Protein AF-0000000086875230 (afdb_homodimer)

Sequence (832 aa):
MGKPRIEEWTQLRGIAFLAIVMQHNIAEYIYRSDIEQPDSIMLTMIYHLTRFGTPTFVFLSGVMLFYHHRQAKPEYTRFIRKRFGDIYIPFVLWTLIYWLSVRIFTPEFWSSGTLDLRSLIRELFIPQTGYHLWFVIMIFQFYVLFPLFWIGVQLVYRQIIKITRITPTRSVLFLVLIAAGIYGLLMKWSYYDMGGWAASLSQPWSTLLEYRSYSWVMYWFYFLLGAVCAWAVDTWRNWSVRALPWMVSIFIGMYIWLGYDVLRGSGDVVNLNISTYLKPTTFIIIMAQMFMLYGFLILLRGKTTKFLNLLTWIGRYSFGGYLVHALIIYAIAYFTRPLQLGGWHLPITLLSFLVTAAIALAISCGLSRLPGSRYTVGLQRKRKHNSPVHGLDGMDPRRTPGPVTPVRASHSRETSMGKPRIEEWTQLRGIAFLAIVMQHNIAEYIYRSDIEQPDSIMLTMIYHLTRFGTPTFVFLSGVMLFYHHRQAKPEYTRFIRKRFGDIYIPFVLWTLIYWLSVRIFTPEFWSSGTLDLRSLIRELFIPQTGYHLWFVIMIFQFYVLFPLFWIGVQLVYRQIIKITRITPTRSVLFLVLIAAGIYGLLMKWSYYDMGGWAASLSQPWSTLLEYRSYSWVMYWFYFLLGAVCAWAVDTWRNWSVRALPWMVSIFIGMYIWLGYDVLRGSGDVVNLNISTYLKPTTFIIIMAQMFMLYGFLILLRGKTTKFLNLLTWIGRYSFGGYLVHALIIYAIAYFTRPLQLGGWHLPITLLSFLVTAAIALAISCGLSRLPGSRYTVGLQRKRKHNSPVHGLDGMDPRRTPGPVTPVRASHSRETS

Secondary structure (DSSP, 8-state):
-PPPP-HHHHHHHHHHHHHHHHHHHHHHHHT-TT--HHHHHHHHHHHHHTTTHHHHHHHHHHHHHHHHTSSS---HHHHHHHHIIIIIHHHHHHHHHHHHHHHHH-HHHHHS----HHHHHHHHHS-STTGGGHHHHHHHHHHHTHHHHHHHHHHHHHHHHHH-SS-HHHHHHHHHHHHHHHHHHHHHIIIIIHHHHHHHSPTTHHHHHHTGGGSGGGGHHHHHHHHHHHH-HHHHHHHHHHTHHHHHHHHHHHHHHHHHHHHHT--SS--GGGG-TTSHHHHHHHHHHHHHHHHHHHHHTTT-HHHHHHHHHHHHTHHHHHHHHHHHHHHHHHHHTTS--TTTHHHHHHHHHHHHHHHHHHHHHHHHTSTTHHHHHS------------------TT------------------/-PPPP-HHHHHHHHHHHHHHHHHHHHHHHHT-TT--HHHHHHHHHHHHHTTTHHHHHHHHHHHHHHHHTSSS---HHHHHHHHIIIIIHHHHHHHHHHHHHHHHH-HHHHHS----HHHHHHHHHS-STTGGGHHHHHHHHHHHTHHHHHHHHHHHHHHHHHH-SS-HHHHHHHHHHHHHHHHHHHHHIIIIIHHHHHHHSPTTHHHHHHTGGGSGGGGHHHHHHHHHHHH-HHHHHHHHHHTHHHHHHHHHHHHHHHHHHHHHT--SS--GGGG-TTSHHHHHHHHHHHHHHHHHHHHHTTT-HHHHHHHHHHHHTHHHHHHHHHHHHHHHHHHHTTS--TTTHHHHHHHHHHHHHHHHHHHHHHHHTSTTHHHHHS------------------TT------------------

Organism: NCBI:txid248903

Radius of gyration: 35.5 Å; Cα contacts (8 Å, |Δi|>4): 869; chains: 2; bounding box: 124×95×71 Å

Structure (mmCIF, N/CA/C/O backbone):
data_AF-0000000086875230-model_v1
#
loop_
_entity.id
_entity.type
_entity.pdbx_description
1 polymer Acyltransferase
#
loop_
_atom_site.group_PDB
_atom_site.id
_atom_site.type_symbol
_atom_site.label_atom_id
_atom_site.label_alt_id
_atom_site.label_comp_id
_atom_site.label_asym_id
_atom_site.label_entity_id
_atom_site.label_seq_id
_atom_site.pdbx_PDB_ins_code
_atom_site.Cartn_x
_atom_site.Cartn_y
_atom_site.Cartn_z
_atom_site.occupancy
_atom_site.B_iso_or_equiv
_atom_site.auth_seq_id
_atom_site.auth_comp_id
_atom_site.auth_asym_id
_atom_site.auth_atom_id
_atom_site.pdbx_PDB_model_num
ATOM 1 N N . MET A 1 1 ? 29.203 27.656 8.086 1 35 1 MET A N 1
ATOM 2 C CA . MET A 1 1 ? 28.656 26.859 6.992 1 35 1 MET A CA 1
ATOM 3 C C . MET A 1 1 ? 27.25 26.391 7.32 1 35 1 MET A C 1
ATOM 5 O O . MET A 1 1 ? 27 25.875 8.414 1 35 1 MET A O 1
ATOM 9 N N . GLY A 1 2 ? 26.25 26.984 6.703 1 51.62 2 GLY A N 1
ATOM 10 C CA . GLY A 1 2 ? 24.844 26.703 6.977 1 51.62 2 GLY A CA 1
ATOM 11 C C . GLY A 1 2 ? 24.516 25.234 6.949 1 51.62 2 GLY A C 1
ATOM 12 O O . GLY A 1 2 ? 25.25 24.438 6.355 1 51.62 2 GLY A O 1
ATOM 13 N N . LYS A 1 3 ? 23.766 24.703 7.891 1 64.69 3 LYS A N 1
ATOM 14 C CA . LYS A 1 3 ? 23.422 23.281 7.977 1 64.69 3 LYS A CA 1
ATOM 15 C C . LYS A 1 3 ? 22.875 22.781 6.645 1 64.69 3 LYS A C 1
ATOM 17 O O . LYS A 1 3 ? 22.156 23.5 5.941 1 64.69 3 LYS A O 1
ATOM 22 N N . PRO A 1 4 ? 23.406 21.641 6.188 1 76.12 4 PRO A N 1
ATOM 23 C CA . PRO A 1 4 ? 22.984 21.078 4.906 1 76.12 4 PRO A CA 1
ATOM 24 C C . PRO A 1 4 ? 21.469 20.859 4.84 1 76.12 4 PRO A C 1
ATOM 26 O O . PRO A 1 4 ? 20.844 20.5 5.844 1 76.12 4 PRO A O 1
ATOM 29 N N . ARG A 1 5 ? 20.953 21.266 3.734 1 79.06 5 ARG A N 1
ATOM 30 C CA . ARG A 1 5 ? 19.516 21.047 3.492 1 79.06 5 ARG A CA 1
ATOM 31 C C . ARG A 1 5 ? 19.203 19.578 3.312 1 79.06 5 ARG A C 1
ATOM 33 O O . ARG A 1 5 ? 19.906 18.859 2.586 1 79.06 5 ARG A O 1
ATOM 40 N N . ILE A 1 6 ? 18.219 19.141 4.098 1 89.69 6 ILE A N 1
ATOM 41 C CA . ILE A 1 6 ? 17.797 17.734 4.035 1 89.69 6 ILE A CA 1
ATOM 42 C C . ILE A 1 6 ? 16.594 17.609 3.102 1 89.69 6 ILE A C 1
ATOM 44 O O . ILE A 1 6 ? 15.484 18.031 3.445 1 89.69 6 ILE A O 1
ATOM 48 N N . GLU A 1 7 ? 16.734 17.016 2.004 1 91.44 7 GLU A N 1
ATOM 49 C CA . GLU A 1 7 ? 15.75 16.969 0.92 1 91.44 7 GLU A CA 1
ATOM 50 C C . GLU A 1 7 ? 14.547 16.109 1.288 1 91.44 7 GLU A C 1
ATOM 52 O O . GLU A 1 7 ? 13.422 16.391 0.877 1 91.44 7 GLU A O 1
ATOM 57 N N . GLU A 1 8 ? 14.805 15.086 2.08 1 95.25 8 GLU A N 1
ATOM 58 C CA . GLU A 1 8 ? 13.719 14.156 2.379 1 95.25 8 GLU A CA 1
ATOM 59 C C . GLU A 1 8 ? 12.633 14.82 3.213 1 95.25 8 GLU A C 1
ATOM 61 O O . GLU A 1 8 ? 11.469 14.422 3.16 1 95.25 8 GLU A O 1
ATOM 66 N N . TRP A 1 9 ? 12.992 15.805 4.027 1 96.19 9 TRP A N 1
ATOM 67 C CA . TRP A 1 9 ? 11.992 16.516 4.816 1 96.19 9 TRP A CA 1
ATOM 68 C C . TRP A 1 9 ? 11.07 17.344 3.918 1 96.19 9 TRP A C 1
ATOM 70 O O . TRP A 1 9 ? 9.852 17.375 4.133 1 96.19 9 TRP A O 1
ATOM 80 N N . THR A 1 10 ? 11.68 17.953 2.887 1 96.38 10 THR A N 1
ATOM 81 C CA . THR A 1 10 ? 10.883 18.719 1.936 1 96.38 10 THR A CA 1
ATOM 82 C C . THR A 1 10 ? 9.984 17.797 1.119 1 96.38 10 THR A C 1
ATOM 84 O O . THR A 1 10 ? 8.828 18.125 0.847 1 96.38 10 THR A O 1
ATOM 87 N N . GLN A 1 11 ? 10.523 16.719 0.78 1 97.5 11 GLN A N 1
ATOM 88 C CA . GLN A 1 11 ? 9.742 15.734 0.031 1 97.5 11 GLN A CA 1
ATOM 89 C C . GLN A 1 11 ? 8.578 15.203 0.866 1 97.5 11 GLN A C 1
ATOM 91 O O . GLN A 1 11 ? 7.465 15.047 0.362 1 97.5 11 GLN A O 1
ATOM 96 N N . LEU A 1 12 ? 8.844 14.906 2.115 1 97.62 12 LEU A N 1
ATOM 97 C CA . LEU A 1 12 ? 7.801 14.438 3.023 1 97.62 12 LEU A CA 1
ATOM 98 C C . LEU A 1 12 ? 6.715 15.492 3.197 1 97.62 12 LEU A C 1
ATOM 100 O O . LEU A 1 12 ? 5.531 15.164 3.287 1 97.62 12 LEU A O 1
ATOM 104 N N . ARG A 1 13 ? 7.078 16.75 3.205 1 97.19 13 ARG A N 1
ATOM 105 C CA . ARG A 1 13 ? 6.129 17.859 3.254 1 97.19 13 ARG A CA 1
ATOM 106 C C . ARG A 1 13 ? 5.199 17.844 2.043 1 97.19 13 ARG A C 1
ATOM 108 O O . ARG A 1 13 ? 4 18.094 2.168 1 97.19 13 ARG A O 1
ATOM 115 N N . GLY A 1 14 ? 5.836 17.594 0.949 1 97.94 14 GLY A N 1
ATOM 116 C CA . GLY A 1 14 ? 5.039 17.516 -0.266 1 97.94 14 GLY A CA 1
ATOM 117 C C . GLY A 1 14 ? 3.969 16.453 -0.214 1 97.94 14 GLY A C 1
ATOM 118 O O . GLY A 1 14 ? 2.814 16.688 -0.572 1 97.94 14 GLY A O 1
ATOM 119 N N . ILE A 1 15 ? 4.305 15.273 0.255 1 97.81 15 ILE A N 1
ATOM 120 C CA . ILE A 1 15 ? 3.359 14.164 0.358 1 97.81 15 ILE A CA 1
ATOM 121 C C . ILE A 1 15 ? 2.277 14.5 1.38 1 97.81 15 ILE A C 1
ATOM 123 O O . ILE A 1 15 ? 1.096 14.227 1.156 1 97.81 15 ILE A O 1
ATOM 127 N N . ALA A 1 16 ? 2.697 15.078 2.48 1 97.94 16 ALA A N 1
ATOM 128 C CA . ALA A 1 16 ? 1.756 15.453 3.531 1 97.94 16 ALA A CA 1
ATOM 129 C C . ALA A 1 16 ? 0.749 16.484 3.025 1 97.94 16 ALA A C 1
ATOM 131 O O . ALA A 1 16 ? -0.44 16.406 3.348 1 97.94 16 ALA A O 1
ATOM 132 N N . PHE A 1 17 ? 1.22 17.422 2.244 1 97.75 17 PHE A N 1
ATOM 133 C CA . PHE A 1 17 ? 0.346 18.438 1.658 1 97.75 17 PHE A CA 1
ATOM 134 C C . PHE A 1 17 ? -0.721 17.781 0.783 1 97.75 17 PHE A C 1
ATOM 136 O O . PHE A 1 17 ? -1.906 18.094 0.907 1 97.75 17 PHE A O 1
ATOM 143 N N . LEU A 1 18 ? -0.27 16.875 -0.063 1 98.25 18 LEU A N 1
ATOM 144 C CA . LEU A 1 18 ? -1.21 16.203 -0.952 1 98.25 18 LEU A CA 1
ATOM 145 C C . LEU A 1 18 ? -2.242 15.414 -0.153 1 98.25 18 LEU A C 1
ATOM 147 O O . LEU A 1 18 ? -3.418 15.367 -0.527 1 98.25 18 LEU A O 1
ATOM 151 N N . ALA A 1 19 ? -1.819 14.805 0.914 1 97.81 19 ALA A N 1
ATOM 152 C CA . ALA A 1 19 ? -2.73 14.055 1.772 1 97.81 19 ALA A CA 1
ATOM 153 C C . A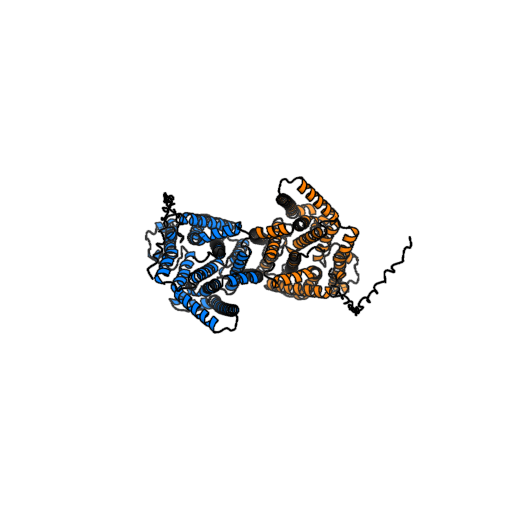LA A 1 19 ? -3.781 14.969 2.395 1 97.81 19 ALA A C 1
ATOM 155 O O . ALA A 1 19 ? -4.965 14.625 2.438 1 97.81 19 ALA A O 1
ATOM 156 N N . ILE A 1 20 ? -3.375 16.109 2.838 1 97.12 20 ILE A N 1
ATOM 157 C CA . ILE A 1 20 ? -4.277 17.062 3.479 1 97.12 20 ILE A CA 1
ATOM 158 C C . ILE A 1 20 ? -5.309 17.562 2.467 1 97.12 20 ILE A C 1
ATOM 160 O O . ILE A 1 20 ? -6.504 17.594 2.758 1 97.12 20 ILE A O 1
ATOM 164 N N . VAL A 1 21 ? -4.812 17.938 1.298 1 97.88 21 VAL A N 1
ATOM 165 C CA . VAL A 1 21 ? -5.711 18.438 0.26 1 97.88 21 VAL A CA 1
ATOM 166 C C . VAL A 1 21 ? -6.723 17.344 -0.109 1 97.88 21 VAL A C 1
ATOM 168 O O . VAL A 1 21 ? -7.91 17.625 -0.286 1 97.88 21 VAL A O 1
ATOM 171 N N . MET A 1 22 ? -6.277 16.125 -0.183 1 97.81 22 MET A N 1
ATOM 172 C CA . MET A 1 22 ? -7.172 15.008 -0.482 1 97.81 22 MET A CA 1
ATOM 173 C C . MET A 1 22 ? -8.242 14.859 0.596 1 97.81 22 MET A C 1
ATOM 175 O O . MET A 1 22 ? -9.422 14.711 0.286 1 97.81 22 MET A O 1
ATOM 179 N N . GLN A 1 23 ? -7.863 14.953 1.811 1 95.19 23 GLN A N 1
ATOM 180 C CA . GLN A 1 23 ? -8.797 14.789 2.92 1 95.19 23 GLN A CA 1
ATOM 181 C C . GLN A 1 23 ? -9.883 15.859 2.881 1 95.19 23 GLN A C 1
ATOM 183 O O . GLN A 1 23 ? -11.062 15.562 3.119 1 95.19 23 GLN A O 1
ATOM 188 N N . HIS A 1 24 ? -9.547 17.047 2.588 1 96.06 24 HIS A N 1
ATOM 189 C CA . HIS A 1 24 ? -10.523 18.125 2.568 1 96.06 24 HIS A CA 1
ATOM 190 C C . HIS A 1 24 ? -11.453 18.016 1.365 1 96.06 24 HIS A C 1
ATOM 192 O O . HIS A 1 24 ? -12.617 18.406 1.436 1 96.06 24 HIS A O 1
ATOM 198 N N . ASN A 1 25 ? -10.883 17.5 0.277 1 96.94 25 ASN A N 1
ATOM 199 C CA . ASN A 1 25 ? -11.766 17.219 -0.852 1 96.94 25 ASN A CA 1
ATOM 200 C C . ASN A 1 25 ? -12.742 16.094 -0.537 1 96.94 25 ASN A C 1
ATOM 202 O O . ASN A 1 25 ? -13.906 16.141 -0.952 1 96.94 25 ASN A O 1
ATOM 206 N N . ILE A 1 26 ? -12.281 15.094 0.142 1 95.75 26 ILE A N 1
ATOM 207 C CA . ILE A 1 26 ? -13.156 14 0.557 1 95.75 26 ILE A CA 1
ATOM 208 C C . ILE A 1 26 ? -14.266 14.547 1.457 1 95.75 26 ILE A C 1
ATOM 210 O O . ILE A 1 26 ? -15.438 14.211 1.28 1 95.75 26 ILE A O 1
ATOM 214 N N . ALA A 1 27 ? -13.922 15.391 2.393 1 91.94 27 ALA A N 1
ATOM 215 C CA . ALA A 1 27 ? -14.875 15.961 3.342 1 91.94 27 ALA A CA 1
ATOM 216 C C . ALA A 1 27 ? -15.961 16.75 2.619 1 91.94 27 ALA A C 1
ATOM 218 O O . ALA A 1 27 ? -17.109 16.781 3.07 1 91.94 27 ALA A O 1
ATOM 219 N N . GLU A 1 28 ? -15.625 17.344 1.536 1 92.75 28 GLU A N 1
ATOM 220 C CA . GLU A 1 28 ? -16.578 18.156 0.772 1 92.75 28 GLU A CA 1
ATOM 221 C C . GLU A 1 28 ? -17.656 17.281 0.15 1 92.75 28 GLU A C 1
ATOM 223 O O . GLU A 1 28 ? -18.812 17.703 0.006 1 92.75 28 GLU A O 1
ATOM 228 N N . TYR A 1 29 ? -17.344 16.047 -0.2 1 93.69 29 TYR A N 1
ATOM 229 C CA . TYR A 1 29 ? -18.25 15.273 -1.025 1 93.69 29 TYR A CA 1
ATOM 230 C C . TYR A 1 29 ? -18.875 14.125 -0.228 1 93.69 29 TYR A C 1
ATOM 232 O O . TYR A 1 29 ? -19.984 13.688 -0.524 1 93.69 29 TYR A O 1
ATOM 240 N N . ILE A 1 30 ? -18.266 13.648 0.777 1 90.88 30 ILE A N 1
ATOM 241 C CA . ILE A 1 30 ? -18.641 12.398 1.42 1 90.88 30 ILE A CA 1
ATOM 242 C C . ILE A 1 30 ? -19.922 12.594 2.227 1 90.88 30 ILE A C 1
ATOM 244 O O . ILE A 1 30 ? -20.641 11.633 2.502 1 90.88 30 ILE A O 1
ATOM 248 N N . TYR A 1 31 ? -20.281 13.805 2.59 1 87.62 31 TYR A N 1
ATOM 249 C CA . TYR A 1 31 ? -21.453 14.047 3.434 1 87.62 31 TYR A CA 1
ATOM 250 C C . TYR A 1 31 ? -22.641 14.508 2.6 1 87.62 31 TYR A C 1
ATOM 252 O O . TYR A 1 31 ? -23.672 14.891 3.146 1 87.62 31 TYR A O 1
ATOM 260 N N . ARG A 1 32 ? -22.453 14.523 1.411 1 91.25 32 ARG A N 1
ATOM 261 C CA . ARG A 1 32 ? -23.562 14.914 0.554 1 91.25 32 ARG A CA 1
ATOM 262 C C . ARG A 1 32 ? -24.672 13.867 0.576 1 91.25 32 ARG A C 1
ATOM 264 O O . ARG A 1 32 ? -24.391 12.664 0.631 1 91.25 32 ARG A O 1
ATOM 271 N N . SER A 1 33 ? -25.875 14.273 0.5 1 89.62 33 SER A N 1
ATOM 272 C CA . SER A 1 33 ? -27.047 13.43 0.722 1 89.62 33 SER A CA 1
ATOM 273 C C . SER A 1 33 ? -27.219 12.422 -0.409 1 89.62 33 SER A C 1
ATOM 275 O O . SER A 1 33 ? -27.781 11.344 -0.205 1 89.62 33 SER A O 1
ATOM 277 N N . ASP A 1 34 ? -26.766 12.742 -1.569 1 92.44 34 ASP A N 1
ATOM 278 C CA . ASP A 1 34 ? -27.016 11.875 -2.723 1 92.44 34 ASP A CA 1
ATOM 279 C C . ASP A 1 34 ? -25.859 10.906 -2.941 1 92.44 34 ASP A C 1
ATOM 281 O O . ASP A 1 34 ? -25.766 10.273 -3.992 1 92.44 34 ASP A O 1
ATOM 285 N N . ILE A 1 35 ? -25.031 10.758 -1.969 1 92.31 35 ILE A N 1
ATOM 286 C CA . ILE A 1 35 ? -23.875 9.875 -2.145 1 92.31 35 ILE A CA 1
ATOM 287 C C . ILE A 1 35 ? -24.328 8.422 -2.076 1 92.31 35 ILE A C 1
ATOM 289 O O . ILE A 1 35 ? -25.172 8.062 -1.257 1 92.31 35 ILE A O 1
ATOM 293 N N . GLU A 1 36 ? -23.828 7.633 -2.949 1 91.81 36 GLU A N 1
ATOM 294 C CA . GLU A 1 36 ? -24.094 6.199 -2.965 1 91.81 36 GLU A CA 1
ATOM 295 C C . GLU A 1 36 ? -23.078 5.434 -2.125 1 91.81 36 GLU A C 1
ATOM 297 O O . GLU A 1 36 ? -21.953 5.895 -1.923 1 91.81 36 GLU A O 1
ATOM 302 N N . GLN A 1 37 ? -23.406 4.293 -1.749 1 91.06 37 GLN A N 1
ATOM 303 C CA . GLN A 1 37 ? -22.641 3.508 -0.794 1 91.06 37 GLN A CA 1
ATOM 304 C C . GLN A 1 37 ? -21.25 3.186 -1.343 1 91.06 37 GLN A C 1
ATOM 306 O O . GLN A 1 37 ? -20.25 3.355 -0.646 1 91.06 37 GLN A O 1
ATOM 311 N N . PRO A 1 38 ? -21.109 2.75 -2.611 1 91.5 38 PRO A N 1
ATOM 312 C CA . PRO A 1 38 ? -19.781 2.451 -3.125 1 91.5 38 PRO A CA 1
ATOM 313 C C . PRO A 1 38 ? -18.844 3.662 -3.086 1 91.5 38 PRO A C 1
ATOM 315 O O . PRO A 1 38 ? -17.656 3.523 -2.77 1 91.5 38 PRO A O 1
ATOM 318 N N . ASP A 1 39 ? -19.406 4.82 -3.389 1 94 39 ASP A N 1
ATOM 319 C CA . ASP A 1 39 ? -18.609 6.043 -3.348 1 94 39 ASP A CA 1
ATOM 320 C C . ASP A 1 39 ? -18.172 6.363 -1.924 1 94 39 ASP A C 1
ATOM 322 O O . ASP A 1 39 ? -17 6.672 -1.69 1 94 39 ASP A O 1
ATOM 326 N N . SER A 1 40 ? -19.125 6.215 -1.051 1 93.19 40 SER A N 1
ATOM 327 C CA . SER A 1 40 ? -18.859 6.508 0.352 1 93.19 40 SER A CA 1
ATOM 328 C C . SER A 1 40 ? -17.781 5.586 0.91 1 93.19 40 SER A C 1
ATOM 330 O O . SER A 1 40 ? -16.859 6.039 1.592 1 93.19 40 SER A O 1
ATOM 332 N N . ILE A 1 41 ? -17.859 4.348 0.566 1 92.88 41 ILE A N 1
ATOM 333 C CA . ILE A 1 41 ? -16.922 3.346 1.08 1 92.88 41 ILE A CA 1
ATOM 334 C C . ILE A 1 41 ? -15.531 3.605 0.524 1 92.88 41 ILE A C 1
ATOM 336 O O . ILE A 1 41 ? -14.555 3.639 1.276 1 92.88 41 ILE A O 1
ATOM 340 N N . MET A 1 42 ? -15.43 3.816 -0.723 1 94.69 42 MET A N 1
ATOM 341 C CA . MET A 1 42 ? -14.109 3.959 -1.329 1 94.69 42 MET A CA 1
ATOM 342 C C . MET A 1 42 ? -13.477 5.293 -0.946 1 94.69 42 MET A C 1
ATOM 344 O O . MET A 1 42 ? -12.25 5.391 -0.824 1 94.69 42 MET A O 1
ATOM 348 N N . LEU A 1 43 ? -14.266 6.328 -0.792 1 95.44 43 LEU A N 1
ATOM 349 C CA . LEU A 1 43 ? -13.734 7.582 -0.279 1 95.44 43 LEU A CA 1
ATOM 350 C C . LEU A 1 43 ? -13.18 7.402 1.131 1 95.44 43 LEU A C 1
ATOM 352 O O . LEU A 1 43 ? -12.148 7.992 1.479 1 95.44 43 LEU A O 1
ATOM 356 N N . THR A 1 44 ? -13.844 6.602 1.913 1 93.38 44 THR A N 1
ATOM 357 C CA . THR A 1 44 ? -13.367 6.293 3.254 1 93.38 44 THR A CA 1
ATOM 358 C C . THR A 1 44 ? -12.039 5.543 3.193 1 93.38 44 THR A C 1
ATOM 360 O O . THR A 1 44 ? -11.141 5.797 3.998 1 93.38 44 THR A O 1
ATOM 363 N N . MET A 1 45 ? -11.922 4.664 2.234 1 94.69 45 MET A N 1
ATOM 364 C CA . MET A 1 45 ? -10.672 3.934 2.064 1 94.69 45 MET A CA 1
ATOM 365 C C . MET A 1 45 ? -9.531 4.883 1.719 1 94.69 45 MET A C 1
ATOM 367 O O . MET A 1 45 ? -8.414 4.734 2.229 1 94.69 45 MET A O 1
ATOM 371 N N . ILE A 1 46 ? -9.797 5.82 0.866 1 96.31 46 ILE A N 1
ATOM 372 C CA . ILE A 1 46 ? -8.781 6.805 0.513 1 96.31 46 ILE A CA 1
ATOM 373 C C . ILE A 1 46 ? -8.461 7.672 1.729 1 96.31 46 ILE A C 1
ATOM 375 O O . ILE A 1 46 ? -7.305 8.039 1.945 1 96.31 46 ILE A O 1
ATOM 379 N N . TYR A 1 47 ? -9.469 7.984 2.498 1 94.69 47 TYR A N 1
ATOM 380 C CA . TYR A 1 47 ? -9.312 8.766 3.723 1 94.69 47 TYR A CA 1
ATOM 381 C C . TYR A 1 47 ? -8.305 8.109 4.656 1 94.69 47 TYR A C 1
ATOM 383 O O . TYR A 1 47 ? -7.406 8.773 5.18 1 94.69 47 TYR A O 1
ATOM 391 N N . HIS A 1 48 ? -8.344 6.812 4.746 1 93.94 48 HIS A N 1
ATOM 392 C CA . HIS A 1 48 ? -7.453 6.078 5.637 1 93.94 48 HIS A CA 1
ATOM 393 C C . HIS A 1 48 ? -6.039 6.012 5.066 1 93.94 48 HIS A C 1
ATOM 395 O O . HIS A 1 48 ? -5.074 5.82 5.812 1 93.94 48 HIS A O 1
ATOM 401 N N . LEU A 1 49 ? -5.891 6.188 3.787 1 95.31 49 LEU A N 1
ATOM 402 C CA . LEU A 1 49 ? -4.574 6.23 3.162 1 95.31 49 LEU A CA 1
ATOM 403 C C . LEU A 1 49 ? -3.877 7.555 3.451 1 95.31 49 LEU A C 1
ATOM 405 O O . LEU A 1 49 ? -2.652 7.648 3.352 1 95.31 49 LEU A O 1
ATOM 409 N N . THR A 1 50 ? -4.598 8.57 3.838 1 94.81 50 THR A N 1
ATOM 410 C CA . THR A 1 50 ? -4.035 9.914 3.854 1 94.81 50 THR A CA 1
ATOM 411 C C . THR A 1 50 ? -4.066 10.5 5.266 1 94.81 50 THR A C 1
ATOM 413 O O . THR A 1 50 ? -3.902 11.703 5.449 1 94.81 50 THR A O 1
ATOM 416 N N . ARG A 1 51 ? -4.164 9.719 6.266 1 92.62 51 ARG A N 1
ATOM 417 C CA . ARG A 1 51 ? -4.375 10.188 7.629 1 92.62 51 ARG A CA 1
ATOM 418 C C . ARG A 1 51 ? -3.105 10.82 8.195 1 92.62 51 ARG A C 1
ATOM 420 O O . ARG A 1 51 ? -3.164 11.594 9.156 1 92.62 51 ARG A O 1
ATOM 427 N N . PHE A 1 52 ? -2.055 10.656 7.602 1 95.06 52 PHE A N 1
ATOM 428 C CA . PHE A 1 52 ? -0.763 11.055 8.148 1 95.06 52 PHE A CA 1
ATOM 429 C C . PHE A 1 52 ? -0.494 12.523 7.879 1 95.06 52 PHE A C 1
ATOM 431 O O . PHE A 1 52 ? 0.446 13.102 8.43 1 95.06 52 PHE A O 1
ATOM 438 N N . GLY A 1 53 ? -1.24 13.242 7.133 1 95.25 53 GLY A N 1
ATOM 439 C CA . GLY A 1 53 ? -0.927 14.57 6.633 1 95.25 53 GLY A CA 1
ATOM 440 C C . GLY A 1 53 ? -0.607 15.562 7.734 1 95.25 53 GLY A C 1
ATOM 441 O O . GLY A 1 53 ? 0.537 16 7.867 1 95.25 53 GLY A O 1
ATOM 442 N N . THR A 1 54 ? -1.523 15.828 8.648 1 93.12 54 THR A N 1
ATOM 443 C CA . THR A 1 54 ? -1.4 16.859 9.672 1 93.12 54 THR A CA 1
ATOM 444 C C . THR A 1 54 ? -0.319 16.484 10.688 1 93.12 54 THR A C 1
ATOM 446 O O . THR A 1 54 ? 0.595 17.266 10.945 1 93.12 54 THR A O 1
ATOM 449 N N . PRO A 1 55 ? -0.34 15.281 11.18 1 94.12 55 PRO A N 1
ATOM 450 C CA . PRO A 1 55 ? 0.704 14.906 12.133 1 94.12 55 PRO A CA 1
ATOM 451 C C . PRO A 1 55 ? 2.104 14.953 11.523 1 94.12 55 PRO A C 1
ATOM 453 O O . PRO A 1 55 ? 3.074 15.242 12.227 1 94.12 55 PRO A O 1
ATOM 456 N N . THR A 1 56 ? 2.17 14.695 10.289 1 96.81 56 THR A N 1
ATOM 457 C CA . THR A 1 56 ? 3.469 14.758 9.625 1 96.81 56 THR A CA 1
ATOM 458 C C . THR A 1 56 ? 4.004 16.188 9.609 1 96.81 56 THR A C 1
ATOM 460 O O . THR A 1 56 ? 5.207 16.406 9.789 1 96.81 56 THR A O 1
ATOM 463 N N . PHE A 1 57 ? 3.162 17.156 9.406 1 96.25 57 PHE A N 1
ATOM 464 C CA . PHE A 1 57 ? 3.588 18.547 9.43 1 96.25 57 PHE A CA 1
ATOM 465 C C . PHE A 1 57 ? 4.066 18.938 10.828 1 96.25 57 PHE A C 1
ATOM 467 O O . PHE A 1 57 ? 5.02 19.703 10.969 1 96.25 57 PHE A O 1
ATOM 474 N N . VAL A 1 58 ? 3.41 18.422 11.844 1 95.69 58 VAL A N 1
ATOM 475 C CA . VAL A 1 58 ? 3.832 18.688 13.211 1 95.69 58 VAL A CA 1
ATOM 476 C C . VAL A 1 58 ? 5.211 18.062 13.453 1 95.69 58 VAL A C 1
ATOM 478 O O . VAL A 1 58 ? 6.094 18.719 14.023 1 95.69 58 VAL A O 1
ATOM 481 N N . PHE A 1 59 ? 5.367 16.859 13.023 1 96.88 59 PHE A N 1
ATOM 482 C CA . PHE A 1 59 ? 6.641 16.156 13.109 1 96.88 59 PHE A CA 1
ATOM 483 C C . PHE A 1 59 ? 7.746 16.969 12.422 1 96.88 59 PHE A C 1
ATOM 485 O O . PHE A 1 59 ? 8.82 17.156 12.992 1 96.88 59 PHE A O 1
ATOM 492 N N . LEU A 1 60 ? 7.469 17.453 11.25 1 96.5 60 LEU A N 1
ATOM 493 C CA . LEU A 1 60 ? 8.453 18.172 10.461 1 96.5 60 LEU A CA 1
ATOM 494 C C . LEU A 1 60 ? 8.789 19.516 11.102 1 96.5 60 LEU A C 1
ATOM 496 O O . LEU A 1 60 ? 9.93 19.984 11.039 1 96.5 60 LEU A O 1
ATOM 500 N N . SER A 1 61 ? 7.805 20.172 11.664 1 94.81 61 SER A N 1
ATOM 501 C CA . SER A 1 61 ? 8.055 21.406 12.398 1 94.81 61 SER A CA 1
ATOM 502 C C . SER A 1 61 ? 9.008 21.172 13.57 1 94.81 61 SER A C 1
ATOM 504 O O . SER A 1 61 ? 9.93 21.969 13.797 1 94.81 61 SER A O 1
ATOM 506 N N . GLY A 1 62 ? 8.773 20.078 14.242 1 94.44 62 GLY A N 1
ATOM 507 C CA . GLY A 1 62 ? 9.68 19.703 15.32 1 94.44 62 GLY A CA 1
ATOM 508 C C . GLY A 1 62 ? 11.094 19.422 14.836 1 94.44 62 GLY A C 1
ATOM 509 O O . GLY A 1 62 ? 12.062 19.938 15.398 1 94.44 62 GLY A O 1
ATOM 510 N N . VAL A 1 63 ? 11.164 18.656 13.828 1 94.81 63 VAL A N 1
ATOM 511 C CA . VAL A 1 63 ? 12.469 18.281 13.289 1 94.81 63 VAL A CA 1
ATOM 512 C C . VAL A 1 63 ? 13.25 19.531 12.883 1 94.81 63 VAL A C 1
ATOM 514 O O . VAL A 1 63 ? 14.43 19.672 13.219 1 94.81 63 VAL A O 1
ATOM 517 N N . MET A 1 64 ? 12.633 20.406 12.234 1 91.88 64 MET A N 1
ATOM 518 C CA . MET A 1 64 ? 13.305 21.594 11.711 1 91.88 64 MET A CA 1
ATOM 519 C C . MET A 1 64 ? 13.734 22.531 12.836 1 91.88 64 MET A C 1
ATOM 521 O O . MET A 1 64 ? 14.852 23.047 12.828 1 91.88 64 MET A O 1
ATOM 525 N N . LEU A 1 65 ? 12.914 22.688 13.797 1 91.31 65 LEU A N 1
ATOM 526 C CA . LEU A 1 65 ? 13.219 23.594 14.906 1 91.31 65 LEU A CA 1
ATOM 527 C C . LEU A 1 65 ? 14.383 23.047 15.742 1 91.31 65 LEU A C 1
ATOM 529 O O . LEU A 1 65 ? 15.328 23.781 16.031 1 91.31 65 LEU A O 1
ATOM 533 N N . PHE A 1 66 ? 14.344 21.844 16 1 91.75 66 PHE A N 1
ATOM 534 C CA . PHE A 1 66 ? 15.383 21.25 16.844 1 91.75 66 PHE A CA 1
ATOM 535 C C . PHE A 1 66 ? 16.672 21.062 16.062 1 91.75 66 PHE A C 1
ATOM 537 O O . PHE A 1 66 ? 17.766 21.141 16.625 1 91.75 66 PHE A O 1
ATOM 544 N N . TYR A 1 67 ? 16.516 20.766 14.789 1 90.38 67 TYR A N 1
ATOM 545 C CA . TYR A 1 67 ? 17.688 20.625 13.938 1 90.38 67 TYR A CA 1
ATOM 546 C C . TYR A 1 67 ? 18.453 21.953 13.836 1 90.38 67 TYR A C 1
ATOM 548 O O . TYR A 1 67 ? 19.672 21.969 13.93 1 90.38 67 TYR A O 1
ATOM 556 N N . HIS A 1 68 ? 17.797 23.062 13.703 1 87.81 68 HIS A N 1
ATOM 557 C CA . HIS A 1 68 ? 18.422 24.375 13.531 1 87.81 68 HIS A CA 1
ATOM 558 C C . HIS A 1 68 ? 18.906 24.922 14.867 1 87.81 68 HIS A C 1
ATOM 560 O O . HIS A 1 68 ? 19.859 25.703 14.898 1 87.81 68 HIS A O 1
ATOM 566 N N . HIS A 1 69 ? 18.328 24.531 15.93 1 86.06 69 HIS A N 1
ATOM 567 C CA . HIS A 1 69 ? 18.703 25.047 17.234 1 86.06 69 HIS A CA 1
ATOM 568 C C . HIS A 1 69 ? 19.297 23.953 18.125 1 86.06 69 HIS A C 1
ATOM 570 O O . HIS A 1 69 ? 19.078 23.938 19.328 1 86.06 69 HIS A O 1
ATOM 576 N N . ARG A 1 70 ? 19.922 23.094 17.453 1 79.19 70 ARG A N 1
ATOM 577 C CA . ARG A 1 70 ? 20.5 21.953 18.172 1 79.19 70 ARG A CA 1
ATOM 578 C C . ARG A 1 70 ? 21.594 22.406 19.125 1 79.19 70 ARG A C 1
ATOM 580 O O . ARG A 1 70 ? 21.672 21.906 20.266 1 79.19 70 ARG A O 1
ATOM 587 N N . GLN A 1 71 ? 22.375 23.328 18.719 1 76.25 71 GLN A N 1
ATOM 588 C CA . GLN A 1 71 ? 23.578 23.672 19.469 1 76.25 71 GLN A CA 1
ATOM 589 C C . GLN A 1 71 ? 23.328 24.875 20.391 1 76.25 71 GLN A C 1
ATOM 591 O O . GLN A 1 71 ? 24.016 25.047 21.406 1 76.25 71 GLN A O 1
ATOM 596 N N . ALA A 1 72 ? 22.391 25.797 20 1 76.75 72 ALA A N 1
ATOM 597 C CA . ALA A 1 72 ? 22.188 27.016 20.781 1 76.75 72 ALA A CA 1
ATOM 598 C C . ALA A 1 72 ? 20.703 27.344 20.922 1 76.75 72 ALA A C 1
ATOM 600 O O . ALA A 1 72 ? 19.938 27.188 19.984 1 76.75 72 ALA A O 1
ATOM 601 N N . LYS A 1 73 ? 20.547 27.672 22.203 1 78.12 73 LYS A N 1
ATOM 602 C CA . LYS A 1 73 ? 19.188 28.172 22.469 1 78.12 73 LYS A CA 1
ATOM 603 C C . LYS A 1 73 ? 18.891 29.406 21.625 1 78.12 73 LYS A C 1
ATOM 605 O O . LYS A 1 73 ? 19.719 30.312 21.516 1 78.12 73 LYS A O 1
ATOM 610 N N . PRO A 1 74 ? 17.781 29.359 21.031 1 79.94 74 PRO A N 1
ATOM 611 C CA . PRO A 1 74 ? 17.438 30.531 20.234 1 79.94 74 PRO A CA 1
ATOM 612 C C . PRO A 1 74 ? 17.141 31.766 21.094 1 79.94 74 PRO A C 1
ATOM 614 O O . PRO A 1 74 ? 16.688 31.641 22.234 1 79.94 74 PRO A O 1
ATOM 617 N N . GLU A 1 75 ? 17.516 32.938 20.469 1 87.81 75 GLU A N 1
ATOM 618 C CA . GLU A 1 75 ? 17.031 34.156 21.062 1 87.81 75 GLU A CA 1
ATOM 619 C C . GLU A 1 75 ? 15.516 34.312 20.891 1 87.81 75 GLU A C 1
ATOM 621 O O . GLU A 1 75 ? 15.031 34.5 19.781 1 87.81 75 GLU A O 1
ATOM 626 N N . TYR A 1 76 ? 14.859 34.219 21.906 1 88.62 76 TYR A N 1
ATOM 627 C CA . TYR A 1 76 ? 13.414 34.031 21.906 1 88.62 76 TYR A CA 1
ATOM 628 C C . TYR A 1 76 ? 12.703 35.125 21.125 1 88.62 76 TYR A C 1
ATOM 630 O O . TYR A 1 76 ? 11.852 34.844 20.281 1 88.62 76 TYR A O 1
ATOM 638 N N . THR A 1 77 ? 13.07 36.406 21.406 1 89.75 77 THR A N 1
ATOM 639 C CA . THR A 1 77 ? 12.359 37.531 20.781 1 89.75 77 THR A CA 1
ATOM 640 C C . THR A 1 77 ? 12.562 37.531 19.266 1 89.75 77 THR A C 1
ATOM 642 O O . THR A 1 77 ? 11.602 37.688 18.516 1 89.75 77 THR A O 1
ATOM 645 N N . ARG A 1 78 ? 13.695 37.281 18.922 1 89.31 78 ARG A N 1
ATOM 646 C CA . ARG A 1 78 ? 13.992 37.219 17.484 1 89.31 78 ARG A CA 1
ATOM 647 C C . ARG A 1 78 ? 13.344 36 16.828 1 89.31 78 ARG A C 1
ATOM 649 O O . ARG A 1 78 ? 12.844 36.094 15.711 1 89.31 78 ARG A O 1
ATOM 656 N N . PHE A 1 79 ? 13.422 34.938 17.547 1 90.06 79 PHE A N 1
ATOM 657 C CA . PHE A 1 79 ? 12.836 33.688 17.062 1 90.06 79 PHE A CA 1
ATOM 658 C C . PHE A 1 79 ? 11.336 33.844 16.828 1 90.06 79 PHE A C 1
ATOM 660 O O . PHE A 1 79 ? 10.828 33.531 15.766 1 90.06 79 PHE A O 1
ATOM 667 N N . ILE A 1 80 ? 10.672 34.438 17.75 1 90.12 80 ILE A N 1
ATOM 668 C CA . ILE A 1 80 ? 9.219 34.562 17.688 1 90.12 80 ILE A CA 1
ATOM 669 C C . ILE A 1 80 ? 8.844 35.594 16.641 1 90.12 80 ILE A C 1
ATOM 671 O O . ILE A 1 80 ? 7.832 35.469 15.938 1 90.12 80 ILE A O 1
ATOM 675 N N . ARG A 1 81 ? 9.617 36.625 16.547 1 89.94 81 ARG A N 1
ATOM 676 C CA . ARG A 1 81 ? 9.336 37.656 15.562 1 89.94 81 ARG A CA 1
ATOM 677 C C . ARG A 1 81 ? 9.422 37.094 14.148 1 89.94 81 ARG A C 1
ATOM 679 O O . ARG A 1 81 ? 8.586 37.406 13.297 1 89.94 81 ARG A O 1
ATOM 686 N N . LYS A 1 82 ? 10.352 36.344 13.953 1 87.62 82 LYS A N 1
ATOM 687 C CA . LYS A 1 82 ? 10.523 35.75 12.641 1 87.62 82 LYS A CA 1
ATOM 688 C C . LYS A 1 82 ? 9.367 34.812 12.305 1 87.62 82 LYS A C 1
ATOM 690 O O . LYS A 1 82 ? 8.828 34.844 11.203 1 87.62 82 LYS A O 1
ATOM 695 N N . ARG A 1 83 ? 9.023 34 13.266 1 88.06 83 ARG A N 1
ATOM 696 C CA . ARG A 1 83 ? 7.93 33.062 13.055 1 88.06 83 ARG A CA 1
ATOM 697 C C . ARG A 1 83 ? 6.598 33.812 12.891 1 88.06 83 ARG A C 1
ATOM 699 O O . ARG A 1 83 ? 5.734 33.375 12.133 1 88.06 83 ARG A O 1
ATOM 706 N N . PHE A 1 84 ? 6.504 34.812 13.633 1 89.12 84 PHE A N 1
ATOM 707 C CA . PHE A 1 84 ? 5.305 35.656 13.5 1 89.12 84 PHE A CA 1
ATOM 708 C C . PHE A 1 84 ? 5.188 36.219 12.094 1 89.12 84 PHE A C 1
ATOM 710 O O . PHE A 1 84 ? 4.102 36.219 11.508 1 89.12 84 PHE A O 1
ATOM 717 N N . GLY A 1 85 ? 6.23 36.625 11.539 1 86.75 85 GLY A N 1
ATOM 718 C CA . GLY A 1 85 ? 6.246 37.156 10.188 1 86.75 85 GLY A CA 1
ATOM 719 C C . GLY A 1 85 ? 6.043 36.094 9.125 1 86.75 85 GLY A C 1
ATOM 720 O O . GLY A 1 85 ? 5.281 36.312 8.18 1 86.75 85 GLY A O 1
ATOM 721 N N . ASP A 1 86 ? 6.559 34.969 9.328 1 87.19 86 ASP A N 1
ATOM 722 C CA . ASP A 1 86 ? 6.605 33.938 8.289 1 87.19 86 ASP A CA 1
ATOM 723 C C . ASP A 1 86 ? 5.34 33.062 8.305 1 87.19 86 ASP A C 1
ATOM 725 O O . ASP A 1 86 ? 4.949 32.531 7.281 1 87.19 86 ASP A O 1
ATOM 729 N N . ILE A 1 87 ? 4.742 33 9.453 1 88.19 87 ILE A N 1
ATOM 730 C CA . ILE A 1 87 ? 3.658 32.031 9.57 1 88.19 87 ILE A CA 1
ATOM 731 C C . ILE A 1 87 ? 2.373 32.75 9.984 1 88.19 87 ILE A C 1
ATOM 733 O O . ILE A 1 87 ? 1.335 32.594 9.336 1 88.19 87 ILE A O 1
ATOM 737 N N . TYR A 1 88 ? 2.414 33.594 10.961 1 88.81 88 TYR A N 1
ATOM 738 C CA . TYR A 1 88 ? 1.2 34.156 11.531 1 88.81 88 TYR A CA 1
ATOM 739 C C . TYR A 1 88 ? 0.644 35.281 10.633 1 88.81 88 TYR A C 1
ATOM 741 O O . TYR A 1 88 ? -0.574 35.406 10.492 1 88.81 88 TYR A O 1
ATOM 749 N N . ILE A 1 89 ? 1.487 36.031 10.039 1 90.19 89 ILE A N 1
ATOM 750 C CA . ILE A 1 89 ? 1.02 37.125 9.172 1 90.19 89 ILE A CA 1
ATOM 751 C C . ILE A 1 89 ? 0.272 36.531 7.977 1 90.19 89 ILE A C 1
ATOM 753 O O . ILE A 1 89 ? -0.847 36.938 7.672 1 90.19 89 ILE A O 1
ATOM 757 N N . PRO A 1 90 ? 0.912 35.594 7.312 1 90.75 90 PRO A N 1
ATOM 758 C CA . PRO A 1 90 ? 0.138 34.969 6.25 1 90.75 90 PRO A CA 1
ATOM 759 C C . PRO A 1 90 ? -1.183 34.375 6.75 1 90.75 90 PRO A C 1
ATOM 761 O O . PRO A 1 90 ? -2.191 34.438 6.043 1 90.75 90 PRO A O 1
ATOM 764 N N . PHE A 1 91 ? -1.16 33.844 7.918 1 91.31 91 PHE A N 1
ATOM 765 C CA . PHE A 1 91 ? -2.371 33.312 8.523 1 91.31 91 PHE A CA 1
ATOM 766 C C . PHE A 1 91 ? -3.438 34.375 8.664 1 91.31 91 PHE A C 1
ATOM 768 O O . PHE A 1 91 ? -4.598 34.156 8.305 1 91.31 91 PHE A O 1
ATOM 775 N N . VAL A 1 92 ? -3.084 35.531 9.109 1 91.25 92 VAL A N 1
ATOM 776 C CA . VAL A 1 92 ? -4.02 36.625 9.305 1 91.25 92 VAL A CA 1
ATOM 777 C C . VAL A 1 92 ? -4.543 37.125 7.953 1 91.25 92 VAL A C 1
ATOM 779 O O . VAL A 1 92 ? -5.746 37.312 7.785 1 91.25 92 VAL A O 1
ATOM 782 N N . LEU A 1 93 ? -3.682 37.219 7.059 1 91.25 93 LEU A N 1
ATOM 783 C CA . LEU A 1 93 ? -4.051 37.688 5.727 1 91.25 93 LEU A CA 1
ATOM 784 C C . LEU A 1 93 ? -5.047 36.719 5.074 1 91.25 93 LEU A C 1
ATOM 786 O O . LEU A 1 93 ? -6.062 37.156 4.527 1 91.25 93 LEU A O 1
ATOM 790 N N . TRP A 1 94 ? -4.762 35.469 5.117 1 92.06 94 TRP A N 1
ATOM 791 C CA . TRP A 1 94 ? -5.629 34.5 4.465 1 92.06 94 TRP A CA 1
ATOM 792 C C . TRP A 1 94 ? -6.938 34.344 5.23 1 92.06 94 TRP A C 1
ATOM 794 O O . TRP A 1 94 ? -7.973 34.031 4.641 1 92.06 94 TRP A O 1
ATOM 804 N N . THR A 1 95 ? -6.867 34.5 6.562 1 90.88 95 THR A N 1
ATOM 805 C CA . THR A 1 95 ? -8.117 34.531 7.316 1 90.88 95 THR A CA 1
ATOM 806 C C . THR A 1 95 ? -9.016 35.656 6.82 1 90.88 95 THR A C 1
ATOM 808 O O . THR A 1 95 ? -10.227 35.438 6.664 1 90.88 95 THR A O 1
ATOM 811 N N . LEU A 1 96 ? -8.398 36.781 6.555 1 89 96 LEU A N 1
ATOM 812 C CA . LEU A 1 96 ? -9.141 37.938 6.016 1 89 96 LEU A CA 1
ATOM 813 C C . LEU A 1 96 ? -9.695 37.625 4.633 1 89 96 LEU A C 1
ATOM 815 O O . LEU A 1 96 ? -10.852 37.906 4.34 1 89 96 LEU A O 1
ATOM 819 N N . ILE A 1 97 ? -8.922 37 3.801 1 89.88 97 ILE A N 1
ATOM 820 C CA . ILE A 1 97 ? -9.336 36.656 2.447 1 89.88 97 ILE A CA 1
ATOM 821 C C . ILE A 1 97 ? -10.516 35.688 2.506 1 89.88 97 ILE A C 1
ATOM 823 O O . ILE A 1 97 ? -11.508 35.875 1.793 1 89.88 97 ILE A O 1
ATOM 827 N N . TYR A 1 98 ? -10.391 34.656 3.342 1 90.44 98 TYR A N 1
ATOM 828 C CA . TYR A 1 98 ? -11.477 33.719 3.494 1 90.44 98 TYR A CA 1
ATOM 829 C C . TYR A 1 98 ? -12.734 34.375 4.02 1 90.44 98 TYR A C 1
ATOM 831 O O . TYR A 1 98 ? -13.844 34.094 3.553 1 90.44 98 TYR A O 1
ATOM 839 N N . TRP A 1 99 ? -12.539 35.219 4.961 1 85.94 99 TRP A N 1
ATOM 840 C CA . TRP A 1 99 ? -13.656 35.969 5.559 1 85.94 99 TRP A CA 1
ATOM 841 C C . TRP A 1 99 ? -14.352 36.844 4.523 1 85.94 99 TRP A C 1
ATOM 843 O O . TRP A 1 99 ? -15.578 36.875 4.457 1 85.94 99 TRP A O 1
ATOM 853 N N . LEU A 1 100 ? -13.633 37.438 3.672 1 84.06 100 LEU A N 1
ATOM 854 C CA . LEU A 1 100 ? -14.164 38.312 2.629 1 84.06 100 LEU A CA 1
ATOM 855 C C . LEU A 1 100 ? -14.82 37.5 1.521 1 84.06 100 LEU A C 1
ATOM 857 O O . LEU A 1 100 ? -15.828 37.906 0.945 1 84.06 100 LEU A O 1
ATOM 861 N N . SER A 1 101 ? -14.25 36.406 1.161 1 83.44 101 SER A N 1
ATOM 862 C CA . SER A 1 101 ? -14.734 35.562 0.063 1 83.44 101 SER A CA 1
ATOM 863 C C . SER A 1 101 ? -16.141 35.031 0.344 1 83.44 101 SER A C 1
ATOM 865 O O . SER A 1 101 ? -16.969 34.969 -0.566 1 83.44 101 SER A O 1
ATOM 867 N N . VAL A 1 102 ? -16.406 34.562 1.49 1 75.06 102 VAL A N 1
ATOM 868 C CA . VAL A 1 102 ? -17.719 34.062 1.849 1 75.06 102 VAL A CA 1
ATOM 869 C C . VAL A 1 102 ? -18.75 35.188 1.787 1 75.06 102 VAL A C 1
ATOM 871 O O . VAL A 1 102 ? -19.891 34.969 1.383 1 75.06 102 VAL A O 1
ATOM 874 N N . ARG A 1 103 ? -18.375 36.281 2.096 1 71.44 103 ARG A N 1
ATOM 875 C CA . ARG A 1 103 ? -19.281 37.406 2.146 1 71.44 103 ARG A CA 1
ATOM 876 C C . ARG A 1 103 ? -19.516 38 0.757 1 71.44 103 ARG A C 1
ATOM 878 O O . ARG A 1 103 ? -20.609 38.5 0.459 1 71.44 103 ARG A O 1
ATOM 885 N N . ILE A 1 104 ? -18.484 37.844 -0.02 1 63.69 104 ILE A N 1
ATOM 886 C CA . ILE A 1 104 ? -18.641 38.344 -1.383 1 63.69 104 ILE A CA 1
ATOM 887 C C . ILE A 1 104 ? -19.547 37.406 -2.178 1 63.69 104 ILE A C 1
ATOM 889 O O . ILE A 1 104 ? -20.375 37.844 -2.971 1 63.69 104 ILE A O 1
ATOM 893 N N . PHE A 1 105 ? -19.453 36.125 -1.941 1 59.59 105 PHE A N 1
ATOM 894 C CA . PHE A 1 105 ? -20.188 35.156 -2.746 1 59.59 105 PHE A CA 1
ATOM 895 C C . PHE A 1 105 ? -21.516 34.812 -2.084 1 59.59 105 PHE A C 1
ATOM 897 O O . PHE A 1 105 ? -22.312 34.062 -2.648 1 59.59 105 PHE A O 1
ATOM 904 N N . THR A 1 106 ? -21.781 35.188 -0.865 1 57.47 106 THR A N 1
ATOM 905 C CA . THR A 1 106 ? -23.078 34.938 -0.25 1 57.47 106 THR A CA 1
ATOM 906 C C . THR A 1 106 ? -23.938 36.219 -0.261 1 57.47 106 THR A C 1
ATOM 908 O O . THR A 1 106 ? -23.516 37.25 0.274 1 57.47 106 THR A O 1
ATOM 911 N N . PRO A 1 107 ? -24.922 36.219 -1.106 1 53.88 107 PRO A N 1
ATOM 912 C CA . PRO A 1 107 ? -25.797 37.375 -1.267 1 53.88 107 PRO A CA 1
ATOM 913 C C . PRO A 1 107 ? -26.203 38 0.069 1 53.88 107 PRO A C 1
ATOM 915 O O . PRO A 1 107 ? -26.391 39.219 0.16 1 53.88 107 PRO A O 1
ATOM 918 N N . GLU A 1 108 ? -26.5 37.094 0.895 1 50.88 108 GLU A N 1
ATOM 919 C CA . GLU A 1 108 ? -27.109 37.625 2.115 1 50.88 108 GLU A CA 1
ATOM 920 C C . GLU A 1 108 ? -26.156 38.562 2.834 1 50.88 108 GLU A C 1
ATOM 922 O O . GLU A 1 108 ? -26.609 39.469 3.58 1 50.88 108 GLU A O 1
ATOM 927 N N . PHE A 1 109 ? -24.938 38.344 2.656 1 49.56 109 PHE A N 1
ATOM 928 C CA . PHE A 1 109 ? -23.953 39.25 3.277 1 49.56 109 PHE A CA 1
ATOM 929 C C . PHE A 1 109 ? -24.094 40.656 2.73 1 49.56 109 PHE A C 1
ATOM 931 O O . PHE A 1 109 ? -23.984 41.625 3.482 1 49.56 109 PHE A O 1
ATOM 938 N N . TRP A 1 110 ? -24.281 40.719 1.46 1 47.97 110 TRP A N 1
ATOM 939 C CA . TRP A 1 110 ? -24.469 42.062 0.922 1 47.97 110 TRP A CA 1
ATOM 940 C C . TRP A 1 110 ? -25.734 42.688 1.512 1 47.97 110 TRP A C 1
ATOM 942 O O . TRP A 1 110 ? -25.812 43.906 1.599 1 47.97 110 TRP A O 1
ATOM 952 N N . SER A 1 111 ? -26.5 41.812 1.721 1 48.78 111 SER A N 1
ATOM 953 C CA . SER A 1 111 ? -27.703 42.438 2.264 1 48.78 111 SER A CA 1
ATOM 954 C C . SER A 1 111 ? -27.5 42.844 3.725 1 48.78 111 SER A C 1
ATOM 956 O O . SER A 1 111 ? -28.188 43.719 4.227 1 48.78 111 SER A O 1
ATOM 958 N N . SER A 1 112 ? -26.969 41.844 4.461 1 50.03 112 SER A N 1
ATOM 959 C CA . SER A 1 112 ? -26.969 42.25 5.863 1 50.03 112 SER A CA 1
ATOM 960 C C . SER A 1 112 ? -25.859 43.25 6.148 1 50.03 112 SER A C 1
ATOM 962 O O . SER A 1 112 ? -24.672 42.938 6.078 1 50.03 112 SER A O 1
ATOM 964 N N . GLY A 1 113 ? -25.469 44.188 5.469 1 49.91 113 GLY A N 1
ATOM 965 C CA . GLY A 1 113 ? -24.688 45.406 5.5 1 49.91 113 GLY A CA 1
ATOM 966 C C . GLY A 1 113 ? -23.562 45.344 6.531 1 49.91 113 GLY A C 1
ATOM 967 O O . GLY A 1 113 ? -22.766 46.281 6.617 1 49.91 113 GLY A O 1
ATOM 968 N N . THR A 1 114 ? -23.719 44.844 7.777 1 52.38 114 THR A N 1
ATOM 969 C CA . THR A 1 114 ? -22.859 45.188 8.891 1 52.38 114 THR A CA 1
ATOM 970 C C . THR A 1 114 ? -21.578 44.344 8.891 1 52.38 114 THR A C 1
ATOM 972 O O . THR A 1 114 ? -21.641 43.125 8.797 1 52.38 114 THR A O 1
ATOM 975 N N . LEU A 1 115 ? -20.547 44.969 8.461 1 59.53 115 LEU A N 1
ATOM 976 C CA . LEU A 1 115 ? -19.219 44.438 8.641 1 59.53 115 LEU A CA 1
ATOM 977 C C . LEU A 1 115 ? -19 43.969 10.07 1 59.53 115 LEU A C 1
ATOM 979 O O . LEU A 1 115 ? -18.906 44.781 10.992 1 59.53 115 LEU A O 1
ATOM 983 N N . ASP A 1 116 ? -19.5 42.844 10.445 1 68.94 116 ASP A N 1
ATOM 984 C CA . ASP A 1 116 ? -19.328 42.312 11.789 1 68.94 116 ASP A CA 1
ATOM 985 C C . ASP A 1 116 ? -17.859 41.969 12.055 1 68.94 116 ASP A C 1
ATOM 987 O O . ASP A 1 116 ? -17.438 40.812 11.867 1 68.94 116 ASP A O 1
ATOM 991 N N . LEU A 1 117 ? -17.047 43.031 12.367 1 77.38 117 LEU A N 1
ATOM 992 C CA . LEU A 1 117 ? -15.648 42.875 12.727 1 77.38 117 LEU A CA 1
ATOM 993 C C . LEU A 1 117 ? -15.469 41.875 13.844 1 77.38 117 LEU A C 1
ATOM 995 O O . LEU A 1 117 ? -14.414 41.219 13.938 1 77.38 117 LEU A O 1
ATOM 999 N N . ARG A 1 118 ? -16.484 41.719 14.594 1 76.94 118 ARG A N 1
ATOM 1000 C CA . ARG A 1 118 ? -16.422 40.719 15.664 1 76.94 118 ARG A CA 1
ATOM 1001 C C . ARG A 1 118 ? -16.281 39.312 15.094 1 76.94 118 ARG A C 1
ATOM 1003 O O . ARG A 1 118 ? -15.578 38.469 15.664 1 76.94 118 ARG A O 1
ATOM 1010 N N . SER A 1 119 ? -16.859 39.219 14.008 1 80.62 119 SER A N 1
ATOM 1011 C CA . SER A 1 119 ? -16.797 37.906 13.383 1 80.62 119 SER A CA 1
ATOM 1012 C C . SER A 1 119 ? -15.391 37.625 12.844 1 80.62 119 SER A C 1
ATOM 1014 O O . SER A 1 119 ? -14.914 36.5 12.898 1 80.62 119 SER A O 1
ATOM 1016 N N . LEU A 1 120 ? -14.789 38.625 12.422 1 81.75 120 LEU A N 1
ATOM 1017 C CA . LEU A 1 120 ? -13.422 38.469 11.938 1 81.75 120 LEU A CA 1
ATOM 1018 C C . LEU A 1 120 ? -12.477 38.094 13.07 1 81.75 120 LEU A C 1
ATOM 1020 O O . LEU A 1 120 ? -11.625 37.219 12.914 1 81.75 120 LEU A O 1
ATOM 1024 N N . ILE A 1 121 ? -12.617 38.781 14.172 1 82.75 121 ILE A N 1
ATOM 1025 C CA . ILE A 1 121 ? -11.773 38.531 15.328 1 82.75 121 ILE A CA 1
ATOM 1026 C C . ILE A 1 121 ? -11.977 37.094 15.797 1 82.75 121 ILE A C 1
ATOM 1028 O O . ILE A 1 121 ? -11.016 36.406 16.156 1 82.75 121 ILE A O 1
ATOM 1032 N N . ARG A 1 122 ? -13.117 36.625 15.773 1 79.69 122 ARG A N 1
ATOM 1033 C CA . ARG A 1 122 ? -13.414 35.25 16.156 1 79.69 122 ARG A CA 1
ATOM 1034 C C . ARG A 1 122 ? -12.719 34.25 15.211 1 79.69 122 ARG A C 1
ATOM 1036 O O . ARG A 1 122 ? -12.219 33.219 15.648 1 79.69 122 ARG A O 1
ATOM 1043 N N . GLU A 1 123 ? -12.664 34.594 13.984 1 82.25 123 GLU A N 1
ATOM 1044 C CA . GLU A 1 123 ? -12.047 33.719 12.977 1 82.25 123 GLU A CA 1
ATOM 1045 C C . GLU A 1 123 ? -10.539 33.625 13.188 1 82.25 123 GLU A C 1
ATOM 1047 O O . GLU A 1 123 ? -9.922 32.625 12.805 1 82.25 123 GLU A O 1
ATOM 1052 N N . LEU A 1 124 ? -10.055 34.625 13.828 1 83.19 124 LEU A N 1
ATOM 1053 C CA . LEU A 1 124 ? -8.617 34.625 14.078 1 83.19 124 LEU A CA 1
ATOM 1054 C C . LEU A 1 124 ? -8.258 33.656 15.188 1 83.19 124 LEU A C 1
ATOM 1056 O O . LEU A 1 124 ? -7.102 33.25 15.305 1 83.19 124 LEU A O 1
ATOM 1060 N N . PHE A 1 125 ? -9.25 33.281 15.945 1 78.19 125 PHE A N 1
ATOM 1061 C CA . PHE A 1 125 ? -8.992 32.375 17.047 1 78.19 125 PHE A CA 1
ATOM 1062 C C . PHE A 1 125 ? -9.648 31.016 16.797 1 78.19 125 PHE A C 1
ATOM 1064 O O . PHE A 1 125 ? -9.117 29.969 17.188 1 78.19 125 PHE A O 1
ATOM 1071 N N . ILE A 1 126 ? -10.719 31.031 16.234 1 77.38 126 ILE A N 1
ATOM 1072 C CA . ILE A 1 126 ? -11.461 29.828 15.875 1 77.38 126 ILE A CA 1
ATOM 1073 C C . ILE A 1 126 ? -11.906 29.906 14.422 1 77.38 126 ILE A C 1
ATOM 1075 O O . ILE A 1 126 ? -13.062 30.234 14.141 1 77.38 126 ILE A O 1
ATOM 1079 N N . PRO A 1 127 ? -11 29.578 13.609 1 76.81 127 PRO A N 1
ATOM 1080 C CA . PRO A 1 127 ? -11.344 29.719 12.188 1 76.81 127 PRO A CA 1
ATOM 1081 C C . PRO A 1 127 ? -12.477 28.781 11.766 1 76.81 127 PRO A C 1
ATOM 1083 O O . PRO A 1 127 ? -12.422 27.578 12.039 1 76.81 127 PRO A O 1
ATOM 1086 N N . GLN A 1 128 ? -13.523 29.266 11.219 1 75.75 128 GLN A N 1
ATOM 1087 C CA . GLN A 1 128 ? -14.656 28.5 10.719 1 75.75 128 GLN A CA 1
ATOM 1088 C C . GLN A 1 128 ? -14.719 28.516 9.195 1 75.75 128 GLN A C 1
ATOM 1090 O O . GLN A 1 128 ? -14.914 27.484 8.555 1 75.75 128 GLN A O 1
ATOM 1095 N N . THR A 1 129 ? -14.484 29.734 8.695 1 76 129 THR A N 1
ATOM 1096 C CA . THR A 1 129 ? -14.492 29.875 7.242 1 76 129 THR A CA 1
ATOM 1097 C C . THR A 1 129 ? -13.234 29.25 6.637 1 76 129 THR A C 1
ATOM 1099 O O . THR A 1 129 ? -13.305 28.547 5.617 1 76 129 THR A O 1
ATOM 1102 N N . GLY A 1 130 ? -12.219 29.547 7.246 1 83.56 130 GLY A N 1
ATOM 1103 C CA . GLY A 1 130 ? -10.984 28.828 6.965 1 83.56 130 GLY A CA 1
ATOM 1104 C C . GLY A 1 130 ? -10.734 27.672 7.914 1 83.56 130 GLY A C 1
ATOM 1105 O O . GLY A 1 130 ? -9.766 27.672 8.672 1 83.56 130 GLY A O 1
ATOM 1106 N N . TYR A 1 131 ? -11.438 26.688 7.758 1 81.44 131 TYR A N 1
ATOM 1107 C CA . TYR A 1 131 ? -11.5 25.609 8.734 1 81.44 131 TYR A CA 1
ATOM 1108 C C . TYR A 1 131 ? -10.141 24.938 8.898 1 81.44 131 TYR A C 1
ATOM 1110 O O . TYR A 1 131 ? -9.836 24.391 9.961 1 81.44 131 TYR A O 1
ATOM 1118 N N . HIS A 1 132 ? -9.359 24.938 7.863 1 89.38 132 HIS A N 1
ATOM 1119 C CA . HIS A 1 132 ? -8.07 24.266 7.914 1 89.38 132 HIS A CA 1
ATOM 1120 C C . HIS A 1 132 ? -7.031 25.109 8.648 1 89.38 132 HIS A C 1
ATOM 1122 O O . HIS A 1 132 ? -5.98 24.609 9.047 1 89.38 132 HIS A O 1
ATOM 1128 N N . LEU A 1 133 ? -7.305 26.391 8.93 1 90.88 133 LEU A N 1
ATOM 1129 C CA . LEU A 1 133 ? -6.332 27.328 9.477 1 90.88 133 LEU A CA 1
ATOM 1130 C C . LEU A 1 133 ? -6.141 27.094 10.977 1 90.88 133 LEU A C 1
ATOM 1132 O O . LEU A 1 133 ? -5.242 27.672 11.586 1 90.88 133 LEU A O 1
ATOM 1136 N N . TRP A 1 134 ? -6.918 26.219 11.562 1 86.94 134 TRP A N 1
ATOM 1137 C CA . TRP A 1 134 ? -6.699 25.828 12.953 1 86.94 134 TRP A CA 1
ATOM 1138 C C . TRP A 1 134 ? -5.277 25.312 13.156 1 86.94 134 TRP A C 1
ATOM 1140 O O . TRP A 1 134 ? -4.699 25.469 14.234 1 86.94 134 TRP A O 1
ATOM 1150 N N . PHE A 1 135 ? -4.797 24.688 12.227 1 91.38 135 PHE A N 1
ATOM 1151 C CA . PHE A 1 135 ? -3.469 24.094 12.297 1 91.38 135 PHE A CA 1
ATOM 1152 C C . PHE A 1 135 ? -2.412 25.156 12.594 1 91.38 135 PHE A C 1
ATOM 1154 O O . PHE A 1 135 ? -1.493 24.922 13.383 1 91.38 135 PHE A O 1
ATOM 1161 N N . VAL A 1 136 ? -2.527 26.328 11.914 1 91.06 136 VAL A N 1
ATOM 1162 C CA . VAL A 1 136 ? -1.543 27.391 12.086 1 91.06 136 VAL A CA 1
ATOM 1163 C C . VAL A 1 136 ? -1.565 27.891 13.531 1 91.06 136 VAL A C 1
ATOM 1165 O O . VAL A 1 136 ? -0.514 28.141 14.125 1 91.06 136 VAL A O 1
ATOM 1168 N N . ILE A 1 137 ? -2.703 27.984 14.055 1 89 137 ILE A N 1
ATOM 1169 C CA . ILE A 1 137 ? -2.842 28.391 15.445 1 89 137 ILE A CA 1
ATOM 1170 C C . ILE A 1 137 ? -2.195 27.359 16.359 1 89 137 ILE A C 1
ATOM 1172 O O . ILE A 1 137 ? -1.458 27.719 17.281 1 89 137 ILE A O 1
ATOM 1176 N N . MET A 1 138 ? -2.432 26.172 16.047 1 90.12 138 MET A N 1
ATOM 1177 C CA . MET A 1 138 ? -1.904 25.078 16.859 1 90.12 138 MET A CA 1
ATOM 1178 C C . MET A 1 138 ? -0.384 25.016 16.766 1 90.12 138 MET A C 1
ATOM 1180 O O . MET A 1 138 ? 0.305 24.906 17.781 1 90.12 138 MET A O 1
ATOM 1184 N N . ILE A 1 139 ? 0.164 25.141 15.609 1 91.94 139 ILE A N 1
ATOM 1185 C CA . ILE A 1 139 ? 1.606 25.031 15.422 1 91.94 139 ILE A CA 1
ATOM 1186 C C . ILE A 1 139 ? 2.307 26.234 16.047 1 91.94 139 ILE A C 1
ATOM 1188 O O . ILE A 1 139 ? 3.432 26.125 16.547 1 91.94 139 ILE A O 1
ATOM 1192 N N . PHE A 1 140 ? 1.646 27.391 16 1 90.62 140 PHE A N 1
ATOM 1193 C CA . PHE A 1 140 ? 2.217 28.578 16.609 1 90.62 140 PHE A CA 1
ATOM 1194 C C . PHE A 1 140 ? 2.371 28.406 18.125 1 90.62 140 PHE A C 1
ATOM 1196 O O . PHE A 1 140 ? 3.291 28.969 18.719 1 90.62 140 PHE A O 1
ATOM 1203 N N . GLN A 1 141 ? 1.479 27.609 18.703 1 91.38 141 GLN A N 1
ATOM 1204 C CA . GLN A 1 141 ? 1.625 27.297 20.109 1 91.38 141 GLN A CA 1
ATOM 1205 C C . GLN A 1 141 ? 2.936 26.562 20.375 1 91.38 141 GLN A C 1
ATOM 1207 O O . GLN A 1 141 ? 3.605 26.812 21.375 1 91.38 141 GLN A O 1
ATOM 1212 N N . PHE A 1 142 ? 3.305 25.703 19.516 1 92.31 142 PHE A N 1
ATOM 1213 C CA . PHE A 1 142 ? 4.574 25 19.641 1 92.31 142 PHE A CA 1
ATOM 1214 C C . PHE A 1 142 ? 5.746 25.969 19.516 1 92.31 142 PHE A C 1
ATOM 1216 O O . PHE A 1 142 ? 6.75 25.828 20.219 1 92.31 142 PHE A O 1
ATOM 1223 N N . TYR A 1 143 ? 5.602 26.969 18.703 1 90.81 143 TYR A N 1
ATOM 1224 C CA . TYR A 1 143 ? 6.668 27.953 18.531 1 90.81 143 TYR A CA 1
ATOM 1225 C C . TYR A 1 143 ? 6.836 28.812 19.781 1 90.81 143 TYR A C 1
ATOM 1227 O O . TYR A 1 143 ? 7.961 29.062 20.219 1 90.81 143 TYR A O 1
ATOM 1235 N N . VAL A 1 144 ? 5.734 29.156 20.312 1 91.88 144 VAL A N 1
ATOM 1236 C CA . VAL A 1 144 ? 5.762 29.969 21.516 1 91.88 144 VAL A CA 1
ATOM 1237 C C . VAL A 1 144 ? 6.355 29.156 22.672 1 91.88 144 VAL A C 1
ATOM 1239 O O . VAL A 1 144 ? 7.141 29.688 23.469 1 91.88 144 VAL A O 1
ATOM 1242 N N . LEU A 1 145 ? 6.074 27.922 22.734 1 92.31 145 LEU A N 1
ATOM 1243 C CA . LEU A 1 145 ? 6.496 27.062 23.844 1 92.31 145 LEU A CA 1
ATOM 1244 C C . LEU A 1 145 ? 7.836 26.406 23.531 1 92.31 145 LEU A C 1
ATOM 1246 O O . LEU A 1 145 ? 8.32 25.578 24.312 1 92.31 145 LEU A O 1
ATOM 1250 N N . PHE A 1 146 ? 8.453 26.719 22.484 1 92.19 146 PHE A N 1
ATOM 1251 C CA . PHE A 1 146 ? 9.633 26.031 21.984 1 92.19 146 PHE A CA 1
ATOM 1252 C C . PHE A 1 146 ? 10.766 26.094 23 1 92.19 146 PHE A C 1
ATOM 1254 O O . PHE A 1 146 ? 11.438 25.094 23.25 1 92.19 146 PHE A O 1
ATOM 1261 N N . PRO A 1 147 ? 10.977 27.281 23.656 1 88.38 147 PRO A N 1
ATOM 1262 C CA . PRO A 1 147 ? 12.047 27.312 24.641 1 88.38 147 PRO A CA 1
ATOM 1263 C C . PRO A 1 147 ? 11.844 26.312 25.766 1 88.38 147 PRO A C 1
ATOM 1265 O O . PRO A 1 147 ? 12.805 25.719 26.266 1 88.38 147 PRO A O 1
ATOM 1268 N N . LEU A 1 148 ? 10.609 26.109 26.109 1 88.56 148 LEU A N 1
ATOM 1269 C CA . LEU A 1 148 ? 10.297 25.125 27.141 1 88.56 148 LEU A CA 1
ATOM 1270 C C . LEU A 1 148 ? 10.594 23.719 26.656 1 88.56 148 LEU A C 1
ATOM 1272 O O . LEU A 1 148 ? 11.156 22.906 27.391 1 88.56 148 LEU A O 1
ATOM 1276 N N . PHE A 1 149 ? 10.25 23.438 25.469 1 89.62 149 PHE A N 1
ATOM 1277 C CA . PHE A 1 149 ? 10.516 22.125 24.875 1 89.62 149 PHE A CA 1
ATOM 1278 C C . PHE A 1 149 ? 12.016 21.922 24.703 1 89.62 149 PHE A C 1
ATOM 1280 O O . PHE A 1 149 ? 12.523 20.812 24.906 1 89.62 149 PHE A O 1
ATOM 1287 N N . TRP A 1 150 ? 12.633 22.984 24.328 1 88.31 150 TRP A N 1
ATOM 1288 C CA . TRP A 1 150 ? 14.078 22.906 24.125 1 88.31 150 TRP A CA 1
ATOM 1289 C C . TRP A 1 150 ? 14.797 22.547 25.422 1 88.31 150 TRP A C 1
ATOM 1291 O O . TRP A 1 150 ? 15.656 21.672 25.438 1 88.31 150 TRP A O 1
ATOM 1301 N N . ILE A 1 151 ? 14.414 23.156 26.469 1 87.06 151 ILE A N 1
ATOM 1302 C CA . ILE A 1 151 ? 15.008 22.891 27.781 1 87.06 151 ILE A CA 1
ATOM 1303 C C . ILE A 1 151 ? 14.688 21.469 28.203 1 87.06 151 ILE A C 1
ATOM 1305 O O . ILE A 1 151 ? 15.555 20.766 28.734 1 87.06 151 ILE A O 1
ATOM 1309 N N . GLY A 1 152 ? 13.469 21.078 27.984 1 85.5 152 GLY A N 1
ATOM 1310 C CA . GLY A 1 152 ? 13.062 19.719 28.328 1 85.5 152 GLY A CA 1
ATOM 1311 C C . GLY A 1 152 ? 13.883 18.656 27.625 1 85.5 152 GLY A C 1
ATOM 1312 O O . GLY A 1 152 ? 14.336 17.688 28.234 1 85.5 152 GLY A O 1
ATOM 1313 N N . VAL A 1 153 ? 14.086 18.828 26.406 1 83.94 153 VAL A N 1
ATOM 1314 C CA . VAL A 1 153 ? 14.82 17.875 25.594 1 83.94 153 VAL A CA 1
ATOM 1315 C C . VAL A 1 153 ? 16.281 17.844 26.016 1 83.94 153 VAL A C 1
ATOM 1317 O O . VAL A 1 153 ? 16.906 16.781 26.062 1 83.94 153 VAL A O 1
ATOM 1320 N N . GLN A 1 154 ? 16.797 19.031 26.359 1 82.94 154 GLN A N 1
ATOM 1321 C CA . GLN A 1 154 ? 18.188 19.125 26.828 1 82.94 154 GLN A CA 1
ATOM 1322 C C . GLN A 1 154 ? 18.359 18.406 28.156 1 82.94 154 GLN A C 1
ATOM 1324 O O . GLN A 1 154 ? 19.375 17.734 28.375 1 82.94 154 GLN A O 1
ATOM 1329 N N . LEU A 1 155 ? 17.438 18.516 28.938 1 83.19 155 LEU A N 1
ATOM 1330 C CA . LEU A 1 155 ? 17.484 17.859 30.234 1 83.19 155 LEU A CA 1
ATOM 1331 C C . LEU A 1 155 ? 17.438 16.344 30.062 1 83.19 155 LEU A C 1
ATOM 1333 O O . LEU A 1 155 ? 18.172 15.617 30.734 1 83.19 155 LEU A O 1
ATOM 1337 N N . VAL A 1 156 ? 16.547 15.914 29.219 1 79.69 156 VAL A N 1
ATOM 1338 C CA . VAL A 1 156 ? 16.406 14.484 28.953 1 79.69 156 VAL A CA 1
ATOM 1339 C C . VAL A 1 156 ? 17.688 13.938 28.344 1 79.69 156 VAL A C 1
ATOM 1341 O O . VAL A 1 156 ? 18.156 12.859 28.734 1 79.69 156 VAL A O 1
ATOM 1344 N N . TYR A 1 157 ? 18.25 14.703 27.469 1 77.69 157 TYR A N 1
ATOM 1345 C CA . TYR A 1 157 ? 19.5 14.297 26.828 1 77.69 157 TYR A CA 1
ATOM 1346 C C . TYR A 1 157 ? 20.625 14.195 27.844 1 77.69 157 TYR A C 1
ATOM 1348 O O . TYR A 1 157 ? 21.406 13.234 27.828 1 77.69 157 TYR A O 1
ATOM 1356 N N . ARG A 1 158 ? 20.703 15.141 28.719 1 78.75 158 ARG A N 1
ATOM 1357 C CA . ARG A 1 158 ? 21.719 15.148 29.75 1 78.75 158 ARG A CA 1
ATOM 1358 C C . ARG A 1 158 ? 21.562 13.953 30.688 1 78.75 158 ARG A C 1
ATOM 1360 O O . ARG A 1 158 ? 22.562 13.359 31.109 1 78.75 158 ARG A O 1
ATOM 1367 N N . GLN A 1 159 ? 20.391 13.578 30.953 1 78.56 159 GLN A N 1
ATOM 1368 C CA . GLN A 1 159 ? 20.109 12.445 31.828 1 78.56 159 GLN A CA 1
ATOM 1369 C C . GLN A 1 159 ? 20.453 11.117 31.156 1 78.56 159 GLN A C 1
ATOM 1371 O O . GLN A 1 159 ? 20.938 10.195 31.797 1 78.56 159 GLN A O 1
ATOM 1376 N N . ILE A 1 160 ? 20.125 11.07 29.875 1 74.62 160 ILE A N 1
ATOM 1377 C CA . ILE A 1 160 ? 20.406 9.859 29.109 1 74.62 160 ILE A CA 1
ATOM 1378 C C . ILE A 1 160 ? 21.906 9.609 29.047 1 74.62 160 ILE A C 1
ATOM 1380 O O . ILE A 1 160 ? 22.359 8.477 29.188 1 74.62 160 ILE A O 1
ATOM 1384 N N . ILE A 1 161 ? 22.641 10.664 28.891 1 69.25 161 ILE A N 1
ATOM 1385 C CA . ILE A 1 161 ? 24.094 10.547 28.812 1 69.25 161 ILE A CA 1
ATOM 1386 C C . ILE A 1 161 ? 24.656 10.133 30.172 1 69.25 161 ILE A C 1
ATOM 1388 O O . ILE A 1 161 ? 25.641 9.398 30.25 1 69.25 161 ILE A O 1
ATOM 1392 N N . LYS A 1 162 ? 24.078 10.641 31.141 1 68.94 162 LYS A N 1
ATOM 1393 C CA . LYS A 1 162 ? 24.547 10.328 32.5 1 68.94 162 LYS A CA 1
ATOM 1394 C C . LYS A 1 162 ? 24.266 8.867 32.844 1 68.94 162 LYS A C 1
ATOM 1396 O O . LYS A 1 162 ? 25.062 8.227 33.531 1 68.94 162 LYS A O 1
ATOM 1401 N N . ILE A 1 163 ? 23.062 8.625 32.812 1 56.09 163 ILE A N 1
ATOM 1402 C CA . ILE A 1 163 ? 22.641 7.297 33.25 1 56.09 163 ILE A CA 1
ATOM 1403 C C . ILE A 1 163 ? 23.375 6.23 32.438 1 56.09 163 ILE A C 1
ATOM 1405 O O . ILE A 1 163 ? 23.703 5.164 32.969 1 56.09 163 ILE A O 1
ATOM 1409 N N . THR A 1 164 ? 23.094 5.941 31.234 1 49.88 164 THR A N 1
ATOM 1410 C CA . THR A 1 164 ? 22.984 4.617 30.625 1 49.88 164 THR A CA 1
ATOM 1411 C C . THR A 1 164 ? 24.328 4.16 30.078 1 49.88 164 THR A C 1
ATOM 1413 O O . THR A 1 164 ? 24.891 4.793 29.188 1 49.88 164 THR A O 1
ATOM 1416 N N . ARG A 1 165 ? 24.922 3.379 30.781 1 50.12 165 ARG A N 1
ATOM 1417 C CA . ARG A 1 165 ? 25.578 2.168 30.312 1 50.12 165 ARG A CA 1
ATOM 1418 C C . ARG A 1 165 ? 24.906 1.642 29.047 1 50.12 165 ARG A C 1
ATOM 1420 O O . ARG A 1 165 ? 25.422 0.715 28.406 1 50.12 165 ARG A O 1
ATOM 1427 N N . ILE A 1 166 ? 23.625 1.794 28.875 1 51.72 166 ILE A N 1
ATOM 1428 C CA . ILE A 1 166 ? 22.875 1.303 27.719 1 51.72 166 ILE A CA 1
ATOM 1429 C C . ILE A 1 166 ? 23.094 2.236 26.531 1 51.72 166 ILE A C 1
ATOM 1431 O O . ILE A 1 166 ? 23.219 3.451 26.703 1 51.72 166 ILE A O 1
ATOM 1435 N N . THR A 1 167 ? 23.406 1.786 25.422 1 58.81 167 THR A N 1
ATOM 1436 C CA . THR A 1 167 ? 23.703 2.529 24.203 1 58.81 167 THR A CA 1
ATOM 1437 C C . THR A 1 167 ? 22.672 3.619 23.969 1 58.81 167 THR A C 1
ATOM 1439 O O . THR A 1 167 ? 21.469 3.387 24.125 1 58.81 167 THR A O 1
ATOM 1442 N N . PRO A 1 168 ? 23.062 4.844 23.953 1 65.56 168 PRO A N 1
ATOM 1443 C CA . PRO A 1 168 ? 22.203 6.02 23.75 1 65.56 168 PRO A CA 1
ATOM 1444 C C . PRO A 1 168 ? 21.031 5.746 22.797 1 65.56 168 PRO A C 1
ATOM 1446 O O . PRO A 1 168 ? 19.938 6.242 23.016 1 65.56 168 PRO A O 1
ATOM 1449 N N . THR A 1 169 ? 21.188 4.852 22 1 70.88 169 THR A N 1
ATOM 1450 C CA . THR A 1 169 ? 20.141 4.555 21.016 1 70.88 169 THR A CA 1
ATOM 1451 C C . THR A 1 169 ? 19 3.775 21.672 1 70.88 169 THR A C 1
ATOM 1453 O O . THR A 1 169 ? 17.828 4.047 21.406 1 70.88 169 THR A O 1
ATOM 1456 N N . ARG A 1 170 ? 19.281 2.852 22.547 1 73.31 170 ARG A N 1
ATOM 1457 C CA . ARG A 1 170 ? 18.266 2.027 23.203 1 73.31 170 ARG A CA 1
ATOM 1458 C C . ARG A 1 170 ? 17.469 2.844 24.203 1 73.31 170 ARG A C 1
ATOM 1460 O O . ARG A 1 170 ? 16.266 2.637 24.359 1 73.31 170 ARG A O 1
ATOM 1467 N N . SER A 1 171 ? 18.188 3.725 24.797 1 75.38 171 SER A N 1
ATOM 1468 C CA . SER A 1 171 ? 17.516 4.582 25.781 1 75.38 171 SER A CA 1
ATOM 1469 C C . SER A 1 171 ? 16.5 5.504 25.094 1 75.38 171 SER A C 1
ATOM 1471 O O . SER A 1 171 ? 15.398 5.707 25.609 1 75.38 171 SER A O 1
ATOM 1473 N N . VAL A 1 172 ? 16.906 6.039 24.031 1 76.81 172 VAL A N 1
ATOM 1474 C CA . VAL A 1 172 ? 16.016 6.922 23.281 1 76.81 172 VAL A CA 1
ATOM 1475 C C . VAL A 1 172 ? 14.797 6.141 22.797 1 76.81 172 VAL A C 1
ATOM 1477 O O . VAL A 1 172 ? 13.672 6.633 22.891 1 76.81 172 VAL A O 1
ATOM 1480 N N . LEU A 1 173 ? 15.031 4.949 22.375 1 77.19 173 LEU A N 1
ATOM 1481 C CA . LEU A 1 173 ? 13.938 4.098 21.906 1 77.19 173 LEU A CA 1
ATOM 1482 C C . LEU A 1 173 ? 12.961 3.816 23.047 1 77.19 173 LEU A C 1
ATOM 1484 O O . LEU A 1 173 ? 11.742 3.846 22.844 1 77.19 173 LEU A O 1
ATOM 1488 N N . PHE A 1 174 ? 13.531 3.555 24.141 1 77.12 174 PHE A N 1
ATOM 1489 C CA . PHE A 1 174 ? 12.695 3.283 25.312 1 77.12 174 PHE A CA 1
ATOM 1490 C C . PHE A 1 174 ? 11.859 4.504 25.672 1 77.12 174 PHE A C 1
ATOM 1492 O O . PHE A 1 174 ? 10.664 4.379 25.953 1 77.12 174 PHE A O 1
ATOM 1499 N N . LEU A 1 175 ? 12.422 5.629 25.641 1 78.44 175 LEU A N 1
ATOM 1500 C CA . LEU A 1 175 ? 11.711 6.863 25.953 1 78.44 175 LEU A CA 1
ATOM 1501 C C . LEU A 1 175 ? 10.609 7.133 24.938 1 78.44 175 LEU A C 1
ATOM 1503 O O . LEU A 1 175 ? 9.516 7.586 25.297 1 78.44 175 LEU A O 1
ATOM 1507 N N . VAL A 1 176 ? 10.883 6.883 23.734 1 81.5 176 VAL A N 1
ATOM 1508 C CA . VAL A 1 176 ? 9.898 7.074 22.672 1 81.5 176 VAL A CA 1
ATOM 1509 C C . VAL A 1 176 ? 8.727 6.121 22.875 1 81.5 176 VAL A C 1
ATOM 1511 O O . VAL A 1 176 ? 7.566 6.504 22.688 1 81.5 176 VAL A O 1
ATOM 1514 N N . LEU A 1 177 ? 9 4.922 23.297 1 82.75 177 LEU A N 1
ATOM 1515 C CA . LEU A 1 177 ? 7.953 3.936 23.547 1 82.75 177 LEU A CA 1
ATOM 1516 C C . LEU A 1 177 ? 7.07 4.355 24.719 1 82.75 177 LEU A C 1
ATOM 1518 O O . LEU A 1 177 ? 5.848 4.211 24.656 1 82.75 177 LEU A O 1
ATOM 1522 N N . ILE A 1 178 ? 7.691 4.867 25.719 1 81.56 178 ILE A N 1
ATOM 1523 C CA . ILE A 1 178 ? 6.945 5.352 26.875 1 81.56 178 ILE A CA 1
ATOM 1524 C C . ILE A 1 178 ? 6.062 6.527 26.469 1 81.56 178 ILE A C 1
ATOM 1526 O O . ILE A 1 178 ? 4.883 6.582 26.812 1 81.56 178 ILE A O 1
ATOM 1530 N N . ALA A 1 179 ? 6.684 7.398 25.75 1 83.44 179 ALA A N 1
ATOM 1531 C CA . ALA A 1 179 ? 5.93 8.555 25.266 1 83.44 179 ALA A CA 1
ATOM 1532 C C . ALA A 1 179 ? 4.762 8.125 24.375 1 83.44 179 ALA A C 1
ATOM 1534 O O . ALA A 1 179 ? 3.672 8.688 24.453 1 83.44 179 ALA A O 1
ATOM 1535 N N . ALA A 1 180 ? 4.988 7.156 23.609 1 84.25 180 ALA A N 1
ATOM 1536 C CA . ALA A 1 180 ? 3.936 6.617 22.75 1 84.25 180 ALA A CA 1
ATOM 1537 C C . ALA A 1 180 ? 2.809 6.008 23.578 1 84.25 180 ALA A C 1
ATOM 1539 O O . ALA A 1 180 ? 1.632 6.152 23.25 1 84.25 180 ALA A O 1
ATOM 1540 N N . GLY A 1 181 ? 3.219 5.359 24.609 1 84 181 GLY A N 1
ATOM 1541 C CA . GLY A 1 181 ? 2.229 4.801 25.516 1 84 181 GLY A CA 1
ATOM 1542 C C . GLY A 1 181 ? 1.365 5.859 26.188 1 84 181 GLY A C 1
ATOM 1543 O O . GLY A 1 181 ? 0.14 5.73 26.234 1 84 181 GLY A O 1
ATOM 1544 N N . ILE A 1 182 ? 2.027 6.891 26.641 1 83.06 182 ILE A N 1
ATOM 1545 C CA . ILE A 1 182 ? 1.318 7.996 27.266 1 83.06 182 ILE A CA 1
ATOM 1546 C C . ILE A 1 182 ? 0.388 8.664 26.25 1 83.06 182 ILE A C 1
ATOM 1548 O O . ILE A 1 182 ? -0.761 8.977 26.578 1 83.06 182 ILE A O 1
ATOM 1552 N N . TYR A 1 183 ? 0.923 8.852 25.109 1 84.31 183 TYR A N 1
ATOM 1553 C CA . TYR A 1 183 ? 0.119 9.453 24.062 1 84.31 183 TYR A CA 1
ATOM 1554 C C . TYR A 1 183 ? -1.061 8.555 23.688 1 84.31 183 TYR A C 1
ATOM 1556 O O . TYR A 1 183 ? -2.17 9.047 23.469 1 84.31 183 TYR A O 1
ATOM 156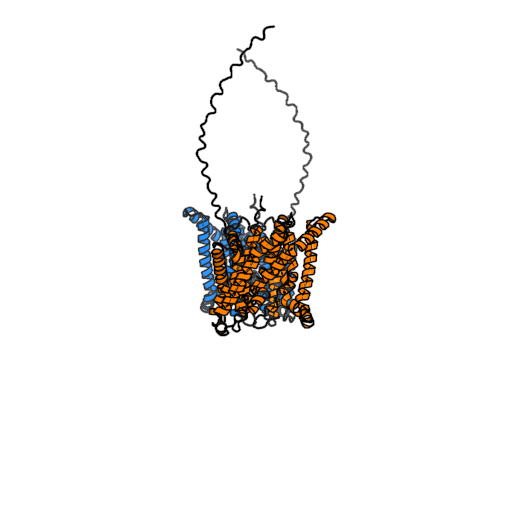4 N N . GLY A 1 184 ? -0.806 7.289 23.656 1 78.75 184 GLY A N 1
ATOM 1565 C CA . GLY A 1 184 ? -1.888 6.348 23.422 1 78.75 184 GLY A CA 1
ATOM 1566 C C . GLY A 1 184 ? -2.986 6.414 24.453 1 78.75 184 GLY A C 1
ATOM 1567 O O . GLY A 1 184 ? -4.172 6.348 24.125 1 78.75 184 GLY A O 1
ATOM 1568 N N . LEU A 1 185 ? -2.6 6.547 25.656 1 75.94 185 LEU A N 1
ATOM 1569 C CA . LEU A 1 185 ? -3.561 6.672 26.75 1 75.94 185 LEU A CA 1
ATOM 1570 C C . LEU A 1 185 ? -4.336 7.98 26.641 1 75.94 185 LEU A C 1
ATOM 1572 O O . LEU A 1 185 ? -5.535 8.023 26.922 1 75.94 185 LEU A O 1
ATOM 1576 N N . LEU A 1 186 ? -3.613 8.992 26.266 1 75.62 186 LEU A N 1
ATOM 1577 C CA . LEU A 1 186 ? -4.273 10.273 26.031 1 75.62 186 LEU A CA 1
ATOM 1578 C C . LEU A 1 186 ? -5.32 10.156 24.938 1 75.62 186 LEU A C 1
ATOM 1580 O O . LEU A 1 186 ? -6.414 10.711 25.047 1 75.62 186 LEU A O 1
ATOM 1584 N N . MET A 1 187 ? -4.996 9.469 23.891 1 75.94 187 MET A N 1
ATOM 1585 C CA . MET A 1 187 ? -5.93 9.273 22.797 1 75.94 187 MET A CA 1
ATOM 1586 C C . MET A 1 187 ? -7.125 8.438 23.219 1 75.94 187 MET A C 1
ATOM 1588 O O . MET A 1 187 ? -8.25 8.695 22.797 1 75.94 187 MET A O 1
ATOM 1592 N N . LYS A 1 188 ? -6.871 7.434 24.047 1 73 188 LYS A N 1
ATOM 1593 C CA . LYS A 1 188 ? -7.961 6.625 24.578 1 73 188 LYS A CA 1
ATOM 1594 C C . LYS A 1 188 ? -8.906 7.473 25.438 1 73 188 LYS A C 1
ATOM 1596 O O . LYS A 1 188 ? -10.133 7.352 25.312 1 73 188 LYS A O 1
ATOM 1601 N N . TRP A 1 189 ? -8.273 8.273 26.203 1 70.5 189 TRP A N 1
ATOM 1602 C CA . TRP A 1 189 ? -9.062 9.164 27.062 1 70.5 189 TRP A CA 1
ATOM 1603 C C . TRP A 1 189 ? -9.859 10.156 26.219 1 70.5 189 TRP A C 1
ATOM 1605 O O . TRP A 1 189 ? -11.031 10.422 26.516 1 70.5 189 TRP A O 1
ATOM 1615 N N . SER A 1 190 ? -9.266 10.656 25.234 1 66.62 190 SER A N 1
ATOM 1616 C CA . SER A 1 190 ? -9.906 11.633 24.359 1 66.62 190 SER A CA 1
ATOM 1617 C C . SER A 1 190 ? -11.094 11.016 23.625 1 66.62 190 SER A C 1
ATOM 1619 O O . SER A 1 190 ? -12.148 11.641 23.516 1 66.62 190 SER A O 1
ATOM 1621 N N . TYR A 1 191 ? -11.008 9.82 23.172 1 63.66 191 TYR A N 1
ATOM 1622 C CA . TYR A 1 191 ? -12.023 9.188 22.328 1 63.66 191 TYR A CA 1
ATOM 1623 C C . TYR A 1 191 ? -13.148 8.609 23.172 1 63.66 191 TYR A C 1
ATOM 1625 O O . TYR A 1 191 ? -14.328 8.836 22.891 1 63.66 191 TYR A O 1
ATOM 1633 N N . TYR A 1 192 ? -12.867 7.902 24.219 1 63.12 192 TYR A N 1
ATOM 1634 C CA . TYR A 1 192 ? -13.883 7.133 24.938 1 63.12 192 TYR A CA 1
ATOM 1635 C C . TYR A 1 192 ? -14.461 7.938 26.094 1 63.12 192 TYR A C 1
ATOM 1637 O O . TYR A 1 192 ? -15.641 7.801 26.422 1 63.12 192 TYR A O 1
ATOM 1645 N N . ASP A 1 193 ? -13.664 8.734 26.641 1 59.94 193 ASP A N 1
ATOM 1646 C CA . ASP A 1 193 ? -14.102 9.266 27.938 1 59.94 193 ASP A CA 1
ATOM 1647 C C . ASP A 1 193 ? -14.461 10.742 27.828 1 59.94 193 ASP A C 1
ATOM 1649 O O . ASP A 1 193 ? -15.328 11.234 28.562 1 59.94 193 ASP A O 1
ATOM 1653 N N . MET A 1 194 ? -13.922 11.453 27.016 1 60.19 194 MET A N 1
ATOM 1654 C CA . MET A 1 194 ? -13.945 12.914 27.109 1 60.19 194 MET A CA 1
ATOM 1655 C C . MET A 1 194 ? -15.305 13.461 26.703 1 60.19 194 MET A C 1
ATOM 1657 O O . MET A 1 194 ? -15.758 14.477 27.25 1 60.19 194 MET A O 1
ATOM 1661 N N . GLY A 1 195 ? -15.914 12.789 25.703 1 54.03 195 GLY A N 1
ATOM 1662 C CA . GLY A 1 195 ? -17.25 13.273 25.422 1 54.03 195 GLY A CA 1
ATOM 1663 C C . GLY A 1 195 ? -18.125 13.367 26.672 1 54.03 195 GLY A C 1
ATOM 1664 O O . GLY A 1 195 ? -18.812 14.367 26.875 1 54.03 195 GLY A O 1
ATOM 1665 N N . GLY A 1 196 ? -17.953 12.328 27.375 1 49.88 196 GLY A N 1
ATOM 1666 C CA . GLY A 1 196 ? -18.734 12.32 28.609 1 49.88 196 GLY A CA 1
ATOM 1667 C C . GLY A 1 196 ? -18.297 13.383 29.594 1 49.88 196 GLY A C 1
ATOM 1668 O O . GLY A 1 196 ? -19.125 14.07 30.188 1 49.88 196 GLY A O 1
ATOM 1669 N N . TRP A 1 197 ? -17.031 13.578 29.703 1 50.72 197 TRP A N 1
ATOM 1670 C CA . TRP A 1 197 ? -16.5 14.555 30.641 1 50.72 197 TRP A CA 1
ATOM 1671 C C . TRP A 1 197 ? -16.812 15.977 30.203 1 50.72 197 TRP A C 1
ATOM 1673 O O . TRP A 1 197 ? -17.172 16.828 31.031 1 50.72 197 TRP A O 1
ATOM 1683 N N . ALA A 1 198 ? -16.703 16.328 28.922 1 53.69 198 ALA A N 1
ATOM 1684 C CA . ALA A 1 198 ? -17 17.656 28.391 1 53.69 198 ALA A CA 1
ATOM 1685 C C . ALA A 1 198 ? -18.438 18.062 28.719 1 53.69 198 ALA A C 1
ATOM 1687 O O . ALA A 1 198 ? -18.703 19.234 29.031 1 53.69 198 ALA A O 1
ATOM 1688 N N . ALA A 1 199 ? -19.281 17.078 28.656 1 54.56 199 ALA A N 1
ATOM 1689 C CA . ALA A 1 199 ? -20.688 17.344 28.953 1 54.56 199 ALA A CA 1
ATOM 1690 C C . ALA A 1 199 ? -20.875 17.625 30.438 1 54.56 199 ALA A C 1
ATOM 1692 O O . ALA A 1 199 ? -21.812 18.344 30.828 1 54.56 199 ALA A O 1
ATOM 1693 N N . SER A 1 200 ? -19.953 17.047 31.156 1 51.62 200 SER A N 1
ATOM 1694 C CA . SER A 1 200 ? -20.156 17.188 32.594 1 51.62 200 SER A CA 1
ATOM 1695 C C . SER A 1 200 ? -19.406 18.391 33.156 1 51.62 200 SER A C 1
ATOM 1697 O O . SER A 1 200 ? -19.688 18.859 34.281 1 51.62 200 SER A O 1
ATOM 1699 N N . LEU A 1 201 ? -18.438 18.781 32.469 1 54.53 201 LEU A N 1
ATOM 1700 C CA . LEU A 1 201 ? -17.625 19.859 33 1 54.53 201 LEU A CA 1
ATOM 1701 C C . LEU A 1 201 ? -18.234 21.219 32.688 1 54.53 201 LEU A C 1
ATOM 1703 O O . LEU A 1 201 ? -18.922 21.375 31.672 1 54.53 201 LEU A O 1
ATOM 1707 N N . SER A 1 202 ? -18.203 22.172 33.688 1 52.25 202 SER A N 1
ATOM 1708 C CA . SER A 1 202 ? -18.719 23.531 33.531 1 52.25 202 SER A CA 1
ATOM 1709 C C . SER A 1 202 ? -17.922 24.312 32.5 1 52.25 202 SER A C 1
ATOM 1711 O O . SER A 1 202 ? -16.797 23.938 32.156 1 52.25 202 SER A O 1
ATOM 1713 N N . GLN A 1 203 ? -18.422 25.484 32 1 54.62 203 GLN A N 1
ATOM 1714 C CA . GLN A 1 203 ? -17.688 26.438 31.172 1 54.62 203 GLN A CA 1
ATOM 1715 C C . GLN A 1 203 ? -16.484 26.984 31.922 1 54.62 203 GLN A C 1
ATOM 1717 O O . GLN A 1 203 ? -16.484 27.062 33.156 1 54.62 203 GLN A O 1
ATOM 1722 N N . PRO A 1 204 ? -15.492 27.344 31.312 1 55.5 204 PRO A N 1
ATOM 1723 C CA . PRO A 1 204 ? -15.07 27.328 29.906 1 55.5 204 PRO A CA 1
ATOM 1724 C C . PRO A 1 204 ? -14.344 26.031 29.531 1 55.5 204 PRO A C 1
ATOM 1726 O O . PRO A 1 204 ? -13.914 25.875 28.375 1 55.5 204 PRO A O 1
ATOM 1729 N N . TRP A 1 205 ? -14.211 25.234 30.484 1 52.28 205 TRP A N 1
ATOM 1730 C CA . TRP A 1 205 ? -13.453 24 30.281 1 52.28 205 TRP A CA 1
ATOM 1731 C C . TRP A 1 205 ? -14.117 23.109 29.234 1 52.28 205 TRP A C 1
ATOM 1733 O O . TRP A 1 205 ? -13.438 22.438 28.469 1 52.28 205 TRP A O 1
ATOM 1743 N N . SER A 1 206 ? -15.336 23.266 29.219 1 51.44 206 SER A N 1
ATOM 1744 C CA . SER A 1 206 ? -16.094 22.5 28.25 1 51.44 206 SER A CA 1
ATOM 1745 C C . SER A 1 206 ? -15.742 22.922 26.812 1 51.44 206 SER A C 1
ATOM 1747 O O . SER A 1 206 ? -15.586 22.078 25.938 1 51.44 206 SER A O 1
ATOM 1749 N N . THR A 1 207 ? -15.578 24.281 26.766 1 52.69 207 THR A N 1
ATOM 1750 C CA . THR A 1 207 ? -15.266 24.812 25.438 1 52.69 207 THR A CA 1
ATOM 1751 C C . THR A 1 207 ? -13.852 24.406 25.016 1 52.69 207 THR A C 1
ATOM 1753 O O . THR A 1 207 ? -13.625 24.062 23.859 1 52.69 207 THR A O 1
ATOM 1756 N N . LEU A 1 208 ? -13.031 24.422 26 1 52.91 208 LEU A N 1
ATOM 1757 C CA . LEU A 1 208 ? -11.648 24.047 25.734 1 52.91 208 LEU A CA 1
ATOM 1758 C C . LEU A 1 208 ? -11.555 22.594 25.312 1 52.91 208 LEU A C 1
ATOM 1760 O O . LEU A 1 208 ? -10.789 22.234 24.422 1 52.91 208 LEU A O 1
ATOM 1764 N N . LEU A 1 209 ? -12.367 21.938 25.984 1 55.5 209 LEU A N 1
ATOM 1765 C CA . LEU A 1 209 ? -12.367 20.5 25.688 1 55.5 209 LEU A CA 1
ATOM 1766 C C . LEU A 1 209 ? -13.023 20.234 24.328 1 55.5 209 LEU A C 1
ATOM 1768 O O . LEU A 1 209 ? -12.633 19.297 23.625 1 55.5 209 LEU A O 1
ATOM 1772 N N . GLU A 1 210 ? -13.875 21.141 24.062 1 58.16 210 GLU A N 1
ATOM 1773 C CA . GLU A 1 210 ? -14.531 21.016 22.766 1 58.16 210 GLU A CA 1
ATOM 1774 C C . GLU A 1 210 ? -13.57 21.328 21.625 1 58.16 210 GLU A C 1
ATOM 1776 O O . GLU A 1 210 ? -13.648 20.734 20.547 1 58.16 210 GLU A O 1
ATOM 1781 N N . TYR A 1 211 ? -12.617 22.297 22.031 1 60.47 211 TYR A N 1
ATOM 1782 C CA . TYR A 1 211 ? -11.664 22.688 21 1 60.47 211 TYR A CA 1
ATOM 1783 C C . TYR A 1 211 ? -10.305 22.047 21.234 1 60.47 211 TYR A C 1
ATOM 1785 O O . TYR A 1 211 ? -9.266 22.641 20.922 1 60.47 211 TYR A O 1
ATOM 1793 N N . ARG A 1 212 ? -10.391 20.984 21.828 1 64.06 212 ARG A N 1
ATOM 1794 C CA . ARG A 1 212 ? -9.172 20.281 22.203 1 64.06 212 ARG A CA 1
ATOM 1795 C C . ARG A 1 212 ? -8.328 19.938 20.969 1 64.06 212 ARG A C 1
ATOM 1797 O O . ARG A 1 212 ? -7.105 19.844 21.062 1 64.06 212 ARG A O 1
ATOM 1804 N N . SER A 1 213 ? -8.984 19.859 19.891 1 68.06 213 SER A N 1
ATOM 1805 C CA . SER A 1 213 ? -8.25 19.484 18.688 1 68.06 213 SER A CA 1
ATOM 1806 C C . SER A 1 213 ? -7.324 20.609 18.234 1 68.06 213 SER A C 1
ATOM 1808 O O . SER A 1 213 ? -6.402 20.375 17.453 1 68.06 213 SER A O 1
ATOM 1810 N N . TYR A 1 214 ? -7.473 21.766 18.891 1 73.25 214 TYR A N 1
ATOM 1811 C CA . TYR A 1 214 ? -6.645 22.906 18.516 1 73.25 214 TYR A CA 1
ATOM 1812 C C . TYR A 1 214 ? -5.465 23.047 19.469 1 73.25 214 TYR A C 1
ATOM 1814 O O . TYR A 1 214 ? -4.633 23.953 19.297 1 73.25 214 TYR A O 1
ATOM 1822 N N . SER A 1 215 ? -5.418 22.141 20.375 1 79.94 215 SER A N 1
ATOM 1823 C CA . SER A 1 215 ? -4.383 22.266 21.391 1 79.94 215 SER A CA 1
ATOM 1824 C C . SER A 1 215 ? -3.143 21.453 21.031 1 79.94 215 SER A C 1
ATOM 1826 O O . SER A 1 215 ? -3.254 20.344 20.5 1 79.94 215 SER A O 1
ATOM 1828 N N . TRP A 1 216 ? -2.031 22.047 21.375 1 85.75 216 TRP A N 1
ATOM 1829 C CA . TRP A 1 216 ? -0.748 21.391 21.156 1 85.75 216 TRP A CA 1
ATOM 1830 C C . TRP A 1 216 ? -0.656 20.094 21.953 1 85.75 216 TRP A C 1
ATOM 1832 O O . TRP A 1 216 ? 0.09 19.188 21.578 1 85.75 216 TRP A O 1
ATOM 1842 N N . VAL A 1 217 ? -1.448 19.969 22.938 1 82.81 217 VAL A N 1
ATOM 1843 C CA . VAL A 1 217 ? -1.393 18.828 23.844 1 82.81 217 VAL A CA 1
ATOM 1844 C C . VAL A 1 217 ? -1.755 17.547 23.078 1 82.81 217 VAL A C 1
ATOM 1846 O O . VAL A 1 217 ? -1.209 16.484 23.344 1 82.81 217 VAL A O 1
ATOM 1849 N N . MET A 1 218 ? -2.506 17.75 22.078 1 84.75 218 MET A N 1
ATOM 1850 C CA . MET A 1 218 ? -2.992 16.594 21.344 1 84.75 218 MET A CA 1
ATOM 1851 C C . MET A 1 218 ? -1.981 16.141 20.297 1 84.75 218 MET A C 1
ATOM 1853 O O . MET A 1 218 ? -2.107 15.062 19.719 1 84.75 218 MET A O 1
ATOM 1857 N N . TYR A 1 219 ? -0.93 16.922 20.109 1 89.69 219 TYR A N 1
ATOM 1858 C CA . TYR A 1 219 ? -0.002 16.609 19.031 1 89.69 219 TYR A CA 1
ATOM 1859 C C . TYR A 1 219 ? 1.44 16.656 19.531 1 89.69 219 TYR A C 1
ATOM 1861 O O . TYR A 1 219 ? 2.375 16.672 18.719 1 89.69 219 TYR A O 1
ATOM 1869 N N . TRP A 1 220 ? 1.651 16.672 20.828 1 90.25 220 TRP A N 1
ATOM 1870 C CA . TRP A 1 220 ? 2.979 16.859 21.391 1 90.25 220 TRP A CA 1
ATOM 1871 C C . TRP A 1 220 ? 3.902 15.703 21.031 1 90.25 220 TRP A C 1
ATOM 1873 O O . TRP A 1 220 ? 5.105 15.898 20.844 1 90.25 220 TRP A O 1
ATOM 1883 N N . PHE A 1 221 ? 3.354 14.547 20.906 1 91.31 221 PHE A N 1
ATOM 1884 C CA . PHE A 1 221 ? 4.156 13.367 20.625 1 91.31 221 PHE A CA 1
ATOM 1885 C C . PHE A 1 221 ? 4.871 13.508 19.281 1 91.31 221 PHE A C 1
ATOM 1887 O O . PHE A 1 221 ? 6.066 13.227 19.172 1 91.31 221 PHE A O 1
ATOM 1894 N N . TYR A 1 222 ? 4.176 13.906 18.297 1 93.62 222 TYR A N 1
ATOM 1895 C CA . TYR A 1 222 ? 4.746 14.039 16.953 1 93.62 222 TYR A CA 1
ATOM 1896 C C . TYR A 1 222 ? 5.836 15.102 16.938 1 93.62 222 TYR A C 1
ATOM 1898 O O . TYR A 1 222 ? 6.852 14.945 16.25 1 93.62 222 TYR A O 1
ATOM 1906 N N . PHE A 1 223 ? 5.605 16.156 17.688 1 93.94 223 PHE A N 1
ATOM 1907 C CA . PHE A 1 223 ? 6.586 17.234 17.797 1 93.94 223 PHE A CA 1
ATOM 1908 C C . PHE A 1 223 ? 7.867 16.734 18.453 1 93.94 223 PHE A C 1
ATOM 1910 O O . PHE A 1 223 ? 8.969 17 17.969 1 93.94 223 PHE A O 1
ATOM 1917 N N . LEU A 1 224 ? 7.684 15.961 19.484 1 91.44 224 LEU A N 1
ATOM 1918 C CA . LEU A 1 224 ? 8.836 15.438 20.203 1 91.44 224 LEU A CA 1
ATOM 1919 C C . LEU A 1 224 ? 9.539 14.359 19.391 1 91.44 224 LEU A C 1
ATOM 1921 O O . LEU A 1 224 ? 10.766 14.211 19.469 1 91.44 224 LEU A O 1
ATOM 1925 N N . LEU A 1 225 ? 8.773 13.641 18.656 1 93.38 225 LEU A N 1
ATOM 1926 C CA . LEU A 1 225 ? 9.375 12.68 17.734 1 93.38 225 LEU A CA 1
ATOM 1927 C C . LEU A 1 225 ? 10.289 13.383 16.734 1 93.38 225 LEU A C 1
ATOM 1929 O O . LEU A 1 225 ? 11.328 12.844 16.359 1 93.38 225 LEU A O 1
ATOM 1933 N N . GLY A 1 226 ? 9.875 14.531 16.312 1 94.56 226 GLY A N 1
ATOM 1934 C CA . GLY A 1 226 ? 10.719 15.352 15.461 1 94.56 226 GLY A CA 1
ATOM 1935 C C . GLY A 1 226 ? 12.047 15.711 16.109 1 94.56 226 GLY A C 1
ATOM 1936 O O . GLY A 1 226 ? 13.078 15.719 15.43 1 94.56 226 GLY A O 1
ATOM 1937 N N . ALA A 1 227 ? 12.008 15.961 17.375 1 91.44 227 ALA A N 1
ATOM 1938 C CA . ALA A 1 227 ? 13.242 16.266 18.109 1 91.44 227 ALA A CA 1
ATOM 1939 C C . ALA A 1 227 ? 14.203 15.078 18.078 1 91.44 227 ALA A C 1
ATOM 1941 O O . ALA A 1 227 ? 15.406 15.258 17.875 1 91.44 227 ALA A O 1
ATOM 1942 N N . VAL A 1 228 ? 13.68 13.93 18.25 1 89.56 228 VAL A N 1
ATOM 1943 C CA . VAL A 1 228 ? 14.492 12.719 18.234 1 89.56 228 VAL A CA 1
ATOM 1944 C C . VAL A 1 228 ? 15.133 12.539 16.859 1 89.56 228 VAL A C 1
ATOM 1946 O O . VAL A 1 228 ? 16.312 12.219 16.766 1 89.56 228 VAL A O 1
ATOM 1949 N N . CYS A 1 229 ? 14.367 12.734 15.875 1 91.81 229 CYS A N 1
ATOM 1950 C CA . CYS A 1 229 ? 14.875 12.648 14.516 1 91.81 229 CYS A CA 1
ATOM 1951 C C . CYS A 1 229 ? 15.984 13.672 14.273 1 91.81 229 CYS A C 1
ATOM 1953 O O . CYS A 1 229 ? 17.016 13.352 13.672 1 91.81 229 CYS A O 1
ATOM 1955 N N . ALA A 1 230 ? 15.789 14.859 14.781 1 91.44 230 ALA A N 1
ATOM 1956 C CA . ALA A 1 230 ? 16.75 15.953 14.578 1 91.44 230 ALA A CA 1
ATOM 1957 C C . ALA A 1 230 ? 18.062 15.656 15.281 1 91.44 230 ALA A C 1
ATOM 1959 O O . ALA A 1 230 ? 19.125 16.062 14.805 1 91.44 230 ALA A O 1
ATOM 1960 N N . TRP A 1 231 ? 18.031 14.945 16.281 1 85.06 231 TRP A N 1
ATOM 1961 C CA . TRP A 1 231 ? 19.219 14.664 17.078 1 85.06 231 TRP A CA 1
ATOM 1962 C C . TRP A 1 231 ? 20.078 13.586 16.406 1 85.06 231 TRP A C 1
ATOM 1964 O O . TRP A 1 231 ? 21.297 13.609 16.516 1 85.06 231 TRP A O 1
ATOM 1974 N N . ALA A 1 232 ? 19.422 12.672 15.797 1 87.5 232 ALA A N 1
ATOM 1975 C CA . ALA A 1 232 ? 20.156 11.578 15.164 1 87.5 232 ALA A CA 1
ATOM 1976 C C . ALA A 1 232 ? 19.594 11.258 13.789 1 87.5 232 ALA A C 1
ATOM 1978 O O . ALA A 1 232 ? 19.047 10.164 13.57 1 87.5 232 ALA A O 1
ATOM 1979 N N . VAL A 1 233 ? 19.906 12.094 12.898 1 90.75 233 VAL A N 1
ATOM 1980 C CA . VAL A 1 233 ? 19.312 12.023 11.57 1 90.75 233 VAL A CA 1
ATOM 1981 C C . VAL A 1 233 ? 19.75 10.742 10.867 1 90.75 233 VAL A C 1
ATOM 1983 O O . VAL A 1 233 ? 18.922 10.023 10.289 1 90.75 233 VAL A O 1
ATOM 1986 N N . ASP A 1 234 ? 21.016 10.344 10.945 1 91.5 234 ASP A N 1
ATOM 1987 C CA . ASP A 1 234 ? 21.547 9.172 10.25 1 91.5 234 ASP A CA 1
ATOM 1988 C C . ASP A 1 234 ? 21 7.883 10.852 1 91.5 234 ASP A C 1
ATOM 1990 O O . ASP A 1 234 ? 20.641 6.957 10.125 1 91.5 234 ASP A O 1
ATOM 1994 N N . THR A 1 235 ? 21 7.906 12.148 1 89.31 235 THR A N 1
ATOM 1995 C CA . THR A 1 235 ? 20.438 6.746 12.82 1 89.31 235 THR A CA 1
ATOM 1996 C C . THR A 1 235 ? 18.953 6.586 12.469 1 89.31 235 THR A C 1
ATOM 1998 O O . THR A 1 235 ? 18.484 5.469 12.258 1 89.31 235 THR A O 1
ATOM 2001 N N . TRP A 1 236 ? 18.266 7.742 12.414 1 91.88 236 TRP A N 1
ATOM 2002 C CA . TRP A 1 236 ? 16.859 7.746 12.055 1 91.88 236 TRP A CA 1
ATOM 2003 C C . TRP A 1 236 ? 16.641 7.203 10.641 1 91.88 236 TRP A C 1
ATOM 2005 O O . TRP A 1 236 ? 15.75 6.387 10.406 1 91.88 236 TRP A O 1
ATOM 2015 N N . ARG A 1 237 ? 17.5 7.59 9.75 1 93.38 237 ARG A N 1
ATOM 2016 C CA . ARG A 1 237 ? 17.438 7.137 8.367 1 93.38 237 ARG A CA 1
ATOM 2017 C C . ARG A 1 237 ? 17.609 5.621 8.281 1 93.38 237 ARG A C 1
ATOM 2019 O O . ARG A 1 237 ? 16.797 4.934 7.66 1 93.38 237 ARG A O 1
ATOM 2026 N N . ASN A 1 238 ? 18.609 5.129 8.922 1 91.31 238 ASN A N 1
ATOM 2027 C CA . ASN A 1 238 ? 18.922 3.707 8.875 1 91.31 238 ASN A CA 1
ATOM 2028 C C . ASN A 1 238 ? 17.828 2.867 9.523 1 91.31 238 ASN A C 1
ATOM 2030 O O . ASN A 1 238 ? 17.453 1.823 8.992 1 91.31 238 ASN A O 1
ATOM 2034 N N . TRP A 1 239 ? 17.391 3.363 10.562 1 89.81 239 TRP A N 1
ATOM 2035 C CA . TRP A 1 239 ? 16.328 2.645 11.266 1 89.81 239 TRP A CA 1
ATOM 2036 C C . TRP A 1 239 ? 15.055 2.615 10.438 1 89.81 239 TRP A C 1
ATOM 2038 O O . TRP A 1 239 ? 14.367 1.594 10.383 1 89.81 239 TRP A O 1
ATOM 2048 N N . SER A 1 240 ? 14.711 3.73 9.867 1 93 240 SER A N 1
ATOM 2049 C CA . SER A 1 240 ? 13.492 3.812 9.062 1 93 240 SER A CA 1
ATOM 2050 C C . SER A 1 240 ? 13.531 2.836 7.895 1 93 240 SER A C 1
ATOM 2052 O O . SER A 1 240 ? 12.516 2.227 7.555 1 93 240 SER A O 1
ATOM 2054 N N . VAL A 1 241 ? 14.672 2.633 7.328 1 93.31 241 VAL A N 1
ATOM 2055 C CA . VAL A 1 241 ? 14.828 1.714 6.207 1 93.31 241 VAL A CA 1
ATOM 2056 C C . VAL A 1 241 ? 14.727 0.273 6.699 1 93.31 241 VAL A C 1
ATOM 2058 O O . VAL A 1 241 ? 14.031 -0.548 6.098 1 93.31 241 VAL A O 1
ATOM 2061 N N . ARG A 1 242 ? 15.344 -0.024 7.773 1 90.94 242 ARG A N 1
ATOM 2062 C CA . ARG A 1 242 ? 15.344 -1.379 8.312 1 90.94 242 ARG A CA 1
ATOM 2063 C C . ARG A 1 242 ? 13.953 -1.778 8.789 1 90.94 242 ARG A C 1
ATOM 2065 O O . ARG A 1 242 ? 13.57 -2.945 8.688 1 90.94 242 ARG A O 1
ATOM 2072 N N . ALA A 1 243 ? 13.211 -0.824 9.273 1 92.62 243 ALA A N 1
ATOM 2073 C CA . ALA A 1 243 ? 11.883 -1.088 9.82 1 92.62 243 ALA A CA 1
ATOM 2074 C C . ALA A 1 243 ? 10.82 -1.044 8.727 1 92.62 243 ALA A C 1
ATOM 2076 O O . ALA A 1 243 ? 9.656 -1.378 8.977 1 92.62 243 ALA A O 1
ATOM 2077 N N . LEU A 1 244 ? 11.188 -0.687 7.555 1 94.69 244 LEU A N 1
ATOM 2078 C CA . LEU A 1 244 ? 10.25 -0.35 6.484 1 94.69 244 LEU A CA 1
ATOM 2079 C C . LEU A 1 244 ? 9.305 -1.51 6.207 1 94.69 244 LEU A C 1
ATOM 2081 O O . LEU A 1 244 ? 8.078 -1.334 6.215 1 94.69 244 LEU A O 1
ATOM 2085 N N . PRO A 1 245 ? 9.805 -2.799 5.996 1 93.62 245 PRO A N 1
ATOM 2086 C CA . PRO A 1 245 ? 8.859 -3.881 5.691 1 93.62 245 PRO A CA 1
ATOM 2087 C C . PRO A 1 245 ? 7.875 -4.145 6.824 1 93.62 245 PRO A C 1
ATOM 2089 O O . PRO A 1 245 ? 6.715 -4.484 6.574 1 93.62 245 PRO A O 1
ATOM 2092 N N . TRP A 1 246 ? 8.281 -3.947 8 1 92.94 246 TRP A N 1
ATOM 2093 C CA . TRP A 1 246 ? 7.414 -4.148 9.156 1 92.94 246 TRP A CA 1
ATOM 2094 C C . TRP A 1 246 ? 6.367 -3.043 9.25 1 92.94 246 TRP A C 1
ATOM 2096 O O . TRP A 1 246 ? 5.207 -3.301 9.586 1 92.94 246 TRP A O 1
ATOM 2106 N N . MET A 1 247 ? 6.785 -1.825 8.992 1 94.88 247 MET A N 1
ATOM 2107 C CA . MET A 1 247 ? 5.852 -0.701 9.016 1 94.88 247 MET A CA 1
ATOM 2108 C C . MET A 1 247 ? 4.812 -0.837 7.906 1 94.88 247 MET A C 1
ATOM 2110 O O . MET A 1 247 ? 3.65 -0.479 8.094 1 94.88 247 MET A O 1
ATOM 2114 N N . VAL A 1 248 ? 5.25 -1.371 6.77 1 95.31 248 VAL A N 1
ATOM 2115 C CA . VAL A 1 248 ? 4.316 -1.622 5.676 1 95.31 248 VAL A CA 1
ATOM 2116 C C . VAL A 1 248 ? 3.287 -2.664 6.102 1 95.31 248 VAL A C 1
ATOM 2118 O O . VAL A 1 248 ? 2.09 -2.504 5.852 1 95.31 248 VAL A O 1
ATOM 2121 N N . SER A 1 249 ? 3.74 -3.725 6.77 1 94 249 SER A N 1
ATOM 2122 C CA . SER A 1 249 ? 2.848 -4.781 7.238 1 94 249 SER A CA 1
ATOM 2123 C C . SER A 1 249 ? 1.851 -4.25 8.266 1 94 249 SER A C 1
ATOM 2125 O O . SER A 1 249 ? 0.661 -4.566 8.195 1 94 249 SER A O 1
ATOM 2127 N N . ILE A 1 250 ? 2.318 -3.402 9.164 1 95 250 ILE A N 1
ATOM 2128 C CA . ILE A 1 250 ? 1.448 -2.803 10.172 1 95 250 ILE A CA 1
ATOM 2129 C C . ILE A 1 250 ? 0.435 -1.882 9.492 1 95 250 ILE A C 1
ATOM 2131 O O . ILE A 1 250 ? -0.745 -1.878 9.852 1 95 250 ILE A O 1
ATOM 2135 N N . PHE A 1 251 ? 0.891 -1.166 8.555 1 96.56 251 PHE A N 1
ATOM 2136 C CA . PHE A 1 251 ? 0.009 -0.263 7.82 1 96.56 251 PHE A CA 1
ATOM 2137 C C . PHE A 1 251 ? -1.118 -1.036 7.148 1 96.56 251 PHE A C 1
ATOM 2139 O O . PHE A 1 251 ? -2.289 -0.668 7.27 1 96.56 251 PHE A O 1
ATOM 2146 N N . ILE A 1 252 ? -0.756 -2.113 6.434 1 95.44 252 ILE A N 1
ATOM 2147 C CA . ILE A 1 252 ? -1.754 -2.914 5.73 1 95.44 252 ILE A CA 1
ATOM 2148 C C . ILE A 1 252 ? -2.75 -3.49 6.734 1 95.44 252 ILE A C 1
ATOM 2150 O O . ILE A 1 252 ? -3.963 -3.418 6.527 1 95.44 252 ILE A O 1
ATOM 2154 N N . GLY A 1 253 ? -2.271 -4.039 7.84 1 94.81 253 GLY A N 1
ATOM 2155 C CA . GLY A 1 253 ? -3.141 -4.586 8.875 1 94.81 253 GLY A CA 1
ATOM 2156 C C . GLY A 1 253 ? -4.086 -3.557 9.461 1 94.81 253 GLY A C 1
ATOM 2157 O O . GLY A 1 253 ? -5.285 -3.811 9.594 1 94.81 253 GLY A O 1
ATOM 2158 N N . MET A 1 254 ? -3.531 -2.41 9.766 1 94.38 254 MET A N 1
ATOM 2159 C CA . MET A 1 254 ? -4.344 -1.354 10.359 1 94.38 254 MET A CA 1
ATOM 2160 C C . MET A 1 254 ? -5.312 -0.771 9.336 1 94.38 254 MET A C 1
ATOM 2162 O O . MET A 1 254 ? -6.43 -0.375 9.68 1 94.38 254 MET A O 1
ATOM 2166 N N . TYR A 1 255 ? -4.84 -0.675 8.086 1 94.5 255 TYR A N 1
ATOM 2167 C CA . TYR A 1 255 ? -5.695 -0.198 7.008 1 94.5 255 TYR A CA 1
ATOM 2168 C C . TYR A 1 255 ? -6.945 -1.062 6.883 1 94.5 255 TYR A C 1
ATOM 2170 O O . TYR A 1 255 ? -8.062 -0.542 6.797 1 94.5 255 TYR A O 1
ATOM 2178 N N . ILE A 1 256 ? -6.734 -2.363 6.965 1 94.44 256 ILE A N 1
ATOM 2179 C CA . ILE A 1 256 ? -7.844 -3.307 6.875 1 94.44 256 ILE A CA 1
ATOM 2180 C C . ILE A 1 256 ? -8.703 -3.209 8.133 1 94.44 256 ILE A C 1
ATOM 2182 O O . ILE A 1 256 ? -9.938 -3.172 8.047 1 94.44 256 ILE A O 1
ATOM 2186 N N . TRP A 1 257 ? -8.078 -3.08 9.242 1 92.56 257 TRP A N 1
ATOM 2187 C CA . TRP A 1 257 ? -8.805 -3.027 10.508 1 92.56 257 TRP A CA 1
ATOM 2188 C C . TRP A 1 257 ? -9.648 -1.761 10.594 1 92.56 257 TRP A C 1
ATOM 2190 O O . TRP A 1 257 ? -10.812 -1.812 11 1 92.56 257 TRP A O 1
ATOM 2200 N N . LEU A 1 258 ? -9.102 -0.664 10.25 1 92.19 258 LEU A N 1
ATOM 2201 C CA . LEU A 1 258 ? -9.828 0.598 10.336 1 92.19 258 LEU A CA 1
ATOM 2202 C C . LEU A 1 258 ? -11.008 0.609 9.367 1 92.19 258 LEU A C 1
ATOM 2204 O O . LEU A 1 258 ? -12.086 1.108 9.703 1 92.19 258 LEU A O 1
ATOM 2208 N N . GLY A 1 259 ? -10.742 0.116 8.133 1 92.06 259 GLY A N 1
ATOM 2209 C CA . GLY A 1 259 ? -11.859 -0.015 7.215 1 92.06 259 GLY A CA 1
ATOM 2210 C C . GLY A 1 259 ? -12.992 -0.871 7.766 1 92.06 259 GLY A C 1
ATOM 2211 O O . GLY A 1 259 ? -14.164 -0.511 7.648 1 92.06 259 GLY A O 1
ATOM 2212 N N . TYR A 1 260 ? -12.578 -1.94 8.383 1 92.06 260 TYR A N 1
ATOM 2213 C CA . TYR A 1 260 ? -13.539 -2.863 8.984 1 92.06 260 TYR A CA 1
ATOM 2214 C C . TYR A 1 260 ? -14.312 -2.188 10.109 1 92.06 260 TYR A C 1
ATOM 2216 O O . TYR A 1 260 ? -15.539 -2.283 10.172 1 92.06 260 TYR A O 1
ATOM 2224 N N . ASP A 1 261 ? -13.648 -1.498 10.93 1 89.25 261 ASP A N 1
ATOM 2225 C CA . ASP A 1 261 ? -14.234 -0.834 12.094 1 89.25 261 ASP A CA 1
ATOM 2226 C C . ASP A 1 261 ? -15.234 0.237 11.664 1 89.25 261 ASP A C 1
ATOM 2228 O O . ASP A 1 261 ? -16.344 0.303 12.195 1 89.25 261 ASP A O 1
ATOM 2232 N N . VAL A 1 262 ? -14.906 0.999 10.695 1 89.62 262 VAL A N 1
ATOM 2233 C CA . VAL A 1 262 ? -15.766 2.084 10.234 1 89.62 262 VAL A CA 1
ATOM 2234 C C . VAL A 1 262 ? -17 1.509 9.562 1 89.62 262 VAL A C 1
ATOM 2236 O O . VAL A 1 262 ? -18.109 2.016 9.75 1 89.62 262 VAL A O 1
ATOM 2239 N N . LEU A 1 263 ? -16.844 0.464 8.805 1 90.12 263 LEU A N 1
ATOM 2240 C CA . LEU A 1 263 ? -17.969 -0.133 8.094 1 90.12 263 LEU A CA 1
ATOM 2241 C C . LEU A 1 263 ? -18.938 -0.797 9.07 1 90.12 263 LEU A C 1
ATOM 2243 O O . LEU A 1 263 ? -20.156 -0.755 8.875 1 90.12 263 LEU A O 1
ATOM 2247 N N . ARG A 1 264 ? -18.438 -1.376 10.125 1 89.5 264 ARG A N 1
ATOM 2248 C CA . ARG A 1 264 ? -19.297 -2.008 11.133 1 89.5 264 ARG A CA 1
ATOM 2249 C C . ARG A 1 264 ? -20.109 -0.969 11.883 1 89.5 264 ARG A C 1
ATOM 2251 O O . ARG A 1 264 ? -21.25 -1.244 12.297 1 89.5 264 ARG A O 1
ATOM 2258 N N . GLY A 1 265 ? -19.5 0.161 12.023 1 85.06 265 GLY A N 1
ATOM 2259 C CA . GLY A 1 265 ? -20.172 1.216 12.75 1 85.06 265 GLY A CA 1
ATOM 2260 C C . GLY A 1 265 ? -20.969 2.145 11.852 1 85.06 265 GLY A C 1
ATOM 2261 O O . GLY A 1 265 ? -21.469 3.182 12.305 1 85.06 265 GLY A O 1
ATOM 2262 N N . SER A 1 266 ? -21.047 1.782 10.57 1 85.5 266 SER A N 1
ATOM 2263 C CA . SER A 1 266 ? -21.71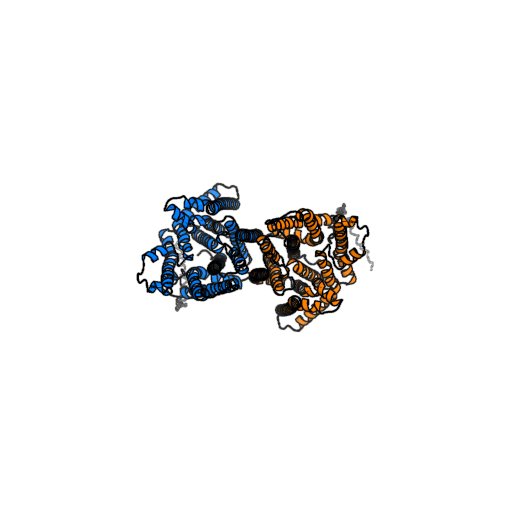9 2.666 9.625 1 85.5 266 SER A CA 1
ATOM 2264 C C . SER A 1 266 ? -22.922 1.985 8.984 1 85.5 266 SER A C 1
ATOM 2266 O O . SER A 1 266 ? -23.094 0.77 9.102 1 85.5 266 SER A O 1
ATOM 2268 N N . GLY A 1 267 ? -23.781 2.768 8.508 1 79.06 267 GLY A N 1
ATOM 2269 C CA . GLY A 1 267 ? -24.891 2.279 7.688 1 79.06 267 GLY A CA 1
ATOM 2270 C C . GLY A 1 267 ? -24.609 2.379 6.199 1 79.06 267 GLY A C 1
ATOM 2271 O O . GLY A 1 267 ? -23.531 2.012 5.734 1 79.06 267 GLY A O 1
ATOM 2272 N N . ASP A 1 268 ? -25.578 2.846 5.469 1 74.31 268 ASP A N 1
ATOM 2273 C CA . ASP A 1 268 ? -25.422 2.977 4.023 1 74.31 268 ASP A CA 1
ATOM 2274 C C . ASP A 1 268 ? -24.375 4.039 3.676 1 74.31 268 ASP A C 1
ATOM 2276 O O . ASP A 1 268 ? -23.594 3.869 2.736 1 74.31 268 ASP A O 1
ATOM 2280 N N . VAL A 1 269 ? -24.5 5.086 4.535 1 78.62 269 VAL A N 1
ATOM 2281 C CA . VAL A 1 269 ? -23.484 6.129 4.398 1 78.62 269 VAL A CA 1
ATOM 2282 C C . VAL A 1 269 ? -22.469 6.008 5.523 1 78.62 269 VAL A C 1
ATOM 2284 O O . VAL A 1 269 ? -22.828 5.828 6.688 1 78.62 269 VAL A O 1
ATOM 2287 N N . VAL A 1 270 ? -21.234 6.008 5.098 1 80.94 270 VAL A N 1
ATOM 2288 C CA . VAL A 1 270 ? -20.156 5.77 6.055 1 80.94 270 VAL A CA 1
ATOM 2289 C C . VAL A 1 270 ? -20.047 6.953 7.016 1 80.94 270 VAL A C 1
ATOM 2291 O O . VAL A 1 270 ? -20.141 8.109 6.598 1 80.94 270 VAL A O 1
ATOM 2294 N N . ASN A 1 271 ? -19.891 6.66 8.266 1 76.38 271 ASN A N 1
ATOM 2295 C CA . ASN A 1 271 ? -19.641 7.652 9.305 1 76.38 271 ASN A CA 1
ATOM 2296 C C . ASN A 1 271 ? -18.141 7.812 9.586 1 76.38 271 ASN A C 1
ATOM 2298 O O . ASN A 1 271 ? -17.562 7.012 10.312 1 76.38 271 ASN A O 1
ATOM 2302 N N . LEU A 1 272 ? -17.578 8.875 9.109 1 74.25 272 LEU A N 1
ATOM 2303 C CA . LEU A 1 272 ? -16.141 9.078 9.227 1 74.25 272 LEU A CA 1
ATOM 2304 C C . LEU A 1 272 ? -15.758 9.461 10.656 1 74.25 272 LEU A C 1
ATOM 2306 O O . LEU A 1 272 ? -14.586 9.414 11.023 1 74.25 272 LEU A O 1
ATOM 2310 N N . ASN A 1 273 ? -16.734 9.82 11.477 1 68.5 273 ASN A N 1
ATOM 2311 C CA . ASN A 1 273 ? -16.469 10.211 12.859 1 68.5 273 ASN A CA 1
ATOM 2312 C C . ASN A 1 273 ? -15.969 9.031 13.688 1 68.5 273 ASN A C 1
ATOM 2314 O O . ASN A 1 273 ? -15.422 9.219 14.781 1 68.5 273 ASN A O 1
ATOM 2318 N N . ILE A 1 274 ? -16.141 7.891 13.172 1 70.19 274 ILE A N 1
ATOM 2319 C CA . ILE A 1 274 ? -15.633 6.695 13.836 1 70.19 274 ILE A CA 1
ATOM 2320 C C . ILE A 1 274 ? -14.109 6.645 13.711 1 70.19 274 ILE A C 1
ATOM 2322 O O . ILE A 1 274 ? -13.422 6.133 14.602 1 70.19 274 ILE A O 1
ATOM 2326 N N . SER A 1 275 ? -13.672 7.254 12.68 1 70.12 275 SER A N 1
ATOM 2327 C CA . SER A 1 275 ? -12.234 7.25 12.445 1 70.12 275 SER A CA 1
ATOM 2328 C C . SER A 1 275 ? -11.633 8.633 12.648 1 70.12 275 SER A C 1
ATOM 2330 O O . SER A 1 275 ? -11.031 9.203 11.734 1 70.12 275 SER A O 1
ATOM 2332 N N . THR A 1 276 ? -11.672 9.125 13.859 1 69.06 276 THR A N 1
ATOM 2333 C CA . THR A 1 276 ? -11.125 10.438 14.18 1 69.06 276 THR A CA 1
ATOM 2334 C C . THR A 1 276 ? -9.641 10.336 14.516 1 69.06 276 THR A C 1
ATOM 2336 O O . THR A 1 276 ? -9.117 9.242 14.742 1 69.06 276 THR A O 1
ATOM 2339 N N . TYR A 1 277 ? -9.047 11.422 14.438 1 66.81 277 TYR A N 1
ATOM 2340 C CA . TYR A 1 277 ? -7.625 11.523 14.75 1 66.81 277 TYR A CA 1
ATOM 2341 C C . TYR A 1 277 ? -7.355 11.109 16.188 1 66.81 277 TYR A C 1
ATOM 2343 O O . TYR A 1 277 ? -6.258 10.648 16.516 1 66.81 277 TYR A O 1
ATOM 2351 N N . LEU A 1 278 ? -8.375 11.211 16.875 1 64.94 278 LEU A N 1
ATOM 2352 C CA . LEU A 1 278 ? -8.148 11.062 18.297 1 64.94 278 LEU A CA 1
ATOM 2353 C C . LEU A 1 278 ? -8.516 9.656 18.766 1 64.94 278 LEU A C 1
ATOM 2355 O O . LEU A 1 278 ? -9.125 9.492 19.828 1 64.94 278 LEU A O 1
ATOM 2359 N N . LYS A 1 279 ? -8.234 8.68 17.984 1 76.31 279 LYS A N 1
ATOM 2360 C CA . LYS A 1 279 ? -8.398 7.258 18.281 1 76.31 279 LYS A CA 1
ATOM 2361 C C . LYS A 1 279 ? -7.055 6.543 18.312 1 76.31 279 LYS A C 1
ATOM 2363 O O . LYS A 1 279 ? -6.172 6.84 17.5 1 76.31 279 LYS A O 1
ATOM 2368 N N . PRO A 1 280 ? -6.867 5.703 19.281 1 78.19 280 PRO A N 1
ATOM 2369 C CA . PRO A 1 280 ? -5.59 4.996 19.391 1 78.19 280 PRO A CA 1
ATOM 2370 C C . PRO A 1 280 ? -5.203 4.262 18.109 1 78.19 280 PRO A C 1
ATOM 2372 O O . PRO A 1 280 ? -4.027 4.223 17.75 1 78.19 280 PRO A O 1
ATOM 2375 N N . THR A 1 281 ? -6.152 3.74 17.453 1 81.5 281 THR A N 1
ATOM 2376 C CA . THR A 1 281 ? -5.855 2.994 16.234 1 81.5 281 THR A CA 1
ATOM 2377 C C . THR A 1 281 ? -5.379 3.934 15.125 1 81.5 281 THR A C 1
ATOM 2379 O O . THR A 1 281 ? -4.527 3.562 14.312 1 81.5 281 THR A O 1
ATOM 2382 N N . THR A 1 282 ? -5.914 5.121 15.172 1 84.62 282 THR A N 1
ATOM 2383 C CA . THR A 1 282 ? -5.484 6.105 14.188 1 84.62 282 THR A CA 1
ATOM 2384 C C . THR A 1 282 ? -4.039 6.531 14.445 1 84.62 282 THR A C 1
ATOM 2386 O O . THR A 1 282 ? -3.287 6.785 13.5 1 84.62 282 THR A O 1
ATOM 2389 N N . PHE A 1 283 ? -3.723 6.543 15.688 1 88.12 283 PHE A N 1
ATOM 2390 C CA . PHE A 1 283 ? -2.348 6.852 16.062 1 88.12 283 PHE A CA 1
ATOM 2391 C C . PHE A 1 283 ? -1.385 5.824 15.484 1 88.12 283 PHE A C 1
ATOM 2393 O O . PHE A 1 283 ? -0.357 6.188 14.906 1 88.12 283 PHE A O 1
ATOM 2400 N N . ILE A 1 284 ? -1.761 4.582 15.516 1 90.38 284 ILE A N 1
ATOM 2401 C CA . ILE A 1 284 ? -0.893 3.5 15.062 1 90.38 284 ILE A CA 1
ATOM 2402 C C . ILE A 1 284 ? -0.728 3.57 13.547 1 90.38 284 ILE A C 1
ATOM 2404 O O . ILE A 1 284 ? 0.386 3.457 13.031 1 90.38 284 ILE A O 1
ATOM 2408 N N . ILE A 1 285 ? -1.794 3.76 12.828 1 93.25 285 ILE A N 1
ATOM 2409 C CA . ILE A 1 285 ? -1.697 3.789 11.375 1 93.25 285 ILE A CA 1
ATOM 2410 C C . ILE A 1 285 ? -0.91 5.023 10.938 1 93.25 285 ILE A C 1
ATOM 2412 O O . ILE A 1 285 ? -0.16 4.973 9.961 1 93.25 285 ILE A O 1
ATOM 2416 N N . ILE A 1 286 ? -1.046 6.133 11.648 1 94.31 286 ILE A N 1
ATOM 2417 C CA . ILE A 1 286 ? -0.325 7.359 11.32 1 94.31 286 ILE A CA 1
ATOM 2418 C C . ILE A 1 286 ? 1.175 7.141 11.508 1 94.31 286 ILE A C 1
ATOM 2420 O O . ILE A 1 286 ? 1.975 7.5 10.641 1 94.31 286 ILE A O 1
ATOM 2424 N N . MET A 1 287 ? 1.498 6.52 12.594 1 93.56 287 MET A N 1
ATOM 2425 C CA . MET A 1 287 ? 2.902 6.223 12.859 1 93.56 287 MET A CA 1
ATOM 2426 C C . MET A 1 287 ? 3.475 5.305 11.781 1 93.56 287 MET A C 1
ATOM 2428 O O . MET A 1 287 ? 4.57 5.547 11.273 1 93.56 287 MET A O 1
ATOM 2432 N N . ALA A 1 288 ? 2.711 4.352 11.461 1 95.62 288 ALA A N 1
ATOM 2433 C CA . ALA A 1 288 ? 3.154 3.418 10.43 1 95.62 288 ALA A CA 1
ATOM 2434 C C . ALA A 1 288 ? 3.34 4.129 9.094 1 95.62 288 ALA A C 1
ATOM 2436 O O . ALA A 1 288 ? 4.336 3.906 8.398 1 95.62 288 ALA A O 1
ATOM 2437 N N . GLN A 1 289 ? 2.439 4.965 8.773 1 97.12 289 GLN A N 1
ATOM 2438 C CA . GLN A 1 289 ? 2.496 5.703 7.52 1 97.12 289 GLN A CA 1
ATOM 2439 C C . GLN A 1 289 ? 3.688 6.656 7.492 1 97.12 289 GLN A C 1
ATOM 2441 O O . GLN A 1 289 ? 4.41 6.727 6.496 1 97.12 289 GLN A O 1
ATOM 2446 N N . MET A 1 290 ? 3.887 7.34 8.547 1 96.31 290 MET A N 1
ATOM 2447 C CA . MET A 1 290 ? 4.973 8.312 8.602 1 96.31 290 MET A CA 1
ATOM 2448 C C . MET A 1 290 ? 6.328 7.625 8.461 1 96.31 290 MET A C 1
ATOM 2450 O O . MET A 1 290 ? 7.164 8.055 7.66 1 96.31 290 MET A O 1
ATOM 2454 N N . PHE A 1 291 ? 6.512 6.535 9.164 1 95.06 291 PHE A N 1
ATOM 2455 C CA . PHE A 1 291 ? 7.777 5.812 9.109 1 95.06 291 PHE A CA 1
ATOM 2456 C C . PHE A 1 291 ? 7.949 5.125 7.762 1 95.06 291 PHE A C 1
ATOM 2458 O O . PHE A 1 291 ? 9.055 5.102 7.211 1 95.06 291 PHE A O 1
ATOM 2465 N N . MET A 1 292 ? 6.867 4.602 7.285 1 96.5 292 MET A N 1
ATOM 2466 C CA . MET A 1 292 ? 6.918 3.938 5.984 1 96.5 292 MET A CA 1
ATOM 2467 C C . MET A 1 292 ? 7.301 4.922 4.883 1 96.5 292 MET A C 1
ATOM 2469 O O . MET A 1 292 ? 8.188 4.641 4.074 1 96.5 292 MET A O 1
ATOM 2473 N N . LEU A 1 293 ? 6.691 6.082 4.863 1 97.19 293 LEU A N 1
ATOM 2474 C CA . LEU A 1 293 ? 6.957 7.086 3.84 1 97.19 293 LEU A CA 1
ATOM 2475 C C . LEU A 1 293 ? 8.383 7.621 3.957 1 97.19 293 LEU A C 1
ATOM 2477 O O . LEU A 1 293 ? 9.055 7.824 2.945 1 97.19 293 LEU A O 1
ATOM 2481 N N . TYR A 1 294 ? 8.812 7.84 5.199 1 96.75 294 TYR A N 1
ATOM 2482 C CA . TYR A 1 294 ? 10.188 8.273 5.414 1 96.75 294 TYR A CA 1
ATOM 2483 C C . TYR A 1 294 ? 11.172 7.242 4.879 1 96.75 294 TYR A C 1
ATOM 2485 O O . TYR A 1 294 ? 12.117 7.59 4.164 1 96.75 294 TYR A O 1
ATOM 2493 N N . GLY A 1 295 ? 10.977 5.98 5.207 1 95.12 295 GLY A N 1
ATOM 2494 C CA . GLY A 1 295 ? 11.836 4.914 4.719 1 95.12 295 GLY A CA 1
ATOM 2495 C C . GLY A 1 295 ? 11.844 4.801 3.207 1 95.12 295 GLY A C 1
ATOM 2496 O O . GLY A 1 295 ? 12.898 4.586 2.602 1 95.12 295 GLY A O 1
ATOM 2497 N N . PHE A 1 296 ? 10.719 4.949 2.66 1 94.94 296 PHE A N 1
ATOM 2498 C CA . PHE A 1 296 ? 10.602 4.898 1.207 1 94.94 296 PHE A CA 1
ATOM 2499 C C . PHE A 1 296 ? 11.398 6.023 0.558 1 94.94 296 PHE A C 1
ATOM 2501 O O . PHE A 1 296 ? 12.102 5.801 -0.431 1 94.94 296 PHE A O 1
ATOM 2508 N N . LEU A 1 297 ? 11.336 7.184 1.085 1 96 297 LEU A N 1
ATOM 2509 C CA . LEU A 1 297 ? 12.039 8.336 0.526 1 96 297 LEU A CA 1
ATOM 2510 C C . LEU A 1 297 ? 13.547 8.141 0.599 1 96 297 LEU A C 1
ATOM 2512 O O . LEU A 1 297 ? 14.266 8.477 -0.346 1 96 297 LEU A O 1
ATOM 2516 N N . ILE A 1 298 ? 13.984 7.559 1.694 1 94.81 298 ILE A N 1
ATOM 2517 C CA . ILE A 1 298 ? 15.414 7.32 1.857 1 94.81 298 ILE A CA 1
ATOM 2518 C C . ILE A 1 298 ? 15.883 6.277 0.841 1 94.81 298 ILE A C 1
ATOM 2520 O O . ILE A 1 298 ? 16.938 6.434 0.226 1 94.81 298 ILE A O 1
ATOM 2524 N N . LEU A 1 299 ? 15.102 5.324 0.639 1 93.25 299 LEU A N 1
ATOM 2525 C CA . LEU A 1 299 ? 15.477 4.246 -0.272 1 93.25 299 LEU A CA 1
ATOM 2526 C C . LEU A 1 299 ? 15.508 4.742 -1.714 1 93.25 299 LEU A C 1
ATOM 2528 O O . LEU A 1 299 ? 16.312 4.258 -2.523 1 93.25 299 LEU A O 1
ATOM 2532 N N . LEU A 1 300 ? 14.703 5.668 -2.008 1 93.94 300 LEU A N 1
ATOM 2533 C CA . LEU A 1 300 ? 14.562 6.137 -3.381 1 93.94 300 LEU A CA 1
ATOM 2534 C C . LEU A 1 300 ? 15.609 7.199 -3.701 1 93.94 300 LEU A C 1
ATOM 2536 O O . LEU A 1 300 ? 15.773 7.586 -4.859 1 93.94 300 LEU A O 1
ATOM 2540 N N . ARG A 1 301 ? 16.281 7.605 -2.699 1 91.44 301 ARG A N 1
ATOM 2541 C CA . ARG A 1 301 ? 17.266 8.664 -2.895 1 91.44 301 ARG A CA 1
ATOM 2542 C C . ARG A 1 301 ? 18.297 8.266 -3.949 1 91.44 301 ARG A C 1
ATOM 2544 O O . ARG A 1 301 ? 18.891 7.188 -3.867 1 91.44 301 ARG A O 1
ATOM 2551 N N . GLY A 1 302 ? 18.438 9.109 -4.93 1 88.62 302 GLY A N 1
ATOM 2552 C CA . GLY A 1 302 ? 19.422 8.883 -5.965 1 88.62 302 GLY A CA 1
ATOM 2553 C C . GLY A 1 302 ? 18.969 7.922 -7.039 1 88.62 302 GLY A C 1
ATOM 2554 O O . GLY A 1 302 ? 19.672 7.691 -8.023 1 88.62 302 GLY A O 1
ATOM 2555 N N . LYS A 1 303 ? 17.797 7.344 -6.898 1 89.19 303 LYS A N 1
ATOM 2556 C CA . LYS A 1 303 ? 17.344 6.32 -7.836 1 89.19 303 LYS A CA 1
ATOM 2557 C C . LYS A 1 303 ? 16.219 6.844 -8.727 1 89.19 303 LYS A C 1
ATOM 2559 O O . LYS A 1 303 ? 16.078 6.418 -9.867 1 89.19 303 LYS A O 1
ATOM 2564 N N . THR A 1 304 ? 15.43 7.629 -8.188 1 86.81 304 THR A N 1
ATOM 2565 C CA . THR A 1 304 ? 14.297 8.188 -8.914 1 86.81 304 THR A CA 1
ATOM 2566 C C . THR A 1 304 ? 14.297 9.711 -8.836 1 86.81 304 THR A C 1
ATOM 2568 O O . THR A 1 304 ? 13.469 10.305 -8.148 1 86.81 304 THR A O 1
ATOM 2571 N N . THR A 1 305 ? 14.953 10.312 -9.656 1 86.94 305 THR A N 1
ATOM 2572 C CA . THR A 1 305 ? 15.234 11.742 -9.547 1 86.94 305 THR A CA 1
ATOM 2573 C C . THR A 1 305 ? 14.016 12.562 -9.961 1 86.94 305 THR A C 1
ATOM 2575 O O . THR A 1 305 ? 13.672 13.539 -9.305 1 86.94 305 THR A O 1
ATOM 2578 N N . LYS A 1 306 ? 13.375 12.094 -11.008 1 92.5 306 LYS A N 1
ATOM 2579 C CA . LYS A 1 306 ? 12.234 12.867 -11.492 1 92.5 306 LYS A CA 1
ATOM 2580 C C . LYS A 1 306 ? 11.109 12.898 -10.461 1 92.5 306 LYS A C 1
ATOM 2582 O O . LYS A 1 306 ? 10.531 13.953 -10.188 1 92.5 306 LYS A O 1
ATOM 2587 N N . PHE A 1 307 ? 10.82 11.828 -9.875 1 93.81 307 PHE A N 1
ATOM 2588 C CA . PHE A 1 307 ? 9.766 11.719 -8.867 1 93.81 307 PHE A CA 1
ATOM 2589 C C . PHE A 1 307 ? 10.117 12.508 -7.617 1 93.81 307 PHE A C 1
ATOM 2591 O O . PHE A 1 307 ? 9.289 13.266 -7.102 1 93.81 307 PHE A O 1
ATOM 2598 N N . LEU A 1 308 ? 11.297 12.398 -7.172 1 95.06 308 LEU A N 1
ATOM 2599 C CA . LEU A 1 308 ? 11.734 13.078 -5.961 1 95.06 308 LEU A CA 1
ATOM 2600 C C . LEU A 1 308 ? 11.805 14.586 -6.184 1 95.06 308 LEU A C 1
ATOM 2602 O O . LEU A 1 308 ? 11.492 15.367 -5.273 1 95.06 308 LEU A O 1
ATOM 2606 N N . ASN A 1 309 ? 12.148 14.969 -7.395 1 95.81 309 ASN A N 1
ATOM 2607 C CA . ASN A 1 309 ? 12.172 16.391 -7.711 1 95.81 309 ASN A CA 1
ATOM 2608 C C . ASN A 1 309 ? 10.766 16.984 -7.707 1 95.81 309 ASN A C 1
ATOM 2610 O O . ASN A 1 309 ? 10.57 18.125 -7.27 1 95.81 309 ASN A O 1
ATOM 2614 N N . LEU A 1 310 ? 9.914 16.219 -8.211 1 95.94 310 LEU A N 1
ATOM 2615 C CA . LEU A 1 310 ? 8.523 16.672 -8.18 1 95.94 310 LEU A CA 1
ATOM 2616 C C . LEU A 1 310 ? 8.047 16.844 -6.742 1 95.94 310 LEU A C 1
ATOM 2618 O O . LEU A 1 310 ? 7.402 17.844 -6.414 1 95.94 310 LEU A O 1
ATOM 2622 N N . LEU A 1 311 ? 8.359 15.906 -5.891 1 96.75 311 LEU A N 1
ATOM 2623 C CA . LEU A 1 311 ? 7.965 15.984 -4.488 1 96.75 311 LEU A CA 1
ATOM 2624 C C . LEU A 1 311 ? 8.625 17.172 -3.805 1 96.75 311 LEU A C 1
ATOM 2626 O O . LEU A 1 311 ? 7.996 17.844 -2.984 1 96.75 311 LEU A O 1
ATOM 2630 N N . THR A 1 312 ? 9.852 17.391 -4.156 1 96.75 312 THR A N 1
ATOM 2631 C CA . THR A 1 312 ? 10.57 18.531 -3.602 1 96.75 312 THR A CA 1
ATOM 2632 C C . THR A 1 312 ? 9.922 19.844 -4.039 1 96.75 312 THR A C 1
ATOM 2634 O O . THR A 1 312 ? 9.773 20.766 -3.238 1 96.75 312 THR A O 1
ATOM 2637 N N . TRP A 1 313 ? 9.539 19.859 -5.25 1 96.75 313 TRP A N 1
ATOM 2638 C CA . TRP A 1 313 ? 8.867 21.031 -5.773 1 96.75 313 TRP A CA 1
ATOM 2639 C C . TRP A 1 313 ? 7.535 21.266 -5.062 1 96.75 313 TRP A C 1
ATOM 2641 O O . TRP A 1 313 ? 7.23 22.391 -4.652 1 96.75 313 TRP A O 1
ATOM 2651 N N . ILE A 1 314 ? 6.789 20.281 -4.902 1 97.5 314 ILE A N 1
ATOM 2652 C CA . ILE A 1 314 ? 5.516 20.375 -4.195 1 97.5 314 ILE A CA 1
ATOM 2653 C C . ILE A 1 314 ? 5.758 20.797 -2.75 1 97.5 314 ILE A C 1
ATOM 2655 O O . ILE A 1 314 ? 5.035 21.641 -2.217 1 97.5 314 ILE A O 1
ATOM 2659 N N . GLY A 1 315 ? 6.762 20.203 -2.154 1 97.12 315 GLY A N 1
ATOM 2660 C CA . GLY A 1 315 ? 7.094 20.516 -0.777 1 97.12 315 GLY A CA 1
ATOM 2661 C C . GLY A 1 315 ? 7.488 21.969 -0.587 1 97.12 315 GLY A C 1
ATOM 2662 O O . GLY A 1 315 ? 7.141 22.594 0.421 1 97.12 315 GLY A O 1
ATOM 2663 N N . ARG A 1 316 ? 8.141 22.547 -1.567 1 94.62 316 ARG A N 1
ATOM 2664 C CA . ARG A 1 316 ? 8.594 23.938 -1.513 1 94.62 316 ARG A CA 1
ATOM 2665 C C . ARG A 1 316 ? 7.41 24.891 -1.489 1 94.62 316 ARG A C 1
ATOM 2667 O O . ARG A 1 316 ? 7.453 25.922 -0.811 1 94.62 316 ARG A O 1
ATOM 2674 N N . TYR A 1 317 ? 6.352 24.5 -2.105 1 95.81 317 TYR A N 1
ATOM 2675 C CA . TYR A 1 317 ? 5.211 25.406 -2.232 1 95.81 317 TYR A CA 1
ATOM 2676 C C . TYR A 1 317 ? 4.023 24.906 -1.42 1 95.81 317 TYR A C 1
ATOM 2678 O O . TYR A 1 317 ? 2.895 25.344 -1.619 1 95.81 317 TYR A O 1
ATOM 2686 N N . SER A 1 318 ? 4.285 24 -0.522 1 95.88 318 SER A N 1
ATOM 2687 C CA . SER A 1 318 ? 3.217 23.328 0.208 1 95.88 318 SER A CA 1
ATOM 2688 C C . SER A 1 318 ? 2.52 24.281 1.172 1 95.88 318 SER A C 1
ATOM 2690 O O . SER A 1 318 ? 1.3 24.219 1.333 1 95.88 318 SER A O 1
ATOM 2692 N N . PHE A 1 319 ? 3.244 25.172 1.815 1 93.88 319 PHE A N 1
ATOM 2693 C CA . PHE A 1 319 ? 2.635 26.078 2.793 1 93.88 319 PHE A CA 1
ATOM 2694 C C . PHE A 1 319 ? 1.659 27.031 2.117 1 93.88 319 PHE A C 1
ATOM 2696 O O . PHE A 1 319 ? 0.509 27.156 2.543 1 93.88 319 PHE A O 1
ATOM 2703 N N . GLY A 1 320 ? 2.125 27.703 1.077 1 94.69 320 GLY A N 1
ATOM 2704 C CA . GLY A 1 320 ? 1.216 28.547 0.324 1 94.69 320 GLY A CA 1
ATOM 2705 C C . GLY A 1 320 ? 0.018 27.797 -0.229 1 94.69 320 GLY A C 1
ATOM 2706 O O . GLY A 1 320 ? -1.105 28.312 -0.196 1 94.69 320 GLY A O 1
ATOM 2707 N N . GLY A 1 321 ? 0.33 26.641 -0.751 1 96.56 321 GLY A N 1
ATOM 2708 C CA . GLY A 1 321 ? -0.759 25.812 -1.237 1 96.56 321 GLY A CA 1
ATOM 2709 C C . GLY A 1 321 ? -1.763 25.453 -0.158 1 96.56 321 GLY A C 1
ATOM 2710 O O . GLY A 1 321 ? -2.969 25.406 -0.412 1 96.56 321 GLY A O 1
ATOM 2711 N N . TYR A 1 322 ? -1.258 25.156 0.997 1 95.62 322 TYR A N 1
ATOM 2712 C CA . TYR A 1 322 ? -2.096 24.828 2.146 1 95.62 322 TYR A CA 1
ATOM 2713 C C . TYR A 1 322 ? -3.025 25.984 2.486 1 95.62 322 TYR A C 1
ATOM 2715 O O . TYR A 1 322 ? -4.215 25.781 2.742 1 95.62 322 TYR A O 1
ATOM 2723 N N . LEU A 1 323 ? -2.539 27.172 2.418 1 94.88 323 LEU A N 1
ATOM 2724 C CA . LEU A 1 323 ? -3.326 28.344 2.764 1 94.88 323 LEU A CA 1
ATOM 2725 C C . LEU A 1 323 ? -4.422 28.594 1.731 1 94.88 323 LEU A C 1
ATOM 2727 O O . LEU A 1 323 ? -5.539 28.969 2.084 1 94.88 323 LEU A O 1
ATOM 2731 N N . VAL A 1 324 ? -4.145 28.234 0.529 1 95.25 324 VAL A N 1
ATOM 2732 C CA . VAL A 1 324 ? -5.016 28.625 -0.577 1 95.25 324 VAL A CA 1
ATOM 2733 C C . VAL A 1 324 ? -6.023 27.5 -0.851 1 95.25 324 VAL A C 1
ATOM 2735 O O . VAL A 1 324 ? -7.133 27.766 -1.326 1 95.25 324 VAL A O 1
ATOM 2738 N N . HIS A 1 325 ? -5.738 26.25 -0.594 1 96.88 325 HIS A N 1
ATOM 2739 C CA . HIS A 1 325 ? -6.426 25.109 -1.176 1 96.88 325 HIS A CA 1
ATOM 2740 C C . HIS A 1 325 ? -7.902 25.094 -0.802 1 96.88 325 HIS A C 1
ATOM 2742 O O . HIS A 1 325 ? -8.75 24.734 -1.62 1 96.88 325 HIS A O 1
ATOM 2748 N N . ALA A 1 326 ? -8.242 25.516 0.367 1 95 326 ALA A N 1
ATOM 2749 C CA . ALA A 1 326 ? -9.648 25.516 0.779 1 95 326 ALA A CA 1
ATOM 2750 C C . ALA A 1 326 ? -10.469 26.484 -0.053 1 95 326 ALA A C 1
ATOM 2752 O O . ALA A 1 326 ? -11.648 26.234 -0.326 1 95 326 ALA A O 1
ATOM 2753 N N . LEU A 1 327 ? -9.883 27.594 -0.405 1 93.69 327 LEU A N 1
ATOM 2754 C CA . LEU A 1 327 ? -10.562 28.562 -1.252 1 93.69 327 LEU A CA 1
ATOM 2755 C C . LEU A 1 327 ? -10.914 27.953 -2.605 1 93.69 327 LEU A C 1
ATOM 2757 O O . LEU A 1 327 ? -12 28.203 -3.137 1 93.69 327 LEU A O 1
ATOM 2761 N N . ILE A 1 328 ? -10 27.219 -3.109 1 95.88 328 ILE A N 1
ATOM 2762 C CA . ILE A 1 328 ? -10.227 26.547 -4.387 1 95.88 328 ILE A CA 1
ATOM 2763 C C . ILE A 1 328 ? -11.328 25.516 -4.238 1 95.88 328 ILE A C 1
ATOM 2765 O O . ILE A 1 328 ? -12.18 25.359 -5.125 1 95.88 328 ILE A O 1
ATOM 2769 N N . ILE A 1 329 ? -11.32 24.781 -3.16 1 95.38 329 ILE A N 1
ATOM 2770 C CA . ILE A 1 329 ? -12.375 23.797 -2.904 1 95.38 329 ILE A CA 1
ATOM 2771 C C . ILE A 1 329 ? -13.734 24.484 -2.875 1 95.38 329 ILE A C 1
ATOM 2773 O O . ILE A 1 329 ? -14.703 24 -3.453 1 95.38 329 ILE A O 1
ATOM 2777 N N . TYR A 1 330 ? -13.805 25.672 -2.256 1 91.88 330 TYR A N 1
ATOM 2778 C CA . TYR A 1 330 ? -15.039 26.453 -2.213 1 91.88 330 TYR A CA 1
ATOM 2779 C C . TYR A 1 330 ? -15.477 26.859 -3.615 1 91.88 330 TYR A C 1
ATOM 2781 O O . TYR A 1 330 ? -16.656 26.766 -3.951 1 91.88 330 TYR A O 1
ATOM 2789 N N . ALA A 1 331 ? -14.555 27.281 -4.406 1 92.38 331 ALA A N 1
ATOM 2790 C CA . ALA A 1 331 ? -14.859 27.688 -5.773 1 92.38 331 ALA A CA 1
ATOM 2791 C C . ALA A 1 331 ? -15.414 26.531 -6.59 1 92.38 331 ALA A C 1
ATOM 2793 O O . ALA A 1 331 ? -16.391 26.688 -7.324 1 92.38 331 ALA A O 1
ATOM 2794 N N . ILE A 1 332 ? -14.82 25.375 -6.422 1 94.94 332 ILE A N 1
ATOM 2795 C CA . ILE A 1 332 ? -15.281 24.188 -7.133 1 94.94 332 ILE A CA 1
ATOM 2796 C C . ILE A 1 332 ? -16.656 23.766 -6.605 1 94.94 332 ILE A C 1
ATOM 2798 O O . ILE A 1 332 ? -17.531 23.406 -7.383 1 94.94 332 ILE A O 1
ATOM 2802 N N . ALA A 1 333 ? -16.797 23.875 -5.336 1 91.44 333 ALA A N 1
ATOM 2803 C CA . ALA A 1 333 ? -18.047 23.469 -4.691 1 91.44 333 ALA A CA 1
ATOM 2804 C C . ALA A 1 333 ? -19.203 24.359 -5.141 1 91.44 333 ALA A C 1
ATOM 2806 O O . ALA A 1 333 ? -20.359 23.906 -5.211 1 91.44 333 ALA A O 1
ATOM 2807 N N . TYR A 1 334 ? -18.922 25.594 -5.398 1 89.31 334 TYR A N 1
ATOM 2808 C CA . TYR A 1 334 ? -19.953 26.5 -5.895 1 89.31 334 TYR A CA 1
ATOM 2809 C C . TYR A 1 334 ? -20.625 25.938 -7.145 1 89.31 334 TYR A C 1
ATOM 2811 O O . TYR A 1 334 ? -21.828 26.078 -7.316 1 89.31 334 TYR A O 1
ATOM 2819 N N . PHE A 1 335 ? -19.875 25.234 -7.906 1 91.62 335 PHE A N 1
ATOM 2820 C CA . PHE A 1 335 ? -20.391 24.672 -9.148 1 91.62 335 PHE A CA 1
ATOM 2821 C C . PHE A 1 335 ? -20.922 23.266 -8.922 1 91.62 335 PHE A C 1
ATOM 2823 O O . PHE A 1 335 ? -21.844 22.828 -9.609 1 91.62 335 PHE A O 1
ATOM 2830 N N . THR A 1 336 ? -20.391 22.547 -7.961 1 93.19 336 THR A N 1
ATOM 2831 C CA . THR A 1 336 ? -20.719 21.125 -7.832 1 93.19 336 THR A CA 1
ATOM 2832 C C . THR A 1 336 ? -21.859 20.922 -6.84 1 93.19 336 THR A C 1
ATOM 2834 O O . THR A 1 336 ? -22.547 19.906 -6.887 1 93.19 336 THR A O 1
ATOM 2837 N N . ARG A 1 337 ? -22.125 21.734 -5.953 1 90.75 337 ARG A N 1
ATOM 2838 C CA . ARG A 1 337 ? -23.109 21.547 -4.898 1 90.75 337 ARG A CA 1
ATOM 2839 C C . ARG A 1 337 ? -24.531 21.5 -5.473 1 90.75 337 ARG A C 1
ATOM 2841 O O . ARG A 1 337 ? -25.344 20.688 -5.051 1 90.75 337 ARG A O 1
ATOM 2848 N N . PRO A 1 338 ? -24.781 22.344 -6.496 1 91.5 338 PRO A N 1
ATOM 2849 C CA . PRO A 1 338 ? -26.125 22.281 -7.066 1 91.5 338 PRO A CA 1
ATOM 2850 C C . PRO A 1 338 ? -26.328 21.078 -7.984 1 91.5 338 PRO A C 1
ATOM 2852 O O . PRO A 1 338 ? -27.469 20.75 -8.336 1 91.5 338 PRO A O 1
ATOM 2855 N N . LEU A 1 339 ? -25.312 20.344 -8.273 1 92.62 339 LEU A N 1
ATOM 2856 C CA . LEU A 1 339 ? -25.391 19.203 -9.18 1 92.62 339 LEU A CA 1
ATOM 2857 C C . LEU A 1 339 ? -25.734 17.922 -8.422 1 92.62 339 LEU A C 1
ATOM 2859 O O . LEU A 1 339 ? -25.281 17.734 -7.285 1 92.62 339 LEU A O 1
ATOM 2863 N N . GLN A 1 340 ? -26.594 17.094 -9.016 1 91.19 340 GLN A N 1
ATOM 2864 C CA . GLN A 1 340 ? -26.797 15.742 -8.508 1 91.19 340 GLN A CA 1
ATOM 2865 C C . GLN A 1 340 ? -25.703 14.797 -8.992 1 91.19 340 GLN A C 1
ATOM 2867 O O . GLN A 1 340 ? -25.609 14.523 -10.188 1 91.19 340 GLN A O 1
ATOM 2872 N N . LEU A 1 341 ? -24.953 14.281 -8.031 1 92.25 341 LEU A N 1
ATOM 2873 C CA . LEU A 1 341 ? -23.766 13.516 -8.406 1 92.25 341 LEU A CA 1
ATOM 2874 C C . LEU A 1 341 ? -23.922 12.055 -8.016 1 92.25 341 LEU A C 1
ATOM 2876 O O . LEU A 1 341 ? -22.922 11.367 -7.766 1 92.25 341 LEU A O 1
ATOM 2880 N N . GLY A 1 342 ? -25.109 11.617 -7.953 1 90.12 342 GLY A N 1
ATOM 2881 C CA . GLY A 1 342 ? -25.328 10.227 -7.566 1 90.12 342 GLY A CA 1
ATOM 2882 C C . GLY A 1 342 ? -24.5 9.258 -8.375 1 90.12 342 GLY A C 1
ATOM 2883 O O . GLY A 1 342 ? -24.578 9.219 -9.609 1 90.12 342 GLY A O 1
ATOM 2884 N N . GLY A 1 343 ? -23.641 8.523 -7.734 1 90.12 343 GLY A N 1
ATOM 2885 C CA . GLY A 1 343 ? -22.812 7.516 -8.391 1 90.12 343 GLY A CA 1
ATOM 2886 C C . GLY A 1 343 ? -21.516 8.07 -8.945 1 90.12 343 GLY A C 1
ATOM 2887 O O . GLY A 1 343 ? -20.719 7.324 -9.508 1 90.12 343 GLY A O 1
ATOM 2888 N N . TRP A 1 344 ? -21.281 9.336 -8.742 1 93.75 344 TRP A N 1
ATOM 2889 C CA . TRP A 1 344 ? -20.109 9.953 -9.336 1 93.75 344 TRP A CA 1
ATOM 2890 C C . TRP A 1 344 ? -19.266 10.664 -8.281 1 93.75 344 TRP A C 1
ATOM 2892 O O . TRP A 1 344 ? -18.297 11.359 -8.609 1 93.75 344 TRP A O 1
ATOM 2902 N N . HIS A 1 345 ? -19.594 10.5 -7.086 1 95.5 345 HIS A N 1
ATOM 2903 C CA . HIS A 1 345 ? -18.922 11.258 -6.039 1 95.5 345 HIS A CA 1
ATOM 2904 C C . HIS A 1 345 ? -17.438 10.906 -5.969 1 95.5 345 HIS A C 1
ATOM 2906 O O . HIS A 1 345 ? -16.594 11.781 -5.758 1 95.5 345 HIS A O 1
ATOM 2912 N N . LEU A 1 346 ? -17.109 9.641 -6.199 1 95.94 346 LEU A N 1
ATOM 2913 C CA . LEU A 1 346 ? -15.711 9.234 -6.125 1 95.94 346 LEU A CA 1
ATOM 2914 C C . LEU A 1 346 ? -14.898 9.867 -7.25 1 95.94 346 LEU A C 1
ATOM 2916 O O . LEU A 1 346 ? -13.93 10.586 -6.996 1 95.94 346 LEU A O 1
ATOM 2920 N N . PRO A 1 347 ? -15.305 9.734 -8.539 1 96.19 347 PRO A N 1
ATOM 2921 C CA . PRO A 1 347 ? -14.5 10.328 -9.609 1 96.19 347 PRO A CA 1
ATOM 2922 C C . PRO A 1 347 ? -14.438 11.852 -9.516 1 96.19 347 PRO A C 1
ATOM 2924 O O . PRO A 1 347 ? -13.398 12.445 -9.828 1 96.19 347 PRO A O 1
ATOM 2927 N N . ILE A 1 348 ? -15.5 12.445 -9.094 1 96.88 348 ILE A N 1
ATOM 2928 C CA . ILE A 1 348 ? -15.531 13.898 -9.016 1 96.88 348 ILE A CA 1
ATOM 2929 C C . ILE A 1 348 ? -14.641 14.375 -7.871 1 96.88 348 ILE A C 1
ATOM 2931 O O . ILE A 1 348 ? -13.984 15.414 -7.973 1 96.88 348 ILE A O 1
ATOM 2935 N N . THR A 1 349 ? -14.656 13.641 -6.738 1 97.19 349 THR A N 1
ATOM 2936 C CA . THR A 1 349 ? -13.758 13.984 -5.641 1 97.19 349 THR A CA 1
ATOM 2937 C C . THR A 1 349 ? -12.305 13.922 -6.094 1 97.19 349 THR A C 1
ATOM 2939 O O . THR A 1 349 ? -11.516 14.82 -5.793 1 97.19 349 THR A O 1
ATOM 2942 N N . LEU A 1 350 ? -11.953 12.891 -6.844 1 97.44 350 LEU A N 1
ATOM 2943 C CA . LEU A 1 350 ? -10.586 12.727 -7.32 1 97.44 350 LEU A CA 1
ATOM 2944 C C . LEU A 1 350 ? -10.219 13.828 -8.312 1 97.44 350 LEU A C 1
ATOM 2946 O O . LEU A 1 350 ? -9.109 14.367 -8.266 1 97.44 350 LEU A O 1
ATOM 2950 N N . LEU A 1 351 ? -11.117 14.148 -9.133 1 97.12 351 LEU A N 1
ATOM 2951 C CA . LEU A 1 351 ? -10.891 15.234 -10.078 1 97.12 351 LEU A CA 1
ATOM 2952 C C . LEU A 1 351 ? -10.75 16.562 -9.344 1 97.12 351 LEU A C 1
ATOM 2954 O O . LEU A 1 351 ? -9.859 17.359 -9.664 1 97.12 351 LEU A O 1
ATOM 2958 N N . SER A 1 352 ? -11.688 16.812 -8.414 1 97.94 352 SER A N 1
ATOM 2959 C CA . SER A 1 352 ? -11.617 18.031 -7.609 1 97.94 352 SER A CA 1
ATOM 2960 C C . SER A 1 352 ? -10.281 18.125 -6.871 1 97.94 352 SER A C 1
ATOM 2962 O O . SER A 1 352 ? -9.703 19.203 -6.758 1 97.94 352 SER A O 1
ATOM 2964 N N . PHE A 1 353 ? -9.805 16.984 -6.359 1 98.12 353 PHE A N 1
ATOM 2965 C CA . PHE A 1 353 ? -8.516 16.938 -5.68 1 98.12 353 PHE A CA 1
ATOM 2966 C C . PHE A 1 353 ? -7.391 17.359 -6.617 1 98.12 353 PHE A C 1
ATOM 2968 O O . PHE A 1 353 ? -6.551 18.172 -6.262 1 98.12 353 PHE A O 1
ATOM 2975 N N . LEU A 1 354 ? -7.375 16.797 -7.785 1 97.94 354 LEU A N 1
ATOM 2976 C CA . LEU A 1 354 ? -6.312 17.078 -8.742 1 97.94 354 LEU A CA 1
ATOM 2977 C C . LEU A 1 354 ? -6.328 18.547 -9.148 1 97.94 354 LEU A C 1
ATOM 2979 O O . LEU A 1 354 ? -5.277 19.188 -9.211 1 97.94 354 LEU A O 1
ATOM 2983 N N . VAL A 1 355 ? -7.441 19.062 -9.344 1 97.88 355 VAL A N 1
ATOM 2984 C CA . VAL A 1 355 ? -7.582 20.453 -9.742 1 97.88 355 VAL A CA 1
ATOM 2985 C C . VAL A 1 355 ? -7.195 21.375 -8.578 1 97.88 355 VAL A C 1
ATOM 2987 O O . VAL A 1 355 ? -6.469 22.359 -8.766 1 97.88 355 VAL A O 1
ATOM 2990 N N . THR A 1 356 ? -7.68 21.062 -7.402 1 98.38 356 THR A N 1
ATOM 2991 C CA . THR A 1 356 ? -7.363 21.859 -6.223 1 98.38 356 THR A CA 1
ATOM 2992 C C . THR A 1 356 ? -5.859 21.891 -5.977 1 98.38 356 THR A C 1
ATOM 2994 O O . THR A 1 356 ? -5.277 22.953 -5.77 1 98.38 356 THR A O 1
ATOM 2997 N N . ALA A 1 357 ? -5.262 20.688 -5.996 1 98.31 357 ALA A N 1
ATOM 2998 C CA . ALA A 1 357 ? -3.824 20.609 -5.758 1 98.31 357 ALA A CA 1
ATOM 2999 C C . ALA A 1 357 ? -3.047 21.391 -6.816 1 98.31 357 ALA A C 1
ATOM 3001 O O . ALA A 1 357 ? -2.141 22.156 -6.488 1 98.31 357 ALA A O 1
ATOM 3002 N N . ALA A 1 358 ? -3.42 21.266 -8.047 1 98.06 358 ALA A N 1
ATOM 3003 C CA . ALA A 1 358 ? -2.717 21.906 -9.148 1 98.06 358 ALA A CA 1
ATOM 3004 C C . ALA A 1 358 ? -2.855 23.438 -9.062 1 98.06 358 ALA A C 1
ATOM 3006 O O . ALA A 1 358 ? -1.862 24.156 -9.141 1 98.06 358 ALA A O 1
ATOM 3007 N N . ILE A 1 359 ? -4.02 23.891 -8.82 1 98.19 359 ILE A N 1
ATOM 3008 C CA . ILE A 1 359 ? -4.273 25.328 -8.797 1 98.19 359 ILE A CA 1
ATOM 3009 C C . ILE A 1 359 ? -3.67 25.938 -7.539 1 98.19 359 ILE A C 1
ATOM 3011 O O . ILE A 1 359 ? -3.09 27.031 -7.586 1 98.19 359 ILE A O 1
ATOM 3015 N N . ALA A 1 360 ? -3.826 25.281 -6.43 1 97.94 360 ALA A N 1
ATOM 3016 C CA . ALA A 1 360 ? -3.26 25.797 -5.188 1 97.94 360 ALA A CA 1
ATOM 3017 C C . ALA A 1 360 ? -1.744 25.938 -5.293 1 97.94 360 ALA A C 1
ATOM 3019 O O . ALA A 1 360 ? -1.182 26.953 -4.879 1 97.94 360 ALA A O 1
ATOM 3020 N N . LEU A 1 361 ? -1.108 24.953 -5.859 1 97.75 361 LEU A N 1
ATOM 3021 C CA . LEU A 1 361 ? 0.34 25 -6.023 1 97.75 361 LEU A CA 1
ATOM 3022 C C . LEU A 1 361 ? 0.738 26.062 -7.039 1 97.75 361 LEU A C 1
ATOM 3024 O O . LEU A 1 361 ? 1.75 26.75 -6.863 1 97.75 361 LEU A O 1
ATOM 3028 N N . ALA A 1 362 ? -0.028 26.188 -8.07 1 97.31 362 ALA A N 1
ATOM 3029 C CA . ALA A 1 362 ? 0.243 27.219 -9.062 1 97.31 362 ALA A CA 1
ATOM 3030 C C . ALA A 1 362 ? 0.144 28.609 -8.453 1 97.31 362 ALA A C 1
ATOM 3032 O O . ALA A 1 362 ? 0.995 29.469 -8.703 1 97.31 362 ALA A O 1
ATOM 3033 N N . ILE A 1 363 ? -0.843 28.828 -7.652 1 96.12 363 ILE A N 1
ATOM 3034 C CA . ILE A 1 363 ? -1.023 30.125 -6.988 1 96.12 363 ILE A CA 1
ATOM 3035 C C . ILE A 1 363 ? 0.12 30.359 -6.004 1 96.12 363 ILE A C 1
ATOM 3037 O O . ILE A 1 363 ? 0.674 31.453 -5.945 1 96.12 363 ILE A O 1
ATOM 3041 N N . SER A 1 364 ? 0.404 29.312 -5.258 1 95.75 364 SER A N 1
ATOM 3042 C CA . SER A 1 364 ? 1.521 29.422 -4.328 1 95.75 364 SER A CA 1
ATOM 3043 C C . SER A 1 364 ? 2.812 29.781 -5.055 1 95.75 364 SER A C 1
ATOM 3045 O O . SER A 1 364 ? 3.566 30.641 -4.605 1 95.75 364 SER A O 1
ATOM 3047 N N . CYS A 1 365 ? 3.055 29.141 -6.18 1 94.88 365 CYS A N 1
ATOM 3048 C CA . CYS A 1 365 ? 4.238 29.406 -6.992 1 94.88 365 CYS A CA 1
ATOM 3049 C C . CYS A 1 365 ? 4.203 30.828 -7.547 1 94.88 365 CYS A C 1
ATOM 3051 O O . CYS A 1 365 ? 5.219 31.531 -7.543 1 94.88 365 CYS A O 1
ATOM 3053 N N . GLY A 1 366 ? 3.135 31.25 -8 1 94.56 366 GLY A N 1
ATOM 3054 C CA . GLY A 1 366 ? 2.982 32.594 -8.516 1 94.56 366 GLY A CA 1
ATOM 3055 C C . GLY A 1 366 ? 3.172 33.688 -7.457 1 94.56 366 GLY A C 1
ATOM 3056 O O . GLY A 1 366 ? 3.881 34.656 -7.676 1 94.56 366 GLY A O 1
ATOM 3057 N N . LEU A 1 367 ? 2.564 33.531 -6.277 1 92.38 367 LEU A N 1
ATOM 3058 C CA . LEU A 1 367 ? 2.656 34.5 -5.184 1 92.38 367 LEU A CA 1
ATOM 3059 C C . LEU A 1 367 ? 4.078 34.562 -4.648 1 92.38 367 LEU A C 1
ATOM 3061 O O . LEU A 1 367 ? 4.496 35.594 -4.137 1 92.38 367 LEU A O 1
ATOM 3065 N N . SER A 1 368 ? 4.777 33.438 -4.766 1 91 368 SER A N 1
ATOM 3066 C CA . SER A 1 368 ? 6.148 33.406 -4.266 1 91 368 SER A CA 1
ATOM 3067 C C . SER A 1 368 ? 7.062 34.281 -5.113 1 91 368 SER A C 1
ATOM 3069 O O . SER A 1 368 ? 8.141 34.688 -4.668 1 91 368 SER A O 1
ATOM 3071 N N . ARG A 1 369 ? 6.602 34.625 -6.297 1 90.25 369 ARG A N 1
ATOM 3072 C CA . ARG A 1 369 ? 7.41 35.438 -7.203 1 90.25 369 ARG A CA 1
ATOM 3073 C C . ARG A 1 369 ? 7.086 36.906 -7.055 1 90.25 369 ARG A C 1
ATOM 3075 O O . ARG A 1 369 ? 7.785 37.75 -7.605 1 90.25 369 ARG A O 1
ATOM 3082 N N . LEU A 1 370 ? 6.164 37.25 -6.359 1 88.5 370 LEU A N 1
ATOM 3083 C CA . LEU A 1 370 ? 5.754 38.625 -6.152 1 88.5 370 LEU A CA 1
ATOM 3084 C C . LEU A 1 370 ? 6.477 39.25 -4.953 1 88.5 370 LEU A C 1
ATOM 3086 O O . LEU A 1 370 ? 6.922 38.531 -4.059 1 88.5 370 LEU A O 1
ATOM 3090 N N . PRO A 1 371 ? 6.574 40.594 -5.023 1 84.31 371 PRO A N 1
ATOM 3091 C CA . PRO A 1 371 ? 7.156 41.25 -3.85 1 84.31 371 PRO A CA 1
ATOM 3092 C C . PRO A 1 371 ? 6.297 41.062 -2.596 1 84.31 371 PRO A C 1
ATOM 3094 O O . PRO A 1 371 ? 5.066 41.094 -2.678 1 84.31 371 PRO A O 1
ATOM 3097 N N . GLY A 1 372 ? 6.844 40.688 -1.489 1 81.94 372 GLY A N 1
ATOM 3098 C CA . GLY A 1 372 ? 6.125 40.469 -0.246 1 81.94 372 GLY A CA 1
ATOM 3099 C C . GLY A 1 372 ? 5.711 39.031 -0.054 1 81.94 372 GLY A C 1
ATOM 3100 O O . GLY A 1 372 ? 4.773 38.75 0.697 1 81.94 372 GLY A O 1
ATOM 3101 N N . SER A 1 373 ? 6.195 38.188 -0.802 1 83.69 373 SER A N 1
ATOM 3102 C CA . SER A 1 373 ? 5.875 36.781 -0.776 1 83.69 373 SER A CA 1
ATOM 3103 C C . SER A 1 373 ? 6.004 36.188 0.633 1 83.69 373 SER A C 1
ATOM 3105 O O . SER A 1 373 ? 5.258 35.281 1.012 1 83.69 373 SER A O 1
ATOM 3107 N N . ARG A 1 374 ? 6.738 36.844 1.369 1 83.44 374 ARG A N 1
ATOM 3108 C CA . ARG A 1 374 ? 6.926 36.406 2.746 1 83.44 374 ARG A CA 1
ATOM 3109 C C . ARG A 1 374 ? 5.637 36.562 3.547 1 83.44 374 ARG A C 1
ATOM 3111 O O . ARG A 1 374 ? 5.312 35.688 4.367 1 83.44 374 ARG A O 1
ATOM 3118 N N . TYR A 1 375 ? 4.883 37.5 3.195 1 83.31 375 TYR A N 1
ATOM 3119 C CA . TYR A 1 375 ? 3.695 37.812 3.986 1 83.31 375 TYR A CA 1
ATOM 3120 C C . TYR A 1 375 ? 2.461 37.156 3.395 1 83.31 375 TYR A C 1
ATOM 3122 O O . TYR A 1 375 ? 1.416 37.062 4.043 1 83.31 375 TYR A O 1
ATOM 3130 N N . THR A 1 376 ? 2.613 36.562 2.293 1 83.31 376 THR A N 1
ATOM 3131 C CA . THR A 1 376 ? 1.459 35.938 1.678 1 83.31 376 THR A CA 1
ATOM 3132 C C . THR A 1 376 ? 1.6 34.406 1.727 1 83.31 376 THR A C 1
ATOM 3134 O O . THR A 1 376 ? 0.643 33.688 2.049 1 83.31 376 THR A O 1
ATOM 3137 N N . VAL A 1 377 ? 2.842 33.969 1.397 1 81.5 377 VAL A N 1
ATOM 3138 C CA . VAL A 1 377 ? 2.998 32.531 1.316 1 81.5 377 VAL A CA 1
ATOM 3139 C C . VAL A 1 377 ? 4.176 32.062 2.182 1 81.5 377 VAL A C 1
ATOM 3141 O O . VAL A 1 377 ? 4.543 30.906 2.186 1 81.5 377 VAL A O 1
ATOM 3144 N N . GLY A 1 378 ? 4.727 32.875 2.971 1 75.25 378 GLY A N 1
ATOM 3145 C CA . GLY A 1 378 ? 5.773 32.531 3.926 1 75.25 378 GLY A CA 1
ATOM 3146 C C . GLY A 1 378 ? 7.105 32.25 3.266 1 75.25 378 GLY A C 1
ATOM 3147 O O . GLY A 1 378 ? 7.973 31.609 3.867 1 75.25 378 GLY A O 1
ATOM 3148 N N . LEU A 1 379 ? 7.289 32.469 1.996 1 73.06 379 LEU A N 1
ATOM 3149 C CA . LEU A 1 379 ? 8.523 32.219 1.264 1 73.06 379 LEU A CA 1
ATOM 3150 C C . LEU A 1 379 ? 9.211 33.531 0.892 1 73.06 379 LEU A C 1
ATOM 3152 O O . LEU A 1 379 ? 8.547 34.5 0.517 1 73.06 379 LEU A O 1
ATOM 3156 N N . GLN A 1 380 ? 10.547 33.531 1.293 1 67 380 GLN A N 1
ATOM 3157 C CA . GLN A 1 380 ? 11.312 34.688 0.904 1 67 380 GLN A CA 1
ATOM 3158 C C . GLN A 1 380 ? 11.688 34.656 -0.576 1 67 380 GLN A C 1
ATOM 3160 O O . GLN A 1 380 ? 11.984 33.594 -1.111 1 67 380 GLN A O 1
ATOM 3165 N N . ARG A 1 381 ? 11.547 35.75 -1.238 1 64.56 381 ARG A N 1
ATOM 3166 C CA . ARG A 1 381 ? 11.883 35.875 -2.654 1 64.56 381 ARG A CA 1
ATOM 3167 C C . ARG A 1 381 ? 13.344 35.5 -2.906 1 64.56 381 ARG A C 1
ATOM 3169 O O . ARG A 1 381 ? 14.219 35.875 -2.121 1 64.56 381 ARG A O 1
ATOM 3176 N N . LYS A 1 382 ? 13.648 34.75 -3.68 1 56.56 382 LYS A N 1
ATOM 3177 C CA . LYS A 1 382 ? 15.031 34.5 -4.086 1 56.56 382 LYS A CA 1
ATOM 3178 C C . LYS A 1 382 ? 15.672 35.781 -4.602 1 56.56 382 LYS A C 1
ATOM 3180 O O . LYS A 1 382 ? 15.156 36.406 -5.531 1 56.56 382 LYS A O 1
ATOM 3185 N N . ARG A 1 383 ? 16.281 36.469 -3.822 1 42.44 383 ARG A N 1
ATOM 3186 C CA . ARG A 1 383 ? 17.016 37.594 -4.395 1 42.44 383 ARG A CA 1
ATOM 3187 C C . ARG A 1 383 ? 17.922 37.156 -5.539 1 42.44 383 ARG A C 1
ATOM 3189 O O . ARG A 1 383 ? 18.625 36.156 -5.418 1 42.44 383 ARG A O 1
ATOM 3196 N N . LYS A 1 384 ? 17.594 37.438 -6.695 1 44.66 384 LYS A N 1
ATOM 3197 C CA . LYS A 1 384 ? 18.641 37.344 -7.711 1 44.66 384 LYS A CA 1
ATOM 3198 C C . LYS A 1 384 ? 19.938 38 -7.234 1 44.66 384 LYS A C 1
ATOM 3200 O O . LYS A 1 384 ? 19.938 39.156 -6.832 1 44.66 384 LYS A O 1
ATOM 3205 N N . HIS A 1 385 ? 20.734 37.219 -6.527 1 36.62 385 HIS A N 1
ATOM 3206 C CA . HIS A 1 385 ? 22.062 37.781 -6.316 1 36.62 385 HIS A CA 1
ATOM 3207 C C . HIS A 1 385 ? 22.578 38.469 -7.57 1 36.62 385 HIS A C 1
ATOM 3209 O O . HIS A 1 385 ? 22.891 37.844 -8.57 1 36.62 385 HIS A O 1
ATOM 3215 N N . ASN A 1 386 ? 22.031 39.531 -7.898 1 36.09 386 ASN A N 1
ATOM 3216 C CA . ASN A 1 386 ? 22.859 40.312 -8.812 1 36.09 386 ASN A CA 1
ATOM 3217 C C . ASN A 1 386 ? 24.266 40.531 -8.242 1 36.09 386 ASN A C 1
ATOM 3219 O O . ASN A 1 386 ? 24.438 41.281 -7.285 1 36.09 386 ASN A O 1
ATOM 3223 N N . SER A 1 387 ? 24.984 39.5 -7.973 1 36.84 387 SER A N 1
ATOM 3224 C CA . SER A 1 387 ? 26.406 39.781 -7.762 1 36.84 387 SER A CA 1
ATOM 3225 C C . SER A 1 387 ? 26.922 40.812 -8.773 1 36.84 387 SER A C 1
ATOM 3227 O O . SER A 1 387 ? 26.781 40.625 -9.984 1 36.84 387 SER A O 1
ATOM 3229 N N . PRO A 1 388 ? 26.797 42.062 -8.469 1 34.5 388 PRO A N 1
ATOM 3230 C CA . PRO A 1 388 ? 27.594 42.938 -9.336 1 34.5 388 PRO A CA 1
ATOM 3231 C C . PRO A 1 388 ? 28.953 42.344 -9.68 1 34.5 388 PRO A C 1
ATOM 3233 O O . PRO A 1 388 ? 29.641 41.812 -8.797 1 34.5 388 PRO A O 1
ATOM 3236 N N . VAL A 1 389 ? 29.016 41.688 -10.758 1 37.5 389 VAL A N 1
ATOM 3237 C CA . VAL A 1 389 ? 30.328 41.406 -11.352 1 37.5 389 VAL A CA 1
ATOM 3238 C C . VAL A 1 389 ? 31.25 42.594 -11.141 1 37.5 389 VAL A C 1
ATOM 3240 O O . VAL A 1 389 ? 31 43.688 -11.68 1 37.5 389 VAL A O 1
ATOM 3243 N N . HIS A 1 390 ? 31.578 42.938 -9.906 1 33.41 390 HIS A N 1
ATOM 3244 C CA . HIS A 1 390 ? 32.688 43.844 -9.781 1 33.41 390 HIS A CA 1
ATOM 3245 C C . HIS A 1 390 ? 33.781 43.531 -10.805 1 33.41 390 HIS A C 1
ATOM 3247 O O . HIS A 1 390 ? 34.281 42.406 -10.875 1 33.41 390 HIS A O 1
ATOM 3253 N N . GLY A 1 391 ? 33.719 44.156 -11.984 1 31.67 391 GLY A N 1
ATOM 3254 C CA . GLY A 1 391 ? 34.812 44.219 -12.961 1 31.67 391 GLY A CA 1
ATOM 3255 C C . GLY A 1 391 ? 36.188 44.344 -12.336 1 31.67 391 GLY A C 1
ATOM 3256 O O . GLY A 1 391 ? 36.406 45.188 -11.461 1 31.67 391 GLY A O 1
ATOM 3257 N N . LEU A 1 392 ? 36.781 43.125 -12 1 32.69 392 LEU A N 1
ATOM 3258 C CA . LEU A 1 392 ? 38.219 43.031 -11.766 1 32.69 392 LEU A CA 1
ATOM 3259 C C . LEU A 1 392 ? 38.969 44.031 -12.609 1 32.69 392 LEU A C 1
ATOM 3261 O O . LEU A 1 392 ? 39.062 43.875 -13.836 1 32.69 392 LEU A O 1
ATOM 3265 N N . ASP A 1 393 ? 38.719 45.312 -12.477 1 29.89 393 ASP A N 1
ATOM 3266 C CA . ASP A 1 393 ? 39.594 46.344 -13.039 1 29.89 393 ASP A CA 1
ATOM 3267 C C . ASP A 1 393 ? 41.031 45.906 -13.023 1 29.89 393 ASP A C 1
ATOM 3269 O O . ASP A 1 393 ? 41.406 44.969 -12.281 1 29.89 393 ASP A O 1
ATOM 3273 N N . GLY A 1 394 ? 41.938 46.625 -13.805 1 30.69 394 GLY A N 1
ATOM 3274 C CA . GLY A 1 394 ? 43.25 46.625 -14.484 1 30.69 394 GLY A CA 1
ATOM 3275 C C . GLY A 1 394 ? 44.406 46.469 -13.547 1 30.69 394 GLY A C 1
ATOM 3276 O O . GLY A 1 394 ? 44.969 47.469 -13.07 1 30.69 394 GLY A O 1
ATOM 3277 N N . MET A 1 395 ? 44.188 45.656 -12.484 1 29.7 395 MET A N 1
ATOM 3278 C CA . MET A 1 395 ? 45.438 45.625 -11.719 1 29.7 395 MET A CA 1
ATOM 3279 C C . MET A 1 395 ? 46.625 45.469 -12.641 1 29.7 395 MET A C 1
ATOM 3281 O O . MET A 1 395 ? 46.688 44.5 -13.43 1 29.7 395 MET A O 1
ATOM 3285 N N . ASP A 1 396 ? 47.156 46.625 -13.039 1 31.16 396 ASP A N 1
ATOM 3286 C CA . ASP A 1 396 ? 48.375 46.812 -13.805 1 31.16 396 ASP A CA 1
ATOM 3287 C C . ASP A 1 396 ? 49.469 45.875 -13.328 1 31.16 396 ASP A C 1
ATOM 3289 O O . ASP A 1 396 ? 49.875 45.906 -12.164 1 31.16 396 ASP A O 1
ATOM 3293 N N . PRO A 1 397 ? 49.438 44.594 -13.82 1 29.09 397 PRO A N 1
ATOM 3294 C CA . PRO A 1 397 ? 50.344 43.531 -13.375 1 29.09 397 PRO A CA 1
ATOM 3295 C C . PRO A 1 397 ? 51.781 44.031 -13.172 1 29.09 397 PRO A C 1
ATOM 3297 O O . PRO A 1 397 ? 52.625 43.281 -12.734 1 29.09 397 PRO A O 1
ATOM 3300 N N . ARG A 1 398 ? 52 45.094 -14.062 1 27.73 398 ARG A N 1
ATOM 3301 C CA . ARG A 1 398 ? 53.406 45.031 -14.508 1 27.73 398 ARG A CA 1
ATOM 3302 C C . ARG A 1 398 ? 54.344 45.375 -13.367 1 27.73 398 ARG A C 1
ATOM 3304 O O . ARG A 1 398 ? 55.562 45.562 -13.594 1 27.73 398 ARG A O 1
ATOM 3311 N N . ARG A 1 399 ? 53.781 46 -12.234 1 27.84 399 ARG A N 1
ATOM 3312 C CA . ARG A 1 399 ? 54.938 46.625 -11.625 1 27.84 399 ARG A CA 1
ATOM 3313 C C . ARG A 1 399 ? 55.969 45.594 -11.211 1 27.84 399 ARG A C 1
ATOM 3315 O O . ARG A 1 399 ? 55.719 44.75 -10.375 1 27.84 399 ARG A O 1
ATOM 3322 N N . THR A 1 400 ? 56.75 45.156 -12.211 1 29.05 400 THR A N 1
ATOM 3323 C CA . THR A 1 400 ? 57.938 44.281 -12.078 1 29.05 400 THR A CA 1
ATOM 3324 C C . THR A 1 400 ? 58.812 44.781 -10.945 1 29.05 400 THR A C 1
ATOM 3326 O O . THR A 1 400 ? 59.219 45.938 -10.898 1 29.05 400 THR A O 1
ATOM 3329 N N . PRO A 1 401 ? 58.594 44.312 -9.719 1 30.91 401 PRO A N 1
ATOM 3330 C CA . PRO A 1 401 ? 59.438 44.812 -8.625 1 30.91 401 PRO A CA 1
ATOM 3331 C C . PRO A 1 401 ? 60.906 45 -9.031 1 30.91 401 PRO A C 1
ATOM 3333 O O . PRO A 1 401 ? 61.406 44.25 -9.875 1 30.91 401 PRO A O 1
ATOM 3336 N N . GLY A 1 402 ? 61.406 46.281 -9.195 1 29.41 402 GLY A N 1
ATOM 3337 C CA . GLY A 1 402 ? 62.75 46.719 -9.562 1 29.41 402 GLY A CA 1
ATOM 3338 C C . GLY A 1 402 ? 63.844 45.938 -8.859 1 29.41 402 GLY A C 1
ATOM 3339 O O . GLY A 1 402 ? 63.594 45.281 -7.852 1 29.41 402 GLY A O 1
ATOM 3340 N N . PRO A 1 403 ? 64.875 45.562 -9.711 1 30.8 403 PRO A N 1
ATOM 3341 C CA . PRO A 1 403 ? 66.062 44.75 -9.336 1 30.8 403 PRO A CA 1
ATOM 3342 C C . PRO A 1 403 ? 66.688 45.188 -8.031 1 30.8 403 PRO A C 1
ATOM 3344 O O . PRO A 1 403 ? 67.062 46.375 -7.883 1 30.8 403 PRO A O 1
ATOM 3347 N N . VAL A 1 404 ? 66.062 44.906 -6.887 1 31.28 404 VAL A N 1
ATOM 3348 C CA . VAL A 1 404 ? 66.688 45.375 -5.676 1 31.28 404 VAL A CA 1
ATOM 3349 C C . VAL A 1 404 ? 68.188 45.094 -5.746 1 31.28 404 VAL A C 1
ATOM 3351 O O . VAL A 1 404 ? 68.625 43.969 -6.121 1 31.28 404 VAL A O 1
ATOM 3354 N N . THR A 1 405 ? 69 46.094 -6.02 1 28.64 405 THR A N 1
ATOM 3355 C CA . THR A 1 405 ? 70.438 46.188 -6.098 1 28.64 405 THR A CA 1
ATOM 3356 C C . THR A 1 405 ? 71.125 45.469 -4.918 1 28.64 405 THR A C 1
ATOM 3358 O O . THR A 1 405 ? 70.625 45.625 -3.779 1 28.64 405 THR A O 1
ATOM 3361 N N . PRO A 1 406 ? 71.812 44.375 -5.258 1 29.22 406 PRO A N 1
ATOM 3362 C CA . PRO A 1 406 ? 72.562 43.5 -4.336 1 29.22 406 PRO A CA 1
ATOM 3363 C C . PRO A 1 406 ? 73.438 44.281 -3.367 1 29.22 406 PRO A C 1
ATOM 3365 O O . PRO A 1 406 ? 74.312 45.062 -3.797 1 29.22 406 PRO A O 1
ATOM 3368 N N . VAL A 1 407 ? 72.812 44.969 -2.393 1 27.7 407 VAL A N 1
ATOM 3369 C CA . VAL A 1 407 ? 73.688 45.75 -1.519 1 27.7 407 VAL A CA 1
ATOM 3370 C C . VAL A 1 407 ? 74.875 44.906 -1.086 1 27.7 407 VAL A C 1
ATOM 3372 O O . VAL A 1 407 ? 74.75 43.719 -0.767 1 27.7 407 VAL A O 1
ATOM 3375 N N . ARG A 1 408 ? 76 45.312 -1.465 1 23.33 408 ARG A N 1
ATOM 3376 C CA . ARG A 1 408 ? 77.438 44.938 -1.234 1 23.33 408 ARG A CA 1
ATOM 3377 C C . ARG A 1 408 ? 77.688 44.719 0.252 1 23.33 408 ARG A C 1
ATOM 3379 O O . ARG A 1 408 ? 77.438 45.625 1.068 1 23.33 408 ARG A O 1
ATOM 3386 N N . ALA A 1 409 ? 77.438 43.5 0.726 1 25.95 409 ALA A N 1
ATOM 3387 C CA . ALA A 1 409 ? 77.875 43.031 2.053 1 25.95 409 ALA A CA 1
ATOM 3388 C C . ALA A 1 409 ? 79.25 43.594 2.416 1 25.95 409 ALA A C 1
ATOM 3390 O O . ALA A 1 409 ? 80.25 43.281 1.756 1 25.95 409 ALA A O 1
ATOM 3391 N N . SER A 1 410 ? 79.375 44.969 2.639 1 22.64 410 SER A N 1
ATOM 3392 C CA . SER A 1 410 ? 80.625 45.531 3.07 1 22.64 410 SER A CA 1
ATOM 3393 C C . SER A 1 410 ? 81.25 44.688 4.184 1 22.64 410 SER A C 1
ATOM 3395 O O . SER A 1 410 ? 80.562 44.344 5.156 1 22.64 410 SER A O 1
ATOM 3397 N N . HIS A 1 411 ? 82.188 43.844 3.855 1 23.58 411 HIS A N 1
ATOM 3398 C CA . HIS A 1 411 ? 83.125 43.031 4.609 1 23.58 411 HIS A CA 1
ATOM 3399 C C . HIS A 1 411 ? 83.875 43.875 5.641 1 23.58 411 HIS A C 1
ATOM 3401 O O . HIS A 1 411 ? 84.812 43.406 6.258 1 23.58 411 HIS A O 1
ATOM 3407 N N . SER A 1 412 ? 83.188 44.844 6.355 1 21.83 412 SER A N 1
ATOM 3408 C CA . SER A 1 412 ? 84.188 45.562 7.16 1 21.83 412 SER A CA 1
ATOM 3409 C C . SER A 1 412 ? 85 44.594 8.062 1 21.83 412 SER A C 1
ATOM 3411 O O . SER A 1 412 ? 84.375 43.812 8.797 1 21.83 412 SER A O 1
ATOM 3413 N N . ARG A 1 413 ? 86.25 44.281 7.727 1 23.36 413 ARG A N 1
ATOM 3414 C CA . ARG A 1 413 ? 87.375 43.688 8.414 1 23.36 413 ARG A CA 1
ATOM 3415 C C . ARG A 1 413 ? 87.688 44.438 9.719 1 23.36 413 ARG A C 1
ATOM 3417 O O . ARG A 1 413 ? 88.188 45.562 9.695 1 23.36 413 ARG A O 1
ATOM 3424 N N . GLU A 1 414 ? 86.688 44.938 10.523 1 21.75 414 GLU A N 1
ATOM 3425 C CA . GLU A 1 414 ? 87.375 45.719 11.523 1 21.75 414 GLU A CA 1
ATOM 3426 C C . GLU A 1 414 ? 88.562 44.938 12.102 1 21.75 414 GLU A C 1
ATOM 3428 O O . GLU A 1 414 ? 88.5 43.719 12.242 1 21.75 414 GLU A O 1
ATOM 3433 N N . THR A 1 415 ? 89.75 45.656 12.398 1 22.06 415 THR A N 1
ATOM 3434 C CA . THR A 1 415 ? 91.188 45.844 12.727 1 22.06 415 THR A CA 1
ATOM 3435 C C . THR A 1 415 ? 91.5 45.25 14.078 1 22.06 415 THR A C 1
ATOM 3437 O O . THR A 1 415 ? 90.938 45.656 15.109 1 22.06 415 THR A O 1
ATOM 3440 N N . SER A 1 416 ? 91.75 43.844 14.078 1 18.3 416 SER A N 1
ATOM 3441 C CA . SER A 1 416 ? 93.062 43.625 14.68 1 18.3 416 SER A CA 1
ATOM 3442 C C . SER A 1 416 ? 94.125 44.188 13.797 1 18.3 416 SER A C 1
ATOM 3444 O O . SER A 1 416 ? 94.125 44 12.578 1 18.3 416 SER A O 1
ATOM 3446 N N . MET B 1 1 ? 31.078 -22.969 -13.852 1 34.94 1 MET B N 1
ATOM 3447 C CA . MET B 1 1 ? 30.625 -22.25 -12.664 1 34.94 1 MET B CA 1
ATOM 3448 C C . MET B 1 1 ? 29.109 -22.016 -12.727 1 34.94 1 MET B C 1
ATOM 3450 O O . MET B 1 1 ? 28.594 -21.594 -13.758 1 34.94 1 MET B O 1
ATOM 3454 N N . GLY B 1 2 ? 28.344 -22.75 -11.969 1 51.66 2 GLY B N 1
ATOM 3455 C CA . GLY B 1 2 ? 26.891 -22.703 -11.984 1 51.66 2 GLY B CA 1
ATOM 3456 C C . GLY B 1 2 ? 26.344 -21.281 -11.875 1 51.66 2 GLY B C 1
ATOM 3457 O O . GLY B 1 2 ? 27.031 -20.391 -11.398 1 51.66 2 GLY B O 1
ATOM 3458 N N . LYS B 1 3 ? 25.359 -20.875 -12.617 1 64.62 3 LYS B N 1
ATOM 3459 C CA . LYS B 1 3 ? 24.781 -19.531 -12.625 1 64.62 3 LYS B CA 1
ATOM 3460 C C . LYS B 1 3 ? 24.406 -19.094 -11.211 1 64.62 3 LYS B C 1
ATOM 3462 O O . LYS B 1 3 ? 23.953 -19.891 -10.398 1 64.62 3 LYS B O 1
ATOM 3467 N N . PRO B 1 4 ? 24.844 -17.875 -10.875 1 76.44 4 PRO B N 1
ATOM 3468 C CA . PRO B 1 4 ? 24.562 -17.359 -9.523 1 76.44 4 PRO B CA 1
ATOM 3469 C C . PRO B 1 4 ? 23.078 -17.375 -9.18 1 76.44 4 PRO B C 1
ATOM 3471 O O . PRO B 1 4 ? 22.234 -17.141 -10.055 1 76.44 4 PRO B O 1
ATOM 3474 N N . ARG B 1 5 ? 22.844 -17.859 -7.988 1 78.94 5 ARG B N 1
ATOM 3475 C CA . ARG B 1 5 ? 21.484 -17.859 -7.492 1 78.94 5 ARG B CA 1
ATOM 3476 C C . ARG B 1 5 ? 20.984 -16.438 -7.242 1 78.94 5 ARG B C 1
ATOM 3478 O O . ARG B 1 5 ? 21.688 -15.625 -6.652 1 78.94 5 ARG B O 1
ATOM 3485 N N . ILE B 1 6 ? 19.781 -16.172 -7.824 1 89.75 6 ILE B N 1
ATOM 3486 C CA . ILE B 1 6 ? 19.172 -14.859 -7.668 1 89.75 6 ILE B CA 1
ATOM 3487 C C . ILE B 1 6 ? 18.156 -14.898 -6.539 1 89.75 6 ILE B C 1
ATOM 3489 O O . ILE B 1 6 ? 17.078 -15.492 -6.68 1 89.75 6 ILE B O 1
ATOM 3493 N N . GLU B 1 7 ? 18.391 -14.266 -5.473 1 91.5 7 GLU B N 1
ATOM 3494 C CA . GLU B 1 7 ? 17.625 -14.367 -4.234 1 91.5 7 GLU B CA 1
ATOM 3495 C C . GLU B 1 7 ? 16.266 -13.695 -4.371 1 91.5 7 GLU B C 1
ATOM 3497 O O . GLU B 1 7 ? 15.289 -14.141 -3.771 1 91.5 7 GLU B O 1
ATOM 3502 N N . GLU B 1 8 ? 16.234 -12.648 -5.184 1 95.19 8 GLU B N 1
ATOM 3503 C CA . GLU B 1 8 ? 14.984 -11.891 -5.273 1 95.19 8 GLU B CA 1
ATOM 3504 C C . GLU B 1 8 ? 13.875 -12.727 -5.906 1 95.19 8 GLU B C 1
ATOM 3506 O O . GLU B 1 8 ? 12.688 -12.5 -5.645 1 95.19 8 GLU B O 1
ATOM 3511 N N . TRP B 1 9 ? 14.219 -13.648 -6.781 1 96.25 9 TRP B N 1
ATOM 3512 C CA . TRP B 1 9 ? 13.211 -14.516 -7.391 1 96.25 9 TRP B CA 1
ATOM 3513 C C . TRP B 1 9 ? 12.602 -15.445 -6.352 1 96.25 9 TRP B C 1
ATOM 3515 O O . TRP B 1 9 ? 11.391 -15.672 -6.348 1 96.25 9 TRP B O 1
ATOM 3525 N N . THR B 1 10 ? 13.469 -15.953 -5.453 1 96.38 10 THR B N 1
ATOM 3526 C CA . THR B 1 10 ? 12.984 -16.812 -4.383 1 96.38 10 THR B CA 1
ATOM 3527 C C . THR B 1 10 ? 12.117 -16.031 -3.408 1 96.38 10 THR B C 1
ATOM 3529 O O . THR B 1 10 ? 11.086 -16.531 -2.938 1 96.38 10 THR B O 1
ATOM 3532 N N . GLN B 1 11 ? 12.531 -14.867 -3.156 1 97.5 11 GLN B N 1
ATOM 3533 C CA . GLN B 1 11 ? 11.766 -14 -2.268 1 97.5 11 GLN B CA 1
ATOM 3534 C C . GLN B 1 11 ? 10.406 -13.664 -2.875 1 97.5 11 GLN B C 1
ATOM 3536 O O . GLN B 1 11 ? 9.391 -13.672 -2.18 1 97.5 11 GLN B O 1
ATOM 3541 N N . LEU B 1 12 ? 10.391 -13.344 -4.148 1 97.62 12 LEU B N 1
ATOM 3542 C CA . LEU B 1 12 ? 9.148 -13.055 -4.848 1 97.62 12 LEU B CA 1
ATOM 3543 C C . LEU B 1 12 ? 8.219 -14.258 -4.84 1 97.62 12 LEU B C 1
ATOM 3545 O O . LEU B 1 12 ? 7.004 -14.109 -4.711 1 97.62 12 LEU B O 1
ATOM 3549 N N . ARG B 1 13 ? 8.766 -15.453 -4.926 1 97.12 13 ARG B N 1
ATOM 3550 C CA . ARG B 1 13 ? 7.992 -16.688 -4.816 1 97.12 13 ARG B CA 1
ATOM 3551 C C . ARG B 1 13 ? 7.305 -16.781 -3.459 1 97.12 13 ARG B C 1
ATOM 3553 O O . ARG B 1 13 ? 6.156 -17.234 -3.369 1 97.12 13 ARG B O 1
ATOM 3560 N N . GLY B 1 14 ? 8.086 -16.438 -2.494 1 97.88 14 GLY B N 1
ATOM 3561 C CA . GLY B 1 14 ? 7.516 -16.469 -1.154 1 97.88 14 GLY B CA 1
ATOM 3562 C C . GLY B 1 14 ? 6.309 -15.57 -1 1 97.88 14 GLY B C 1
ATOM 3563 O O . GLY B 1 14 ? 5.289 -15.977 -0.441 1 97.88 14 GLY B O 1
ATOM 3564 N N . ILE B 1 15 ? 6.379 -14.367 -1.51 1 97.81 15 ILE B N 1
ATOM 3565 C CA . ILE B 1 15 ? 5.277 -13.414 -1.428 1 97.81 15 ILE B CA 1
ATOM 3566 C C . ILE B 1 15 ? 4.09 -13.922 -2.242 1 97.81 15 ILE B C 1
ATOM 3568 O O . ILE B 1 15 ? 2.941 -13.82 -1.806 1 97.81 15 ILE B O 1
ATOM 3572 N N . ALA B 1 16 ? 4.379 -14.438 -3.402 1 97.94 16 ALA B N 1
ATOM 3573 C CA . ALA B 1 16 ? 3.33 -14.969 -4.273 1 97.94 16 ALA B CA 1
ATOM 3574 C C . ALA B 1 16 ? 2.594 -16.125 -3.605 1 97.94 16 ALA B C 1
ATOM 3576 O O . ALA B 1 16 ? 1.37 -16.234 -3.709 1 97.94 16 ALA B O 1
ATOM 3577 N N . PHE B 1 17 ? 3.33 -16.969 -2.932 1 97.75 17 PHE B N 1
ATOM 3578 C CA . PHE B 1 17 ? 2.738 -18.094 -2.211 1 97.75 17 PHE B CA 1
ATOM 3579 C C . PHE B 1 17 ? 1.761 -17.594 -1.151 1 97.75 17 PHE B C 1
ATOM 3581 O O . PHE B 1 17 ? 0.632 -18.078 -1.064 1 97.75 17 PHE B O 1
ATOM 3588 N N . LEU B 1 18 ? 2.213 -16.625 -0.388 1 98.25 18 LEU B N 1
ATOM 3589 C CA . LEU B 1 18 ? 1.357 -16.078 0.662 1 98.25 18 LEU B CA 1
ATOM 3590 C C . LEU B 1 18 ? 0.094 -15.461 0.069 1 98.25 18 LEU B C 1
ATOM 3592 O O . LEU B 1 18 ? -0.989 -15.586 0.646 1 98.25 18 LEU B O 1
ATOM 3596 N N . ALA B 1 19 ? 0.225 -14.812 -1.051 1 97.81 19 ALA B N 1
ATOM 3597 C CA . ALA B 1 19 ? -0.925 -14.219 -1.726 1 97.81 19 ALA B CA 1
ATOM 3598 C C . ALA B 1 19 ? -1.922 -15.289 -2.16 1 97.81 19 ALA B C 1
ATOM 3600 O O . ALA B 1 19 ? -3.131 -15.125 -1.986 1 97.81 19 ALA B O 1
ATOM 3601 N N . ILE B 1 20 ? -1.436 -16.375 -2.676 1 97.19 20 ILE B N 1
ATOM 3602 C CA . ILE B 1 20 ? -2.283 -17.453 -3.156 1 97.19 20 ILE B CA 1
ATOM 3603 C C . ILE B 1 20 ? -3.033 -18.078 -1.982 1 97.19 20 ILE B C 1
ATOM 3605 O O . ILE B 1 20 ? -4.246 -18.297 -2.057 1 97.19 20 ILE B O 1
ATOM 3609 N N . VAL B 1 21 ? -2.291 -18.359 -0.925 1 97.88 21 VAL B N 1
ATOM 3610 C CA . VAL B 1 21 ? -2.908 -18.969 0.25 1 97.88 21 VAL B CA 1
ATOM 3611 C C . VAL B 1 21 ? -3.984 -18.047 0.807 1 97.88 21 VAL B C 1
ATOM 3613 O O . VAL B 1 21 ? -5.066 -18.5 1.191 1 97.88 21 VAL B O 1
ATOM 3616 N N . MET B 1 22 ? -3.727 -16.766 0.812 1 97.75 22 MET B N 1
ATOM 3617 C CA . MET B 1 22 ? -4.707 -15.789 1.279 1 97.75 22 MET B CA 1
ATOM 3618 C C . MET B 1 22 ? -5.961 -15.82 0.411 1 97.75 22 MET B C 1
ATOM 3620 O O . MET B 1 22 ? -7.078 -15.844 0.929 1 97.75 22 MET B O 1
ATOM 3624 N N . GLN B 1 23 ? -5.797 -15.867 -0.85 1 95.19 23 GLN B N 1
ATOM 3625 C CA . GLN B 1 23 ? -6.93 -15.859 -1.773 1 95.19 23 GLN B CA 1
ATOM 3626 C C . GLN B 1 23 ? -7.824 -17.078 -1.553 1 95.19 23 GLN B C 1
ATOM 3628 O O . GLN B 1 23 ? -9.055 -16.969 -1.573 1 95.19 23 GLN B O 1
ATOM 3633 N N . HIS B 1 24 ? -7.27 -18.188 -1.338 1 96 24 HIS B N 1
ATOM 3634 C CA . HIS B 1 24 ? -8.047 -19.406 -1.156 1 96 24 HIS B CA 1
ATOM 3635 C C . HIS B 1 24 ? -8.758 -19.406 0.196 1 96 24 HIS B C 1
ATOM 3637 O O . HIS B 1 24 ? -9.844 -19.969 0.33 1 96 24 HIS B O 1
ATOM 3643 N N . ASN B 1 25 ? -8.078 -18.812 1.17 1 96.94 25 ASN B N 1
ATOM 3644 C CA . ASN B 1 25 ? -8.773 -18.656 2.443 1 96.94 25 ASN B CA 1
ATOM 3645 C C . ASN B 1 25 ? -9.945 -17.688 2.324 1 96.94 25 ASN B C 1
ATOM 3647 O O . ASN B 1 25 ? -10.992 -17.906 2.941 1 96.94 25 ASN B O 1
ATOM 3651 N N . ILE B 1 26 ? -9.773 -16.641 1.589 1 95.69 26 ILE B N 1
ATOM 3652 C CA . ILE B 1 26 ? -10.867 -15.703 1.35 1 95.69 26 ILE B CA 1
ATOM 3653 C C . ILE B 1 26 ? -12.023 -16.422 0.658 1 95.69 26 ILE B C 1
ATOM 3655 O O . ILE B 1 26 ? -13.18 -16.266 1.048 1 95.69 26 ILE B O 1
ATOM 3659 N N . ALA B 1 27 ? -11.727 -17.219 -0.336 1 91.81 27 ALA B N 1
ATOM 3660 C CA . ALA B 1 27 ? -12.742 -17.938 -1.105 1 91.81 27 ALA B CA 1
ATOM 3661 C C . ALA B 1 27 ? -13.555 -18.859 -0.21 1 91.81 27 ALA B C 1
ATOM 3663 O O . ALA B 1 27 ? -14.75 -19.078 -0.449 1 91.81 27 ALA B O 1
ATOM 3664 N N . GLU B 1 28 ? -12.945 -19.391 0.787 1 92.62 28 GLU B N 1
ATOM 3665 C CA . GLU B 1 28 ? -13.617 -20.312 1.699 1 92.62 28 GLU B CA 1
ATOM 3666 C C . GLU B 1 28 ? -14.695 -19.594 2.516 1 92.62 28 GLU B C 1
ATOM 3668 O O . GLU B 1 28 ? -15.719 -20.188 2.859 1 92.62 28 GLU B O 1
ATOM 3673 N N . TYR B 1 29 ? -14.5 -18.328 2.807 1 93.62 29 TYR B N 1
ATOM 3674 C CA . TYR B 1 29 ? -15.359 -17.688 3.793 1 93.62 29 TYR B CA 1
ATOM 3675 C C . TYR B 1 29 ? -16.266 -16.656 3.135 1 93.62 29 TYR B C 1
ATOM 3677 O O . TYR B 1 29 ? -17.359 -16.375 3.631 1 93.62 29 TYR B O 1
ATOM 3685 N N . ILE B 1 30 ? -15.93 -16.109 2.043 1 90.81 30 ILE B N 1
ATOM 3686 C CA . ILE B 1 30 ? -16.594 -14.93 1.498 1 90.81 30 ILE B CA 1
ATOM 3687 C C . ILE B 1 30 ? -17.953 -15.328 0.934 1 90.81 30 ILE B C 1
ATOM 3689 O O . ILE B 1 30 ? -18.859 -14.484 0.807 1 90.81 30 ILE B O 1
ATOM 3693 N N . TYR B 1 31 ? -18.203 -16.578 0.624 1 87.44 31 TYR B N 1
ATOM 3694 C CA . TYR B 1 31 ? -19.438 -17.016 -0.002 1 87.44 31 TYR B CA 1
ATOM 3695 C C . TYR B 1 31 ? -20.391 -17.625 1.025 1 87.44 31 TYR B C 1
ATOM 3697 O O . TYR B 1 31 ? -21.438 -18.141 0.67 1 87.44 31 TYR B O 1
ATOM 3705 N N . ARG B 1 32 ? -19.984 -17.594 2.166 1 91.19 32 ARG B N 1
ATOM 3706 C CA . ARG B 1 32 ? -20.859 -18.125 3.203 1 91.19 32 ARG B CA 1
ATOM 3707 C C . ARG B 1 32 ? -22.094 -17.25 3.393 1 91.19 32 ARG B C 1
ATOM 3709 O O . ARG B 1 32 ? -22 -16.016 3.303 1 91.19 32 ARG B O 1
ATOM 3716 N N . SER B 1 33 ? -23.188 -17.828 3.674 1 89.5 33 SER B N 1
ATOM 3717 C CA . SER B 1 33 ? -24.484 -17.156 3.676 1 89.5 33 SER B CA 1
ATOM 3718 C C . SER B 1 33 ? -24.609 -16.188 4.84 1 89.5 33 SER B C 1
ATOM 3720 O O . SER B 1 33 ? -25.359 -15.203 4.758 1 89.5 33 SER B O 1
ATOM 3722 N N . ASP B 1 34 ? -23.922 -16.406 5.891 1 92.44 34 ASP B N 1
ATOM 3723 C CA . ASP B 1 34 ? -24.078 -15.586 7.086 1 92.44 34 ASP B CA 1
ATOM 3724 C C . ASP B 1 34 ? -23.047 -14.453 7.109 1 92.44 34 ASP B C 1
ATOM 3726 O O . ASP B 1 34 ? -22.859 -13.805 8.141 1 92.44 34 ASP B O 1
ATOM 3730 N N . ILE B 1 35 ? -22.438 -14.203 6.004 1 92.25 35 ILE B N 1
ATOM 3731 C CA . ILE B 1 35 ? -21.422 -13.164 5.988 1 92.25 35 ILE B CA 1
ATOM 3732 C C . ILE B 1 35 ? -22.078 -11.789 6.02 1 92.25 35 ILE B C 1
ATOM 3734 O O . ILE B 1 35 ? -23.109 -11.57 5.367 1 92.25 35 ILE B O 1
ATOM 3738 N N . GLU B 1 36 ? -21.547 -10.93 6.805 1 91.88 36 GLU B N 1
ATOM 3739 C CA . GLU B 1 36 ? -22.031 -9.555 6.891 1 91.88 36 GLU B CA 1
ATOM 3740 C C . GLU B 1 36 ? -21.297 -8.656 5.891 1 91.88 36 GLU B C 1
ATOM 3742 O O . GLU B 1 36 ? -20.172 -8.945 5.484 1 91.88 36 GLU B O 1
ATOM 3747 N N . GLN B 1 37 ? -21.859 -7.59 5.586 1 91.12 37 GLN B N 1
ATOM 3748 C CA . GLN B 1 37 ? -21.391 -6.711 4.52 1 91.12 37 GLN B CA 1
ATOM 3749 C C . GLN B 1 37 ? -19.984 -6.18 4.812 1 91.12 37 GLN B C 1
ATOM 3751 O O . GLN B 1 37 ? -19.109 -6.211 3.941 1 91.12 37 GLN B O 1
ATOM 3756 N N . PRO B 1 38 ? -19.688 -5.703 6.043 1 91.5 38 PRO B N 1
ATOM 3757 C CA . PRO B 1 38 ? -18.344 -5.203 6.312 1 91.5 38 PRO B CA 1
ATOM 3758 C C . PRO B 1 38 ? -17.266 -6.262 6.09 1 91.5 38 PRO B C 1
ATOM 3760 O O . PRO B 1 38 ? -16.188 -5.957 5.562 1 91.5 38 PRO B O 1
ATOM 3763 N N . ASP B 1 39 ? -17.578 -7.48 6.469 1 93.94 39 ASP B N 1
ATOM 3764 C CA . ASP B 1 39 ? -16.641 -8.578 6.27 1 93.94 39 ASP B CA 1
ATOM 3765 C C . ASP B 1 39 ? -16.406 -8.844 4.785 1 93.94 39 ASP B C 1
ATOM 3767 O O . ASP B 1 39 ? -15.266 -8.984 4.34 1 93.94 39 ASP B O 1
ATOM 3771 N N . SER B 1 40 ? -17.531 -8.852 4.102 1 93.19 40 SER B N 1
ATOM 3772 C CA . SER B 1 40 ? -17.484 -9.125 2.668 1 93.19 40 SER B CA 1
ATOM 3773 C C . SER B 1 40 ? -16.672 -8.055 1.937 1 93.19 40 SER B C 1
ATOM 3775 O O . SER B 1 40 ? -15.828 -8.383 1.095 1 93.19 40 SER B O 1
ATOM 3777 N N . ILE B 1 41 ? -16.859 -6.844 2.307 1 92.88 41 ILE B N 1
ATOM 3778 C CA . ILE B 1 41 ? -16.203 -5.723 1.648 1 92.88 41 ILE B CA 1
ATOM 3779 C C . ILE B 1 41 ? -14.703 -5.766 1.94 1 92.88 41 ILE B C 1
ATOM 3781 O O . ILE B 1 41 ? -13.883 -5.66 1.025 1 92.88 41 ILE B O 1
ATOM 3785 N N . MET B 1 42 ? -14.344 -5.941 3.148 1 94.69 42 MET B N 1
ATOM 3786 C CA . MET B 1 42 ? -12.93 -5.879 3.506 1 94.69 42 MET B CA 1
ATOM 3787 C C . MET B 1 42 ? -12.188 -7.109 2.994 1 94.69 42 MET B C 1
ATOM 3789 O O . MET B 1 42 ? -11.008 -7.023 2.652 1 94.69 42 MET B O 1
ATOM 3793 N N . LEU B 1 43 ? -12.836 -8.25 2.969 1 95.44 43 LEU B N 1
ATOM 3794 C CA . LEU B 1 43 ? -12.219 -9.422 2.352 1 95.44 43 LEU B CA 1
ATOM 3795 C C . LEU B 1 43 ? -11.961 -9.18 0.868 1 95.44 43 LEU B C 1
ATOM 3797 O O . LEU B 1 43 ? -10.938 -9.609 0.333 1 95.44 43 LEU B O 1
ATOM 3801 N N . THR B 1 44 ? -12.867 -8.5 0.223 1 93.38 44 THR B N 1
ATOM 3802 C CA . THR B 1 44 ? -12.688 -8.141 -1.179 1 93.38 44 THR B CA 1
ATOM 3803 C C . THR B 1 44 ? -11.492 -7.199 -1.345 1 93.38 44 THR B C 1
ATOM 3805 O O . THR B 1 44 ? -10.727 -7.324 -2.301 1 93.38 44 THR B O 1
ATOM 3808 N N . MET B 1 45 ? -11.344 -6.301 -0.399 1 94.62 45 MET B N 1
ATOM 3809 C CA . MET B 1 45 ? -10.203 -5.387 -0.444 1 94.62 45 MET B CA 1
ATOM 3810 C C . MET B 1 45 ? -8.891 -6.156 -0.323 1 94.62 45 MET B C 1
ATOM 3812 O O . MET B 1 45 ? -7.922 -5.852 -1.021 1 94.62 45 MET B O 1
ATOM 3816 N N . ILE B 1 46 ? -8.859 -7.109 0.54 1 96.31 46 ILE B N 1
ATOM 3817 C CA . ILE B 1 46 ? -7.664 -7.93 0.692 1 96.31 46 ILE B CA 1
ATOM 3818 C C . ILE B 1 46 ? -7.441 -8.758 -0.573 1 96.31 46 ILE B C 1
ATOM 3820 O O . ILE B 1 46 ? -6.301 -8.953 -0.997 1 96.31 46 ILE B O 1
ATOM 3824 N N . TYR B 1 47 ? -8.516 -9.219 -1.155 1 94.69 47 TYR B N 1
ATOM 3825 C CA . TYR B 1 47 ? -8.461 -9.984 -2.396 1 94.69 47 TYR B CA 1
ATOM 3826 C C . TYR B 1 47 ? -7.746 -9.203 -3.49 1 94.69 47 TYR B C 1
ATOM 3828 O O . TYR B 1 47 ? -6.871 -9.742 -4.172 1 94.69 47 TYR B O 1
ATOM 3836 N N . HIS B 1 48 ? -7.988 -7.93 -3.551 1 93.94 48 HIS B N 1
ATOM 3837 C CA . HIS B 1 48 ? -7.387 -7.082 -4.574 1 93.94 48 HIS B CA 1
ATOM 3838 C C . HIS B 1 48 ? -5.918 -6.805 -4.266 1 93.94 48 HIS B C 1
ATOM 3840 O O . HIS B 1 48 ? -5.141 -6.484 -5.168 1 93.94 48 HIS B O 1
ATOM 3846 N N . LEU B 1 49 ? -5.52 -6.945 -3.037 1 95.31 49 LEU B N 1
ATOM 3847 C CA . LEU B 1 49 ? -4.121 -6.785 -2.658 1 95.31 49 LEU B CA 1
ATOM 3848 C C . LEU B 1 49 ? -3.299 -7.996 -3.084 1 95.31 49 LEU B C 1
ATOM 3850 O O . LEU B 1 49 ? -2.074 -7.91 -3.207 1 95.31 49 LEU B O 1
ATOM 3854 N N . THR B 1 50 ? -3.922 -9.102 -3.357 1 94.81 50 THR B N 1
ATOM 3855 C CA . THR B 1 50 ? -3.18 -10.352 -3.492 1 94.81 50 THR B CA 1
ATOM 3856 C C . THR B 1 50 ? -3.377 -10.945 -4.883 1 94.81 50 THR B C 1
ATOM 3858 O O . THR B 1 50 ? -3.076 -12.125 -5.109 1 94.81 50 THR B O 1
ATOM 3861 N N . ARG B 1 51 ? -3.77 -10.211 -5.832 1 92.56 51 ARG B N 1
ATOM 3862 C CA . ARG B 1 51 ? -4.145 -10.727 -7.145 1 92.56 51 ARG B CA 1
ATOM 3863 C C . ARG B 1 51 ? -2.916 -11.172 -7.934 1 92.56 51 ARG B C 1
ATOM 3865 O O . ARG B 1 51 ? -3.027 -11.969 -8.867 1 92.56 51 ARG B O 1
ATOM 3872 N N . PHE B 1 52 ? -1.82 -10.844 -7.539 1 95.06 52 PHE B N 1
ATOM 3873 C CA . PHE B 1 52 ? -0.6 -11.055 -8.312 1 95.06 52 PHE B CA 1
ATOM 3874 C C . PHE B 1 52 ? -0.074 -12.469 -8.109 1 95.06 52 PHE B C 1
ATOM 3876 O O . PHE B 1 52 ? 0.827 -12.906 -8.828 1 95.06 52 PHE B O 1
ATOM 3883 N N . GLY B 1 53 ? -0.56 -13.281 -7.254 1 95.19 53 GLY B N 1
ATOM 3884 C CA . GLY B 1 53 ? 0.031 -14.547 -6.832 1 95.19 53 GLY B CA 1
ATOM 3885 C C . GLY B 1 53 ? 0.292 -15.492 -7.984 1 95.19 53 GLY B C 1
ATOM 3886 O O . GLY B 1 53 ? 1.445 -15.758 -8.328 1 95.19 53 GLY B O 1
ATOM 3887 N N . THR B 1 54 ? -0.723 -15.898 -8.711 1 93.06 54 THR B N 1
ATOM 3888 C CA . THR B 1 54 ? -0.635 -16.906 -9.758 1 93.06 54 THR B CA 1
ATOM 3889 C C . THR B 1 54 ? 0.18 -16.406 -10.945 1 93.06 54 THR B C 1
ATOM 3891 O O . THR B 1 54 ? 1.14 -17.047 -11.367 1 93.06 54 THR B O 1
ATOM 3894 N N . PRO B 1 55 ? -0.108 -15.219 -11.414 1 94.12 55 PRO B N 1
ATOM 3895 C CA . PRO B 1 55 ? 0.679 -14.703 -12.539 1 94.12 55 PRO B CA 1
ATOM 3896 C C . PRO B 1 55 ? 2.158 -14.539 -12.195 1 94.12 55 PRO B C 1
ATOM 3898 O O . PRO B 1 55 ? 3.02 -14.695 -13.062 1 94.12 55 PRO B O 1
ATOM 3901 N N . THR B 1 56 ? 2.412 -14.258 -10.984 1 96.75 56 THR B N 1
ATOM 3902 C CA . THR B 1 56 ? 3.801 -14.109 -10.57 1 96.75 56 THR B CA 1
ATOM 3903 C C . THR B 1 56 ? 4.539 -15.445 -10.664 1 96.75 56 THR B C 1
ATOM 3905 O O . THR B 1 56 ? 5.707 -15.492 -11.055 1 96.75 56 THR B O 1
ATOM 3908 N N . PHE B 1 57 ? 3.9 -16.516 -10.32 1 96.25 57 PHE B N 1
ATOM 3909 C CA . PHE B 1 57 ? 4.516 -17.844 -10.445 1 96.25 57 PHE B CA 1
ATOM 3910 C C . PHE B 1 57 ? 4.789 -18.172 -11.906 1 96.25 57 PHE B C 1
ATOM 3912 O O . PHE B 1 57 ? 5.805 -18.797 -12.227 1 96.25 57 PHE B O 1
ATOM 3919 N N . VAL B 1 58 ? 3.893 -17.781 -12.781 1 95.62 58 VAL B N 1
ATOM 3920 C CA . VAL B 1 58 ? 4.098 -18 -14.211 1 95.62 58 VAL B CA 1
ATOM 3921 C C . VAL B 1 58 ? 5.305 -17.203 -14.688 1 95.62 58 VAL B C 1
ATOM 3923 O O . VAL B 1 58 ? 6.156 -17.719 -15.406 1 95.62 58 VAL B O 1
ATOM 3926 N N . PHE B 1 59 ? 5.355 -15.969 -14.273 1 96.81 59 PHE B N 1
ATOM 3927 C CA . PHE B 1 59 ? 6.477 -15.086 -14.578 1 96.81 59 PHE B CA 1
ATOM 3928 C C . PHE B 1 59 ? 7.789 -15.703 -14.109 1 96.81 59 PHE B C 1
ATOM 3930 O O . PHE B 1 59 ? 8.766 -15.75 -14.867 1 96.81 59 PHE B O 1
ATOM 3937 N N . LEU B 1 60 ? 7.801 -16.219 -12.914 1 96.44 60 LEU B N 1
ATOM 3938 C CA . LEU B 1 60 ? 9.008 -16.781 -12.328 1 96.44 60 LEU B CA 1
ATOM 3939 C C . LEU B 1 60 ? 9.422 -18.062 -13.031 1 96.44 60 LEU B C 1
ATOM 3941 O O . LEU B 1 60 ? 10.609 -18.344 -13.18 1 96.44 60 LEU B O 1
ATOM 3945 N N . SER B 1 61 ? 8.453 -18.875 -13.422 1 94.75 61 SER B N 1
ATOM 3946 C CA . SER B 1 61 ? 8.758 -20.062 -14.203 1 94.75 61 SER B CA 1
ATOM 3947 C C . SER B 1 61 ? 9.445 -19.703 -15.516 1 94.75 61 SER B C 1
ATOM 3949 O O . SER B 1 61 ? 10.406 -20.359 -15.914 1 94.75 61 SER B O 1
ATOM 3951 N N . GLY B 1 62 ? 8.922 -18.656 -16.125 1 94.38 62 GLY B N 1
ATOM 3952 C CA . GLY B 1 62 ? 9.562 -18.188 -17.344 1 94.38 62 GLY B CA 1
ATOM 3953 C C . GLY B 1 62 ? 10.969 -17.688 -17.109 1 94.38 62 GLY B C 1
ATOM 3954 O O . GLY B 1 62 ? 11.891 -18.047 -17.844 1 94.38 62 GLY B O 1
ATOM 3955 N N . VAL B 1 63 ? 11.125 -16.906 -16.125 1 94.81 63 VAL B N 1
ATOM 3956 C CA . VAL B 1 63 ? 12.43 -16.312 -15.828 1 94.81 63 VAL B CA 1
ATOM 3957 C C . VAL B 1 63 ? 13.445 -17.422 -15.578 1 94.81 63 VAL B C 1
ATOM 3959 O O . VAL B 1 63 ? 14.555 -17.391 -16.125 1 94.81 63 VAL B O 1
ATOM 3962 N N . MET B 1 64 ? 13.086 -18.375 -14.836 1 91.81 64 MET B N 1
ATOM 3963 C CA . MET B 1 64 ? 14.016 -19.438 -14.453 1 91.81 64 MET B CA 1
ATOM 3964 C C . MET B 1 64 ? 14.367 -20.312 -15.648 1 91.81 64 MET B C 1
ATOM 3966 O O . MET B 1 64 ? 15.531 -20.656 -15.844 1 91.81 64 MET B O 1
ATOM 3970 N N . LEU B 1 65 ? 13.43 -20.625 -16.453 1 91.25 65 LEU B N 1
ATOM 3971 C CA . LEU B 1 65 ? 13.664 -21.484 -17.609 1 91.25 65 LEU B CA 1
ATOM 3972 C C . LEU B 1 65 ? 14.562 -20.781 -18.625 1 91.25 65 LEU B C 1
ATOM 3974 O O . LEU B 1 65 ? 15.547 -21.375 -19.094 1 91.25 65 LEU B O 1
ATOM 3978 N N . PHE B 1 66 ? 14.297 -19.594 -18.875 1 91.62 66 PHE B N 1
ATOM 3979 C CA . PHE B 1 66 ? 15.07 -18.875 -19.875 1 91.62 66 PHE B CA 1
ATOM 3980 C C . PHE B 1 66 ? 16.438 -18.484 -19.328 1 91.62 66 PHE B C 1
ATOM 3982 O O . PHE B 1 66 ? 17.422 -18.406 -20.078 1 91.62 66 PHE B O 1
ATOM 3989 N N . TYR B 1 67 ? 16.469 -18.203 -18.047 1 90.25 67 TYR B N 1
ATOM 3990 C CA . TYR B 1 67 ? 17.75 -17.875 -17.422 1 90.25 67 TYR B CA 1
ATOM 3991 C C . TYR B 1 67 ? 18.703 -19.062 -17.469 1 90.25 67 TYR B C 1
ATOM 3993 O O . TYR B 1 67 ? 19.875 -18.906 -17.781 1 90.25 67 TYR B O 1
ATOM 4001 N N . HIS B 1 68 ? 18.25 -20.266 -17.234 1 87.56 68 HIS B N 1
ATOM 4002 C CA . HIS B 1 68 ? 19.078 -21.453 -17.188 1 87.56 68 HIS B CA 1
ATOM 4003 C C . HIS B 1 68 ? 19.406 -21.953 -18.594 1 87.56 68 HIS B C 1
ATOM 4005 O O . HIS B 1 68 ? 20.438 -22.578 -18.812 1 87.56 68 HIS B O 1
ATOM 4011 N N . HIS B 1 69 ? 18.594 -21.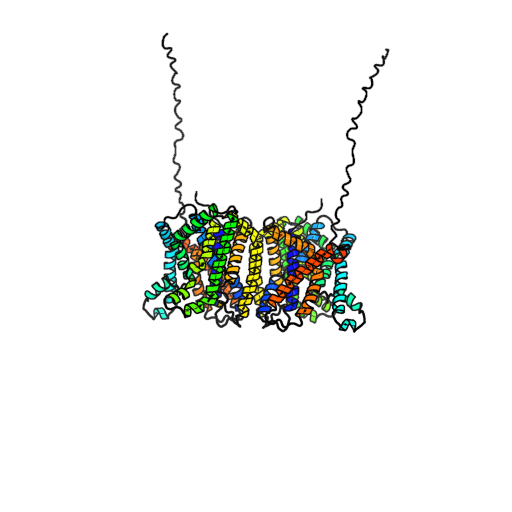656 -19.531 1 85.81 69 HIS B N 1
ATOM 4012 C CA . HIS B 1 69 ? 18.797 -22.141 -20.891 1 85.81 69 HIS B CA 1
ATOM 4013 C C . HIS B 1 69 ? 19.047 -20.984 -21.859 1 85.81 69 HIS B C 1
ATOM 4015 O O . HIS B 1 69 ? 18.625 -21.031 -23.016 1 85.81 69 HIS B O 1
ATOM 4021 N N . ARG B 1 70 ? 19.641 -20.031 -21.312 1 78.56 70 ARG B N 1
ATOM 4022 C CA . ARG B 1 70 ? 19.906 -18.828 -22.094 1 78.56 70 ARG B CA 1
ATOM 4023 C C . ARG B 1 70 ? 20.859 -19.125 -23.234 1 78.56 70 ARG B C 1
ATOM 4025 O O . ARG B 1 70 ? 20.672 -18.641 -24.359 1 78.56 70 ARG B O 1
ATOM 4032 N N . GLN B 1 71 ? 21.844 -19.922 -22.984 1 75.81 71 GLN B N 1
ATOM 4033 C CA . GLN B 1 71 ? 22.922 -20.094 -23.953 1 75.81 71 GLN B CA 1
ATOM 4034 C C . GLN B 1 71 ? 22.703 -21.328 -24.812 1 75.81 71 GLN B C 1
ATOM 4036 O O . GLN B 1 71 ? 23.203 -21.406 -25.938 1 75.81 71 GLN B O 1
ATOM 4041 N N . ALA B 1 72 ? 21.984 -22.375 -24.281 1 76.56 72 ALA B N 1
ATOM 4042 C CA . ALA B 1 72 ? 21.828 -23.625 -25.031 1 76.56 72 ALA B CA 1
ATOM 4043 C C . ALA B 1 72 ? 20.422 -24.172 -24.906 1 76.56 72 ALA B C 1
ATOM 4045 O O . ALA B 1 72 ? 19.812 -24.125 -23.828 1 76.56 72 ALA B O 1
ATOM 4046 N N . LYS B 1 73 ? 20.062 -24.547 -26.141 1 77.88 73 LYS B N 1
ATOM 4047 C CA . LYS B 1 73 ? 18.781 -25.234 -26.156 1 77.88 73 LYS B CA 1
ATOM 4048 C C . LYS B 1 73 ? 18.828 -26.5 -25.297 1 77.88 73 LYS B C 1
ATOM 4050 O O . LYS B 1 73 ? 19.797 -27.266 -25.344 1 77.88 73 LYS B O 1
ATOM 4055 N N . PRO B 1 74 ? 17.859 -26.609 -24.516 1 79.81 74 PRO B N 1
ATOM 4056 C CA . PRO B 1 74 ? 17.844 -27.812 -23.672 1 79.81 74 PRO B CA 1
ATOM 4057 C C . PRO B 1 74 ? 17.594 -29.094 -24.484 1 79.81 74 PRO B C 1
ATOM 4059 O O . PRO B 1 74 ? 16.922 -29.031 -25.516 1 79.81 74 PRO B O 1
ATOM 4062 N N . GLU B 1 75 ? 18.219 -30.188 -23.953 1 87.62 75 GLU B N 1
ATOM 4063 C CA . GLU B 1 75 ? 17.812 -31.484 -24.484 1 87.62 75 GLU B CA 1
ATOM 4064 C C . GLU B 1 75 ? 16.391 -31.828 -24.047 1 87.62 75 GLU B C 1
ATOM 4066 O O . GLU B 1 75 ? 16.156 -32.094 -22.859 1 87.62 75 GLU B O 1
ATOM 4071 N N . TYR B 1 76 ? 15.578 -31.859 -24.922 1 88.38 76 TYR B N 1
ATOM 4072 C CA . TYR B 1 76 ? 14.141 -31.859 -24.656 1 88.38 76 TYR B CA 1
ATOM 4073 C C . TYR B 1 76 ? 13.75 -33.031 -23.781 1 88.38 76 TYR B C 1
ATOM 4075 O O . TYR B 1 76 ? 13.023 -32.875 -22.797 1 88.38 76 TYR B O 1
ATOM 4083 N N . THR B 1 77 ? 14.242 -34.281 -24.141 1 89.69 77 THR B N 1
ATOM 4084 C CA . THR B 1 77 ? 13.828 -35.469 -23.406 1 89.69 77 THR B CA 1
ATOM 4085 C C . THR B 1 77 ? 14.289 -35.406 -21.953 1 89.69 77 THR B C 1
ATOM 4087 O O . THR B 1 77 ? 13.516 -35.719 -21.047 1 89.69 77 THR B O 1
ATOM 4090 N N . ARG B 1 78 ? 15.43 -35 -21.812 1 89.12 78 ARG B N 1
ATOM 4091 C CA . ARG B 1 78 ? 15.969 -34.906 -20.469 1 89.12 78 ARG B CA 1
ATOM 4092 C C . ARG B 1 78 ? 15.273 -33.781 -19.688 1 89.12 78 ARG B C 1
ATOM 4094 O O . ARG B 1 78 ? 15 -33.938 -18.5 1 89.12 78 ARG B O 1
ATOM 4101 N N . PHE B 1 79 ? 15.055 -32.719 -20.391 1 90 79 PHE B N 1
ATOM 4102 C CA . PHE B 1 79 ? 14.391 -31.562 -19.797 1 90 79 PHE B CA 1
ATOM 4103 C C . PHE B 1 79 ? 13 -31.938 -19.312 1 90 79 PHE B C 1
ATOM 4105 O O . PHE B 1 79 ? 12.641 -31.672 -18.156 1 90 79 PHE B O 1
ATOM 4112 N N . ILE B 1 80 ? 12.273 -32.625 -20.078 1 89.94 80 ILE B N 1
ATOM 4113 C CA . ILE B 1 80 ? 10.891 -32.969 -19.766 1 89.94 80 ILE B CA 1
ATOM 4114 C C . ILE B 1 80 ? 10.867 -34.031 -18.688 1 89.94 80 ILE B C 1
ATOM 4116 O O . ILE B 1 80 ? 9.992 -34.031 -17.812 1 89.94 80 ILE B O 1
ATOM 4120 N N . ARG B 1 81 ? 11.789 -34.938 -18.75 1 89.75 81 ARG B N 1
ATOM 4121 C CA . ARG B 1 81 ? 11.852 -36 -17.75 1 89.75 81 ARG B CA 1
ATOM 4122 C C . ARG B 1 81 ? 12.102 -35.406 -16.359 1 89.75 81 ARG B C 1
ATOM 4124 O O . ARG B 1 81 ? 11.477 -35.844 -15.375 1 89.75 81 ARG B O 1
ATOM 4131 N N . LYS B 1 82 ? 12.93 -34.531 -16.328 1 87.5 82 LYS B N 1
ATOM 4132 C CA . LYS B 1 82 ? 13.242 -33.875 -15.047 1 87.5 82 LYS B CA 1
ATOM 4133 C C . LYS B 1 82 ? 12.039 -33.125 -14.5 1 87.5 82 LYS B C 1
ATOM 4135 O O . LYS B 1 82 ? 11.719 -33.25 -13.32 1 87.5 82 LYS B O 1
ATOM 4140 N N . ARG B 1 83 ? 11.422 -32.406 -15.367 1 87.69 83 ARG B N 1
ATOM 4141 C CA . ARG B 1 83 ? 10.258 -31.609 -14.945 1 87.69 83 ARG B CA 1
ATOM 4142 C C . ARG B 1 83 ? 9.102 -32.531 -14.562 1 87.69 83 ARG B C 1
ATOM 4144 O O . ARG B 1 83 ? 8.328 -32.219 -13.656 1 87.69 83 ARG B O 1
ATOM 4151 N N . PHE B 1 84 ? 9.023 -33.562 -15.297 1 88.88 84 PHE B N 1
ATOM 4152 C CA . PHE B 1 84 ? 7.996 -34.562 -14.969 1 88.88 84 PHE B CA 1
ATOM 4153 C C . PHE B 1 84 ? 8.211 -35.125 -13.57 1 88.88 84 PHE B C 1
ATOM 4155 O O . PHE B 1 84 ? 7.262 -35.25 -12.797 1 88.88 84 PHE B O 1
ATOM 4162 N N . GLY B 1 85 ? 9.391 -35.375 -13.211 1 86.56 85 GLY B N 1
ATOM 4163 C CA . GLY B 1 85 ? 9.719 -35.875 -11.891 1 86.56 85 GLY B CA 1
ATOM 4164 C C . GLY B 1 85 ? 9.562 -34.844 -10.797 1 86.56 85 GLY B C 1
ATOM 4165 O O . GLY B 1 85 ? 9.023 -35.156 -9.727 1 86.56 85 GLY B O 1
ATOM 4166 N N . ASP B 1 86 ? 9.852 -33.656 -11.07 1 87 86 ASP B N 1
ATOM 4167 C CA . ASP B 1 86 ? 9.938 -32.594 -10.039 1 87 86 ASP B CA 1
ATOM 4168 C C . ASP B 1 86 ? 8.578 -31.938 -9.82 1 87 86 ASP B C 1
ATOM 4170 O O . ASP B 1 86 ? 8.297 -31.422 -8.742 1 87 86 ASP B O 1
ATOM 4174 N N . ILE B 1 87 ? 7.773 -31.969 -10.844 1 88.06 87 ILE B N 1
ATOM 4175 C CA . ILE B 1 87 ? 6.555 -31.172 -10.75 1 88.06 87 ILE B CA 1
ATOM 4176 C C . ILE B 1 87 ? 5.336 -32.062 -10.938 1 88.06 87 ILE B C 1
ATOM 4178 O O . ILE B 1 87 ? 4.418 -32.062 -10.117 1 88.06 87 ILE B O 1
ATOM 4182 N N . TYR B 1 88 ? 5.324 -32.906 -11.914 1 88.75 88 TYR B N 1
ATOM 4183 C CA . TYR B 1 88 ? 4.125 -33.688 -12.266 1 88.75 88 TYR B CA 1
ATOM 4184 C C . TYR B 1 88 ? 3.91 -34.844 -11.297 1 88.75 88 TYR B C 1
ATOM 4186 O O . TYR B 1 88 ? 2.771 -35.156 -10.938 1 88.75 88 TYR B O 1
ATOM 4194 N N . ILE B 1 89 ? 4.949 -35.469 -10.875 1 90.06 89 ILE B N 1
ATOM 4195 C CA . ILE B 1 89 ? 4.809 -36.594 -9.953 1 90.06 89 ILE B CA 1
ATOM 4196 C C . ILE B 1 89 ? 4.211 -36.094 -8.641 1 90.06 89 ILE B C 1
ATOM 4198 O O . ILE B 1 89 ? 3.236 -36.656 -8.141 1 90.06 89 ILE B O 1
ATOM 4202 N N . PRO B 1 90 ? 4.812 -35.062 -8.086 1 90.69 90 PRO B N 1
ATOM 4203 C CA . PRO B 1 90 ? 4.152 -34.531 -6.895 1 90.69 90 PRO B CA 1
ATOM 4204 C C . PRO B 1 90 ? 2.693 -34.156 -7.145 1 90.69 90 PRO B C 1
ATOM 4206 O O . PRO B 1 90 ? 1.848 -34.344 -6.266 1 90.69 90 PRO B O 1
ATOM 4209 N N . PHE B 1 91 ? 2.426 -33.656 -8.289 1 91.19 91 PHE B N 1
ATOM 4210 C CA . PHE B 1 91 ? 1.059 -33.312 -8.664 1 91.19 91 PHE B CA 1
ATOM 4211 C C . PHE B 1 91 ? 0.158 -34.531 -8.617 1 91.19 91 PHE B C 1
ATOM 4213 O O . PHE B 1 91 ? -0.94 -34.5 -8.062 1 91.19 91 PHE B O 1
ATOM 4220 N N . VAL B 1 92 ? 0.601 -35.625 -9.133 1 91.25 92 VAL B N 1
ATOM 4221 C CA . VAL B 1 92 ? -0.177 -36.844 -9.172 1 91.25 92 VAL B CA 1
ATOM 4222 C C . VAL B 1 92 ? -0.374 -37.375 -7.75 1 91.25 92 VAL B C 1
ATOM 4224 O O . VAL B 1 92 ? -1.483 -37.781 -7.375 1 91.25 92 VAL B O 1
ATOM 4227 N N . LEU B 1 93 ? 0.632 -37.344 -7.027 1 91.25 93 LEU B N 1
ATOM 4228 C CA . LEU B 1 93 ? 0.58 -37.844 -5.652 1 91.25 93 LEU B CA 1
ATOM 4229 C C . LEU B 1 93 ? -0.412 -37.031 -4.824 1 91.25 93 LEU B C 1
ATOM 4231 O O . LEU B 1 93 ? -1.238 -37.594 -4.105 1 91.25 93 LEU B O 1
ATOM 4235 N N . TRP B 1 94 ? -0.333 -35.75 -4.898 1 92.12 94 TRP B N 1
ATOM 4236 C CA . TRP B 1 94 ? -1.201 -34.906 -4.086 1 92.12 94 TRP B CA 1
ATOM 4237 C C . TRP B 1 94 ? -2.637 -34.938 -4.602 1 92.12 94 TRP B C 1
ATOM 4239 O O . TRP B 1 94 ? -3.584 -34.781 -3.83 1 92.12 94 TRP B O 1
ATOM 4249 N N . THR B 1 95 ? -2.785 -35.094 -5.926 1 90.81 95 THR B N 1
ATOM 4250 C CA . THR B 1 95 ? -4.129 -35.344 -6.445 1 90.81 95 THR B CA 1
ATOM 4251 C C . THR B 1 95 ? -4.75 -36.562 -5.809 1 90.81 95 THR B C 1
ATOM 4253 O O . THR B 1 95 ? -5.926 -36.562 -5.434 1 90.81 95 THR B O 1
ATOM 4256 N N . LEU B 1 96 ? -3.93 -37.625 -5.684 1 88.88 96 LEU B N 1
ATOM 4257 C CA . LEU B 1 96 ? -4.379 -38.844 -5.031 1 88.88 96 LEU B CA 1
ATOM 4258 C C . LEU B 1 96 ? -4.719 -38.594 -3.568 1 88.88 96 LEU B C 1
ATOM 4260 O O . LEU B 1 96 ? -5.746 -39.062 -3.074 1 88.88 96 LEU B O 1
ATOM 4264 N N . ILE B 1 97 ? -3.91 -37.875 -2.877 1 89.81 97 ILE B N 1
ATOM 4265 C CA . ILE B 1 97 ? -4.125 -37.562 -1.468 1 89.81 97 ILE B CA 1
ATOM 4266 C C . ILE B 1 97 ? -5.426 -36.781 -1.302 1 89.81 97 ILE B C 1
ATOM 4268 O O . ILE B 1 97 ? -6.238 -37.094 -0.425 1 89.81 97 ILE B O 1
ATOM 4272 N N . TYR B 1 98 ? -5.613 -35.75 -2.135 1 90.5 98 TYR B N 1
ATOM 4273 C CA . TYR B 1 98 ? -6.84 -34.969 -2.08 1 90.5 98 TYR B CA 1
ATOM 4274 C C . TYR B 1 98 ? -8.062 -35.844 -2.379 1 90.5 98 TYR B C 1
ATOM 4276 O O . TYR B 1 98 ? -9.094 -35.719 -1.719 1 90.5 98 TYR B O 1
ATOM 4284 N N . TRP B 1 99 ? -7.906 -36.656 -3.348 1 85.94 99 TRP B N 1
ATOM 4285 C CA . TRP B 1 99 ? -8.984 -37.562 -3.748 1 85.94 99 TRP B CA 1
ATOM 4286 C C . TRP B 1 99 ? -9.352 -38.5 -2.613 1 85.94 99 TRP B C 1
ATOM 4288 O O . TRP B 1 99 ? -10.531 -38.719 -2.328 1 85.94 99 TRP B O 1
ATOM 4298 N N . LEU B 1 100 ? -8.414 -39 -1.919 1 84 100 LEU B N 1
ATOM 4299 C CA . LEU B 1 100 ? -8.617 -39.938 -0.806 1 84 100 LEU B CA 1
ATOM 4300 C C . LEU B 1 100 ? -9.172 -39.188 0.409 1 84 100 LEU B C 1
ATOM 4302 O O . LEU B 1 100 ? -9.992 -39.75 1.148 1 84 100 LEU B O 1
ATOM 4306 N N . SER B 1 101 ? -8.727 -38 0.682 1 83.12 101 SER B N 1
ATOM 4307 C CA . SER B 1 101 ? -9.125 -37.25 1.856 1 83.12 101 SER B CA 1
ATOM 4308 C C . SER B 1 101 ? -10.617 -36.938 1.835 1 83.12 101 SER B C 1
ATOM 4310 O O . SER B 1 101 ? -11.281 -36.969 2.877 1 83.12 101 SER B O 1
ATOM 4312 N N . VAL B 1 102 ? -11.141 -36.531 0.751 1 74.81 102 VAL B N 1
ATOM 4313 C CA . VAL B 1 102 ? -12.562 -36.219 0.64 1 74.81 102 VAL B CA 1
ATOM 4314 C C . VAL B 1 102 ? -13.391 -37.469 0.864 1 74.81 102 VAL B C 1
ATOM 4316 O O . VAL B 1 102 ? -14.461 -37.438 1.469 1 74.81 102 VAL B O 1
ATOM 4319 N N . ARG B 1 103 ? -12.898 -38.5 0.485 1 71.38 103 ARG B N 1
ATOM 4320 C CA . ARG B 1 103 ? -13.641 -39.75 0.579 1 71.38 103 ARG B CA 1
ATOM 4321 C C . ARG B 1 103 ? -13.531 -40.344 1.979 1 71.38 103 ARG B C 1
ATOM 4323 O O . ARG B 1 103 ? -14.469 -41 2.461 1 71.38 103 ARG B O 1
ATOM 4330 N N . ILE B 1 104 ? -12.43 -40.062 2.551 1 63.75 104 ILE B N 1
ATOM 4331 C CA . ILE B 1 104 ? -12.266 -40.562 3.91 1 63.75 104 ILE B CA 1
ATOM 4332 C C . ILE B 1 104 ? -13.133 -39.75 4.867 1 63.75 104 ILE B C 1
ATOM 4334 O O . ILE B 1 104 ? -13.742 -40.312 5.789 1 63.75 104 ILE B O 1
ATOM 4338 N N . PHE B 1 105 ? -13.281 -38.5 4.637 1 59.53 105 PHE B N 1
ATOM 4339 C CA . PHE B 1 105 ? -14 -37.625 5.57 1 59.53 105 PHE B CA 1
ATOM 4340 C C . PHE B 1 105 ? -15.461 -37.5 5.164 1 59.53 105 PHE B C 1
ATOM 4342 O O . PHE B 1 105 ? -16.25 -36.875 5.871 1 59.53 105 PHE B O 1
ATOM 4349 N N . THR B 1 106 ? -15.883 -37.938 4.008 1 57.66 106 THR B N 1
ATOM 4350 C CA . THR B 1 106 ? -17.297 -37.906 3.639 1 57.66 106 THR B CA 1
ATOM 4351 C C . THR B 1 106 ? -17.922 -39.312 3.801 1 57.66 106 THR B C 1
ATOM 4353 O O . THR B 1 106 ? -17.453 -40.281 3.201 1 57.66 106 THR B O 1
ATOM 4356 N N . PRO B 1 107 ? -18.734 -39.438 4.809 1 53.81 107 PRO B N 1
ATOM 4357 C CA . PRO B 1 107 ? -19.391 -40.719 5.121 1 53.81 107 PRO B CA 1
ATOM 4358 C C . PRO B 1 107 ? -19.906 -41.438 3.879 1 53.81 107 PRO B C 1
ATOM 4360 O O . PRO B 1 107 ? -19.906 -42.656 3.828 1 53.81 107 PRO B O 1
ATOM 4363 N N . GLU B 1 108 ? -20.469 -40.625 3.111 1 50.91 108 GLU B N 1
ATOM 4364 C CA . GLU B 1 108 ? -21.188 -41.25 2.012 1 50.91 108 GLU B CA 1
ATOM 4365 C C . GLU B 1 108 ? -20.234 -42.062 1.146 1 50.91 108 GLU B C 1
ATOM 4367 O O . GLU B 1 108 ? -20.641 -43.031 0.486 1 50.91 108 GLU B O 1
ATOM 4372 N N . PHE B 1 109 ? -19.047 -41.656 1.112 1 49.91 109 PHE B N 1
ATOM 4373 C CA . PHE B 1 109 ? -18.047 -42.406 0.337 1 49.91 109 PHE B CA 1
ATOM 4374 C C . PHE B 1 109 ? -17.875 -43.812 0.89 1 49.91 109 PHE B C 1
ATOM 4376 O O . PHE B 1 109 ? -17.75 -44.781 0.127 1 49.91 109 PHE B O 1
ATOM 4383 N N . TRP B 1 110 ? -17.844 -43.875 2.18 1 48.16 110 TRP B N 1
ATOM 4384 C CA . TRP B 1 110 ? -17.734 -45.219 2.736 1 48.16 110 TRP B CA 1
ATOM 4385 C C . TRP B 1 110 ? -18.953 -46.062 2.369 1 48.16 110 TRP B C 1
ATOM 4387 O O . TRP B 1 110 ? -18.875 -47.281 2.303 1 48.16 110 TRP B O 1
ATOM 4397 N N . SER B 1 111 ? -19.891 -45.312 2.303 1 48.88 111 SER B N 1
ATOM 4398 C CA . SER B 1 111 ? -21.047 -46.125 1.974 1 48.88 111 SER B CA 1
ATOM 4399 C C . SER B 1 111 ? -21.062 -46.5 0.496 1 48.88 111 SER B C 1
ATOM 4401 O O . SER B 1 111 ? -21.641 -47.5 0.114 1 48.88 111 SER B O 1
ATOM 4403 N N . SER B 1 112 ? -20.828 -45.469 -0.32 1 50.34 112 SER B N 1
ATOM 4404 C CA . SER B 1 112 ? -21.016 -45.875 -1.706 1 50.34 112 SER B CA 1
ATOM 4405 C C . SER B 1 112 ? -19.828 -46.688 -2.219 1 50.34 112 SER B C 1
ATOM 4407 O O . SER B 1 112 ? -18.688 -46.188 -2.184 1 50.34 112 SER B O 1
ATOM 4409 N N . GLY B 1 113 ? -19.219 -47.562 -1.648 1 49.91 113 GLY B N 1
ATOM 4410 C CA . GLY B 1 113 ? -18.266 -48.625 -1.864 1 49.91 113 GLY B CA 1
ATOM 4411 C C . GLY B 1 113 ? -17.391 -48.438 -3.086 1 49.91 113 GLY B C 1
ATOM 4412 O O . GLY B 1 113 ? -16.469 -49.219 -3.344 1 49.91 113 GLY B O 1
ATOM 4413 N N . THR B 1 114 ? -17.844 -47.906 -4.27 1 52.47 114 THR B N 1
ATOM 4414 C CA . THR B 1 114 ? -17.172 -48.156 -5.539 1 52.47 114 THR B CA 1
ATOM 4415 C C . THR B 1 114 ? -16.047 -47.125 -5.75 1 52.47 114 THR B C 1
ATOM 4417 O O . THR B 1 114 ? -16.281 -45.906 -5.629 1 52.47 114 THR B O 1
ATOM 4420 N N . LEU B 1 115 ? -14.883 -47.562 -5.512 1 59.47 115 LEU B N 1
ATOM 4421 C CA . LEU B 1 115 ? -13.688 -46.844 -5.918 1 59.47 115 LEU B CA 1
ATOM 4422 C C . LEU B 1 115 ? -13.82 -46.344 -7.355 1 59.47 115 LEU B C 1
ATOM 4424 O O . LEU B 1 115 ? -13.758 -47.125 -8.297 1 59.47 115 LEU B O 1
ATOM 4428 N N . ASP B 1 116 ? -14.539 -45.312 -7.617 1 68.75 116 ASP B N 1
ATOM 4429 C CA . ASP B 1 116 ? -14.688 -44.781 -8.969 1 68.75 116 ASP B CA 1
ATOM 4430 C C . ASP B 1 116 ? -13.359 -44.219 -9.477 1 68.75 116 ASP B C 1
ATOM 4432 O O . ASP B 1 116 ? -13.078 -43.031 -9.352 1 68.75 116 ASP B O 1
ATOM 4436 N N . LEU B 1 117 ? -12.453 -45.156 -9.938 1 77.31 117 LEU B N 1
ATOM 4437 C CA . LEU B 1 117 ? -11.172 -44.812 -10.531 1 77.31 117 LEU B CA 1
ATOM 4438 C C . LEU B 1 117 ? -11.344 -43.781 -11.648 1 77.31 117 LEU B C 1
ATOM 4440 O O . LEU B 1 117 ? -10.438 -43 -11.914 1 77.31 117 LEU B O 1
ATOM 4444 N N . ARG B 1 118 ? -12.484 -43.812 -12.203 1 76.69 118 ARG B N 1
ATOM 4445 C CA . ARG B 1 118 ? -12.758 -42.844 -13.25 1 76.69 118 ARG B CA 1
ATOM 4446 C C . ARG B 1 118 ? -12.742 -41.406 -12.703 1 76.69 118 ARG B C 1
ATOM 4448 O O . ARG B 1 118 ? -12.289 -40.469 -13.383 1 76.69 118 ARG B O 1
ATOM 4455 N N . SER B 1 119 ? -13.133 -41.375 -11.547 1 80.31 119 SER B N 1
ATOM 4456 C CA . SER B 1 119 ? -13.148 -40.062 -10.93 1 80.31 119 SER B CA 1
ATOM 4457 C C . SER B 1 119 ? -11.734 -39.562 -10.641 1 80.31 119 SER B C 1
ATOM 4459 O O . SER B 1 119 ? -11.445 -38.375 -10.766 1 80.31 119 SER B O 1
ATOM 4461 N N . LEU B 1 120 ? -10.922 -40.438 -10.328 1 81.69 120 LEU B N 1
ATOM 4462 C CA . LEU B 1 120 ? -9.531 -40.094 -10.094 1 81.69 120 LEU B CA 1
ATOM 4463 C C . LEU B 1 120 ? -8.867 -39.594 -11.383 1 81.69 120 LEU B C 1
ATOM 4465 O O . LEU B 1 120 ? -8.133 -38.625 -11.367 1 81.69 120 LEU B O 1
ATOM 4469 N N . ILE B 1 121 ? -9.102 -40.312 -12.445 1 82.56 121 ILE B N 1
ATOM 4470 C CA . ILE B 1 121 ? -8.516 -39.938 -13.734 1 82.56 121 ILE B CA 1
ATOM 4471 C C . ILE B 1 121 ? -9.016 -38.562 -14.141 1 82.56 121 ILE B C 1
ATOM 4473 O O . ILE B 1 121 ? -8.242 -37.75 -14.656 1 82.56 121 ILE B O 1
ATOM 4477 N N . ARG B 1 122 ? -10.188 -38.281 -13.898 1 79.5 122 ARG B N 1
ATOM 4478 C CA . ARG B 1 122 ? -10.742 -36.969 -14.203 1 79.5 122 ARG B CA 1
ATOM 4479 C C . ARG B 1 122 ? -10.055 -35.875 -13.391 1 79.5 122 ARG B C 1
ATOM 4481 O O . ARG B 1 122 ? -9.797 -34.781 -13.898 1 79.5 122 ARG B O 1
ATOM 4488 N N . GLU B 1 123 ? -9.734 -36.156 -12.195 1 82.31 123 GLU B N 1
ATOM 4489 C CA . GLU B 1 123 ? -9.086 -35.219 -11.305 1 82.31 123 GLU B CA 1
ATOM 4490 C C . GLU B 1 123 ? -7.672 -34.875 -11.781 1 82.31 123 GLU B C 1
ATOM 4492 O O . GLU B 1 123 ? -7.152 -33.812 -11.5 1 82.31 123 GLU B O 1
ATOM 4497 N N . LEU B 1 124 ? -7.156 -35.812 -12.508 1 83.12 124 LEU B N 1
ATOM 4498 C CA . LEU B 1 124 ? -5.801 -35.625 -13.016 1 83.12 124 LEU B CA 1
ATOM 4499 C C . LEU B 1 124 ? -5.797 -34.625 -14.164 1 83.12 124 LEU B C 1
ATOM 4501 O O . LEU B 1 124 ? -4.758 -34.031 -14.477 1 83.12 124 LEU B O 1
ATOM 4505 N N . PHE B 1 125 ? -6.961 -34.406 -14.727 1 78.25 125 PHE B N 1
ATOM 4506 C CA . PHE B 1 125 ? -7.043 -33.469 -15.844 1 78.25 125 PHE B CA 1
ATOM 4507 C C . PHE B 1 125 ? -7.84 -32.25 -15.461 1 78.25 125 PHE B C 1
ATOM 4509 O O . PHE B 1 125 ? -7.547 -31.141 -15.93 1 78.25 125 PHE B O 1
ATOM 4516 N N . ILE B 1 126 ? -8.773 -32.406 -14.719 1 77.25 126 ILE B N 1
ATOM 4517 C CA . ILE B 1 126 ? -9.609 -31.312 -14.219 1 77.25 126 ILE B CA 1
ATOM 4518 C C . ILE B 1 126 ? -9.773 -31.453 -12.703 1 77.25 126 ILE B C 1
ATOM 4520 O O . ILE B 1 126 ? -10.805 -31.922 -12.219 1 77.25 126 ILE B O 1
ATOM 4524 N N . PRO B 1 127 ? -8.805 -30.984 -12.055 1 76.94 127 PRO B N 1
ATOM 4525 C CA . PRO B 1 127 ? -8.859 -31.141 -10.602 1 76.94 127 PRO B CA 1
ATOM 4526 C C . PRO B 1 127 ? -10.023 -30.375 -9.961 1 76.94 127 PRO B C 1
ATOM 4528 O O . PRO B 1 127 ? -10.195 -29.188 -10.227 1 76.94 127 PRO B O 1
ATOM 4531 N N . GLN B 1 128 ? -10.859 -31 -9.242 1 75.81 128 GLN B N 1
ATOM 4532 C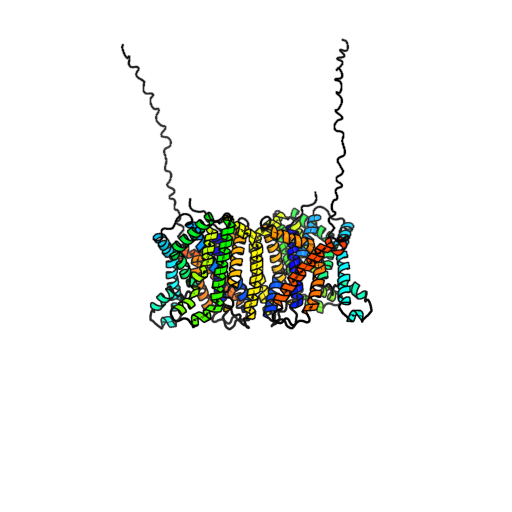 CA . GLN B 1 128 ? -11.984 -30.406 -8.539 1 75.81 128 GLN B CA 1
ATOM 4533 C C . GLN B 1 128 ? -11.758 -30.422 -7.027 1 75.81 128 GLN B C 1
ATOM 4535 O O . GLN B 1 128 ? -11.984 -29.422 -6.348 1 75.81 128 GLN B O 1
ATOM 4540 N N . THR B 1 129 ? -11.266 -31.578 -6.59 1 76.06 129 THR B N 1
ATOM 4541 C CA . THR B 1 129 ? -10.984 -31.688 -5.164 1 76.06 129 THR B CA 1
ATOM 4542 C C . THR B 1 129 ? -9.75 -30.875 -4.785 1 76.06 129 THR B C 1
ATOM 4544 O O . THR B 1 129 ? -9.734 -30.203 -3.754 1 76.06 129 THR B O 1
ATOM 4547 N N . GLY B 1 130 ? -8.836 -31.031 -5.578 1 83.88 130 GLY B N 1
ATOM 4548 C CA . GLY B 1 130 ? -7.691 -30.141 -5.516 1 83.88 130 GLY B CA 1
ATOM 4549 C C . GLY B 1 130 ? -7.789 -28.969 -6.484 1 83.88 130 GLY B C 1
ATOM 4550 O O . GLY B 1 130 ? -6.977 -28.844 -7.402 1 83.88 130 GLY B O 1
ATOM 4551 N N . TYR B 1 131 ? -8.578 -28.094 -6.191 1 81.5 131 TYR B N 1
ATOM 4552 C CA . TYR B 1 131 ? -8.977 -27.047 -7.133 1 81.5 131 TYR B CA 1
ATOM 4553 C C . TYR B 1 131 ? -7.785 -26.188 -7.531 1 81.5 131 TYR B C 1
ATOM 4555 O O . TYR B 1 131 ? -7.758 -25.625 -8.633 1 81.5 131 TYR B O 1
ATOM 4563 N N . HIS B 1 132 ? -6.84 -26.062 -6.656 1 89.44 132 HIS B N 1
ATOM 4564 C CA . HIS B 1 132 ? -5.691 -25.203 -6.934 1 89.44 132 HIS B CA 1
ATOM 4565 C C . HIS B 1 132 ? -4.691 -25.906 -7.852 1 89.44 132 HIS B C 1
ATOM 4567 O O . HIS B 1 132 ? -3.812 -25.25 -8.422 1 89.44 132 HIS B O 1
ATOM 4573 N N . LEU B 1 133 ? -4.82 -27.219 -8.094 1 90.88 133 LEU B N 1
ATOM 4574 C CA . LEU B 1 133 ? -3.836 -28 -8.82 1 90.88 133 LEU B CA 1
ATOM 4575 C C . LEU B 1 133 ? -3.955 -27.766 -10.32 1 90.88 133 LEU B C 1
ATOM 4577 O O . LEU B 1 133 ? -3.102 -28.219 -11.094 1 90.88 133 LEU B O 1
ATOM 4581 N N . TRP B 1 134 ? -4.945 -27.016 -10.758 1 87 134 TRP B N 1
ATOM 4582 C CA . TRP B 1 134 ? -5.035 -26.625 -12.156 1 87 134 TRP B CA 1
ATOM 4583 C C . TRP B 1 134 ? -3.768 -25.891 -12.602 1 87 134 TRP B C 1
ATOM 4585 O O . TRP B 1 134 ? -3.377 -25.984 -13.766 1 87 134 TRP B O 1
ATOM 4595 N N . PHE B 1 135 ? -3.223 -25.203 -11.758 1 91.31 135 PHE B N 1
ATOM 4596 C CA . PHE B 1 135 ? -2.033 -24.422 -12.055 1 91.31 135 PHE B CA 1
ATOM 4597 C C . PHE B 1 135 ? -0.901 -25.312 -12.547 1 91.31 135 PHE B C 1
ATOM 4599 O O . PHE B 1 135 ? -0.184 -24.953 -13.484 1 91.31 135 PHE B O 1
ATOM 4606 N N . VAL B 1 136 ? -0.714 -26.484 -11.898 1 91.06 136 VAL B N 1
ATOM 4607 C CA . VAL B 1 136 ? 0.369 -27.391 -12.258 1 91.06 136 VAL B CA 1
ATOM 4608 C C . VAL B 1 136 ? 0.159 -27.906 -13.68 1 91.06 136 VAL B C 1
ATOM 4610 O O . VAL B 1 136 ? 1.111 -28.016 -14.461 1 91.06 136 VAL B O 1
ATOM 4613 N N . ILE B 1 137 ? -1.033 -28.172 -13.992 1 88.88 137 ILE B N 1
ATOM 4614 C CA . ILE B 1 137 ? -1.357 -28.625 -15.336 1 88.88 137 ILE B CA 1
ATOM 4615 C C . ILE B 1 137 ? -1.048 -27.516 -16.344 1 88.88 137 ILE B C 1
ATOM 4617 O O . ILE B 1 137 ? -0.445 -27.766 -17.391 1 88.88 137 ILE B O 1
ATOM 4621 N N . MET B 1 138 ? -1.392 -26.359 -15.969 1 90 138 MET B N 1
ATOM 4622 C CA . MET B 1 138 ? -1.185 -25.219 -16.844 1 90 138 MET B CA 1
ATOM 4623 C C . MET B 1 138 ? 0.303 -24.922 -17.016 1 90 138 MET B C 1
ATOM 4625 O O . MET B 1 138 ? 0.772 -24.719 -18.141 1 90 138 MET B O 1
ATOM 4629 N N . ILE B 1 139 ? 1.059 -24.969 -15.992 1 91.94 139 ILE B N 1
ATOM 4630 C CA . ILE B 1 139 ? 2.479 -24.641 -16.062 1 91.94 139 ILE B CA 1
ATOM 4631 C C . ILE B 1 139 ? 3.221 -25.734 -16.828 1 91.94 139 ILE B C 1
ATOM 4633 O O . ILE B 1 139 ? 4.211 -25.453 -17.516 1 91.94 139 ILE B O 1
ATOM 4637 N N . PHE B 1 140 ? 2.762 -26.953 -16.688 1 90.5 140 PHE B N 1
ATOM 4638 C CA . PHE B 1 140 ? 3.381 -28.062 -17.391 1 90.5 140 PHE B CA 1
ATOM 4639 C C . PHE B 1 140 ? 3.236 -27.891 -18.906 1 90.5 140 PHE B C 1
ATOM 4641 O O . PHE B 1 140 ? 4.105 -28.312 -19.672 1 90.5 140 PHE B O 1
ATOM 4648 N N . GLN B 1 141 ? 2.152 -27.25 -19.297 1 91.19 141 GLN B N 1
ATOM 4649 C CA . GLN B 1 141 ? 1.993 -26.922 -20.719 1 91.19 141 GLN B CA 1
ATOM 4650 C C . GLN B 1 141 ? 3.113 -26.016 -21.203 1 91.19 141 GLN B C 1
ATOM 4652 O O . GLN B 1 141 ? 3.623 -26.172 -22.312 1 91.19 141 GLN B O 1
ATOM 4657 N N . PHE B 1 142 ? 3.502 -25.109 -20.406 1 92.12 142 PHE B N 1
ATOM 4658 C CA . PHE B 1 142 ? 4.609 -24.219 -20.766 1 92.12 142 PHE B CA 1
ATOM 4659 C C . PHE B 1 142 ? 5.914 -25.016 -20.859 1 92.12 142 PHE B C 1
ATOM 4661 O O . PHE B 1 142 ? 6.75 -24.734 -21.719 1 92.12 142 PHE B O 1
ATOM 4668 N N . TYR B 1 143 ? 6.066 -26 -20.031 1 90.56 143 TYR B N 1
ATOM 4669 C CA . TYR B 1 143 ? 7.277 -26.812 -20.062 1 90.56 143 TYR B CA 1
ATOM 4670 C C . TYR B 1 143 ? 7.344 -27.656 -21.344 1 90.56 143 TYR B C 1
ATOM 4672 O O . TYR B 1 143 ? 8.398 -27.75 -21.984 1 90.56 143 TYR B O 1
ATOM 4680 N N . VAL B 1 144 ? 6.227 -28.172 -21.672 1 91.69 144 VAL B N 1
ATOM 4681 C CA . VAL B 1 144 ? 6.16 -28.984 -22.875 1 91.69 144 VAL B CA 1
ATOM 4682 C C . VAL B 1 144 ? 6.406 -28.125 -24.109 1 91.69 144 VAL B C 1
ATOM 4684 O O . VAL B 1 144 ? 7.105 -28.531 -25.031 1 91.69 144 VAL B O 1
ATOM 4687 N N . LEU B 1 145 ? 5.945 -26.922 -24.109 1 92.12 145 LEU B N 1
ATOM 4688 C CA . LEU B 1 145 ? 6.031 -26.031 -25.25 1 92.12 145 LEU B CA 1
ATOM 4689 C C . LEU B 1 145 ? 7.289 -25.188 -25.188 1 92.12 145 LEU B C 1
ATOM 4691 O O . LEU B 1 145 ? 7.504 -24.312 -26.031 1 92.12 145 LEU B O 1
ATOM 4695 N N . PHE B 1 146 ? 8.117 -25.391 -24.25 1 92 146 PHE B N 1
ATOM 4696 C CA . PHE B 1 146 ? 9.25 -24.516 -23.969 1 92 146 PHE B CA 1
ATOM 4697 C C . PHE B 1 146 ? 10.18 -24.438 -25.172 1 92 146 PHE B C 1
ATOM 4699 O O . PHE B 1 146 ? 10.648 -23.344 -25.531 1 92 146 PHE B O 1
ATOM 4706 N N . PRO B 1 147 ? 10.461 -25.578 -25.875 1 88.19 147 PRO B N 1
ATOM 4707 C CA . PRO B 1 147 ? 11.328 -25.484 -27.047 1 88.19 147 PRO B CA 1
ATOM 4708 C C . PRO B 1 147 ? 10.781 -24.531 -28.094 1 88.19 147 PRO B C 1
ATOM 4710 O O . PRO B 1 147 ? 11.547 -23.812 -28.75 1 88.19 147 PRO B O 1
ATOM 4713 N N . LEU B 1 148 ? 9.5 -24.516 -28.203 1 88.5 148 LEU B N 1
ATOM 4714 C CA . LEU B 1 148 ? 8.867 -23.609 -29.156 1 88.5 148 LEU B CA 1
ATOM 4715 C C . LEU B 1 148 ? 9.023 -22.156 -28.703 1 88.5 148 LEU B C 1
ATOM 4717 O O . LEU B 1 148 ? 9.328 -21.281 -29.516 1 88.5 148 LEU B O 1
ATOM 4721 N N . PHE B 1 149 ? 8.859 -21.922 -27.484 1 89.5 149 PHE B N 1
ATOM 4722 C CA . PHE B 1 149 ? 9.031 -20.578 -26.922 1 89.5 149 PHE B CA 1
ATOM 4723 C C . PHE B 1 149 ? 10.492 -20.156 -27.016 1 89.5 149 PHE B C 1
ATOM 4725 O O . PHE B 1 149 ? 10.781 -18.984 -27.297 1 89.5 149 PHE B O 1
ATOM 4732 N N . TRP B 1 150 ? 11.32 -21.094 -26.766 1 88.12 150 TRP B N 1
ATOM 4733 C CA . TRP B 1 150 ? 12.75 -20.812 -26.812 1 88.12 150 TRP B CA 1
ATOM 4734 C C . TRP B 1 150 ? 13.164 -20.375 -28.219 1 88.12 150 TRP B C 1
ATOM 4736 O O . TRP B 1 150 ? 13.867 -19.375 -28.375 1 88.12 150 TRP B O 1
ATOM 4746 N N . ILE B 1 151 ? 12.703 -21.047 -29.203 1 86.88 151 ILE B N 1
ATOM 4747 C CA . ILE B 1 151 ? 13.008 -20.719 -30.594 1 86.88 151 ILE B CA 1
ATOM 4748 C C . ILE B 1 151 ? 12.406 -19.359 -30.938 1 86.88 151 ILE B C 1
ATOM 4750 O O . ILE B 1 151 ? 13.055 -18.531 -31.594 1 86.88 151 ILE B O 1
ATOM 4754 N N . GLY B 1 152 ? 11.203 -19.141 -30.5 1 85.44 152 GLY B N 1
ATOM 4755 C CA . GLY B 1 152 ? 10.547 -17.859 -30.75 1 85.44 152 GLY B CA 1
ATOM 4756 C C . GLY B 1 152 ? 11.305 -16.688 -30.172 1 85.44 152 GLY B C 1
ATOM 4757 O O . GLY B 1 152 ? 11.5 -15.672 -30.859 1 85.44 152 GLY B O 1
ATOM 4758 N N . VAL B 1 153 ? 11.734 -16.828 -29.016 1 83.88 153 VAL B N 1
ATOM 4759 C CA . VAL B 1 153 ? 12.445 -15.758 -28.328 1 83.88 153 VAL B CA 1
ATOM 4760 C C . VAL B 1 153 ? 13.797 -15.516 -29.016 1 83.88 153 VAL B C 1
ATOM 4762 O O . VAL B 1 153 ? 14.227 -14.367 -29.156 1 83.88 153 VAL B O 1
ATOM 4765 N N . GLN B 1 154 ? 14.43 -16.609 -29.438 1 82.75 154 GLN B N 1
ATOM 4766 C CA . GLN B 1 154 ? 15.703 -16.5 -30.141 1 82.75 154 GLN B CA 1
ATOM 4767 C C . GLN B 1 154 ? 15.539 -15.773 -31.469 1 82.75 154 GLN B C 1
ATOM 4769 O O . GLN B 1 154 ? 16.391 -14.969 -31.859 1 82.75 154 GLN B O 1
ATOM 4774 N N . LEU B 1 155 ? 14.5 -16.047 -32.094 1 83 155 LEU B N 1
ATOM 4775 C CA . LEU B 1 155 ? 14.219 -15.398 -33.344 1 83 155 LEU B CA 1
ATOM 4776 C C . LEU B 1 155 ? 13.977 -13.898 -33.156 1 83 155 LEU B C 1
ATOM 4778 O O . LEU B 1 155 ? 14.477 -13.086 -33.938 1 83 155 LEU B O 1
ATOM 4782 N N . VAL B 1 156 ? 13.195 -13.602 -32.156 1 79.5 156 VAL B N 1
ATOM 4783 C CA . VAL B 1 156 ? 12.891 -12.211 -31.859 1 79.5 156 VAL B CA 1
ATOM 4784 C C . VAL B 1 156 ? 14.172 -11.469 -31.484 1 79.5 156 VAL B C 1
ATOM 4786 O O . VAL B 1 156 ? 14.391 -10.336 -31.938 1 79.5 156 VAL B O 1
ATOM 4789 N N . TYR B 1 157 ? 14.984 -12.125 -30.734 1 77.5 157 TYR B N 1
ATOM 4790 C CA . TYR B 1 157 ? 16.25 -11.531 -30.328 1 77.5 157 TYR B CA 1
ATOM 4791 C C . TYR B 1 157 ? 17.141 -11.273 -31.531 1 77.5 157 TYR B C 1
ATOM 4793 O O . TYR B 1 157 ? 17.766 -10.211 -31.625 1 77.5 157 TYR B O 1
ATOM 4801 N N . ARG B 1 158 ? 17.219 -12.203 -32.406 1 78.5 158 ARG B N 1
ATOM 4802 C CA . ARG B 1 158 ? 18.031 -12.07 -33.594 1 78.5 158 ARG B CA 1
ATOM 4803 C C . ARG B 1 158 ? 17.531 -10.93 -34.469 1 78.5 158 ARG B C 1
ATOM 4805 O O . ARG B 1 158 ? 18.328 -10.188 -35.062 1 78.5 158 ARG B O 1
ATOM 4812 N N . GLN B 1 159 ? 16.281 -10.734 -34.5 1 78.44 159 GLN B N 1
ATOM 4813 C CA . GLN B 1 159 ? 15.688 -9.672 -35.312 1 78.44 159 GLN B CA 1
ATOM 4814 C C . GLN B 1 159 ? 15.93 -8.305 -34.688 1 78.44 159 GLN B C 1
ATOM 4816 O O . GLN B 1 159 ? 16.156 -7.32 -35.406 1 78.44 159 GLN B O 1
ATOM 4821 N N . ILE B 1 160 ? 15.844 -8.297 -33.375 1 74.31 160 ILE B N 1
ATOM 4822 C CA . ILE B 1 160 ? 16.047 -7.043 -32.656 1 74.31 160 ILE B CA 1
ATOM 4823 C C . ILE B 1 160 ? 17.484 -6.57 -32.844 1 74.31 160 ILE B C 1
ATOM 4825 O O . ILE B 1 160 ? 17.734 -5.379 -33.062 1 74.31 160 ILE B O 1
ATOM 4829 N N . ILE B 1 161 ? 18.406 -7.492 -32.844 1 69 161 ILE B N 1
ATOM 4830 C CA . ILE B 1 161 ? 19.812 -7.16 -33.031 1 69 161 ILE B CA 1
ATOM 4831 C C . ILE B 1 161 ? 20.047 -6.68 -34.438 1 69 161 ILE B C 1
ATOM 4833 O O . ILE B 1 161 ? 20.875 -5.789 -34.688 1 69 161 ILE B O 1
ATOM 4837 N N . LYS B 1 162 ? 19.375 -7.266 -35.281 1 68.81 162 LYS B N 1
ATOM 4838 C CA . LYS B 1 162 ? 19.547 -6.898 -36.688 1 68.81 162 LYS B CA 1
ATOM 4839 C C . LYS B 1 162 ? 18.984 -5.504 -36.969 1 68.81 162 LYS B C 1
ATOM 4841 O O . LYS B 1 162 ? 19.547 -4.746 -37.75 1 68.81 162 LYS B O 1
ATOM 4846 N N . ILE B 1 163 ? 17.797 -5.371 -36.688 1 56.56 163 ILE B N 1
ATOM 4847 C CA . ILE B 1 163 ? 17.125 -4.121 -37.031 1 56.56 163 ILE B CA 1
ATOM 4848 C C . ILE B 1 163 ? 17.812 -2.957 -36.312 1 56.56 163 ILE B C 1
ATOM 4850 O O . ILE B 1 163 ? 17.719 -1.81 -36.75 1 56.56 163 ILE B O 1
ATOM 4854 N N . THR B 1 164 ? 18.016 -2.951 -35.125 1 49.41 164 THR B N 1
ATOM 4855 C CA . THR B 1 164 ? 17.828 -1.791 -34.25 1 49.41 164 THR B CA 1
ATOM 4856 C C . THR B 1 164 ? 19.078 -0.902 -34.281 1 49.41 164 THR B C 1
ATOM 4858 O O . THR B 1 164 ? 20.109 -1.271 -33.719 1 49.41 164 THR B O 1
ATOM 4861 N N . ARG B 1 165 ? 19.188 -0.122 -35.094 1 50.09 165 ARG B N 1
ATOM 4862 C CA . ARG B 1 165 ? 19.578 1.253 -34.781 1 50.09 165 ARG B CA 1
ATOM 4863 C C . ARG B 1 165 ? 19.031 1.708 -33.438 1 50.09 165 ARG B C 1
ATOM 4865 O O . ARG B 1 165 ? 19.438 2.756 -32.938 1 50.09 165 ARG B O 1
ATOM 4872 N N . ILE B 1 166 ? 17.875 1.309 -33 1 52.06 166 ILE B N 1
ATOM 4873 C CA . ILE B 1 166 ? 17.25 1.688 -31.719 1 52.06 166 ILE B CA 1
ATOM 4874 C C . ILE B 1 166 ? 17.844 0.852 -30.594 1 52.06 166 ILE B C 1
ATOM 4876 O O . ILE B 1 166 ? 18.141 -0.333 -30.781 1 52.06 166 ILE B O 1
ATOM 4880 N N . THR B 1 167 ? 18.312 1.405 -29.578 1 58.78 167 THR B N 1
ATOM 4881 C CA . THR B 1 167 ? 18.953 0.749 -28.438 1 58.78 167 THR B CA 1
ATOM 4882 C C . THR B 1 167 ? 18.172 -0.485 -28.016 1 58.78 167 THR B C 1
ATOM 4884 O O . THR B 1 167 ? 16.938 -0.451 -27.953 1 58.78 167 THR B O 1
ATOM 4887 N N . PRO B 1 168 ? 18.766 -1.618 -28.062 1 65.62 168 PRO B N 1
ATOM 4888 C CA . PRO B 1 168 ? 18.156 -2.906 -27.703 1 65.62 168 PRO B CA 1
ATOM 4889 C C . PRO B 1 168 ? 17.156 -2.799 -26.562 1 65.62 168 PRO B C 1
ATOM 4891 O O . PRO B 1 168 ? 16.125 -3.463 -26.578 1 65.62 168 PRO B O 1
ATOM 4894 N N . THR B 1 169 ? 17.328 -1.872 -25.781 1 71 169 THR B N 1
ATOM 4895 C CA . THR B 1 169 ? 16.438 -1.72 -24.625 1 71 169 THR B CA 1
ATOM 4896 C C . THR B 1 169 ? 15.102 -1.13 -25.062 1 71 169 THR B C 1
ATOM 4898 O O . THR B 1 169 ? 14.047 -1.569 -24.594 1 71 169 THR B O 1
ATOM 4901 N N . ARG B 1 170 ? 15.078 -0.173 -25.953 1 73.56 170 ARG B N 1
ATOM 4902 C CA . ARG B 1 170 ? 13.852 0.477 -26.406 1 73.56 170 ARG B CA 1
ATOM 4903 C C . ARG B 1 170 ? 13.016 -0.469 -27.266 1 73.56 170 ARG B C 1
ATOM 4905 O O . ARG B 1 170 ? 11.789 -0.45 -27.203 1 73.56 170 ARG B O 1
ATOM 4912 N N . SER B 1 171 ? 13.734 -1.241 -28 1 75.25 171 SER B N 1
ATOM 4913 C CA . SER B 1 171 ? 13.039 -2.205 -28.844 1 75.25 171 SER B CA 1
ATOM 4914 C C . SER B 1 171 ? 12.32 -3.258 -28 1 75.25 171 SER B C 1
ATOM 4916 O O . SER B 1 171 ? 11.188 -3.633 -28.312 1 75.25 171 SER B O 1
ATOM 4918 N N . VAL B 1 172 ? 12.984 -3.711 -27.031 1 76.75 172 VAL B N 1
ATOM 4919 C CA . VAL B 1 172 ? 12.391 -4.703 -26.156 1 76.75 172 VAL B CA 1
ATOM 4920 C C . VAL B 1 172 ? 11.172 -4.109 -25.453 1 76.75 172 VAL B C 1
ATOM 4922 O O . VAL B 1 172 ? 10.133 -4.766 -25.328 1 76.75 172 VAL B O 1
ATOM 4925 N N . LEU B 1 173 ? 11.289 -2.885 -25.062 1 77.06 173 LEU B N 1
ATOM 4926 C CA . LEU B 1 173 ? 10.18 -2.203 -24.406 1 77.06 173 LEU B CA 1
ATOM 4927 C C . LEU B 1 173 ? 8.984 -2.09 -25.344 1 77.06 173 LEU B C 1
ATOM 4929 O O . LEU B 1 173 ? 7.84 -2.297 -24.922 1 77.06 173 LEU B O 1
ATOM 4933 N N . PHE B 1 174 ? 9.305 -1.759 -26.516 1 77.06 174 PHE B N 1
ATOM 4934 C CA . PHE B 1 174 ? 8.25 -1.635 -27.516 1 77.06 174 PHE B CA 1
ATOM 4935 C C . PHE B 1 174 ? 7.551 -2.973 -27.734 1 77.06 174 PHE B C 1
ATOM 4937 O O . PHE B 1 174 ? 6.32 -3.033 -27.797 1 77.06 174 PHE B O 1
ATOM 4944 N N . LEU B 1 175 ? 8.266 -3.998 -27.812 1 78.5 175 LEU B N 1
ATOM 4945 C CA . LEU B 1 175 ? 7.707 -5.332 -28.016 1 78.5 175 LEU B CA 1
ATOM 4946 C C . LEU B 1 175 ? 6.863 -5.75 -26.812 1 78.5 175 LEU B C 1
ATOM 4948 O O . LEU B 1 175 ? 5.805 -6.363 -26.969 1 78.5 175 LEU B O 1
ATOM 4952 N N . VAL B 1 176 ? 7.316 -5.441 -25.672 1 81.31 176 VAL B N 1
ATOM 4953 C CA . VAL B 1 176 ? 6.578 -5.762 -24.453 1 81.31 176 VAL B CA 1
ATOM 4954 C C . VAL B 1 176 ? 5.258 -5 -24.438 1 81.31 176 VAL B C 1
ATOM 4956 O O . VAL B 1 176 ? 4.223 -5.547 -24.047 1 81.31 176 VAL B O 1
ATOM 4959 N N . LEU B 1 177 ? 5.262 -3.766 -24.875 1 82.62 177 LEU B N 1
ATOM 4960 C CA . LEU B 1 177 ? 4.055 -2.951 -24.922 1 82.62 177 LEU B CA 1
ATOM 4961 C C . LEU B 1 177 ? 3.049 -3.516 -25.922 1 82.62 177 LEU B C 1
ATOM 4963 O O . LEU B 1 177 ? 1.849 -3.557 -25.641 1 82.62 177 LEU B O 1
ATOM 4967 N N . ILE B 1 178 ? 3.545 -3.953 -27.031 1 81.38 178 ILE B N 1
ATOM 4968 C CA . ILE B 1 178 ? 2.684 -4.562 -28.047 1 81.38 178 ILE B CA 1
ATOM 4969 C C . ILE B 1 178 ? 2.074 -5.848 -27.484 1 81.38 178 ILE B C 1
ATOM 4971 O O . ILE B 1 178 ? 0.872 -6.086 -27.625 1 81.38 178 ILE B O 1
ATOM 4975 N N . ALA B 1 179 ? 2.936 -6.609 -26.906 1 83.44 179 ALA B N 1
ATOM 4976 C CA . ALA B 1 179 ? 2.459 -7.855 -26.312 1 83.44 179 ALA B CA 1
ATOM 4977 C C . ALA B 1 179 ? 1.422 -7.59 -25.219 1 83.44 179 ALA B C 1
ATOM 4979 O O . ALA B 1 179 ? 0.429 -8.312 -25.109 1 83.44 179 ALA B O 1
ATOM 4980 N N . ALA B 1 180 ? 1.639 -6.59 -24.484 1 84.06 180 ALA B N 1
ATOM 4981 C CA . ALA B 1 180 ? 0.689 -6.203 -23.453 1 84.06 180 ALA B CA 1
ATOM 4982 C C . ALA B 1 180 ? -0.646 -5.781 -24.062 1 84.06 180 ALA B C 1
ATOM 4984 O O . ALA B 1 180 ? -1.708 -6.094 -23.516 1 84.06 180 ALA B O 1
ATOM 4985 N N . GLY B 1 181 ? -0.535 -5.086 -25.141 1 84.06 181 GLY B N 1
ATOM 4986 C CA . GLY B 1 181 ? -1.745 -4.695 -25.844 1 84.06 181 GLY B CA 1
ATOM 4987 C C . GLY B 1 181 ? -2.545 -5.879 -26.359 1 84.06 181 GLY B C 1
ATOM 4988 O O . GLY B 1 181 ? -3.764 -5.934 -26.172 1 84.06 181 GLY B O 1
ATOM 4989 N N . ILE B 1 182 ? -1.83 -6.801 -26.938 1 83.12 182 ILE B N 1
ATOM 4990 C CA . ILE B 1 182 ? -2.467 -8.008 -27.438 1 83.12 182 ILE B CA 1
ATOM 4991 C C . ILE B 1 182 ? -3.09 -8.789 -26.297 1 83.12 182 ILE B C 1
ATOM 4993 O O . ILE B 1 182 ? -4.219 -9.281 -26.406 1 83.12 182 ILE B O 1
ATOM 4997 N N . TYR B 1 183 ? -2.344 -8.875 -25.266 1 84.44 183 TYR B N 1
ATOM 4998 C CA . TYR B 1 183 ? -2.846 -9.578 -24.094 1 84.44 183 TYR B CA 1
ATOM 4999 C C . TYR B 1 183 ? -4.059 -8.867 -23.5 1 84.44 183 TYR B C 1
ATOM 5001 O O . TYR B 1 183 ? -5.023 -9.508 -23.094 1 84.44 183 TYR B O 1
ATOM 5009 N N . GLY B 1 184 ? -3.99 -7.578 -23.5 1 78.69 184 GLY B N 1
ATOM 5010 C CA . GLY B 1 184 ? -5.137 -6.805 -23.047 1 78.69 184 GLY B CA 1
ATOM 5011 C C . GLY B 1 184 ? -6.383 -7.051 -23.875 1 78.69 184 GLY B C 1
ATOM 5012 O O . GLY B 1 184 ? -7.484 -7.156 -23.344 1 78.69 184 GLY B O 1
ATOM 5013 N N . LEU B 1 185 ? -6.203 -7.141 -25.141 1 75.75 185 LEU B N 1
ATOM 5014 C CA . LEU B 1 185 ? -7.312 -7.422 -26.031 1 75.75 185 LEU B CA 1
ATOM 5015 C C . LEU B 1 185 ? -7.855 -8.828 -25.797 1 75.75 185 LEU B C 1
ATOM 5017 O O . LEU B 1 185 ? -9.062 -9.055 -25.875 1 75.75 185 LEU B O 1
ATOM 5021 N N . LEU B 1 186 ? -6.941 -9.719 -25.578 1 75.5 186 LEU B N 1
ATOM 5022 C CA . LEU B 1 186 ? -7.348 -11.078 -25.25 1 75.5 186 LEU B CA 1
ATOM 5023 C C . LEU B 1 186 ? -8.188 -11.102 -23.969 1 75.5 186 LEU B C 1
ATOM 5025 O O . LEU B 1 186 ? -9.188 -11.82 -23.891 1 75.5 186 LEU B O 1
ATOM 5029 N N . MET B 1 187 ? -7.785 -10.352 -23 1 75.75 187 MET B N 1
ATOM 5030 C CA . MET B 1 187 ? -8.523 -10.289 -21.75 1 75.75 187 MET B CA 1
ATOM 5031 C C . MET B 1 187 ? -9.891 -9.648 -21.953 1 75.75 187 MET B C 1
ATOM 5033 O O . MET B 1 187 ? -10.875 -10.062 -21.328 1 75.75 187 MET B O 1
ATOM 5037 N N . LYS B 1 188 ? -9.945 -8.625 -22.781 1 72.5 188 LYS B N 1
ATOM 5038 C CA . LYS B 1 188 ? -11.219 -8 -23.109 1 72.5 188 LYS B CA 1
ATOM 5039 C C . LYS B 1 188 ? -12.172 -8.992 -23.781 1 72.5 188 LYS B C 1
ATOM 5041 O O . LYS B 1 188 ? -13.352 -9.055 -23.438 1 72.5 188 LYS B O 1
ATOM 5046 N N . TRP B 1 189 ? -11.562 -9.695 -24.672 1 69.75 189 TRP B N 1
ATOM 5047 C CA . TRP B 1 189 ? -12.344 -10.711 -25.375 1 69.75 189 TRP B CA 1
ATOM 5048 C C . TRP B 1 189 ? -12.828 -11.797 -24.422 1 69.75 189 TRP B C 1
ATOM 5050 O O . TRP B 1 189 ? -13.969 -12.242 -24.5 1 69.75 189 TRP B O 1
ATOM 5060 N N . SER B 1 190 ? -11.992 -12.188 -23.562 1 66.19 190 SER B N 1
ATOM 5061 C CA . SER B 1 190 ? -12.312 -13.234 -22.594 1 66.19 190 SER B CA 1
ATOM 5062 C C . SER B 1 190 ? -13.43 -12.789 -21.656 1 66.19 190 SER B C 1
ATOM 5064 O O . SER B 1 190 ? -14.352 -13.562 -21.375 1 66.19 190 SER B O 1
ATOM 5066 N N . TYR B 1 191 ? -13.453 -11.586 -21.203 1 63.19 191 TYR B N 1
ATOM 5067 C CA . TYR B 1 191 ? -14.375 -11.094 -20.188 1 63.19 191 TYR B CA 1
ATOM 5068 C C . TYR B 1 191 ? -15.711 -10.711 -20.812 1 63.19 191 TYR B C 1
ATOM 5070 O O . TYR B 1 191 ? -16.781 -11.109 -20.328 1 63.19 191 TYR B O 1
ATOM 5078 N N . TYR B 1 192 ? -15.734 -9.969 -21.891 1 62.78 192 TYR B N 1
ATOM 5079 C CA . TYR B 1 192 ? -16.969 -9.367 -22.406 1 62.78 192 TYR B CA 1
ATOM 5080 C C . TYR B 1 192 ? -17.625 -10.266 -23.438 1 62.78 192 TYR B C 1
ATOM 5082 O O . TYR B 1 192 ? -18.844 -10.305 -23.547 1 62.78 192 TYR B O 1
ATOM 5090 N N . ASP B 1 193 ? -16.812 -10.945 -24.125 1 59.66 193 ASP B N 1
ATOM 5091 C CA . ASP B 1 193 ? -17.391 -11.555 -25.328 1 59.66 193 ASP B CA 1
ATOM 5092 C C . ASP B 1 193 ? -17.5 -13.07 -25.172 1 59.66 193 ASP B C 1
ATOM 5094 O O . ASP B 1 193 ? -18.406 -13.688 -25.734 1 59.66 193 ASP B O 1
ATOM 5098 N N . MET B 1 194 ? -16.734 -13.68 -24.484 1 59.97 194 MET B N 1
ATOM 5099 C CA . MET B 1 194 ? -16.562 -15.125 -24.578 1 59.97 194 MET B CA 1
ATOM 5100 C C . MET B 1 194 ? -17.734 -15.867 -23.953 1 59.97 194 MET B C 1
ATOM 5102 O O . MET B 1 194 ? -18.125 -16.938 -24.406 1 59.97 194 MET B O 1
ATOM 5106 N N . GLY B 1 195 ? -18.234 -15.281 -22.844 1 53.75 195 GLY B N 1
ATOM 5107 C CA . GLY B 1 195 ? -19.422 -15.961 -22.344 1 53.75 195 GLY B CA 1
ATOM 5108 C C . GLY B 1 195 ? -20.469 -16.188 -23.406 1 53.75 195 GLY B C 1
ATOM 5109 O O . GLY B 1 195 ? -21.031 -17.281 -23.5 1 53.75 195 GLY B O 1
ATOM 5110 N N . GLY B 1 196 ? -20.578 -15.148 -24.125 1 49.69 196 GLY B N 1
ATOM 5111 C CA . GLY B 1 196 ? -21.562 -15.266 -25.203 1 49.69 196 GLY B CA 1
ATOM 5112 C C . GLY B 1 196 ? -21.141 -16.266 -26.266 1 49.69 196 GLY B C 1
ATOM 5113 O O . GLY B 1 196 ? -21.969 -17.078 -26.703 1 49.69 196 GLY B O 1
ATOM 5114 N N . TRP B 1 197 ? -19.891 -16.281 -26.594 1 50.53 197 TRP B N 1
ATOM 5115 C CA . TRP B 1 197 ? -19.406 -17.172 -27.625 1 50.53 197 TRP B CA 1
ATOM 5116 C C . TRP B 1 197 ? -19.438 -18.625 -27.156 1 50.53 197 TRP B C 1
ATOM 5118 O O . TRP B 1 197 ? -19.797 -19.516 -27.922 1 50.53 197 TRP B O 1
ATOM 5128 N N . ALA B 1 198 ? -19.031 -18.938 -25.922 1 53.03 198 ALA B N 1
ATOM 5129 C CA . ALA B 1 198 ? -19.047 -20.297 -25.359 1 53.03 198 ALA B CA 1
ATOM 5130 C C . ALA B 1 198 ? -20.438 -20.906 -25.438 1 53.03 198 ALA B C 1
ATOM 5132 O O . ALA B 1 198 ? -20.578 -22.109 -25.703 1 53.03 198 ALA B O 1
ATOM 5133 N N . ALA B 1 199 ? -21.406 -20.047 -25.203 1 54.16 199 ALA B N 1
ATOM 5134 C CA . ALA B 1 199 ? -22.781 -20.516 -25.25 1 54.16 199 ALA B CA 1
ATOM 5135 C C . ALA B 1 199 ? -23.188 -20.844 -26.688 1 54.16 199 ALA B C 1
ATOM 5137 O O . ALA B 1 199 ? -24.047 -21.703 -26.922 1 54.16 199 ALA B O 1
ATOM 5138 N N . SER B 1 200 ? -22.484 -20.156 -27.562 1 51.22 200 SER B N 1
ATOM 5139 C CA . SER B 1 200 ? -22.922 -20.344 -28.938 1 51.22 200 SER B CA 1
ATOM 5140 C C . SER B 1 200 ? -22.094 -21.422 -29.625 1 51.22 200 SER B C 1
ATOM 5142 O O . SER B 1 200 ? -22.484 -21.938 -30.688 1 51.22 200 SER B O 1
ATOM 5144 N N . LEU B 1 201 ? -20.984 -21.672 -29.109 1 54.06 201 LEU B N 1
ATOM 5145 C CA . LEU B 1 201 ? -20.125 -22.625 -29.797 1 54.06 201 LEU B CA 1
ATOM 5146 C C . LEU B 1 201 ? -20.484 -24.047 -29.391 1 54.06 201 LEU B C 1
ATOM 5148 O O . LEU B 1 201 ? -20.953 -24.281 -28.266 1 54.06 201 LEU B O 1
ATOM 5152 N N . SER B 1 202 ? -20.469 -25.016 -30.375 1 51.75 202 SER B N 1
ATOM 5153 C CA . SER B 1 202 ? -20.734 -26.438 -30.156 1 51.75 202 SER B CA 1
ATOM 5154 C C . SER B 1 202 ? -19.672 -27.078 -29.281 1 51.75 202 SER B C 1
ATOM 5156 O O . SER B 1 202 ? -18.562 -26.531 -29.125 1 51.75 202 SER B O 1
ATOM 5158 N N . GLN B 1 203 ? -19.922 -28.297 -28.688 1 54.28 203 GLN B N 1
ATOM 5159 C CA . GLN B 1 203 ? -18.922 -29.109 -28.031 1 54.28 203 GLN B CA 1
ATOM 5160 C C . GLN B 1 203 ? -17.812 -29.516 -28.984 1 54.28 203 GLN B C 1
ATOM 5162 O O . GLN B 1 203 ? -18.031 -29.609 -30.203 1 54.28 203 GLN B O 1
ATOM 5167 N N . PRO B 1 204 ? -16.672 -29.703 -28.562 1 55.12 204 PRO B N 1
ATOM 5168 C CA . PRO B 1 204 ? -16.016 -29.594 -27.266 1 55.12 204 PRO B CA 1
ATOM 5169 C C . PRO B 1 204 ? -15.422 -28.203 -27.016 1 55.12 204 PRO B C 1
ATOM 5171 O O . PRO B 1 204 ? -14.812 -27.969 -25.969 1 55.12 204 PRO B O 1
ATOM 5174 N N . TRP B 1 205 ? -15.586 -27.422 -27.984 1 51.66 205 TRP B N 1
ATOM 5175 C CA . TRP B 1 205 ? -14.984 -26.094 -27.906 1 51.66 205 TRP B CA 1
ATOM 5176 C C . TRP B 1 205 ? -15.578 -25.281 -26.766 1 51.66 205 TRP B C 1
ATOM 5178 O O . TRP B 1 205 ? -14.875 -24.516 -26.109 1 51.66 205 TRP B O 1
ATOM 5188 N N . SER B 1 206 ? -16.734 -25.609 -26.531 1 50.41 206 SER B N 1
ATOM 5189 C CA . SER B 1 206 ? -17.422 -24.938 -25.422 1 50.41 206 SER B CA 1
ATOM 5190 C C . SER B 1 206 ? -16.766 -25.281 -24.094 1 50.41 206 SER B C 1
ATOM 5192 O O . SER B 1 206 ? -16.578 -24.406 -23.25 1 50.41 206 SER B O 1
ATOM 5194 N N . THR B 1 207 ? -16.391 -26.594 -24.078 1 51.72 207 THR B N 1
ATOM 5195 C CA . THR B 1 207 ? -15.773 -27.047 -22.828 1 51.72 207 THR B CA 1
ATOM 5196 C C . THR B 1 207 ? -14.383 -26.438 -22.672 1 51.72 207 THR B C 1
ATOM 5198 O O . THR B 1 207 ? -14 -26.047 -21.562 1 51.72 207 THR B O 1
ATOM 5201 N N . LEU B 1 208 ? -13.758 -26.344 -23.781 1 51.78 208 LEU B N 1
ATOM 5202 C CA . LEU B 1 208 ? -12.414 -25.766 -23.766 1 51.78 208 LEU B CA 1
ATOM 5203 C C . LEU B 1 208 ? -12.461 -24.297 -23.359 1 51.78 208 LEU B C 1
ATOM 5205 O O . LEU B 1 208 ? -11.602 -23.828 -22.625 1 51.78 208 LEU B O 1
ATOM 5209 N N . LEU B 1 209 ? -13.484 -23.797 -23.875 1 54.88 209 LEU B N 1
ATOM 5210 C CA . LEU B 1 209 ? -13.633 -22.375 -23.562 1 54.88 209 LEU B CA 1
ATOM 5211 C C . LEU B 1 209 ? -14.07 -22.172 -22.109 1 54.88 209 LEU B C 1
ATOM 5213 O O . LEU B 1 209 ? -13.703 -21.172 -21.484 1 54.88 209 LEU B O 1
ATOM 5217 N N . GLU B 1 210 ? -14.727 -23.203 -21.703 1 57.44 210 GLU B N 1
ATOM 5218 C CA . GLU B 1 210 ? -15.148 -23.141 -20.297 1 57.44 210 GLU B CA 1
ATOM 5219 C C . GLU B 1 210 ? -13.961 -23.281 -19.359 1 57.44 210 GLU B C 1
ATOM 5221 O O . GLU B 1 210 ? -13.93 -22.672 -18.281 1 57.44 210 GLU B O 1
ATOM 5226 N N . TYR B 1 211 ? -12.977 -24.109 -19.938 1 59.78 211 TYR B N 1
ATOM 5227 C CA . TYR B 1 211 ? -11.805 -24.344 -19.094 1 59.78 211 TYR B CA 1
ATOM 5228 C C . TYR B 1 211 ? -10.617 -23.516 -19.578 1 59.78 211 TYR B C 1
ATOM 5230 O O . TYR B 1 211 ? -9.469 -23.938 -19.469 1 59.78 211 TYR B O 1
ATOM 5238 N N . ARG B 1 212 ? -10.969 -22.484 -20.125 1 63.31 212 ARG B N 1
ATOM 5239 C CA . ARG B 1 212 ? -9.953 -21.609 -20.719 1 63.31 212 ARG B CA 1
ATOM 5240 C C . ARG B 1 212 ? -8.961 -21.125 -19.656 1 63.31 212 ARG B C 1
ATOM 5242 O O . ARG B 1 212 ? -7.797 -20.875 -19.969 1 63.31 212 ARG B O 1
ATOM 5249 N N . SER B 1 213 ? -9.398 -21.141 -18.484 1 67.19 213 SER B N 1
ATOM 5250 C CA . SER B 1 213 ? -8.523 -20.656 -17.422 1 67.19 213 SER B CA 1
ATOM 5251 C C . SER B 1 213 ? -7.367 -21.609 -17.156 1 67.19 213 SER B C 1
ATOM 5253 O O . SER B 1 213 ? -6.359 -21.234 -16.562 1 67.19 213 SER B O 1
ATOM 5255 N N . TYR B 1 214 ? -7.473 -22.766 -17.812 1 72.88 214 TYR B N 1
ATOM 5256 C CA . TYR B 1 214 ? -6.434 -23.766 -17.594 1 72.88 214 TYR B CA 1
ATOM 5257 C C . TYR B 1 214 ? -5.434 -23.766 -18.75 1 72.88 214 TYR B C 1
ATOM 5259 O O . TYR B 1 214 ? -4.457 -24.516 -18.734 1 72.88 214 TYR B O 1
ATOM 5267 N N . SER B 1 215 ? -5.676 -22.859 -19.625 1 79.62 215 SER B N 1
ATOM 5268 C CA . SER B 1 215 ? -4.832 -22.859 -20.812 1 79.62 215 SER B CA 1
ATOM 5269 C C . SER B 1 215 ? -3.682 -21.875 -20.672 1 79.62 215 SER B C 1
ATOM 5271 O O . SER B 1 215 ? -3.859 -20.781 -20.125 1 79.62 215 SER B O 1
ATOM 5273 N N . TRP B 1 216 ? -2.566 -22.297 -21.219 1 85.31 216 TRP B N 1
ATOM 5274 C CA . TRP B 1 216 ? -1.378 -21.453 -21.219 1 85.31 216 TRP B CA 1
ATOM 5275 C C . TRP B 1 216 ? -1.626 -20.172 -22 1 85.31 216 TRP B C 1
ATOM 5277 O O . TRP B 1 216 ? -0.969 -19.156 -21.766 1 85.31 216 TRP B O 1
ATOM 5287 N N . VAL B 1 217 ? -2.602 -20.172 -22.828 1 82.5 217 VAL B N 1
ATOM 5288 C CA . VAL B 1 217 ? -2.883 -19.047 -23.719 1 82.5 217 VAL B CA 1
ATOM 5289 C C . VAL B 1 217 ? -3.287 -17.828 -22.875 1 82.5 217 VAL B C 1
ATOM 5291 O O . VAL B 1 217 ? -2.973 -16.688 -23.234 1 82.5 217 VAL B O 1
ATOM 5294 N N . MET B 1 218 ? -3.801 -18.125 -21.75 1 84.5 218 MET B N 1
ATOM 5295 C CA . MET B 1 218 ? -4.312 -17.047 -20.938 1 84.5 218 MET B CA 1
ATOM 5296 C C . MET B 1 218 ? -3.207 -16.438 -20.062 1 84.5 218 MET B C 1
ATOM 5298 O O . MET B 1 218 ? -3.387 -15.383 -19.469 1 84.5 218 MET B O 1
ATOM 5302 N N . TYR B 1 219 ? -2.035 -17.062 -20.109 1 89.62 219 TYR B N 1
ATOM 5303 C CA . TYR B 1 219 ? -0.985 -16.594 -19.219 1 89.62 219 TYR B CA 1
ATOM 5304 C C . TYR B 1 219 ? 0.335 -16.422 -19.953 1 89.62 219 TYR B C 1
ATOM 5306 O O . TYR B 1 219 ? 1.392 -16.297 -19.328 1 89.62 219 TYR B O 1
ATOM 5314 N N . TRP B 1 220 ? 0.313 -16.438 -21.266 1 90.19 220 TRP B N 1
ATOM 5315 C CA . TRP B 1 220 ? 1.529 -16.438 -22.078 1 90.19 220 TRP B CA 1
ATOM 5316 C C . TRP B 1 220 ? 2.32 -15.148 -21.859 1 90.19 220 TRP B C 1
ATOM 5318 O O . TRP B 1 220 ? 3.553 -15.156 -21.906 1 90.19 220 TRP B O 1
ATOM 5328 N N . PHE B 1 221 ? 1.641 -14.086 -21.641 1 91.25 221 PHE B N 1
ATOM 5329 C CA . PHE B 1 221 ? 2.297 -12.789 -21.484 1 91.25 221 PHE B CA 1
ATOM 5330 C C . PHE B 1 221 ? 3.252 -12.805 -20.297 1 91.25 221 PHE B C 1
ATOM 5332 O O . PHE B 1 221 ? 4.395 -12.352 -20.406 1 91.25 221 PHE B O 1
ATOM 5339 N N . TYR B 1 222 ? 2.812 -13.289 -19.203 1 93.62 222 TYR B N 1
ATOM 5340 C CA . TYR B 1 222 ? 3.627 -13.32 -18 1 93.62 222 TYR B CA 1
ATOM 5341 C C . TYR B 1 222 ? 4.848 -14.211 -18.188 1 93.62 222 TYR B C 1
ATOM 5343 O O . TYR B 1 222 ? 5.934 -13.898 -17.688 1 93.62 222 TYR B O 1
ATOM 5351 N N . PHE B 1 223 ? 4.645 -15.297 -18.891 1 93.88 223 PHE B N 1
ATOM 5352 C CA . PHE B 1 223 ? 5.738 -16.219 -19.188 1 93.88 223 PHE B CA 1
ATOM 5353 C C . PHE B 1 223 ? 6.793 -15.539 -20.062 1 93.88 223 PHE B C 1
ATOM 5355 O O . PHE B 1 223 ? 7.988 -15.633 -19.781 1 93.88 223 PHE B O 1
ATOM 5362 N N . LEU B 1 224 ? 6.32 -14.828 -21.031 1 91.31 224 LEU B N 1
ATOM 5363 C CA . LEU B 1 224 ? 7.234 -14.141 -21.938 1 91.31 224 LEU B CA 1
ATOM 5364 C C . LEU B 1 224 ? 7.906 -12.961 -21.25 1 91.31 224 LEU B C 1
ATOM 5366 O O . LEU B 1 224 ? 9.055 -12.633 -21.547 1 91.31 224 LEU B O 1
ATOM 5370 N N . LEU B 1 225 ? 7.184 -12.352 -20.391 1 93.25 225 LEU B N 1
ATOM 5371 C CA . LEU B 1 225 ? 7.793 -11.305 -19.578 1 93.25 225 LEU B CA 1
ATOM 5372 C C . LEU B 1 225 ? 8.961 -11.852 -18.766 1 93.25 225 LEU B C 1
ATOM 5374 O O . LEU B 1 225 ? 9.961 -11.156 -18.578 1 93.25 225 LEU B O 1
ATOM 5378 N N . GLY B 1 226 ? 8.805 -13.055 -18.297 1 94.5 226 GLY B N 1
ATOM 5379 C CA . GLY B 1 226 ? 9.898 -13.719 -17.609 1 94.5 226 GLY B CA 1
ATOM 5380 C C . GLY B 1 226 ? 11.133 -13.883 -18.484 1 94.5 226 GLY B C 1
ATOM 5381 O O . GLY B 1 226 ? 12.258 -13.734 -18 1 94.5 226 GLY B O 1
ATOM 5382 N N . ALA B 1 227 ? 10.914 -14.156 -19.734 1 91.38 227 ALA B N 1
ATOM 5383 C CA . ALA B 1 227 ? 12.023 -14.281 -20.688 1 91.38 227 ALA B CA 1
ATOM 5384 C C . ALA B 1 227 ? 12.781 -12.961 -20.812 1 91.38 227 ALA B C 1
ATOM 5386 O O . ALA B 1 227 ? 14.016 -12.953 -20.828 1 91.38 227 ALA B O 1
ATOM 5387 N N . VAL B 1 228 ? 12.07 -11.906 -20.859 1 89.56 228 VAL B N 1
ATOM 5388 C CA . VAL B 1 228 ? 12.68 -10.586 -20.969 1 89.56 228 VAL B CA 1
ATOM 5389 C C . VAL B 1 228 ? 13.523 -10.297 -19.734 1 89.56 228 VAL B C 1
ATOM 5391 O O . VAL B 1 228 ? 14.648 -9.805 -19.844 1 89.56 228 VAL B O 1
ATOM 5394 N N . CYS B 1 229 ? 12.984 -10.594 -18.625 1 91.75 229 CYS B N 1
ATOM 5395 C CA . CYS B 1 229 ? 13.711 -10.406 -17.375 1 91.75 229 CYS B CA 1
ATOM 5396 C C . CYS B 1 229 ? 14.984 -11.25 -17.359 1 91.75 229 CYS B C 1
ATOM 5398 O O . CYS B 1 229 ? 16.047 -10.773 -16.938 1 91.75 229 CYS B O 1
ATOM 5400 N N . ALA B 1 230 ? 14.883 -12.461 -17.828 1 91.38 230 ALA B N 1
ATOM 5401 C CA . ALA B 1 230 ? 16.016 -13.391 -17.828 1 91.38 230 ALA B CA 1
ATOM 5402 C C . ALA B 1 230 ? 17.125 -12.906 -18.75 1 91.38 230 ALA B C 1
ATOM 5404 O O . ALA B 1 230 ? 18.312 -13.148 -18.484 1 91.38 230 ALA B O 1
ATOM 5405 N N . TRP B 1 231 ? 16.797 -12.242 -19.719 1 84.94 231 TRP B N 1
ATOM 5406 C CA . TRP B 1 231 ? 17.766 -11.797 -20.703 1 84.94 231 TRP B CA 1
ATOM 5407 C C . TRP B 1 231 ? 18.562 -10.602 -20.203 1 84.94 231 TRP B C 1
ATOM 5409 O O . TRP B 1 231 ? 19.75 -10.445 -20.516 1 84.94 231 TRP B O 1
ATOM 5419 N N . ALA B 1 232 ? 17.922 -9.773 -19.453 1 87.38 232 ALA B N 1
ATOM 5420 C CA . ALA B 1 232 ? 18.578 -8.57 -18.953 1 87.38 232 ALA B CA 1
ATOM 5421 C C . ALA B 1 232 ? 18.219 -8.32 -17.5 1 87.38 232 ALA B C 1
ATOM 5423 O O . ALA B 1 232 ? 17.578 -7.312 -17.172 1 87.38 232 ALA B O 1
ATOM 5424 N N . VAL B 1 233 ? 18.812 -9.078 -16.688 1 90.75 233 VAL B N 1
ATOM 5425 C CA . VAL B 1 233 ? 18.453 -9.086 -15.273 1 90.75 233 VAL B CA 1
ATOM 5426 C C . VAL B 1 233 ? 18.828 -7.742 -14.641 1 90.75 233 VAL B C 1
ATOM 5428 O O . VAL B 1 233 ? 18.016 -7.145 -13.922 1 90.75 233 VAL B O 1
ATOM 5431 N N . ASP B 1 234 ? 19.984 -7.156 -14.938 1 91.44 234 ASP B N 1
ATOM 5432 C CA . ASP B 1 234 ? 20.453 -5.91 -14.336 1 91.44 234 ASP B CA 1
ATOM 5433 C C . ASP B 1 234 ? 19.609 -4.727 -14.82 1 91.44 234 ASP B C 1
ATOM 5435 O O . ASP B 1 234 ? 19.25 -3.85 -14.031 1 91.44 234 ASP B O 1
ATOM 5439 N N . THR B 1 235 ? 19.391 -4.766 -16.094 1 89.25 235 THR B N 1
ATOM 5440 C CA . THR B 1 235 ? 18.547 -3.711 -16.641 1 89.25 235 THR B CA 1
ATOM 5441 C C . THR B 1 235 ? 17.141 -3.768 -16.047 1 89.25 235 THR B C 1
ATOM 5443 O O . THR B 1 235 ? 16.547 -2.729 -15.734 1 89.25 235 THR B O 1
ATOM 5446 N N . TRP B 1 236 ? 16.672 -5.016 -15.867 1 91.81 236 TRP B N 1
ATOM 5447 C CA . TRP B 1 236 ? 15.352 -5.227 -15.258 1 91.81 236 TRP B CA 1
ATOM 5448 C C . TRP B 1 236 ? 15.32 -4.699 -13.828 1 91.81 236 TRP B C 1
ATOM 5450 O O . TRP B 1 236 ? 14.375 -4.023 -13.43 1 91.81 236 TRP B O 1
ATOM 5460 N N . ARG B 1 237 ? 16.359 -4.941 -13.102 1 93.38 237 ARG B N 1
ATOM 5461 C CA . ARG B 1 237 ? 16.484 -4.477 -11.727 1 93.38 237 ARG B CA 1
ATOM 5462 C C . ARG B 1 237 ? 16.438 -2.953 -11.656 1 93.38 237 ARG B C 1
ATOM 5464 O O . ARG B 1 237 ? 15.656 -2.385 -10.891 1 93.38 237 ARG B O 1
ATOM 5471 N N . ASN B 1 238 ? 17.234 -2.322 -12.469 1 91.25 238 ASN B N 1
ATOM 5472 C CA . ASN B 1 238 ? 17.328 -0.867 -12.461 1 91.25 238 ASN B CA 1
ATOM 5473 C C . ASN B 1 238 ? 16.031 -0.211 -12.891 1 91.25 238 ASN B C 1
ATOM 5475 O O . ASN B 1 238 ? 15.586 0.772 -12.289 1 91.25 238 ASN B O 1
ATOM 5479 N N . TRP B 1 239 ? 15.477 -0.786 -13.844 1 89.69 239 TRP B N 1
ATOM 5480 C CA . TRP B 1 239 ? 14.211 -0.244 -14.336 1 89.69 239 TRP B CA 1
ATOM 5481 C C . TRP B 1 239 ? 13.109 -0.394 -13.289 1 89.69 239 TRP B C 1
ATOM 5483 O O . TRP B 1 239 ? 12.297 0.514 -13.102 1 89.69 239 TRP B O 1
ATOM 5493 N N . SER B 1 240 ? 13.062 -1.538 -12.672 1 93 240 SER B N 1
ATOM 5494 C CA . SER B 1 240 ? 12.031 -1.788 -11.672 1 93 240 SER B CA 1
ATOM 5495 C C . SER B 1 240 ? 12.133 -0.798 -10.516 1 93 240 SER B C 1
ATOM 5497 O O . SER B 1 240 ? 11.109 -0.345 -9.992 1 93 240 SER B O 1
ATOM 5499 N N . VAL B 1 241 ? 13.312 -0.413 -10.156 1 93.38 241 VAL B N 1
ATOM 5500 C CA . VAL B 1 241 ? 13.523 0.536 -9.07 1 93.38 241 VAL B CA 1
ATOM 5501 C C . VAL B 1 241 ? 13.125 1.938 -9.523 1 93.38 241 VAL B C 1
ATOM 5503 O O . VAL B 1 241 ? 12.43 2.654 -8.797 1 93.38 241 VAL B O 1
ATOM 5506 N N . ARG B 1 242 ? 13.484 2.307 -10.695 1 91 242 ARG B N 1
ATOM 5507 C CA . ARG B 1 242 ? 13.188 3.639 -11.211 1 91 242 ARG B CA 1
ATOM 5508 C C . ARG B 1 242 ? 11.688 3.818 -11.414 1 91 242 ARG B C 1
ATOM 5510 O O . ARG B 1 242 ? 11.156 4.918 -11.234 1 91 242 ARG B O 1
ATOM 5517 N N . ALA B 1 243 ? 11.023 2.752 -11.766 1 92.56 243 ALA B N 1
ATOM 5518 C CA . ALA B 1 243 ? 9.594 2.807 -12.07 1 92.56 243 ALA B CA 1
ATOM 5519 C C . ALA B 1 243 ? 8.758 2.619 -10.805 1 92.56 243 ALA B C 1
ATOM 5521 O O . ALA B 1 243 ? 7.539 2.771 -10.828 1 92.56 243 ALA B O 1
ATOM 5522 N N . LEU B 1 244 ? 9.383 2.35 -9.711 1 94.75 244 LEU B N 1
ATOM 5523 C CA . LEU B 1 244 ? 8.719 1.893 -8.5 1 94.75 244 LEU B CA 1
ATOM 5524 C C . LEU B 1 244 ? 7.668 2.898 -8.039 1 94.75 244 LEU B C 1
ATOM 5526 O O . LEU B 1 244 ? 6.508 2.539 -7.832 1 94.75 244 LEU B O 1
ATOM 5530 N N . PRO B 1 245 ? 8 4.258 -7.906 1 93.69 245 PRO B N 1
ATOM 5531 C CA . PRO B 1 245 ? 6.98 5.184 -7.422 1 93.69 245 PRO B CA 1
ATOM 5532 C C . PRO B 1 245 ? 5.777 5.281 -8.359 1 93.69 245 PRO B C 1
ATOM 5534 O O . PRO B 1 245 ? 4.645 5.445 -7.906 1 93.69 245 PRO B O 1
ATOM 5537 N N . TRP B 1 246 ? 5.988 5.125 -9.594 1 92.94 246 TRP B N 1
ATOM 5538 C CA . TRP B 1 246 ? 4.906 5.18 -10.57 1 92.94 246 TRP B CA 1
ATOM 5539 C C . TRP B 1 246 ? 4.039 3.926 -10.492 1 92.94 246 TRP B C 1
ATOM 5541 O O . TRP B 1 246 ? 2.814 4.004 -10.609 1 92.94 246 TRP B O 1
ATOM 5551 N N . MET B 1 247 ? 4.676 2.785 -10.336 1 94.94 247 MET B N 1
ATOM 5552 C CA . MET B 1 247 ? 3.934 1.534 -10.203 1 94.94 247 MET B CA 1
ATOM 5553 C C . MET B 1 247 ? 3.102 1.528 -8.922 1 94.94 247 MET B C 1
ATOM 5555 O O . MET B 1 247 ? 1.99 0.998 -8.906 1 94.94 247 MET B O 1
ATOM 5559 N N . VAL B 1 248 ? 3.648 2.135 -7.879 1 95.38 248 VAL B N 1
ATOM 5560 C CA . VAL B 1 248 ? 2.9 2.26 -6.633 1 95.38 248 VAL B CA 1
ATOM 5561 C C . VAL B 1 248 ? 1.666 3.131 -6.855 1 95.38 248 VAL B C 1
ATOM 5563 O O . VAL B 1 248 ? 0.571 2.795 -6.398 1 95.38 248 VAL B O 1
ATOM 5566 N N . SER B 1 249 ? 1.829 4.246 -7.582 1 94.12 249 SER B N 1
ATOM 5567 C CA . SER B 1 249 ? 0.72 5.148 -7.871 1 94.12 249 SER B CA 1
ATOM 5568 C C . SER B 1 249 ? -0.353 4.457 -8.703 1 94.12 249 SER B C 1
ATOM 5570 O O . SER B 1 249 ? -1.547 4.594 -8.43 1 94.12 249 SER B O 1
ATOM 5572 N N . ILE B 1 250 ? 0.071 3.676 -9.688 1 95 250 ILE B N 1
ATOM 5573 C CA . ILE B 1 250 ? -0.865 2.939 -10.531 1 95 250 ILE B CA 1
ATOM 5574 C C . ILE B 1 250 ? -1.592 1.888 -9.695 1 95 250 ILE B C 1
ATOM 5576 O O . ILE B 1 250 ? -2.803 1.701 -9.836 1 95 250 ILE B O 1
ATOM 5580 N N . PHE B 1 251 ? -0.872 1.265 -8.859 1 96.56 251 PHE B N 1
ATOM 5581 C CA . PHE B 1 251 ? -1.464 0.251 -7.992 1 96.56 251 PHE B CA 1
ATOM 5582 C C . PHE B 1 251 ? -2.555 0.857 -7.117 1 96.56 251 PHE B C 1
ATOM 5584 O O . PHE B 1 251 ? -3.66 0.319 -7.035 1 96.56 251 PHE B O 1
ATOM 5591 N N . ILE B 1 252 ? -2.238 1.988 -6.465 1 95.44 252 ILE B N 1
ATOM 5592 C CA . ILE B 1 252 ? -3.201 2.643 -5.586 1 95.44 252 ILE B CA 1
ATOM 5593 C C . ILE B 1 252 ? -4.438 3.051 -6.387 1 95.44 252 ILE B C 1
ATOM 5595 O O . ILE B 1 252 ? -5.566 2.801 -5.965 1 95.44 252 ILE B O 1
ATOM 5599 N N . GLY B 1 253 ? -4.25 3.648 -7.551 1 94.88 253 GLY B N 1
ATOM 5600 C CA . GLY B 1 253 ? -5.363 4.043 -8.406 1 94.88 253 GLY B CA 1
ATOM 5601 C C . GLY B 1 253 ? -6.234 2.877 -8.828 1 94.88 253 GLY B C 1
ATOM 5602 O O . GLY B 1 253 ? -7.461 2.949 -8.734 1 94.88 253 GLY B O 1
ATOM 5603 N N . MET B 1 254 ? -5.578 1.821 -9.242 1 94.31 254 MET B N 1
ATOM 5604 C CA . MET B 1 254 ? -6.32 0.648 -9.688 1 94.31 254 MET B CA 1
ATOM 5605 C C . MET B 1 254 ? -6.992 -0.055 -8.516 1 94.31 254 MET B C 1
ATOM 5607 O O . MET B 1 254 ? -8.078 -0.617 -8.664 1 94.31 254 MET B O 1
ATOM 5611 N N . TYR B 1 255 ? -6.289 -0.069 -7.371 1 94.5 255 TYR B N 1
ATOM 5612 C CA . TYR B 1 255 ? -6.863 -0.65 -6.164 1 94.5 255 TYR B CA 1
ATOM 5613 C C . TYR B 1 255 ? -8.18 0.023 -5.805 1 94.5 255 TYR B C 1
ATOM 5615 O O . TYR B 1 255 ? -9.172 -0.652 -5.527 1 94.5 255 TYR B O 1
ATOM 5623 N N . ILE B 1 256 ? -8.188 1.348 -5.914 1 94.44 256 ILE B N 1
ATOM 5624 C CA . ILE B 1 256 ? -9.383 2.119 -5.617 1 94.44 256 ILE B CA 1
ATOM 5625 C C . ILE B 1 256 ? -10.438 1.876 -6.695 1 94.44 256 ILE B C 1
ATOM 5627 O O . ILE B 1 256 ? -11.609 1.66 -6.391 1 94.44 256 ILE B O 1
ATOM 5631 N N . TRP B 1 257 ? -10 1.817 -7.902 1 92.5 257 TRP B N 1
ATOM 5632 C CA . TRP B 1 257 ? -10.93 1.64 -9.016 1 92.5 257 TRP B CA 1
ATOM 5633 C C . TRP B 1 257 ? -11.578 0.262 -8.969 1 92.5 257 TRP B C 1
ATOM 5635 O O . TRP B 1 257 ? -12.789 0.136 -9.156 1 92.5 257 TRP B O 1
ATOM 5645 N N . LEU B 1 258 ? -10.82 -0.739 -8.742 1 92.19 258 LEU B N 1
ATOM 5646 C CA . LEU B 1 258 ? -11.359 -2.096 -8.703 1 92.19 258 LEU B CA 1
ATOM 5647 C C . LEU B 1 258 ? -12.328 -2.266 -7.543 1 92.19 258 LEU B C 1
ATOM 5649 O O . LEU B 1 258 ? -13.359 -2.924 -7.68 1 92.19 258 LEU B O 1
ATOM 5653 N N . GLY B 1 259 ? -11.922 -1.712 -6.371 1 92.06 259 GLY B N 1
ATOM 5654 C CA . GLY B 1 259 ? -12.859 -1.731 -5.262 1 92.06 259 GLY B CA 1
ATOM 5655 C C . GLY B 1 259 ? -14.18 -1.061 -5.586 1 92.06 259 GLY B C 1
ATOM 5656 O O . GLY B 1 259 ? -15.25 -1.586 -5.258 1 92.06 259 GLY B O 1
ATOM 5657 N N . TYR B 1 260 ? -14.055 0.05 -6.258 1 92 260 TYR B N 1
ATOM 5658 C CA . TYR B 1 260 ? -15.227 0.811 -6.664 1 92 260 TYR B CA 1
ATOM 5659 C C . TYR B 1 260 ? -16.078 0.011 -7.641 1 92 260 TYR B C 1
ATOM 5661 O O . TYR B 1 260 ? -17.312 -0.077 -7.477 1 92 260 TYR B O 1
ATOM 5669 N N . ASP B 1 261 ? -15.492 -0.585 -8.578 1 89.25 261 ASP B N 1
ATOM 5670 C CA . ASP B 1 261 ? -16.172 -1.347 -9.617 1 89.25 261 ASP B CA 1
ATOM 5671 C C . ASP B 1 261 ? -16.906 -2.547 -9.031 1 89.25 261 ASP B C 1
ATOM 5673 O O . ASP B 1 261 ? -18.078 -2.785 -9.359 1 89.25 261 ASP B O 1
ATOM 5677 N N . VAL B 1 262 ? -16.297 -3.232 -8.148 1 89.62 262 VAL B N 1
ATOM 5678 C CA . VAL B 1 262 ? -16.891 -4.426 -7.551 1 89.62 262 VAL B CA 1
ATOM 5679 C C . VAL B 1 262 ? -18.062 -4.027 -6.656 1 89.62 262 VAL B C 1
ATOM 5681 O O . VAL B 1 262 ? -19.109 -4.695 -6.648 1 89.62 262 VAL B O 1
ATOM 5684 N N . LEU B 1 263 ? -17.938 -2.963 -5.93 1 90.06 263 LEU B N 1
ATOM 5685 C CA . LEU B 1 263 ? -18.984 -2.527 -5.023 1 90.06 263 LEU B CA 1
ATOM 5686 C C . LEU B 1 263 ? -20.203 -2.025 -5.801 1 90.06 263 LEU B C 1
ATOM 5688 O O . LEU B 1 263 ? -21.344 -2.242 -5.387 1 90.06 263 LEU B O 1
ATOM 5692 N N . ARG B 1 264 ? -19.984 -1.398 -6.918 1 89.44 264 ARG B N 1
ATOM 5693 C CA . ARG B 1 264 ? -21.078 -0.912 -7.746 1 89.44 264 ARG B CA 1
ATOM 5694 C C . ARG B 1 264 ? -21.859 -2.07 -8.359 1 89.44 264 ARG B C 1
ATOM 5696 O O . ARG B 1 264 ? -23.078 -1.97 -8.562 1 89.44 264 ARG B O 1
ATOM 5703 N N . GLY B 1 265 ? -21.125 -3.1 -8.609 1 84.94 265 GLY B N 1
ATOM 5704 C CA . GLY B 1 265 ? -21.766 -4.258 -9.219 1 84.94 265 GLY B CA 1
ATOM 5705 C C . GLY B 1 265 ? -22.234 -5.281 -8.203 1 84.94 265 GLY B C 1
ATOM 5706 O O . GLY B 1 265 ? -22.625 -6.391 -8.57 1 84.94 265 GLY B O 1
ATOM 5707 N N . SER B 1 266 ? -22.125 -4.906 -6.926 1 85.25 266 SER B N 1
ATOM 5708 C CA . SER B 1 266 ? -22.484 -5.867 -5.883 1 85.25 266 SER B CA 1
ATOM 5709 C C . SER B 1 266 ? -23.641 -5.359 -5.031 1 85.25 266 SER B C 1
ATOM 5711 O O . SER B 1 266 ? -24 -4.184 -5.094 1 85.25 266 SER B O 1
ATOM 5713 N N . GLY B 1 267 ? -24.266 -6.25 -4.41 1 78.81 267 GLY B N 1
ATOM 5714 C CA . GLY B 1 267 ? -25.266 -5.918 -3.398 1 78.81 267 GLY B CA 1
ATOM 5715 C C . GLY B 1 267 ? -24.703 -5.957 -1.986 1 78.81 267 GLY B C 1
ATOM 5716 O O . GLY B 1 267 ? -23.625 -5.438 -1.725 1 78.81 267 GLY B O 1
ATOM 5717 N N . ASP B 1 268 ? -25.453 -6.543 -1.102 1 73.94 268 ASP B N 1
ATOM 5718 C CA . ASP B 1 268 ? -25.016 -6.633 0.289 1 73.94 268 ASP B CA 1
ATOM 5719 C C . ASP B 1 268 ? -23.797 -7.535 0.424 1 73.94 268 ASP B C 1
ATOM 5721 O O . ASP B 1 268 ? -22.875 -7.234 1.194 1 73.94 268 ASP B O 1
ATOM 5725 N N . VAL B 1 269 ? -23.922 -8.602 -0.402 1 78.38 269 VAL B N 1
ATOM 5726 C CA . VAL B 1 269 ? -22.766 -9.492 -0.467 1 78.38 269 VAL B CA 1
ATOM 5727 C C . VAL B 1 269 ? -21.984 -9.234 -1.76 1 78.38 269 VAL B C 1
ATOM 5729 O O . VAL B 1 269 ? -22.578 -9.133 -2.834 1 78.38 269 VAL B O 1
ATOM 5732 N N . VAL B 1 270 ? -20.703 -9.055 -1.561 1 80.88 270 VAL B N 1
ATOM 5733 C CA . VAL B 1 270 ? -19.875 -8.672 -2.693 1 80.88 270 VAL B CA 1
ATOM 5734 C C . VAL B 1 270 ? -19.766 -9.836 -3.674 1 80.88 270 VAL B C 1
ATOM 5736 O O . VAL B 1 270 ? -19.609 -10.992 -3.264 1 80.88 270 VAL B O 1
ATOM 5739 N N . ASN B 1 271 ? -19.891 -9.531 -4.938 1 75.88 271 ASN B N 1
ATOM 5740 C CA . ASN B 1 271 ? -19.688 -10.492 -6.02 1 75.88 271 ASN B CA 1
ATOM 5741 C C . ASN B 1 271 ? -18.266 -10.43 -6.562 1 75.88 271 ASN B C 1
ATOM 5743 O O . ASN B 1 271 ? -17.938 -9.57 -7.387 1 75.88 271 ASN B O 1
ATOM 5747 N N . LEU B 1 272 ? -17.453 -11.398 -6.207 1 74 272 LEU B N 1
ATOM 5748 C CA . LEU B 1 272 ? -16.047 -11.391 -6.586 1 74 272 LEU B CA 1
ATOM 5749 C C . LEU B 1 272 ? -15.883 -11.734 -8.062 1 74 272 LEU B C 1
ATOM 5751 O O . LEU B 1 272 ? -14.812 -11.523 -8.633 1 74 272 LEU B O 1
ATOM 5755 N N . ASN B 1 273 ? -16.922 -12.242 -8.695 1 68.38 273 ASN B N 1
ATOM 5756 C CA . ASN B 1 273 ? -16.859 -12.617 -10.102 1 68.38 273 ASN B CA 1
ATOM 5757 C C . ASN B 1 273 ? -16.688 -11.391 -11 1 68.38 273 ASN B C 1
ATOM 5759 O O . ASN B 1 273 ? -16.328 -11.516 -12.172 1 68.38 273 ASN B O 1
ATOM 5763 N N . ILE B 1 274 ? -16.938 -10.281 -10.445 1 70.06 274 ILE B N 1
ATOM 5764 C CA . ILE B 1 274 ? -16.734 -9.031 -11.18 1 70.06 274 ILE B CA 1
ATOM 5765 C C . ILE B 1 274 ? -15.242 -8.758 -11.328 1 70.06 274 ILE B C 1
ATOM 5767 O O . ILE B 1 274 ? -14.805 -8.164 -12.32 1 70.06 274 ILE B O 1
ATOM 5771 N N . SER B 1 275 ? -14.547 -9.289 -10.391 1 70 275 SER B N 1
ATOM 5772 C CA . SER B 1 275 ? -13.109 -9.062 -10.422 1 70 275 SER B CA 1
ATOM 5773 C C . SER B 1 275 ? -12.352 -10.352 -10.75 1 70 275 SER B C 1
ATOM 5775 O O . SER B 1 275 ? -11.523 -10.805 -9.961 1 70 275 SER B O 1
ATOM 5777 N N . THR B 1 276 ? -12.539 -10.844 -11.938 1 68.94 276 THR B N 1
ATOM 5778 C CA . THR B 1 276 ? -11.875 -12.07 -12.367 1 68.94 276 THR B CA 1
ATOM 5779 C C . THR B 1 276 ? -10.5 -11.758 -12.961 1 68.94 276 THR B C 1
ATOM 5781 O O . THR B 1 276 ? -10.195 -10.602 -13.266 1 68.94 276 THR B O 1
ATOM 5784 N N . TYR B 1 277 ? -9.734 -12.742 -13 1 66.44 277 TYR B N 1
ATOM 5785 C CA . TYR B 1 277 ? -8.398 -12.641 -13.57 1 66.44 277 TYR B CA 1
ATOM 5786 C C . TYR B 1 277 ? -8.461 -12.211 -15.031 1 66.44 277 TYR B C 1
ATOM 5788 O O . TYR B 1 277 ? -7.52 -11.602 -15.547 1 66.44 277 TYR B O 1
ATOM 5796 N N . LEU B 1 278 ? -9.555 -12.477 -15.516 1 64.88 278 LEU B N 1
ATOM 5797 C CA . LEU B 1 278 ? -9.609 -12.312 -16.953 1 64.88 278 LEU B CA 1
ATOM 5798 C C . LEU B 1 278 ? -10.266 -10.984 -17.328 1 64.88 278 LEU B C 1
ATOM 5800 O O . LEU B 1 278 ? -11.086 -10.93 -18.25 1 64.88 278 LEU B O 1
ATOM 5804 N N . LYS B 1 279 ? -9.992 -9.961 -16.609 1 76.06 279 LYS B N 1
ATOM 5805 C CA . LYS B 1 279 ? -10.414 -8.586 -16.844 1 76.06 279 LYS B CA 1
ATOM 5806 C C . LYS B 1 279 ? -9.219 -7.676 -17.109 1 76.06 279 LYS B C 1
ATOM 5808 O O . LYS B 1 279 ? -8.172 -7.824 -16.469 1 76.06 279 LYS B O 1
ATOM 5813 N N . PRO B 1 280 ? -9.336 -6.832 -18.094 1 78.06 280 PRO B N 1
ATOM 5814 C CA . PRO B 1 280 ? -8.219 -5.949 -18.422 1 78.06 280 PRO B CA 1
ATOM 5815 C C . PRO B 1 280 ? -7.723 -5.145 -17.219 1 78.06 280 PRO B C 1
ATOM 5817 O O . PRO B 1 280 ? -6.516 -4.926 -17.078 1 78.06 280 PRO B O 1
ATOM 5820 N N . THR B 1 281 ? -8.609 -4.766 -16.391 1 81.44 281 THR B N 1
ATOM 5821 C CA . THR B 1 281 ? -8.211 -3.967 -15.234 1 81.44 281 THR B CA 1
ATOM 5822 C C . THR B 1 281 ? -7.406 -4.809 -14.242 1 81.44 281 THR B C 1
ATOM 5824 O O . THR B 1 281 ? -6.492 -4.301 -13.594 1 81.44 281 THR B O 1
ATOM 5827 N N . THR B 1 282 ? -7.75 -6.059 -14.219 1 84.5 282 THR B N 1
ATOM 5828 C CA . THR B 1 282 ? -7.008 -6.957 -13.336 1 84.5 282 THR B CA 1
ATOM 5829 C C . THR B 1 282 ? -5.586 -7.168 -13.859 1 84.5 282 THR B C 1
ATOM 5831 O O . THR B 1 282 ? -4.648 -7.289 -13.07 1 84.5 282 THR B O 1
ATOM 5834 N N . PHE B 1 283 ? -5.508 -7.148 -15.141 1 88.12 283 PHE B N 1
ATOM 5835 C CA . PHE B 1 283 ? -4.191 -7.254 -15.758 1 88.12 283 PHE B CA 1
ATOM 5836 C C . PHE B 1 283 ? -3.301 -6.09 -15.344 1 88.12 283 PHE B C 1
ATOM 5838 O O . PHE B 1 283 ? -2.145 -6.285 -14.969 1 88.12 283 PHE B O 1
ATOM 5845 N N . ILE B 1 284 ? -3.859 -4.918 -15.297 1 90.38 284 ILE B N 1
ATOM 5846 C CA . ILE B 1 284 ? -3.096 -3.713 -14.992 1 90.38 284 ILE B CA 1
ATOM 5847 C C . ILE B 1 284 ? -2.654 -3.738 -13.531 1 90.38 284 ILE B C 1
ATOM 5849 O O . ILE B 1 284 ? -1.494 -3.455 -13.219 1 90.38 284 ILE B O 1
ATOM 5853 N N . ILE B 1 285 ? -3.533 -4.074 -12.641 1 93.31 285 ILE B N 1
ATOM 5854 C CA . ILE B 1 285 ? -3.174 -4.066 -11.227 1 93.31 285 ILE B CA 1
ATOM 5855 C C . ILE B 1 285 ? -2.145 -5.164 -10.953 1 93.31 285 ILE B C 1
ATOM 5857 O O . ILE B 1 285 ? -1.245 -4.984 -10.125 1 93.31 285 ILE B O 1
ATOM 5861 N N . ILE B 1 286 ? -2.236 -6.289 -11.641 1 94.25 286 ILE B N 1
ATOM 5862 C CA . ILE B 1 286 ? -1.294 -7.387 -11.461 1 94.25 286 ILE B CA 1
ATOM 5863 C C . ILE B 1 286 ? 0.098 -6.949 -11.914 1 94.25 286 ILE B C 1
ATOM 5865 O O . ILE B 1 286 ? 1.085 -7.176 -11.211 1 94.25 286 ILE B O 1
ATOM 5869 N N . MET B 1 287 ? 0.127 -6.309 -13.031 1 93.56 287 MET B N 1
ATOM 5870 C CA . MET B 1 287 ? 1.4 -5.809 -13.547 1 93.56 287 MET B CA 1
ATOM 5871 C C . MET B 1 287 ? 2.014 -4.797 -12.578 1 93.56 287 MET B C 1
ATOM 5873 O O . MET B 1 287 ? 3.205 -4.871 -12.273 1 93.56 287 MET B O 1
ATOM 5877 N N . ALA B 1 288 ? 1.188 -3.963 -12.117 1 95.69 288 ALA B N 1
ATOM 5878 C CA . ALA B 1 288 ? 1.666 -2.959 -11.172 1 95.69 288 ALA B CA 1
ATOM 5879 C C . ALA B 1 288 ? 2.193 -3.613 -9.898 1 95.69 288 ALA B C 1
ATOM 5881 O O . ALA B 1 288 ? 3.252 -3.236 -9.391 1 95.69 288 ALA B O 1
ATOM 5882 N N . GLN B 1 289 ? 1.494 -4.566 -9.438 1 97.12 289 GLN B N 1
ATOM 5883 C CA . GLN B 1 289 ? 1.885 -5.27 -8.219 1 97.12 289 GLN B CA 1
ATOM 5884 C C . GLN B 1 289 ? 3.189 -6.031 -8.414 1 97.12 289 GLN B C 1
ATOM 5886 O O . GLN B 1 289 ? 4.082 -5.977 -7.57 1 97.12 289 GLN B O 1
ATOM 5891 N N . MET B 1 290 ? 3.297 -6.695 -9.492 1 96.31 290 MET B N 1
ATOM 5892 C CA . MET B 1 290 ? 4.488 -7.496 -9.758 1 96.31 290 MET B CA 1
ATOM 5893 C C . MET B 1 290 ? 5.727 -6.609 -9.852 1 96.31 290 MET B C 1
ATOM 5895 O O . MET B 1 290 ? 6.746 -6.898 -9.219 1 96.31 290 MET B O 1
ATOM 5899 N N . PHE B 1 291 ? 5.621 -5.52 -10.57 1 95.12 291 PHE B N 1
ATOM 5900 C CA . PHE B 1 291 ? 6.75 -4.613 -10.734 1 95.12 291 PHE B CA 1
ATOM 5901 C C . PHE B 1 291 ? 7.059 -3.889 -9.43 1 95.12 291 PHE B C 1
ATOM 5903 O O . PHE B 1 291 ? 8.227 -3.691 -9.086 1 95.12 291 PHE B O 1
ATOM 5910 N N . MET B 1 292 ? 6.016 -3.531 -8.758 1 96.5 292 MET B N 1
ATOM 5911 C CA . MET B 1 292 ? 6.195 -2.848 -7.484 1 96.5 292 MET B CA 1
ATOM 5912 C C . MET B 1 292 ? 6.914 -3.746 -6.48 1 96.5 292 MET B C 1
ATOM 5914 O O . MET B 1 292 ? 7.879 -3.32 -5.84 1 96.5 292 MET B O 1
ATOM 5918 N N . LEU B 1 293 ? 6.504 -4.984 -6.363 1 97.19 293 LEU B N 1
ATOM 5919 C CA . LEU B 1 293 ? 7.094 -5.918 -5.414 1 97.19 293 LEU B CA 1
ATOM 5920 C C . LEU B 1 293 ? 8.539 -6.234 -5.793 1 97.19 293 LEU B C 1
ATOM 5922 O O . LEU B 1 293 ? 9.406 -6.32 -4.922 1 97.19 293 LEU B O 1
ATOM 5926 N N . TYR B 1 294 ? 8.766 -6.398 -7.09 1 96.75 294 TYR B N 1
ATOM 5927 C CA . TYR B 1 294 ? 10.125 -6.629 -7.555 1 96.75 294 TYR B CA 1
ATOM 5928 C C . TYR B 1 294 ? 11.031 -5.453 -7.191 1 96.75 294 TYR B C 1
ATOM 5930 O O . TYR B 1 294 ? 12.125 -5.645 -6.66 1 96.75 294 TYR B O 1
ATOM 5938 N N . GLY B 1 295 ? 10.586 -4.238 -7.465 1 95.12 295 GLY B N 1
ATOM 5939 C CA . GLY B 1 295 ? 11.352 -3.049 -7.125 1 95.12 295 GLY B CA 1
ATOM 5940 C C . GLY B 1 295 ? 11.617 -2.912 -5.637 1 95.12 295 GLY B C 1
ATOM 5941 O O . GLY B 1 295 ? 12.711 -2.533 -5.227 1 95.12 295 GLY B O 1
ATOM 5942 N N . PHE B 1 296 ? 10.641 -3.221 -4.902 1 94.94 296 PHE B N 1
ATOM 5943 C CA . PHE B 1 296 ? 10.781 -3.162 -3.451 1 94.94 296 PHE B CA 1
ATOM 5944 C C . PHE B 1 296 ? 11.844 -4.148 -2.969 1 94.94 296 PHE B C 1
ATOM 5946 O O . PHE B 1 296 ? 12.672 -3.809 -2.121 1 94.94 296 PHE B O 1
ATOM 5953 N N . LEU B 1 297 ? 11.859 -5.312 -3.49 1 95.94 297 LEU B N 1
ATOM 5954 C CA . LEU B 1 297 ? 12.812 -6.336 -3.082 1 95.94 297 LEU B CA 1
ATOM 5955 C C . LEU B 1 297 ? 14.242 -5.922 -3.424 1 95.94 297 LEU B C 1
ATOM 5957 O O . LEU B 1 297 ? 15.164 -6.129 -2.627 1 95.94 297 LEU B O 1
ATOM 5961 N N . ILE B 1 298 ? 14.391 -5.297 -4.574 1 94.88 298 ILE B N 1
ATOM 5962 C CA . ILE B 1 298 ? 15.719 -4.848 -4.988 1 94.88 298 ILE B CA 1
ATOM 5963 C C . ILE B 1 298 ? 16.203 -3.736 -4.062 1 94.88 298 ILE B C 1
ATOM 5965 O O . ILE B 1 298 ? 17.359 -3.723 -3.646 1 94.88 298 ILE B O 1
ATOM 5969 N N . LEU B 1 299 ? 15.336 -2.912 -3.703 1 93.25 299 LEU B N 1
ATOM 5970 C CA . LEU B 1 299 ? 15.703 -1.778 -2.861 1 93.25 299 LEU B CA 1
ATOM 5971 C C . LEU B 1 299 ? 16.062 -2.242 -1.455 1 93.25 299 LEU B C 1
ATOM 5973 O O . LEU B 1 299 ? 16.906 -1.636 -0.797 1 93.25 299 LEU B O 1
ATOM 5977 N N . LEU B 1 300 ? 15.469 -3.271 -1.03 1 94 300 LEU B N 1
ATOM 5978 C CA . LEU B 1 300 ? 15.648 -3.738 0.34 1 94 300 LEU B CA 1
ATOM 5979 C C . LEU B 1 300 ? 16.891 -4.621 0.456 1 94 300 LEU B C 1
ATOM 5981 O O . LEU B 1 300 ? 17.312 -4.957 1.563 1 94 300 LEU B O 1
ATOM 5985 N N . ARG B 1 301 ? 17.422 -4.941 -0.653 1 91.5 301 ARG B N 1
ATOM 5986 C CA . ARG B 1 301 ? 18.578 -5.84 -0.649 1 91.5 301 ARG B CA 1
ATOM 5987 C C . ARG B 1 301 ? 19.703 -5.273 0.205 1 91.5 301 ARG B C 1
ATOM 5989 O O . ARG B 1 301 ? 20.094 -4.121 0.029 1 91.5 301 ARG B O 1
ATOM 5996 N N . GLY B 1 302 ? 20.141 -6.066 1.132 1 88.69 302 GLY B N 1
ATOM 5997 C CA . GLY B 1 302 ? 21.266 -5.676 1.973 1 88.69 302 GLY B CA 1
ATOM 5998 C C . GLY B 1 302 ? 20.859 -4.773 3.125 1 88.69 302 GLY B C 1
ATOM 5999 O O . GLY B 1 302 ? 21.688 -4.422 3.963 1 88.69 302 GLY B O 1
ATOM 6000 N N . LYS B 1 303 ? 19.609 -4.391 3.203 1 89.19 303 LYS B N 1
ATOM 6001 C CA . LYS B 1 303 ? 19.188 -3.432 4.219 1 89.19 303 LYS B CA 1
ATOM 6002 C C . LYS B 1 303 ? 18.328 -4.102 5.285 1 89.19 303 LYS B C 1
ATOM 6004 O O . LYS B 1 303 ? 18.312 -3.68 6.441 1 89.19 303 LYS B O 1
ATOM 6009 N N . THR B 1 304 ? 17.578 -5.004 4.898 1 86.81 304 THR B N 1
ATOM 6010 C CA . THR B 1 304 ? 16.688 -5.711 5.805 1 86.81 304 THR B CA 1
ATOM 6011 C C . THR B 1 304 ? 16.906 -7.219 5.715 1 86.81 304 THR B C 1
ATOM 6013 O O . THR B 1 304 ? 16.047 -7.941 5.195 1 86.81 304 THR B O 1
ATOM 6016 N N . THR B 1 305 ? 17.781 -7.707 6.391 1 86.94 305 THR B N 1
ATOM 6017 C CA . THR B 1 305 ? 18.234 -9.078 6.219 1 86.94 305 THR B CA 1
ATOM 6018 C C . THR B 1 305 ? 17.25 -10.062 6.836 1 86.94 305 THR B C 1
ATOM 6020 O O . THR B 1 305 ? 16.938 -11.094 6.238 1 86.94 305 THR B O 1
ATOM 6023 N N . LYS B 1 306 ? 16.75 -9.688 7.988 1 92.56 306 LYS B N 1
ATOM 6024 C CA . LYS B 1 306 ? 15.844 -10.617 8.656 1 92.56 306 LYS B CA 1
ATOM 6025 C C . LYS B 1 30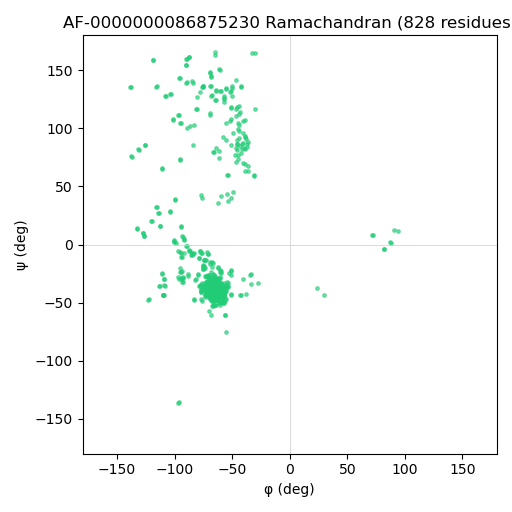6 ? 14.57 -10.828 7.844 1 92.56 306 LYS B C 1
ATOM 6027 O O . LYS B 1 306 ? 14.117 -11.961 7.672 1 92.56 306 LYS B O 1
ATOM 6032 N N . PHE B 1 307 ? 14.031 -9.828 7.336 1 93.75 307 PHE B N 1
ATOM 6033 C CA . PHE B 1 307 ? 12.805 -9.891 6.543 1 93.75 307 PHE B CA 1
ATOM 6034 C C . PHE B 1 307 ? 13.047 -10.641 5.238 1 93.75 307 PHE B C 1
ATOM 6036 O O . PHE B 1 307 ? 12.266 -11.516 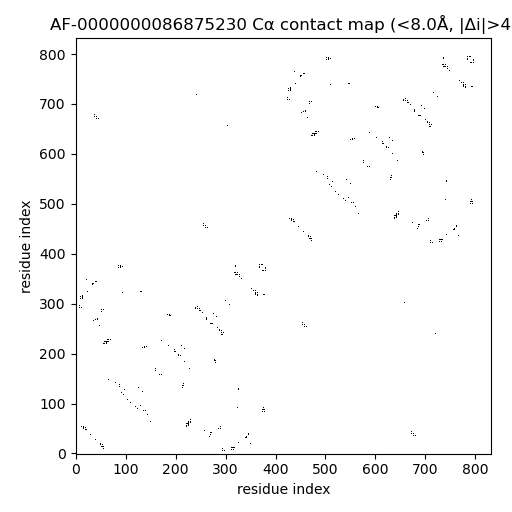4.867 1 93.75 307 PHE B O 1
ATOM 6043 N N . LEU B 1 308 ? 14.094 -10.367 4.582 1 95.06 308 LEU B N 1
ATOM 6044 C CA . LEU B 1 308 ? 14.406 -10.992 3.305 1 95.06 308 LEU B CA 1
ATOM 6045 C C . LEU B 1 308 ? 14.734 -12.469 3.49 1 95.06 308 LEU B C 1
ATOM 6047 O O . LEU B 1 308 ? 14.391 -13.297 2.645 1 95.06 308 LEU B O 1
ATOM 6051 N N . ASN B 1 309 ? 15.344 -12.766 4.617 1 95.81 309 ASN B N 1
ATOM 6052 C CA . ASN B 1 309 ? 15.633 -14.164 4.906 1 95.81 309 ASN B CA 1
ATOM 6053 C C . ASN B 1 309 ? 14.359 -14.961 5.152 1 95.81 309 ASN B C 1
ATOM 6055 O O . ASN B 1 309 ? 14.258 -16.125 4.738 1 95.81 309 ASN B O 1
ATOM 6059 N N . LEU B 1 310 ? 13.5 -14.344 5.805 1 96 310 LEU B N 1
ATOM 6060 C CA . LEU B 1 310 ? 12.203 -14.984 6.012 1 96 310 LEU B CA 1
ATOM 6061 C C . LEU B 1 310 ? 11.508 -15.25 4.684 1 96 310 LEU B C 1
ATOM 6063 O O . LEU B 1 310 ? 10.977 -16.344 4.465 1 96 310 LEU B O 1
ATOM 6067 N N . LEU B 1 311 ? 11.523 -14.289 3.805 1 96.69 311 LEU B N 1
ATOM 6068 C CA . LEU B 1 311 ? 10.898 -14.445 2.496 1 96.69 311 LEU B CA 1
ATOM 6069 C C . LEU B 1 311 ? 11.594 -15.539 1.69 1 96.69 311 LEU B C 1
ATOM 6071 O O . LEU B 1 311 ? 10.938 -16.312 0.988 1 96.69 311 LEU B O 1
ATOM 6075 N N . THR B 1 312 ? 12.883 -15.57 1.812 1 96.75 312 THR B N 1
ATOM 6076 C CA . THR B 1 312 ? 13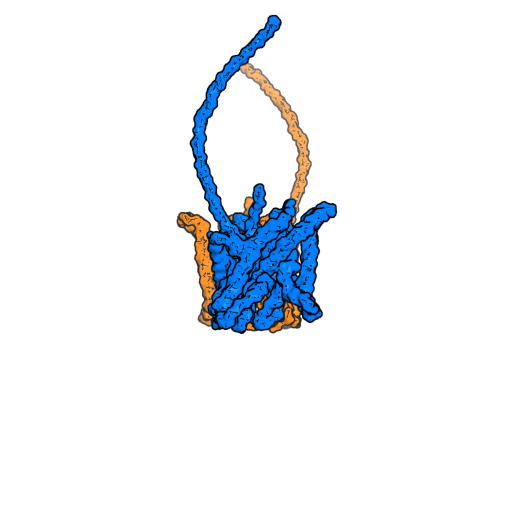.648 -16.594 1.119 1 96.75 312 THR B CA 1
ATOM 6077 C C . THR B 1 312 ? 13.297 -17.984 1.65 1 96.75 312 THR B C 1
ATOM 6079 O O . THR B 1 312 ? 13.148 -18.938 0.876 1 96.75 312 THR B O 1
ATOM 6082 N N . TRP B 1 313 ? 13.141 -18.031 2.91 1 96.69 313 TRP B N 1
ATOM 6083 C CA . TRP B 1 313 ? 12.758 -19.297 3.529 1 96.69 313 TRP B CA 1
ATOM 6084 C C . TRP B 1 313 ? 11.367 -19.719 3.068 1 96.69 313 TRP B C 1
ATOM 6086 O O . TRP B 1 313 ? 11.164 -20.891 2.709 1 96.69 313 TRP B O 1
ATOM 6096 N N . ILE B 1 314 ? 10.469 -18.859 3.059 1 97.56 314 ILE B N 1
ATOM 6097 C CA . ILE B 1 314 ? 9.117 -19.156 2.592 1 97.56 314 ILE B CA 1
ATOM 6098 C C . ILE B 1 314 ? 9.156 -19.562 1.122 1 97.56 314 ILE B C 1
ATOM 6100 O O . ILE B 1 314 ? 8.484 -20.516 0.716 1 97.56 314 ILE B O 1
ATOM 6104 N N . GLY B 1 315 ? 9.938 -18.828 0.36 1 97.12 315 GLY B N 1
ATOM 6105 C CA . GLY B 1 315 ? 10.062 -19.125 -1.059 1 97.12 315 GLY B CA 1
ATOM 6106 C C . GLY B 1 315 ? 10.625 -20.5 -1.334 1 97.12 315 GLY B C 1
ATOM 6107 O O . GLY B 1 315 ? 10.188 -21.188 -2.27 1 97.12 315 GLY B O 1
ATOM 6108 N N . ARG B 1 316 ? 11.516 -20.953 -0.494 1 94.56 316 ARG B N 1
ATOM 6109 C CA . ARG B 1 316 ? 12.156 -22.25 -0.647 1 94.56 316 ARG B CA 1
ATOM 6110 C C . ARG B 1 316 ? 11.141 -23.375 -0.47 1 94.56 316 ARG B C 1
ATOM 6112 O O . ARG B 1 316 ? 11.211 -24.391 -1.159 1 94.56 316 ARG B O 1
ATOM 6119 N N . TYR B 1 317 ? 10.156 -23.141 0.332 1 95.75 317 TYR B N 1
ATOM 6120 C CA . TYR B 1 317 ? 9.203 -24.203 0.65 1 95.75 317 TYR B CA 1
ATOM 6121 C C . TYR B 1 317 ? 7.828 -23.891 0.072 1 95.75 317 TYR B C 1
ATOM 6123 O O . TYR B 1 317 ? 6.832 -24.516 0.464 1 95.75 317 TYR B O 1
ATOM 6131 N N . SER B 1 318 ? 7.785 -22.969 -0.84 1 95.88 318 SER B N 1
ATOM 6132 C CA . SER B 1 318 ? 6.516 -22.469 -1.356 1 95.88 318 SER B CA 1
ATOM 6133 C C . SER B 1 318 ? 5.809 -23.531 -2.193 1 95.88 318 SER B C 1
ATOM 6135 O O . SER B 1 318 ? 4.582 -23.672 -2.135 1 95.88 318 SER B O 1
ATOM 6137 N N . PHE B 1 319 ? 6.531 -24.328 -2.965 1 93.88 319 PHE B N 1
ATOM 6138 C CA . PHE B 1 319 ? 5.898 -25.312 -3.828 1 93.88 319 PHE B CA 1
ATOM 6139 C C . PHE B 1 319 ? 5.215 -26.406 -3.002 1 93.88 319 PHE B C 1
ATOM 6141 O O . PHE B 1 319 ? 4.039 -26.703 -3.217 1 93.88 319 PHE B O 1
ATOM 6148 N N . GLY B 1 320 ? 5.949 -26.984 -2.068 1 94.69 320 GLY B N 1
ATOM 6149 C CA . GLY B 1 320 ? 5.328 -27.953 -1.177 1 94.69 320 GLY B CA 1
ATOM 6150 C C . GLY B 1 320 ? 4.148 -27.375 -0.408 1 94.69 320 GLY B C 1
ATOM 6151 O O . GLY B 1 320 ? 3.125 -28.047 -0.247 1 94.69 320 GLY B O 1
ATOM 6152 N N . GLY B 1 321 ? 4.367 -26.172 0.065 1 96.5 321 GLY B N 1
ATOM 6153 C CA . GLY B 1 321 ? 3.273 -25.516 0.749 1 96.5 321 GLY B CA 1
ATOM 6154 C C . GLY B 1 321 ? 2.051 -25.312 -0.13 1 96.5 321 GLY B C 1
ATOM 6155 O O . GLY B 1 321 ? 0.918 -25.453 0.337 1 96.5 321 GLY B O 1
ATOM 6156 N N . TYR B 1 322 ? 2.295 -24.969 -1.352 1 95.56 322 TYR B N 1
ATOM 6157 C CA . TYR B 1 322 ? 1.227 -24.797 -2.33 1 95.56 322 TYR B CA 1
ATOM 6158 C C . TYR B 1 322 ? 0.434 -26.078 -2.512 1 95.56 322 TYR B C 1
ATOM 6160 O O . TYR B 1 322 ? -0.799 -26.062 -2.549 1 95.56 322 TYR B O 1
ATOM 6168 N N . LEU B 1 323 ? 1.092 -27.172 -2.543 1 94.81 323 LEU B N 1
ATOM 6169 C CA . LEU B 1 323 ? 0.44 -28.453 -2.758 1 94.81 323 LEU B CA 1
ATOM 6170 C C . LEU B 1 323 ? -0.405 -28.844 -1.549 1 94.81 323 LEU B C 1
ATOM 6172 O O . LEU B 1 323 ? -1.496 -29.391 -1.701 1 94.81 323 LEU B O 1
ATOM 6176 N N . VAL B 1 324 ? 0.026 -28.438 -0.421 1 95.19 324 VAL B N 1
ATOM 6177 C CA . VAL B 1 324 ? -0.566 -28.922 0.819 1 95.19 324 VAL B CA 1
ATOM 6178 C C . VAL B 1 324 ? -1.661 -27.969 1.284 1 95.19 324 VAL B C 1
ATOM 6180 O O . VAL B 1 324 ? -2.615 -28.391 1.948 1 95.19 324 VAL B O 1
ATOM 6183 N N . HIS B 1 325 ? -1.612 -26.703 1.003 1 96.88 325 HIS B N 1
ATOM 6184 C CA . HIS B 1 325 ? -2.346 -25.656 1.713 1 96.88 325 HIS B CA 1
ATOM 6185 C C . HIS B 1 325 ? -3.852 -25.875 1.611 1 96.88 325 HIS B C 1
ATOM 6187 O O . HIS B 1 325 ? -4.582 -25.641 2.574 1 96.88 325 HIS B O 1
ATOM 6193 N N . ALA B 1 326 ? -4.336 -26.359 0.514 1 95 326 ALA B N 1
ATOM 6194 C CA . ALA B 1 326 ? -5.773 -26.562 0.362 1 95 326 ALA B CA 1
ATOM 6195 C C . ALA B 1 326 ? -6.281 -27.641 1.317 1 95 326 ALA B C 1
ATOM 6197 O O . ALA B 1 326 ? -7.414 -27.562 1.802 1 95 326 ALA B O 1
ATOM 6198 N N . LEU B 1 327 ? -5.488 -28.641 1.551 1 93.62 327 LEU B N 1
ATOM 6199 C CA . LEU B 1 327 ? -5.855 -29.688 2.494 1 93.62 327 LEU B CA 1
ATOM 6200 C C . LEU B 1 327 ? -6.043 -29.109 3.896 1 93.62 327 LEU B C 1
ATOM 6202 O O . LEU B 1 327 ? -6.969 -29.5 4.609 1 93.62 327 LEU B O 1
ATOM 6206 N N . ILE B 1 328 ? -5.168 -28.25 4.227 1 95.88 328 ILE B N 1
ATOM 6207 C CA . ILE B 1 328 ? -5.258 -27.609 5.535 1 95.88 328 ILE B CA 1
ATOM 6208 C C . ILE B 1 328 ? -6.512 -26.734 5.602 1 95.88 328 ILE B C 1
ATOM 6210 O O . ILE B 1 328 ? -7.199 -26.703 6.625 1 95.88 328 ILE B O 1
ATOM 6214 N N . ILE B 1 329 ? -6.809 -26.031 4.547 1 95.25 329 ILE B N 1
ATOM 6215 C CA . ILE B 1 329 ? -8.023 -25.219 4.496 1 95.25 329 ILE B CA 1
ATOM 6216 C C . ILE B 1 329 ? -9.242 -26.109 4.703 1 95.25 329 ILE B C 1
ATOM 6218 O O . ILE B 1 329 ? -10.156 -25.75 5.453 1 95.25 329 ILE B O 1
ATOM 6222 N N . TYR B 1 330 ? -9.25 -27.312 4.094 1 91.75 330 TYR B N 1
ATOM 6223 C CA . TYR B 1 330 ? -10.344 -28.25 4.262 1 91.75 330 TYR B CA 1
ATOM 6224 C C . TYR B 1 330 ? -10.461 -28.703 5.715 1 91.75 330 TYR B C 1
ATOM 6226 O O . TYR B 1 330 ? -11.562 -28.781 6.262 1 91.75 330 TYR B O 1
ATOM 6234 N N . ALA B 1 331 ? -9.352 -28.969 6.316 1 92.31 331 ALA B N 1
ATOM 6235 C CA . ALA B 1 331 ? -9.344 -29.406 7.711 1 92.31 331 ALA B CA 1
ATOM 6236 C C . ALA B 1 331 ? -9.914 -28.312 8.625 1 92.31 331 ALA B C 1
ATOM 6238 O O . ALA B 1 331 ? -10.711 -28.609 9.516 1 92.31 331 ALA B O 1
ATOM 6239 N N . ILE B 1 332 ? -9.531 -27.094 8.375 1 94.88 332 ILE B N 1
ATOM 6240 C CA . ILE B 1 332 ? -10.031 -25.984 9.172 1 94.88 332 ILE B CA 1
ATOM 6241 C C . ILE B 1 332 ? -11.516 -25.766 8.906 1 94.88 332 ILE B C 1
ATOM 6243 O O . ILE B 1 332 ? -12.297 -25.531 9.828 1 94.88 332 ILE B O 1
ATOM 6247 N N . ALA B 1 333 ? -11.883 -25.922 7.68 1 91.31 333 ALA B N 1
ATOM 6248 C CA . ALA B 1 333 ? -13.273 -25.719 7.27 1 91.31 333 ALA B CA 1
ATOM 6249 C C . ALA B 1 333 ? -14.188 -26.766 7.914 1 91.31 333 ALA B C 1
ATOM 6251 O O . ALA B 1 333 ? -15.352 -26.484 8.195 1 91.31 333 ALA B O 1
ATOM 6252 N N . TYR B 1 334 ? -13.688 -27.938 8.094 1 89.19 334 TYR B N 1
ATOM 6253 C CA . TYR B 1 334 ? -14.453 -28.984 8.758 1 89.19 334 TYR B CA 1
ATOM 6254 C C . TYR B 1 334 ? -14.969 -28.516 10.117 1 89.19 334 TYR B C 1
ATOM 6256 O O . TYR B 1 334 ? -16.094 -28.828 10.5 1 89.19 334 TYR B O 1
ATOM 6264 N N . PHE B 1 335 ? -14.195 -27.688 10.742 1 91.62 335 PHE B N 1
ATOM 6265 C CA . PHE B 1 335 ? -14.562 -27.188 12.062 1 91.62 335 PHE B CA 1
ATOM 6266 C C . PHE B 1 335 ? -15.328 -25.875 11.953 1 91.62 335 PHE B C 1
ATOM 6268 O O . PHE B 1 335 ? -16.172 -25.578 12.805 1 91.62 335 PHE B O 1
ATOM 6275 N N . THR B 1 336 ? -15.094 -25.094 10.922 1 93.12 336 THR B N 1
ATOM 6276 C CA . THR B 1 336 ? -15.648 -23.75 10.875 1 93.12 336 THR B CA 1
ATOM 6277 C C . THR B 1 336 ? -16.969 -23.734 10.102 1 93.12 336 THR B C 1
ATOM 6279 O O . THR B 1 336 ? -17.797 -22.844 10.297 1 93.12 336 THR B O 1
ATOM 6282 N N . ARG B 1 337 ? -17.266 -24.578 9.266 1 90.62 337 ARG B N 1
ATOM 6283 C CA . ARG B 1 337 ? -18.453 -24.547 8.414 1 90.62 337 ARG B CA 1
ATOM 6284 C C . ARG B 1 337 ? -19.719 -24.719 9.234 1 90.62 337 ARG B C 1
ATOM 6286 O O . ARG B 1 337 ? -20.719 -24.031 8.977 1 90.62 337 ARG B O 1
ATOM 6293 N N . PRO B 1 338 ? -19.656 -25.578 10.266 1 91.38 338 PRO B N 1
ATOM 6294 C CA . PRO B 1 338 ? -20.875 -25.719 11.07 1 91.38 338 PRO B CA 1
ATOM 6295 C C . PRO B 1 338 ? -21.094 -24.531 12.031 1 91.38 338 PRO B C 1
ATOM 6297 O O . PRO B 1 338 ? -22.172 -24.375 12.586 1 91.38 338 PRO B O 1
ATOM 6300 N N . LEU B 1 339 ? -20.156 -23.641 12.133 1 92.62 339 LEU B N 1
ATOM 6301 C CA . LEU B 1 339 ? -20.234 -22.516 13.055 1 92.62 339 LEU B CA 1
ATOM 6302 C C . LEU B 1 339 ? -20.891 -21.297 12.383 1 92.62 339 LEU B C 1
ATOM 6304 O O . LEU B 1 339 ? -20.672 -21.062 11.195 1 92.62 339 LEU B O 1
ATOM 6308 N N . GLN B 1 340 ? -21.75 -20.609 13.133 1 91.12 340 GLN B N 1
ATOM 6309 C CA . GLN B 1 340 ? -22.25 -19.297 12.688 1 91.12 340 GLN B CA 1
ATOM 6310 C C . GLN B 1 340 ? -21.234 -18.203 12.977 1 91.12 340 GLN B C 1
ATOM 6312 O O . GLN B 1 340 ? -20.953 -17.891 14.141 1 91.12 340 GLN B O 1
ATOM 6317 N N . LEU B 1 341 ? -20.75 -17.594 11.914 1 92.19 341 LEU B N 1
ATOM 6318 C CA . LEU B 1 341 ? -19.641 -16.656 12.078 1 92.19 341 LEU B CA 1
ATOM 6319 C C . LEU B 1 341 ? -20.062 -15.242 11.734 1 92.19 341 LEU B C 1
ATOM 6321 O O . LEU B 1 341 ? -19.25 -14.414 11.328 1 92.19 341 LEU B O 1
ATOM 6325 N N . GLY B 1 342 ? -21.312 -14.992 11.898 1 90.12 342 GLY B N 1
ATOM 6326 C CA . GLY B 1 342 ? -21.797 -13.656 11.578 1 90.12 342 GLY B CA 1
ATOM 6327 C C . GLY B 1 342 ? -20.984 -12.555 12.234 1 90.12 342 GLY B C 1
ATOM 6328 O O . GLY B 1 342 ? -20.859 -12.523 13.461 1 90.12 342 GLY B O 1
ATOM 6329 N N . GLY B 1 343 ? -20.359 -11.711 11.461 1 90.06 343 GLY B N 1
ATOM 6330 C CA . GLY B 1 343 ? -19.594 -10.586 11.977 1 90.06 343 GLY B CA 1
ATOM 6331 C C . GLY B 1 343 ? -18.156 -10.938 12.273 1 90.06 343 GLY B C 1
ATOM 6332 O O . GLY B 1 343 ? -17.375 -10.07 12.688 1 90.06 343 GLY B O 1
ATOM 6333 N N . TRP B 1 344 ? -17.781 -12.156 12.016 1 93.75 344 TRP B N 1
ATOM 6334 C CA . TRP B 1 344 ? -16.438 -12.586 12.383 1 93.75 344 TRP B CA 1
ATOM 6335 C C . TRP B 1 344 ? -15.703 -13.18 11.18 1 93.75 344 TRP B C 1
ATOM 6337 O O . TRP B 1 344 ? -14.602 -13.719 11.32 1 93.75 344 TRP B O 1
ATOM 6347 N N . HIS B 1 345 ? -16.266 -13.094 10.07 1 95.5 345 HIS B N 1
ATOM 6348 C CA . HIS B 1 345 ? -15.695 -13.758 8.906 1 95.5 345 HIS B CA 1
ATOM 6349 C C . HIS B 1 345 ? -14.32 -13.188 8.57 1 95.5 345 HIS B C 1
ATOM 6351 O O . HIS B 1 345 ? -13.406 -13.938 8.203 1 95.5 345 HIS B O 1
ATOM 6357 N N . LEU B 1 346 ? -14.148 -11.883 8.75 1 95.94 346 LEU B N 1
ATOM 6358 C CA . LEU B 1 346 ? -12.859 -11.273 8.43 1 95.94 346 LEU B CA 1
ATOM 6359 C C . LEU B 1 346 ? -11.773 -11.766 9.383 1 95.94 346 LEU B C 1
ATOM 6361 O O . LEU B 1 346 ? -10.773 -12.336 8.953 1 95.94 346 LEU B O 1
ATOM 6365 N N . PRO B 1 347 ? -11.953 -11.68 10.727 1 96.12 347 PRO B N 1
ATOM 6366 C CA . PRO B 1 347 ? -10.891 -12.133 11.625 1 96.12 347 PRO B CA 1
ATOM 6367 C C . PRO B 1 347 ? -10.617 -13.633 11.508 1 96.12 347 PRO B C 1
ATOM 6369 O O . PRO B 1 347 ? -9.469 -14.07 11.617 1 96.12 347 PRO B O 1
ATOM 6372 N N . ILE B 1 348 ? -11.641 -14.375 11.273 1 96.88 348 ILE B N 1
ATOM 6373 C CA . ILE B 1 348 ? -11.469 -15.82 11.18 1 96.88 348 ILE B CA 1
ATOM 6374 C C . ILE B 1 348 ? -10.734 -16.172 9.891 1 96.88 348 ILE B C 1
ATOM 6376 O O . ILE B 1 348 ? -9.93 -17.109 9.859 1 96.88 348 ILE B O 1
ATOM 6380 N N . THR B 1 349 ? -11.062 -15.477 8.789 1 97.19 349 THR B N 1
ATOM 6381 C CA . THR B 1 349 ? -10.336 -15.695 7.539 1 97.19 349 THR B CA 1
ATOM 6382 C C . THR B 1 349 ? -8.844 -15.406 7.727 1 97.19 349 THR B C 1
ATOM 6384 O O . THR B 1 349 ? -8 -16.188 7.277 1 97.19 349 THR B O 1
ATOM 6387 N N . LEU B 1 350 ? -8.531 -14.32 8.414 1 97.44 350 LEU B N 1
ATOM 6388 C CA . LEU B 1 350 ? -7.137 -13.953 8.641 1 97.44 350 LEU B CA 1
ATOM 6389 C C . LEU B 1 350 ? -6.441 -14.977 9.539 1 97.44 350 LEU B C 1
ATOM 6391 O O . LEU B 1 350 ? -5.293 -15.344 9.289 1 97.44 350 LEU B O 1
ATOM 6395 N N . LEU B 1 351 ? -7.117 -15.398 10.508 1 97.12 351 LEU B N 1
ATOM 6396 C CA . LEU B 1 351 ? -6.562 -16.438 11.383 1 97.12 351 LEU B CA 1
ATOM 6397 C C . LEU B 1 351 ? -6.359 -17.734 10.617 1 97.12 351 LEU B C 1
ATOM 6399 O O . LEU B 1 351 ? -5.32 -18.391 10.758 1 97.12 351 LEU B O 1
ATOM 6403 N N . SER B 1 352 ? -7.402 -18.141 9.867 1 97.94 352 SER B N 1
ATOM 6404 C CA . SER B 1 352 ? -7.289 -19.344 9.047 1 97.94 352 SER B CA 1
ATOM 6405 C C . SER B 1 352 ? -6.113 -19.234 8.078 1 97.94 352 SER B C 1
ATOM 6407 O O . SER B 1 352 ? -5.406 -20.219 7.852 1 97.94 352 SER B O 1
ATOM 6409 N N . PHE B 1 353 ? -5.91 -18.062 7.5 1 98.12 353 PHE B N 1
ATOM 6410 C CA . PHE B 1 353 ? -4.789 -17.828 6.602 1 98.12 353 PHE B CA 1
ATOM 6411 C C . PHE B 1 353 ? -3.463 -18.047 7.316 1 98.12 353 PHE B C 1
ATOM 6413 O O . PHE B 1 353 ? -2.586 -18.75 6.805 1 98.12 353 PHE B O 1
ATOM 6420 N N . LEU B 1 354 ? -3.324 -17.484 8.469 1 97.94 354 LEU B N 1
ATOM 6421 C CA . LEU B 1 354 ? -2.076 -17.594 9.211 1 97.94 354 LEU B CA 1
ATOM 6422 C C . LEU B 1 354 ? -1.798 -19.031 9.602 1 97.94 354 LEU B C 1
ATOM 6424 O O . LEU B 1 354 ? -0.669 -19.516 9.461 1 97.94 354 LEU B O 1
ATOM 6428 N N . VAL B 1 355 ? -2.768 -19.703 9.984 1 97.88 355 VAL B N 1
ATOM 6429 C CA . VAL B 1 355 ? -2.625 -21.109 10.391 1 97.88 355 VAL B CA 1
ATOM 6430 C C . VAL B 1 355 ? -2.32 -21.969 9.164 1 97.88 355 VAL B C 1
ATOM 6432 O O . VAL B 1 355 ? -1.436 -22.828 9.203 1 97.88 355 VAL B O 1
ATOM 6435 N N . THR B 1 356 ? -3.049 -21.75 8.102 1 98.38 356 THR B N 1
ATOM 6436 C CA . THR B 1 356 ? -2.834 -22.5 6.875 1 98.38 356 THR B CA 1
ATOM 6437 C C . THR B 1 356 ? -1.411 -22.312 6.359 1 98.38 356 THR B C 1
ATOM 6439 O O . THR B 1 356 ? -0.722 -23.281 6.039 1 98.38 356 THR B O 1
ATOM 6442 N N . ALA B 1 357 ? -1.003 -21.047 6.285 1 98.31 357 ALA B N 1
ATOM 6443 C CA . ALA B 1 357 ? 0.341 -20.75 5.793 1 98.31 357 ALA B CA 1
ATOM 6444 C C . ALA B 1 357 ? 1.402 -21.391 6.684 1 98.31 357 ALA B C 1
ATOM 6446 O O . ALA B 1 357 ? 2.338 -22.016 6.188 1 98.31 357 ALA B O 1
ATOM 6447 N N . ALA B 1 358 ? 1.236 -21.297 7.969 1 98.06 358 ALA B N 1
ATOM 6448 C CA . ALA B 1 358 ? 2.217 -21.828 8.914 1 98.06 358 ALA B CA 1
ATOM 6449 C C . ALA B 1 358 ? 2.293 -23.344 8.844 1 98.06 358 ALA B C 1
ATOM 6451 O O . ALA B 1 358 ? 3.381 -23.922 8.734 1 98.06 358 ALA B O 1
ATOM 6452 N N . ILE B 1 359 ? 1.185 -23.984 8.805 1 98.19 359 ILE B N 1
ATOM 6453 C CA . ILE B 1 359 ? 1.149 -25.438 8.812 1 98.19 359 ILE B CA 1
ATOM 6454 C C . ILE B 1 359 ? 1.602 -25.969 7.457 1 98.19 359 ILE B C 1
ATOM 6456 O O . ILE B 1 359 ? 2.336 -26.953 7.387 1 98.19 359 ILE B O 1
ATOM 6460 N N . ALA B 1 360 ? 1.145 -25.375 6.406 1 97.88 360 ALA B N 1
ATOM 6461 C CA . ALA B 1 360 ? 1.549 -25.812 5.074 1 97.88 360 ALA B CA 1
ATOM 6462 C C . ALA B 1 360 ? 3.064 -25.734 4.906 1 97.88 360 ALA B C 1
ATOM 6464 O O . ALA B 1 360 ? 3.689 -26.656 4.391 1 97.88 360 ALA B O 1
ATOM 6465 N N . LEU B 1 361 ? 3.645 -24.641 5.355 1 97.75 361 LEU B N 1
ATOM 6466 C CA . LEU B 1 361 ? 5.09 -24.469 5.258 1 97.75 361 LEU B CA 1
ATOM 6467 C C . LEU B 1 361 ? 5.816 -25.453 6.176 1 97.75 361 LEU B C 1
ATOM 6469 O O . LEU B 1 361 ? 6.871 -25.969 5.816 1 97.75 361 LEU B O 1
ATOM 6473 N N . ALA B 1 362 ? 5.273 -25.656 7.328 1 97.31 362 ALA B N 1
ATOM 6474 C CA . ALA B 1 362 ? 5.867 -26.625 8.25 1 97.31 362 ALA B CA 1
ATOM 6475 C C . ALA B 1 362 ? 5.871 -28.031 7.648 1 97.31 362 ALA B C 1
ATOM 6477 O O . ALA B 1 362 ? 6.871 -28.75 7.738 1 97.31 362 ALA B O 1
ATOM 6478 N N . ILE B 1 363 ? 4.797 -28.406 7.027 1 96.12 363 ILE B N 1
ATOM 6479 C CA . ILE B 1 363 ? 4.699 -29.719 6.395 1 96.12 363 ILE B CA 1
ATOM 6480 C C . ILE B 1 363 ? 5.672 -29.797 5.223 1 96.12 363 ILE B C 1
ATOM 6482 O O . ILE B 1 363 ? 6.367 -30.812 5.051 1 96.12 363 ILE B O 1
ATOM 6486 N N . SER B 1 364 ? 5.656 -28.734 4.445 1 95.69 364 SER B N 1
ATOM 6487 C CA . SER B 1 364 ? 6.594 -28.703 3.326 1 95.69 364 SER B CA 1
ATOM 6488 C C . SER B 1 364 ? 8.031 -28.844 3.807 1 95.69 364 SER B C 1
ATOM 6490 O O . SER B 1 364 ? 8.812 -29.594 3.223 1 95.69 364 SER B O 1
ATOM 6492 N N . CYS B 1 365 ? 8.375 -28.156 4.879 1 94.75 365 CYS B N 1
ATOM 6493 C CA . CYS B 1 365 ? 9.711 -28.234 5.461 1 94.75 365 CYS B CA 1
ATOM 6494 C C . CYS B 1 365 ? 9.984 -29.641 6 1 94.75 365 CYS B C 1
ATOM 6496 O O . CYS B 1 365 ? 11.078 -30.172 5.801 1 94.75 365 CYS B O 1
ATOM 6498 N N . GLY B 1 366 ? 9.086 -30.203 6.633 1 94.56 366 GLY B N 1
ATOM 6499 C CA . GLY B 1 366 ? 9.227 -31.547 7.152 1 94.56 366 GLY B CA 1
ATOM 6500 C C . GLY B 1 366 ? 9.383 -32.594 6.062 1 94.56 366 GLY B C 1
ATOM 6501 O O . GLY B 1 366 ? 10.258 -33.469 6.141 1 94.56 366 GLY B O 1
ATOM 6502 N N . LEU B 1 367 ? 8.562 -32.562 5.012 1 92.25 367 LEU B N 1
ATOM 6503 C CA . LEU B 1 367 ? 8.602 -33.5 3.91 1 92.25 367 LEU B CA 1
ATOM 6504 C C . LEU B 1 367 ? 9.906 -33.375 3.125 1 92.25 367 LEU B C 1
ATOM 6506 O O . LEU B 1 367 ? 10.375 -34.375 2.537 1 92.25 367 LEU B O 1
ATOM 6510 N N . SER B 1 368 ? 10.438 -32.188 3.117 1 90.94 368 SER B N 1
ATOM 6511 C CA . SER B 1 368 ? 11.68 -31.953 2.383 1 90.94 368 SER B CA 1
ATOM 6512 C C . SER B 1 368 ? 12.852 -32.688 3.043 1 90.94 368 SER B C 1
ATOM 6514 O O . SER B 1 368 ? 13.883 -32.906 2.406 1 90.94 368 SER B O 1
ATOM 6516 N N . ARG B 1 369 ? 12.656 -33.031 4.297 1 90.19 369 ARG B N 1
ATOM 6517 C CA . ARG B 1 369 ? 13.727 -33.719 5.031 1 90.19 369 ARG B CA 1
ATOM 6518 C C . ARG B 1 369 ? 13.602 -35.219 4.934 1 90.19 369 ARG B C 1
ATOM 6520 O O . ARG B 1 369 ? 14.508 -35.969 5.344 1 90.19 369 ARG B O 1
ATOM 6527 N N . LEU B 1 370 ? 12.625 -35.719 4.414 1 88.38 370 LEU B N 1
ATOM 6528 C CA . LEU B 1 370 ? 12.391 -37.125 4.273 1 88.38 370 LEU B CA 1
ATOM 6529 C C . LEU B 1 370 ? 12.961 -37.656 2.961 1 88.38 370 LEU B C 1
ATOM 6531 O O . LEU B 1 370 ? 13.125 -36.906 2.006 1 88.38 370 LEU B O 1
ATOM 6535 N N . PRO B 1 371 ? 13.266 -38.969 2.988 1 84.31 371 PRO B N 1
ATOM 6536 C CA . PRO B 1 371 ? 13.711 -39.562 1.722 1 84.31 371 PRO B CA 1
ATOM 6537 C C . PRO B 1 371 ? 12.625 -39.531 0.647 1 84.31 371 PRO B C 1
ATOM 6539 O O . PRO B 1 371 ? 11.445 -39.719 0.954 1 84.31 371 PRO B O 1
ATOM 6542 N N . GLY B 1 372 ? 12.898 -39.125 -0.549 1 81.81 372 GLY B N 1
ATOM 6543 C CA . GLY B 1 372 ? 11.938 -39 -1.638 1 81.81 372 GLY B CA 1
ATOM 6544 C C . GLY B 1 372 ? 11.289 -37.656 -1.735 1 81.81 372 GLY B C 1
ATOM 6545 O O . GLY B 1 372 ? 10.211 -37.5 -2.307 1 81.81 372 GLY B O 1
ATOM 6546 N N . SER B 1 373 ? 11.781 -36.75 -1.072 1 83.69 373 SER B N 1
ATOM 6547 C CA . SER B 1 373 ? 11.258 -35.375 -1.026 1 83.69 373 SER B CA 1
ATOM 6548 C C . SER B 1 373 ? 11.047 -34.812 -2.43 1 83.69 373 SER B C 1
ATOM 6550 O O . SER B 1 373 ? 10.117 -34.031 -2.66 1 83.69 373 SER B O 1
ATOM 6552 N N . ARG B 1 374 ? 11.727 -35.375 -3.289 1 83.38 374 ARG B N 1
ATOM 6553 C CA . ARG B 1 374 ? 11.602 -34.906 -4.672 1 83.38 374 ARG B CA 1
ATOM 6554 C C . ARG B 1 374 ? 10.227 -35.25 -5.23 1 83.38 374 ARG B C 1
ATOM 6556 O O . ARG B 1 374 ? 9.641 -34.469 -5.969 1 83.38 374 ARG B O 1
ATOM 6563 N N . TYR B 1 375 ? 9.695 -36.312 -4.762 1 83.12 375 TYR B N 1
ATOM 6564 C CA . TYR B 1 375 ? 8.438 -36.812 -5.332 1 83.12 375 TYR B CA 1
ATOM 6565 C C . TYR B 1 375 ? 7.246 -36.312 -4.523 1 83.12 375 TYR B C 1
ATOM 6567 O O . TYR B 1 375 ? 6.102 -36.406 -4.973 1 83.12 375 TYR B O 1
ATOM 6575 N N . THR B 1 376 ? 7.516 -35.688 -3.459 1 82.88 376 THR B N 1
ATOM 6576 C CA . THR B 1 376 ? 6.406 -35.219 -2.639 1 82.88 376 THR B CA 1
ATOM 6577 C C . THR B 1 376 ? 6.312 -33.688 -2.693 1 82.88 376 THR B C 1
ATOM 6579 O O . THR B 1 376 ? 5.219 -33.156 -2.822 1 82.88 376 THR B O 1
ATOM 6582 N N . VAL B 1 377 ? 7.516 -33.094 -2.59 1 81.5 377 VAL B N 1
ATOM 6583 C CA . VAL B 1 377 ? 7.465 -31.625 -2.521 1 81.5 377 VAL B CA 1
ATOM 6584 C C . VAL B 1 377 ? 8.391 -31.031 -3.576 1 81.5 377 VAL B C 1
ATOM 6586 O O . VAL B 1 377 ? 8.578 -29.812 -3.629 1 81.5 377 VAL B O 1
ATOM 6589 N N . GLY B 1 378 ? 8.914 -31.75 -4.461 1 75.31 378 GLY B N 1
ATOM 6590 C CA . GLY B 1 378 ? 9.711 -31.281 -5.582 1 75.31 378 GLY B CA 1
ATOM 6591 C C . GLY B 1 378 ? 11.078 -30.781 -5.172 1 75.31 378 GLY B C 1
ATOM 6592 O O . GLY B 1 378 ? 11.719 -30.031 -5.918 1 75.31 378 GLY B O 1
ATOM 6593 N N . LEU B 1 379 ? 11.523 -30.938 -3.957 1 73.12 379 LEU B N 1
ATOM 6594 C CA . LEU B 1 379 ? 12.82 -30.5 -3.457 1 73.12 379 LEU B CA 1
ATOM 6595 C C . LEU B 1 379 ? 13.75 -31.688 -3.225 1 73.12 379 LEU B C 1
ATOM 6597 O O . LEU B 1 379 ? 13.32 -32.719 -2.734 1 73.12 379 LEU B O 1
ATOM 6601 N N . GLN B 1 380 ? 14.977 -31.5 -3.869 1 66.56 380 GLN B N 1
ATOM 6602 C CA . GLN B 1 380 ? 15.969 -32.531 -3.637 1 66.56 380 GLN B CA 1
ATOM 6603 C C . GLN B 1 380 ? 16.578 -32.406 -2.246 1 66.56 380 GLN B C 1
ATOM 6605 O O . GLN B 1 380 ? 16.812 -31.297 -1.76 1 66.56 380 GLN B O 1
ATOM 6610 N N . ARG B 1 381 ? 16.703 -33.5 -1.576 1 63.12 381 ARG B N 1
ATOM 6611 C CA . ARG B 1 381 ? 17.297 -33.562 -0.241 1 63.12 381 ARG B CA 1
ATOM 6612 C C . ARG B 1 381 ? 18.703 -33 -0.243 1 63.12 381 ARG B C 1
ATOM 6614 O O . ARG B 1 381 ? 19.469 -33.219 -1.187 1 63.12 381 ARG B O 1
ATOM 6621 N N . LYS B 1 382 ? 18.953 -32.062 0.509 1 55.69 382 LYS B N 1
ATOM 6622 C CA . LYS B 1 382 ? 20.344 -31.594 0.659 1 55.69 382 LYS B CA 1
ATOM 6623 C C . LYS B 1 382 ? 21.25 -32.75 1.078 1 55.69 382 LYS B C 1
ATOM 6625 O O . LYS B 1 382 ? 21.031 -33.375 2.109 1 55.69 382 LYS B O 1
ATOM 6630 N N . ARG B 1 383 ? 21.766 -33.406 0.085 1 41.44 383 ARG B N 1
ATOM 6631 C CA . ARG B 1 383 ? 22.734 -34.406 0.509 1 41.44 383 ARG B CA 1
ATOM 6632 C C . ARG B 1 383 ? 23.781 -33.812 1.443 1 41.44 383 ARG B C 1
ATOM 6634 O O . ARG B 1 383 ? 24.281 -32.719 1.197 1 41.44 383 ARG B O 1
ATOM 6641 N N . LYS B 1 384 ? 23.734 -34.125 2.676 1 47.62 384 LYS B N 1
ATOM 6642 C CA . LYS B 1 384 ? 24.906 -33.875 3.518 1 47.62 384 LYS B CA 1
ATOM 6643 C C . LYS B 1 384 ? 26.188 -34.281 2.814 1 47.62 384 LYS B C 1
ATOM 6645 O O . LYS B 1 384 ? 26.328 -35.406 2.371 1 47.62 384 LYS B O 1
ATOM 6650 N N . HIS B 1 385 ? 26.672 -33.344 2.006 1 36.69 385 HIS B N 1
ATOM 6651 C CA . HIS B 1 385 ? 28.031 -33.656 1.552 1 36.69 385 HIS B CA 1
ATOM 6652 C C . HIS B 1 385 ? 28.859 -34.281 2.672 1 36.69 385 HIS B C 1
ATOM 6654 O O . HIS B 1 385 ? 29.219 -33.594 3.635 1 36.69 385 HIS B O 1
ATOM 6660 N N . ASN B 1 386 ? 28.531 -35.438 3.041 1 36.28 386 ASN B N 1
ATOM 6661 C CA . ASN B 1 386 ? 29.625 -36.062 3.775 1 36.28 386 ASN B CA 1
ATOM 6662 C C . ASN B 1 386 ? 30.922 -36.062 2.979 1 36.28 386 ASN B C 1
ATOM 6664 O O . ASN B 1 386 ? 31.047 -36.781 1.991 1 36.28 386 ASN B O 1
ATOM 6668 N N . SER B 1 387 ? 31.391 -34.906 2.631 1 36.78 387 SER B N 1
ATOM 6669 C CA . SER B 1 387 ? 32.781 -34.969 2.174 1 36.78 387 SER B CA 1
ATOM 6670 C C . SER B 1 387 ? 33.625 -35.906 3.051 1 36.78 387 SER B C 1
ATOM 6672 O O . SER B 1 387 ? 33.656 -35.75 4.27 1 36.78 387 SER B O 1
ATOM 6674 N N . PRO B 1 388 ? 33.625 -37.156 2.73 1 34.22 388 PRO B N 1
ATOM 6675 C CA . PRO B 1 388 ? 34.656 -37.875 3.449 1 34.22 388 PRO B CA 1
ATOM 6676 C C . PRO B 1 388 ? 35.969 -37.062 3.592 1 34.22 388 PRO B C 1
ATOM 6678 O O . PRO B 1 388 ? 36.438 -36.469 2.619 1 34.22 388 PRO B O 1
ATOM 6681 N N . VAL B 1 389 ? 36.062 -36.375 4.645 1 37.44 389 VAL B N 1
ATOM 6682 C CA . VAL B 1 389 ? 37.375 -35.875 5.02 1 37.44 389 VAL B CA 1
ATOM 6683 C C . VAL B 1 389 ? 38.438 -36.969 4.707 1 37.44 389 VAL B C 1
ATOM 6685 O O . VAL B 1 389 ? 38.406 -38.031 5.316 1 37.44 389 VAL B O 1
ATOM 6688 N N . HIS B 1 390 ? 38.594 -37.312 3.445 1 33.84 390 HIS B N 1
ATOM 6689 C CA . HIS B 1 390 ? 39.812 -38.062 3.193 1 33.84 390 HIS B CA 1
ATOM 6690 C C . HIS B 1 390 ? 40.969 -37.562 4.059 1 33.84 390 HIS B C 1
ATOM 6692 O O . HIS B 1 390 ? 41.312 -36.375 4.008 1 33.84 390 HIS B O 1
ATOM 6698 N N . GLY B 1 391 ? 41.094 -38.125 5.277 1 31.59 391 GLY B N 1
ATOM 6699 C CA . GLY B 1 391 ? 42.281 -37.969 6.109 1 31.59 391 GLY B CA 1
ATOM 6700 C C . GLY B 1 391 ? 43.562 -37.969 5.312 1 31.59 391 GLY B C 1
ATOM 6701 O O . GLY B 1 391 ? 43.812 -38.875 4.527 1 31.59 391 GLY B O 1
ATOM 6702 N N . LEU B 1 392 ? 43.938 -36.75 4.742 1 32.72 392 LEU B N 1
ATOM 6703 C CA . LEU B 1 392 ? 45.312 -36.5 4.297 1 32.72 392 LEU B CA 1
ATOM 6704 C C . LEU B 1 392 ? 46.312 -37.281 5.156 1 32.72 392 LEU B C 1
ATOM 6706 O O . LEU B 1 392 ? 46.5 -36.938 6.324 1 32.72 392 LEU B O 1
ATOM 6710 N N . ASP B 1 393 ? 46.219 -38.625 5.207 1 30.16 393 ASP B N 1
ATOM 6711 C CA . ASP B 1 393 ? 47.25 -39.469 5.793 1 30.16 393 ASP B CA 1
ATOM 6712 C C . ASP B 1 393 ? 48.625 -38.812 5.625 1 30.16 393 ASP B C 1
ATOM 6714 O O . ASP B 1 393 ? 48.812 -37.938 4.773 1 30.16 393 ASP B O 1
ATOM 6718 N N . GLY B 1 394 ? 49.688 -39.344 6.422 1 30.61 394 GLY B N 1
ATOM 6719 C CA . GLY B 1 394 ? 51.031 -39.094 6.914 1 30.61 394 GLY B CA 1
ATOM 6720 C C . GLY B 1 394 ? 52.062 -38.906 5.805 1 30.61 394 GLY B C 1
ATOM 6721 O O . GLY B 1 394 ? 52.562 -39.906 5.277 1 30.61 394 GLY B O 1
ATOM 6722 N N . MET B 1 395 ? 51.625 -38.156 4.762 1 30.06 395 MET B N 1
ATOM 6723 C CA . MET B 1 395 ? 52.75 -37.969 3.844 1 30.06 395 MET B CA 1
ATOM 6724 C C . MET B 1 395 ? 54.062 -37.719 4.605 1 30.06 395 MET B C 1
ATOM 6726 O O . MET B 1 395 ? 54.125 -36.75 5.371 1 30.06 395 MET B O 1
ATOM 6730 N N . ASP B 1 396 ? 54.688 -38.844 5.027 1 31.59 396 ASP B N 1
ATOM 6731 C CA . ASP B 1 396 ? 56.031 -38.875 5.613 1 31.59 396 ASP B CA 1
ATOM 6732 C C . ASP B 1 396 ? 56.969 -37.906 4.926 1 31.59 396 ASP B C 1
ATOM 6734 O O . ASP B 1 396 ? 57.188 -38 3.719 1 31.59 396 ASP B O 1
ATOM 6738 N N . PRO B 1 397 ? 56.875 -36.625 5.344 1 29.91 397 PRO B N 1
ATOM 6739 C CA . PRO B 1 397 ? 57.594 -35.531 4.684 1 29.91 397 PRO B CA 1
ATOM 6740 C C . PRO B 1 397 ? 59 -35.969 4.238 1 29.91 397 PRO B C 1
ATOM 6742 O O . PRO B 1 397 ? 59.625 -35.25 3.432 1 29.91 397 PRO B O 1
ATOM 6745 N N . ARG B 1 398 ? 59.531 -36.719 5.262 1 27.67 398 ARG B N 1
ATOM 6746 C CA . ARG B 1 398 ? 60.969 -36.469 5.41 1 27.67 398 ARG B CA 1
ATOM 6747 C C . ARG B 1 398 ? 61.75 -37.094 4.246 1 27.67 398 ARG B C 1
ATOM 6749 O O . ARG B 1 398 ? 62.938 -37.406 4.387 1 27.67 398 ARG B O 1
ATOM 6756 N N . ARG B 1 399 ? 61.062 -37.844 3.389 1 28.52 399 ARG B N 1
ATOM 6757 C CA . ARG B 1 399 ? 62.094 -38.562 2.676 1 28.52 399 ARG B CA 1
ATOM 6758 C C . ARG B 1 399 ? 63.031 -37.625 1.914 1 28.52 399 ARG B C 1
ATOM 6760 O O . ARG B 1 399 ? 62.562 -36.906 1.018 1 28.52 399 ARG B O 1
ATOM 6767 N N . THR B 1 400 ? 63.875 -36.969 2.682 1 29.97 400 THR B N 1
ATOM 6768 C CA . THR B 1 400 ? 65 -36.125 2.217 1 29.97 400 THR B CA 1
ATOM 6769 C C . THR B 1 400 ? 65.688 -36.812 1.041 1 29.97 400 THR B C 1
ATOM 6771 O O . THR B 1 400 ? 66.062 -37.969 1.107 1 29.97 400 THR B O 1
ATOM 6774 N N . PRO B 1 401 ? 65.312 -36.438 -0.198 1 30.67 401 PRO B N 1
ATOM 6775 C CA . PRO B 1 401 ? 66 -37.062 -1.33 1 30.67 401 PRO B CA 1
ATOM 6776 C C . PRO B 1 401 ? 67.5 -37.219 -1.083 1 30.67 401 PRO B C 1
ATOM 6778 O O . PRO B 1 401 ? 68.125 -36.406 -0.385 1 30.67 401 PRO B O 1
ATOM 6781 N N . GLY B 1 402 ? 68 -38.5 -0.822 1 29.5 402 GLY B N 1
ATOM 6782 C CA . GLY B 1 402 ? 69.375 -38.906 -0.566 1 29.5 402 GLY B CA 1
ATOM 6783 C C . GLY B 1 402 ? 70.375 -38.219 -1.482 1 29.5 402 GLY B C 1
ATOM 6784 O O . GLY B 1 402 ? 70 -37.688 -2.525 1 29.5 402 GLY B O 1
ATOM 6785 N N . PRO B 1 403 ? 71.562 -37.75 -0.843 1 30.86 403 PRO B N 1
ATOM 6786 C CA . PRO B 1 403 ? 72.625 -37.031 -1.475 1 30.86 403 PRO B CA 1
ATOM 6787 C C . PRO B 1 403 ? 73.062 -37.656 -2.795 1 30.86 403 PRO B C 1
ATOM 6789 O O . PRO B 1 403 ? 73.312 -38.875 -2.871 1 30.86 403 PRO B O 1
ATOM 6792 N N . VAL B 1 404 ? 72.375 -37.375 -3.9 1 30.47 404 VAL B N 1
ATOM 6793 C CA . VAL B 1 404 ? 72.875 -37.938 -5.152 1 30.47 404 VAL B CA 1
ATOM 6794 C C . VAL B 1 404 ? 74.375 -37.781 -5.242 1 30.47 404 VAL B C 1
ATOM 6796 O O . VAL B 1 404 ? 74.938 -36.719 -5 1 30.47 404 VAL B O 1
ATOM 6799 N N . THR B 1 405 ? 75.125 -38.844 -4.891 1 28.42 405 THR B N 1
ATOM 6800 C CA . THR B 1 405 ? 76.562 -39.031 -4.973 1 28.42 405 THR B CA 1
ATOM 6801 C C . THR B 1 405 ? 77.062 -38.5 -6.305 1 28.42 405 THR B C 1
ATOM 6803 O O . THR B 1 405 ? 76.5 -38.781 -7.359 1 28.42 405 THR B O 1
ATOM 6806 N N . PRO B 1 406 ? 77.875 -37.406 -6.191 1 29.03 406 PRO B N 1
ATOM 6807 C CA . PRO B 1 406 ? 78.5 -36.781 -7.328 1 29.03 406 PRO B CA 1
ATOM 6808 C C . PRO B 1 406 ? 79.25 -37.781 -8.219 1 29.03 406 PRO B C 1
ATOM 6810 O O . PRO B 1 406 ? 80.062 -38.562 -7.734 1 29.03 406 PRO B O 1
ATOM 6813 N N . VAL B 1 407 ? 78.562 -38.406 -9.141 1 27.73 407 VAL B N 1
ATOM 6814 C CA . VAL B 1 407 ? 79.188 -39.344 -10.016 1 27.73 407 VAL B CA 1
ATOM 6815 C C . VAL B 1 407 ? 80.5 -38.719 -10.555 1 27.73 407 VAL B C 1
ATOM 6817 O O . VAL B 1 407 ? 80.5 -37.562 -10.961 1 27.73 407 VAL B O 1
ATOM 6820 N N . ARG B 1 408 ? 81.625 -39.25 -10.125 1 23.23 408 ARG B N 1
ATOM 6821 C CA . ARG B 1 408 ? 83.062 -39.094 -10.477 1 23.23 408 ARG B CA 1
ATOM 6822 C C . ARG B 1 408 ? 83.25 -39.125 -11.992 1 23.23 408 ARG B C 1
ATOM 6824 O O . ARG B 1 408 ? 82.875 -40.094 -12.648 1 23.23 408 ARG B O 1
ATOM 6831 N N . ALA B 1 409 ? 83 -37.938 -12.641 1 24.81 409 ALA B N 1
ATOM 6832 C CA . ALA B 1 409 ? 83.375 -37.812 -14.047 1 24.81 409 ALA B CA 1
ATOM 6833 C C . ALA B 1 409 ? 84.75 -38.438 -14.305 1 24.81 409 ALA B C 1
ATOM 6835 O O . ALA B 1 409 ? 85.75 -38.031 -13.695 1 24.81 409 ALA B O 1
ATOM 6836 N N . SER B 1 410 ? 84.875 -39.781 -14.422 1 23.06 410 SER B N 1
ATOM 6837 C CA . SER B 1 410 ? 86.062 -40.469 -14.852 1 23.06 410 SER B CA 1
ATOM 6838 C C . SER B 1 410 ? 86.688 -39.812 -16.078 1 23.06 410 SER B C 1
ATOM 6840 O O . SER B 1 410 ? 86 -39.469 -17.031 1 23.06 410 SER B O 1
ATOM 6842 N N . HIS B 1 411 ? 87.812 -39.062 -15.891 1 24.75 411 HIS B N 1
ATOM 6843 C CA . HIS B 1 411 ? 88.75 -38.438 -16.781 1 24.75 411 HIS B CA 1
ATOM 6844 C C . HIS B 1 411 ? 89.312 -39.469 -17.766 1 24.75 411 HIS B C 1
ATOM 6846 O O . HIS B 1 411 ? 90.375 -39.188 -18.422 1 24.75 411 HIS B O 1
ATOM 6852 N N . SER B 1 412 ? 88.562 -40.375 -18.375 1 23.56 412 SER B N 1
ATOM 6853 C CA . SER B 1 412 ? 89.375 -41.188 -19.25 1 23.56 412 SER B CA 1
ATOM 6854 C C . SER B 1 412 ? 90.25 -40.344 -20.156 1 23.56 412 SER B C 1
ATOM 6856 O O . SER B 1 412 ? 89.812 -39.281 -20.625 1 23.56 412 SER B O 1
ATOM 6858 N N . ARG B 1 413 ? 91.625 -40.625 -20.188 1 24.59 413 ARG B N 1
ATOM 6859 C CA . ARG B 1 413 ? 92.938 -40.375 -20.844 1 24.59 413 ARG B CA 1
ATOM 6860 C C . ARG B 1 413 ? 92.812 -40.531 -22.344 1 24.59 413 ARG B C 1
ATOM 6862 O O . ARG B 1 413 ? 92.688 -41.656 -22.859 1 24.59 413 ARG B O 1
ATOM 6869 N N . GLU B 1 414 ? 91.75 -39.969 -23.078 1 22.27 414 GLU B N 1
ATOM 6870 C CA . GLU B 1 414 ? 92.062 -40.188 -24.484 1 22.27 414 GLU B CA 1
ATOM 6871 C C . GLU B 1 414 ? 93.5 -39.75 -24.828 1 22.27 414 GLU B C 1
ATOM 6873 O O . GLU B 1 414 ? 93.875 -38.625 -24.516 1 22.27 414 GLU B O 1
ATOM 6878 N N . THR B 1 415 ? 94.5 -40.781 -24.812 1 24.06 415 THR B N 1
ATOM 6879 C CA . THR B 1 415 ? 95.625 -41.125 -25.641 1 24.06 415 THR B CA 1
ATOM 6880 C C . THR B 1 415 ? 95.375 -40.719 -27.094 1 24.06 415 THR B C 1
ATOM 6882 O O . THR B 1 415 ? 94.312 -41 -27.641 1 24.06 415 THR B O 1
ATOM 6885 N N . SER B 1 416 ? 96.25 -39.75 -27.609 1 21.89 416 SER B N 1
ATOM 6886 C CA . SER B 1 416 ? 96.5 -39.438 -29.016 1 21.89 416 SER B CA 1
ATOM 6887 C C . SER B 1 416 ? 96.688 -40.719 -29.828 1 21.89 416 SER B C 1
ATOM 6889 O O . SER B 1 416 ? 97.375 -41.625 -29.391 1 21.89 416 SER B O 1
#

InterPro domains:
  IPR002656 Acyltransferase 3 domain [PF01757] (10-365)

Solvent-accessible surface area (backbone atoms only — not comparable to full-atom values): 44535 Å² total; per-residue (Å²): 131,81,79,80,84,63,63,64,61,35,26,50,42,17,53,24,42,53,22,43,50,41,45,55,34,44,62,69,51,63,73,43,86,60,57,36,45,42,37,31,52,50,49,50,53,51,45,68,73,30,63,33,13,65,57,46,53,41,19,50,53,22,21,52,52,38,47,76,40,63,89,46,83,72,58,58,70,63,52,50,51,50,48,41,45,38,49,49,41,18,48,53,52,49,49,50,50,39,56,49,49,54,39,69,72,32,68,63,43,65,64,55,68,69,82,56,61,66,55,53,58,45,38,75,76,55,34,66,80,42,54,75,53,42,55,59,58,22,53,48,49,51,61,70,45,34,68,59,51,51,50,50,52,51,51,52,50,54,47,49,67,66,64,48,92,53,58,69,65,58,53,51,52,50,51,51,51,50,50,48,49,52,49,38,50,50,20,44,42,52,56,72,45,35,64,61,46,38,72,66,42,60,84,65,57,23,56,49,55,70,48,37,86,49,38,52,81,77,47,45,65,39,28,50,48,11,38,55,39,39,74,37,50,66,61,43,52,52,48,27,46,45,42,24,70,59,25,48,52,49,28,53,53,40,53,52,48,51,54,36,53,30,44,68,74,26,68,72,61,60,43,65,78,72,66,37,79,47,31,47,68,45,47,52,37,29,52,22,45,51,42,28,53,53,15,48,50,60,69,39,58,93,56,34,60,71,63,50,48,50,28,33,52,42,20,73,28,26,61,23,15,61,71,40,28,62,59,45,48,50,59,52,42,68,66,48,66,83,49,87,49,62,81,38,52,46,65,50,34,54,50,49,30,53,50,29,54,51,51,18,37,49,49,24,52,54,47,36,70,37,92,64,8,30,46,62,42,41,36,75,55,78,69,75,75,69,64,71,74,70,73,82,67,80,74,71,76,65,77,64,78,70,81,76,70,79,73,74,79,74,68,79,73,80,82,126,130,80,79,80,84,64,62,64,63,34,26,49,41,17,53,24,41,53,23,44,50,43,46,54,34,44,61,69,52,62,72,43,87,60,57,37,44,42,37,32,51,49,48,50,54,52,45,66,73,31,63,35,15,66,57,47,54,40,18,48,52,23,22,52,53,38,47,76,39,63,89,45,84,72,60,60,70,62,52,50,52,51,48,40,45,39,49,48,41,19,49,53,50,49,48,50,50,39,56,49,50,55,38,70,73,33,67,62,42,67,64,54,69,71,80,56,60,65,56,53,57,45,37,76,74,54,34,64,80,42,56,74,54,41,52,59,60,21,52,49,49,50,60,71,44,35,67,59,51,50,52,51,52,50,51,52,50,55,48,48,67,67,65,45,89,51,57,68,65,59,52,51,50,50,52,51,51,50,50,48,49,53,49,38,51,51,21,43,42,53,56,74,45,34,64,61,46,38,72,67,43,60,85,63,56,22,55,49,54,69,47,37,86,49,37,49,82,76,48,46,65,38,26,51,51,12,37,55,38,38,73,36,51,66,62,44,50,53,47,28,46,48,42,24,71,58,24,48,51,49,28,53,53,40,53,53,47,51,53,36,52,32,44,67,73,25,69,71,60,61,44,65,77,72,66,38,81,46,29,47,67,43,48,52,36,29,52,21,45,50,43,28,52,52,16,50,50,61,69,40,58,94,57,32,62,70,63,50,49,50,28,33,52,44,20,72,28,27,62,22,15,60,71,40,28,62,58,46,48,50,59,52,40,68,66,49,66,83,50,88,47,64,81,38,51,46,65,50,35,53,50,51,28,54,49,30,54,52,50,18,38,50,48,22,52,53,47,37,71,36,92,63,8,30,46,63,41,42,35,74,55,78,68,73,75,69,64,73,73,71,72,82,66,81,72,71,76,69,73,63,80,70,81,77,71,78,75,76,79,76,70,79,76,82,76,133

pLDDT: mean 80.36, std 19.8, range [18.3, 98.38]

Foldseek 3Di:
DPPDDDLLLLLLLLLLLLLVLLLVLLVLQQPDPQEFLVLQLVSLLSNLLSLQNLLSVLLSLLLVVCLRCVPHDDPLVVQLVLCCLQQVLLLLVLLVVLVVVCLVPDVVNVVVPDPPVVVSVVCSQCNDSQNLSLSSLASSVCSNCVSVVVVVVVVVLVVLVPDDPPPSVVVVVVVLVVLLVVLLVQLVCLPPPVVVVLVVDDPPVNVCNVVVVSHNVNNVSSSVSSNVCSVPVPVLQVVLQVCQVVLVVQLVVLSVVVSVQQVVVDDRRTDCVSVDCSHSSVVSNNVSSSSNSSNVSSVCVPPDVVSSVVSSLSSVLSQQLSSCLVVLSVVVCVVPVVDNQNPNSNVVSVVSSVVSSVVSSVVSVVLLCDPSNSSNRSHHRPPPPPVVPPPPPCPVPPPPPPPPPPPDPPPPPPDD/DPPDDDLLLLLLLLLLLLLVLLLVLLVLQQPDPQEFLVLQLVSLLSNLLSLQNLLSVLLSLLLVVCLRCVPHDDPLVVQLVLCCLQQVLLLLVLLVVLVVVCLVPDVVNVVVPDPPVVVSVVCSQCNDSQNLSLSSLASSVCSNCVSVVNVVVVVVLVVLVPPDPPPSVVVVVVVLVVLLVVLLVQLVCLPPPVVVVLVVDDPPVNVCSVVVVSHNVNNVSSSVSSNVCSVPVPVLQVVLQVCQVVLVVQLVVLSVVVSVQQVVVDDRRTDCVSVDCSHSSSVSNNVSSSSNSSNVSSVCVPPDVVSSVVSSLSSVLSQQLSSCLVVLSVVVCVVPVVDNQNPNSNVVSVVSSVVSSVVSSVVSVVLLCDPSNSSNRSHHRPPPPPVVPPPPPCPVPPPPPPDPPPPPPPPPPPDD